Protein AF-A0A2E9RTZ8-F1 (afdb_monomer_lite)

Sequence (1191 aa):
MRDTIRIEGFPRLACKCGLPVILTFLPVAFQQTATAQVTFEAKTEPAGLFATTSQTLSTGAEVETRTPALNVNGYAFTHWMINGTRRNDANGQALNRVSLSMQANTVAIAHYLDETIDSDADGIPDWHEVRVLGTLDRNASHDGDGDGFGIAEELQYGSGSTVKDEIAEGGVSIRRTTKVFMNFSGANRITVSSDPPGLVSSSDAYQDLNSTFTSANLSGASNGYVFSHWEVNGVRRADAGGVGLNKITETMSEDKHLVAKYYPQDKDSDKDDIPDWYEWREFGNLDKNGSTDPDGDGFNLAEEAKFGLAPNVPDEIAEGGVSIRRAGMVFMNFSDAKRLTVSSDPPGLVSSSNAYQDLNSTFTSANLSGAKNGYVFSHWEVNGIRRADAGGVGLNRITETISENKDMVAKYFRHDEDSDKDGIPDWYEWHKFGDLDKAGADDPDGDGFTLAEEAKFGLSPTVPENILEGGVSIRRALQLTFTQASVDANGTLDSDGDGLTDAQELALGLDPNKSDTDGDGFADGIEVTEGSNANNSTSLANYTPTNLELNGTFVDENQTAGTVVGTFSVTDPDANSIHVIAFAEGNGSTHNQFFAIDGNGTLRTVLILDHETNATLSIRARARDEYNASIEKAFVITVANIVEDLDGDGIEDHFDPDGDGDGFSDIAEMTYGSDPRNSESVANQAPTLLDLIGSSVEENQASGTMVGKLNPTDPDANATITLAFSDGNGSEYNHLFSLDANGTLRTNATFDYETNATTMRIRAKATDEHNASLEKTFVVNITNIFEDLDSDGIEDHFDPDDDGDGFSDIVEIAYGSKPRNSNSVANQAPTLLDLNGSSVAENEASGTTVGKFNSTDPDANATIILTFSDGNGSQHNHLFTIDSKGTLRTTMTFDYETNVKVLSIRVRATDEHNAWLEKSFALQVTNVSEDLDADGIENHYDADDDGDGFSDMAEVNAGTNPMDFASTPNHPPSAITLNNLRVVEGRPANDWVASVQTIDPDDANGTGSYSYSLVDGNGSSGNGYFFLDELGTLRTSQVLDHESNALKTIRIRVSDEHNASLEKSFIIEVIDLQEWVQAPLTPTFPDLPDWLSDAQPVDPQARDWYFSFWFGSFHRTTSPWLYHADLGWIFTVDDGTGNNGWLWSEGQGWLWTGQGLFRYLYRQRDQTWIYFLSHKNGQPHFYNHVTKQVE

Radius of gyration: 67.38 Å; chains: 1; bounding box: 147×114×195 Å

Structure (mmCIF, N/CA/C/O backbone):
data_AF-A0A2E9RTZ8-F1
#
_entry.id   AF-A0A2E9RTZ8-F1
#
loop_
_atom_site.group_PDB
_atom_site.id
_atom_site.type_symbol
_atom_site.label_atom_id
_atom_site.label_alt_id
_atom_site.label_comp_id
_atom_site.label_asym_id
_atom_site.label_entity_id
_atom_site.label_seq_id
_atom_site.pdbx_PDB_ins_code
_atom_site.Cartn_x
_atom_site.Cartn_y
_atom_site.Cartn_z
_atom_site.occupancy
_atom_site.B_iso_or_equiv
_atom_site.auth_seq_id
_atom_site.auth_comp_id
_atom_site.auth_asym_id
_atom_site.auth_atom_id
_atom_site.pdbx_PDB_model_num
ATOM 1 N N . MET A 1 1 ? 28.010 -67.456 9.823 1.00 32.91 1 MET A N 1
ATOM 2 C CA . MET A 1 1 ? 27.407 -68.222 8.705 1.00 32.91 1 MET A CA 1
ATOM 3 C C . MET A 1 1 ? 27.315 -67.217 7.556 1.00 32.91 1 MET A C 1
ATOM 5 O O . MET A 1 1 ? 26.997 -66.078 7.857 1.00 32.91 1 MET A O 1
ATOM 9 N N . ARG A 1 2 ? 27.941 -67.450 6.393 1.00 29.48 2 ARG A N 1
ATOM 10 C CA . ARG A 1 2 ? 27.441 -68.268 5.261 1.00 29.48 2 ARG A CA 1
ATOM 11 C C . ARG A 1 2 ? 26.090 -67.752 4.733 1.00 29.48 2 ARG A C 1
ATOM 13 O O . ARG A 1 2 ? 25.185 -67.641 5.551 1.00 29.48 2 ARG A O 1
ATOM 20 N N . ASP A 1 3 ? 25.881 -67.483 3.439 1.00 32.59 3 ASP A N 1
ATOM 21 C CA . ASP A 1 3 ? 26.734 -67.616 2.226 1.00 32.59 3 ASP A CA 1
ATOM 22 C C . ASP A 1 3 ? 26.113 -66.787 1.050 1.00 32.59 3 ASP A C 1
ATOM 24 O O . ASP A 1 3 ? 24.905 -66.582 1.091 1.00 32.59 3 ASP A O 1
ATOM 28 N N . THR A 1 4 ? 26.763 -66.345 -0.053 1.00 35.03 4 THR A N 1
ATOM 29 C CA . THR A 1 4 ? 28.191 -66.093 -0.419 1.00 35.03 4 THR A CA 1
ATOM 30 C C . THR A 1 4 ? 28.306 -65.633 -1.912 1.00 35.03 4 THR A C 1
ATOM 32 O O . THR A 1 4 ? 27.586 -66.188 -2.736 1.00 35.03 4 THR A O 1
ATOM 35 N N . ILE A 1 5 ? 29.258 -64.731 -2.282 1.00 35.00 5 ILE A N 1
ATOM 36 C CA . ILE A 1 5 ? 29.696 -64.343 -3.680 1.00 35.00 5 ILE A CA 1
ATOM 37 C C . ILE A 1 5 ? 28.676 -63.480 -4.503 1.00 35.00 5 ILE A C 1
ATOM 39 O O . ILE A 1 5 ? 27.495 -63.533 -4.196 1.00 35.00 5 ILE A O 1
ATOM 43 N N . ARG A 1 6 ? 28.967 -62.611 -5.511 1.00 26.88 6 ARG A N 1
ATOM 44 C CA . ARG A 1 6 ? 30.120 -62.155 -6.376 1.00 26.88 6 ARG A CA 1
ATOM 45 C C . ARG A 1 6 ? 30.131 -60.587 -6.397 1.00 26.88 6 ARG A C 1
ATOM 47 O O . ARG A 1 6 ? 29.125 -60.030 -5.984 1.00 26.88 6 ARG A O 1
ATOM 54 N N . ILE A 1 7 ? 31.117 -59.743 -6.768 1.00 30.36 7 ILE A N 1
ATOM 55 C CA . ILE A 1 7 ? 32.437 -59.721 -7.470 1.00 30.36 7 ILE A CA 1
ATOM 56 C C . ILE A 1 7 ? 32.427 -59.598 -9.038 1.00 30.36 7 ILE A C 1
ATOM 58 O O . ILE A 1 7 ? 31.739 -60.355 -9.712 1.00 30.36 7 ILE A O 1
ATOM 62 N N . GLU A 1 8 ? 33.283 -58.689 -9.559 1.00 31.05 8 GLU A N 1
ATOM 63 C CA . GLU A 1 8 ? 33.779 -58.406 -10.947 1.00 31.05 8 GLU A CA 1
ATOM 64 C C . GLU A 1 8 ? 32.952 -57.499 -11.909 1.00 31.05 8 GLU A C 1
ATOM 66 O O . GLU A 1 8 ? 31.758 -57.703 -12.083 1.00 31.05 8 GLU A O 1
ATOM 71 N N . GLY A 1 9 ? 33.554 -56.492 -12.585 1.00 26.84 9 GLY A N 1
ATOM 72 C CA . GLY A 1 9 ? 34.964 -56.049 -12.495 1.00 26.84 9 GLY A CA 1
ATOM 73 C C . GLY A 1 9 ? 35.395 -54.818 -13.331 1.00 26.84 9 GLY A C 1
ATOM 74 O O . GLY A 1 9 ? 34.660 -54.324 -14.176 1.00 26.84 9 GLY A O 1
ATOM 75 N N . PHE A 1 10 ? 36.634 -54.362 -13.083 1.00 34.97 10 PHE A N 1
ATOM 76 C CA . PHE A 1 10 ? 37.408 -53.345 -13.832 1.00 34.97 10 PHE A CA 1
ATOM 77 C C . PHE A 1 10 ? 38.618 -54.008 -14.522 1.00 34.97 10 PHE A C 1
ATOM 79 O O . PHE A 1 10 ? 39.194 -54.943 -13.957 1.00 34.97 10 PHE A O 1
ATOM 86 N N . PRO A 1 11 ? 39.105 -53.467 -15.656 1.00 46.22 11 PRO A N 1
ATOM 87 C CA . PRO A 1 11 ? 40.536 -53.099 -15.742 1.00 46.22 11 PRO A CA 1
ATOM 88 C C . PRO A 1 11 ? 40.817 -51.795 -16.549 1.00 46.22 11 PRO A C 1
ATOM 90 O O . PRO A 1 11 ? 40.226 -51.603 -17.599 1.00 46.22 11 PRO A O 1
ATOM 93 N N . ARG A 1 12 ? 41.630 -50.842 -16.028 1.00 31.86 12 ARG A N 1
ATOM 94 C CA . ARG A 1 12 ? 43.061 -50.525 -16.387 1.00 31.86 12 ARG A CA 1
ATOM 95 C C . ARG A 1 12 ? 43.261 -49.856 -17.773 1.00 31.86 12 ARG A C 1
ATOM 97 O O . ARG A 1 12 ? 42.599 -50.268 -18.707 1.00 31.86 12 ARG A O 1
ATOM 104 N N . LEU A 1 13 ? 44.182 -48.910 -18.047 1.00 29.97 13 LEU A N 1
ATOM 105 C CA . LEU A 1 13 ? 45.280 -48.161 -17.356 1.00 29.97 13 LEU A CA 1
ATOM 106 C C . LEU A 1 13 ? 45.416 -46.777 -18.103 1.00 29.97 13 LEU A C 1
ATOM 108 O O . LEU A 1 13 ? 44.609 -46.558 -18.996 1.00 29.97 13 LEU A O 1
ATOM 112 N N . ALA A 1 14 ? 46.299 -45.774 -17.916 1.00 31.50 14 ALA A N 1
ATOM 113 C CA . ALA A 1 14 ? 47.555 -45.447 -17.189 1.00 31.50 14 ALA A CA 1
ATOM 114 C C . ALA A 1 14 ? 47.524 -43.924 -16.791 1.00 31.50 14 ALA A C 1
ATOM 116 O O . ALA A 1 14 ? 46.488 -43.306 -16.993 1.00 31.50 14 ALA A O 1
ATOM 117 N N . CYS A 1 15 ? 48.451 -43.210 -16.115 1.00 25.67 15 CYS A N 1
ATOM 118 C CA . CYS A 1 15 ? 49.926 -43.173 -15.938 1.00 25.67 15 CYS A CA 1
ATOM 119 C C . CYS A 1 15 ? 50.747 -42.637 -17.152 1.00 25.67 15 CYS A C 1
ATOM 121 O O . CYS A 1 15 ? 50.606 -43.186 -18.234 1.00 25.67 15 CYS A O 1
ATOM 123 N N . LYS A 1 16 ? 51.674 -41.650 -17.031 1.00 29.91 16 LYS A N 1
ATOM 124 C CA . LYS A 1 16 ? 52.135 -40.850 -15.855 1.00 29.91 16 LYS A CA 1
ATOM 125 C C . LYS A 1 16 ? 53.086 -39.663 -16.226 1.00 29.91 16 LYS A C 1
ATOM 127 O O . LYS A 1 16 ? 53.767 -39.763 -17.235 1.00 29.91 16 LYS A O 1
ATOM 132 N N . CYS A 1 17 ? 53.262 -38.702 -15.294 1.00 29.20 17 CYS A N 1
ATOM 133 C CA . CYS A 1 17 ? 54.368 -37.705 -15.142 1.00 29.20 17 CYS A CA 1
ATOM 134 C C . CYS A 1 17 ? 54.464 -36.504 -16.129 1.00 29.20 17 CYS A C 1
ATOM 136 O O . CYS A 1 17 ? 54.160 -36.666 -17.299 1.00 29.20 17 CYS A O 1
ATOM 138 N N . GLY A 1 18 ? 54.949 -35.305 -15.732 1.00 30.30 18 GLY A N 1
ATOM 139 C CA . GLY A 1 18 ? 55.199 -34.763 -14.371 1.00 30.30 18 GLY A CA 1
ATOM 140 C C . GLY A 1 18 ? 56.257 -33.626 -14.252 1.00 30.30 18 GLY A C 1
ATOM 141 O O . GLY A 1 18 ? 57.032 -33.432 -15.179 1.00 30.30 18 GLY A O 1
ATOM 142 N N . LEU A 1 19 ? 56.348 -33.012 -13.046 1.00 31.70 19 LEU A N 1
ATOM 143 C CA . LEU A 1 19 ? 57.370 -32.050 -12.523 1.00 31.70 19 LEU A CA 1
ATOM 144 C C . LEU A 1 19 ? 57.326 -30.571 -13.022 1.00 31.70 19 LEU A C 1
ATOM 146 O O . LEU A 1 19 ? 56.884 -30.348 -14.143 1.00 31.70 19 LEU A O 1
ATOM 150 N N . PRO A 1 20 ? 57.901 -29.572 -12.285 1.00 52.66 20 PRO A N 1
ATOM 151 C CA . PRO A 1 20 ? 58.070 -29.421 -10.813 1.00 52.66 20 PRO A CA 1
ATOM 152 C C . PRO A 1 20 ? 57.882 -27.969 -10.241 1.00 52.66 20 PRO A C 1
ATOM 154 O O . PRO A 1 20 ? 57.725 -27.024 -10.999 1.00 52.66 20 PRO A O 1
ATOM 157 N N . VAL A 1 21 ? 57.997 -27.796 -8.900 1.00 29.09 21 VAL A N 1
ATOM 158 C CA . VAL A 1 21 ? 58.850 -26.807 -8.144 1.00 29.09 21 VAL A CA 1
ATOM 159 C C . VAL A 1 21 ? 58.254 -26.326 -6.784 1.00 29.09 21 VAL A C 1
ATOM 161 O O . VAL A 1 21 ? 57.340 -25.519 -6.729 1.00 29.09 21 VAL A O 1
ATOM 164 N N . ILE A 1 22 ? 58.858 -26.823 -5.689 1.00 30.58 22 ILE A N 1
ATOM 165 C CA . ILE A 1 22 ? 59.269 -26.174 -4.407 1.00 30.58 22 ILE A CA 1
ATOM 166 C C . ILE A 1 22 ? 58.386 -25.091 -3.719 1.00 30.58 22 ILE A C 1
ATOM 168 O O . ILE A 1 22 ? 58.373 -23.945 -4.153 1.00 30.58 22 ILE A O 1
ATOM 172 N N . LEU A 1 23 ? 57.920 -25.384 -2.484 1.00 27.58 23 LEU A N 1
ATOM 173 C CA . LEU A 1 23 ? 58.276 -24.628 -1.250 1.00 27.58 23 LEU A CA 1
ATOM 174 C C . LEU A 1 23 ? 58.123 -25.510 0.022 1.00 27.58 23 LEU A C 1
ATOM 176 O O . LEU A 1 23 ? 57.919 -26.718 -0.111 1.00 27.58 23 LEU A O 1
ATOM 180 N N . THR A 1 24 ? 58.363 -24.984 1.236 1.00 32.47 24 THR A N 1
ATOM 181 C CA . THR A 1 24 ? 58.920 -25.769 2.366 1.00 32.47 24 THR A CA 1
ATOM 182 C C . THR A 1 24 ? 58.360 -25.489 3.782 1.00 32.47 24 THR A C 1
ATOM 184 O O . THR A 1 24 ? 57.839 -24.417 4.063 1.00 32.47 24 THR A O 1
ATOM 187 N N . PHE A 1 25 ? 58.643 -26.453 4.682 1.00 30.00 25 PHE A N 1
ATOM 188 C CA . PHE A 1 25 ? 58.835 -26.375 6.152 1.00 30.00 25 PHE A CA 1
ATOM 189 C C . PHE A 1 25 ? 57.734 -26.738 7.186 1.00 30.00 25 PHE A C 1
ATOM 191 O O . PHE A 1 25 ? 56.580 -26.346 7.104 1.00 30.00 25 PHE A O 1
ATOM 198 N N . LEU A 1 26 ? 58.254 -27.398 8.242 1.00 29.42 26 LEU A N 1
ATOM 199 C CA . LEU A 1 26 ? 57.797 -27.586 9.636 1.00 29.42 26 LEU A CA 1
ATOM 200 C C . LEU A 1 26 ? 56.633 -28.564 9.962 1.00 29.42 26 LEU A C 1
ATOM 202 O O . LEU A 1 26 ? 55.518 -28.394 9.483 1.00 29.42 26 LEU A O 1
ATOM 206 N N . PRO A 1 27 ? 56.864 -29.561 10.853 1.00 41.62 27 PRO A N 1
ATOM 207 C CA . PRO A 1 27 ? 55.827 -30.440 11.397 1.00 41.62 27 PRO A CA 1
ATOM 208 C C . PRO A 1 27 ? 55.330 -29.997 12.788 1.00 41.62 27 PRO A C 1
ATOM 210 O O . PRO A 1 27 ? 56.103 -29.506 13.610 1.00 41.62 27 PRO A O 1
ATOM 213 N N . VAL A 1 28 ? 54.064 -30.291 13.098 1.00 32.38 28 VAL A N 1
ATOM 214 C CA . VAL A 1 28 ? 53.492 -30.222 14.457 1.00 32.38 28 VAL A CA 1
ATOM 215 C C . VAL A 1 28 ? 52.955 -31.602 14.835 1.00 32.38 28 VAL A C 1
ATOM 217 O O . VAL A 1 28 ? 52.292 -32.255 14.031 1.00 32.38 28 VAL A O 1
ATOM 220 N N . ALA A 1 29 ? 53.257 -32.069 16.048 1.00 40.81 29 ALA A N 1
ATOM 221 C CA . ALA A 1 29 ? 52.813 -33.374 16.528 1.00 40.81 29 ALA A CA 1
ATOM 222 C C . ALA A 1 29 ? 51.418 -33.279 17.166 1.00 40.81 29 ALA A C 1
ATOM 224 O O . ALA A 1 29 ? 51.239 -32.566 18.151 1.00 40.81 29 ALA A O 1
ATOM 225 N N . PHE A 1 30 ? 50.447 -34.037 16.652 1.00 33.66 30 PHE A N 1
ATOM 226 C CA . PHE A 1 30 ? 49.143 -34.200 17.299 1.00 33.66 30 PHE A CA 1
ATOM 227 C C . PHE A 1 30 ? 49.175 -35.360 18.302 1.00 33.66 30 PHE A C 1
ATOM 229 O O . PHE A 1 30 ? 49.402 -36.511 17.926 1.00 33.66 30 PHE A O 1
ATOM 236 N N . GLN A 1 31 ? 48.891 -35.076 19.575 1.00 38.72 31 GLN A N 1
ATOM 237 C CA . GLN A 1 31 ? 48.493 -36.110 20.532 1.00 38.72 31 GLN A CA 1
ATOM 238 C C . GLN A 1 31 ? 47.014 -36.432 20.309 1.00 38.72 31 GLN A C 1
ATOM 240 O O . GLN A 1 31 ? 46.156 -35.575 20.503 1.00 38.72 31 GLN A O 1
ATOM 245 N N . GLN A 1 32 ? 46.705 -37.667 19.917 1.00 35.19 32 GLN A N 1
ATOM 246 C CA . GLN A 1 32 ? 45.327 -38.094 19.690 1.00 35.19 32 GLN A CA 1
ATOM 247 C C . GLN A 1 32 ? 44.710 -38.652 20.982 1.00 35.19 32 GLN A C 1
ATOM 249 O O . GLN A 1 32 ? 44.703 -39.860 21.218 1.00 35.19 32 GLN A O 1
ATOM 254 N N . THR A 1 33 ? 44.185 -37.773 21.837 1.00 42.44 33 THR A N 1
ATOM 255 C CA . THR A 1 33 ? 43.253 -38.182 22.899 1.00 42.44 33 THR A CA 1
ATOM 256 C C . THR A 1 33 ? 41.910 -38.527 22.266 1.00 42.44 33 THR A C 1
ATOM 258 O O . THR A 1 33 ? 41.246 -37.643 21.727 1.00 42.44 33 THR A O 1
ATOM 261 N N . ALA A 1 34 ? 41.500 -39.794 22.321 1.00 47.19 34 ALA A N 1
ATOM 262 C CA . ALA A 1 34 ? 40.173 -40.187 21.863 1.00 47.19 34 ALA A CA 1
ATOM 263 C C . ALA A 1 34 ? 39.108 -39.584 22.792 1.00 47.19 34 ALA A C 1
ATOM 265 O O . ALA A 1 34 ? 38.990 -39.989 23.949 1.00 47.19 34 ALA A O 1
ATOM 266 N N . THR A 1 35 ? 38.346 -38.612 22.290 1.00 55.12 35 THR A N 1
ATOM 267 C CA . THR A 1 35 ? 37.114 -38.163 22.938 1.00 55.12 35 THR A CA 1
ATOM 268 C C . THR A 1 35 ? 36.103 -39.305 22.931 1.00 55.12 35 THR A C 1
ATOM 270 O O . THR A 1 35 ? 36.000 -40.058 21.959 1.00 55.12 35 THR A O 1
ATOM 273 N N . ALA A 1 36 ? 35.344 -39.449 24.018 1.00 68.75 36 ALA A N 1
ATOM 274 C CA . ALA A 1 36 ? 34.167 -40.304 23.985 1.00 68.75 36 ALA A CA 1
ATOM 275 C C . ALA A 1 36 ? 33.161 -39.724 22.976 1.00 68.75 36 ALA A C 1
ATOM 277 O O . ALA A 1 36 ? 33.046 -38.504 22.829 1.00 68.75 36 ALA A O 1
ATOM 278 N N . GLN A 1 37 ? 32.472 -40.605 22.253 1.00 81.94 37 GLN A N 1
ATOM 279 C CA . GLN A 1 37 ? 31.422 -40.215 21.319 1.00 81.94 37 GLN A CA 1
ATOM 280 C C . GLN A 1 37 ? 30.049 -40.432 21.947 1.00 81.94 37 GLN A C 1
ATOM 282 O O . GLN A 1 37 ? 29.816 -41.439 22.617 1.00 81.94 37 GLN A O 1
ATOM 287 N N . VAL A 1 38 ? 29.157 -39.474 21.715 1.00 86.81 38 VAL A N 1
ATOM 288 C CA . VAL A 1 38 ? 27.789 -39.425 22.236 1.00 86.81 38 VAL A CA 1
ATOM 289 C C . VAL A 1 38 ? 26.821 -39.095 21.105 1.00 86.81 38 VAL A C 1
ATOM 291 O O . VAL A 1 38 ? 27.168 -38.362 20.179 1.00 86.81 38 VAL A O 1
ATOM 294 N N . THR A 1 39 ? 25.610 -39.643 21.151 1.00 88.50 39 THR A N 1
ATOM 295 C CA . THR A 1 39 ? 24.604 -39.448 20.096 1.00 88.50 39 THR A CA 1
ATOM 296 C C . THR A 1 39 ? 23.546 -38.430 20.497 1.00 88.50 39 THR A C 1
ATOM 298 O O . THR A 1 39 ? 22.952 -38.555 21.568 1.00 88.50 39 THR A O 1
ATOM 301 N N . PHE A 1 40 ? 23.258 -37.474 19.618 1.00 91.31 40 PHE A N 1
ATOM 302 C CA . PHE A 1 40 ? 22.076 -36.617 19.689 1.00 91.31 40 PHE A CA 1
ATOM 303 C C . PHE A 1 40 ? 21.016 -37.151 18.717 1.00 91.31 40 PHE A C 1
ATOM 305 O O . PHE A 1 40 ? 21.313 -37.334 17.538 1.00 91.31 40 PHE A O 1
ATOM 312 N N . GLU A 1 41 ? 19.803 -37.429 19.193 1.00 90.88 41 GLU A N 1
ATOM 313 C CA . GLU A 1 41 ? 18.645 -37.817 18.371 1.00 90.88 41 GLU A CA 1
ATOM 314 C C . GLU A 1 41 ? 17.550 -36.756 18.523 1.00 90.88 41 GLU A C 1
ATOM 316 O O . GLU A 1 41 ? 17.138 -36.482 19.646 1.00 90.88 41 GLU A O 1
ATOM 321 N N . ALA A 1 42 ? 17.054 -36.186 17.423 1.00 89.62 42 ALA A N 1
ATOM 322 C CA . ALA A 1 42 ? 15.924 -35.256 17.435 1.00 89.62 42 ALA A CA 1
ATOM 323 C C . ALA A 1 42 ? 14.758 -35.805 16.600 1.00 89.62 42 ALA A C 1
ATOM 325 O O . ALA A 1 42 ? 14.928 -36.093 15.410 1.00 89.62 42 ALA A O 1
ATOM 326 N N . LYS A 1 43 ? 13.582 -35.940 17.226 1.00 90.25 43 LYS A N 1
ATOM 327 C CA . LYS A 1 43 ? 12.368 -36.562 16.666 1.00 90.25 43 LYS A CA 1
ATOM 328 C C . LYS A 1 43 ? 11.080 -35.836 17.075 1.00 90.25 43 LYS A C 1
ATOM 330 O O . LYS A 1 43 ? 11.122 -34.853 17.809 1.00 90.25 43 LYS A O 1
ATOM 335 N N . THR A 1 44 ? 9.950 -36.347 16.593 1.00 92.94 44 THR A N 1
ATOM 336 C CA . THR A 1 44 ? 8.591 -35.840 16.840 1.00 92.94 44 THR A CA 1
ATOM 337 C C . THR A 1 44 ? 7.739 -36.822 17.636 1.00 92.94 44 THR A C 1
ATOM 339 O O . THR A 1 44 ? 7.935 -38.036 17.539 1.00 92.94 44 THR A O 1
ATOM 342 N N . GLU A 1 45 ? 6.787 -36.287 18.397 1.00 88.81 45 GLU A N 1
ATOM 343 C CA . GLU A 1 45 ? 5.691 -37.024 19.026 1.00 88.81 45 GLU A CA 1
ATOM 344 C C . GLU A 1 45 ? 4.387 -36.211 18.858 1.00 88.81 45 GLU A C 1
ATOM 346 O O . GLU A 1 45 ? 4.327 -35.106 19.399 1.00 88.81 45 GLU A O 1
ATOM 351 N N . PRO A 1 46 ? 3.381 -36.697 18.094 1.00 87.12 46 PRO A N 1
ATOM 352 C CA . PRO A 1 46 ? 3.356 -37.967 17.359 1.00 87.12 46 PRO A CA 1
ATOM 353 C C . PRO A 1 46 ? 4.432 -38.072 16.263 1.00 87.12 46 PRO A C 1
ATOM 355 O O . PRO A 1 46 ? 4.869 -37.090 15.662 1.00 87.12 46 PRO A O 1
ATOM 358 N N . ALA A 1 47 ? 4.901 -39.298 16.029 1.00 85.56 47 ALA A N 1
ATOM 359 C CA . ALA A 1 47 ? 6.056 -39.556 15.177 1.00 85.56 47 ALA A CA 1
ATOM 360 C C . ALA A 1 47 ? 5.724 -39.415 13.684 1.00 85.56 47 ALA A C 1
ATOM 362 O O . ALA A 1 47 ? 4.882 -40.139 13.156 1.00 85.56 47 ALA A O 1
ATOM 363 N N . GLY A 1 48 ? 6.456 -38.539 12.991 1.00 78.50 48 GLY A N 1
ATOM 364 C CA . GLY A 1 48 ? 6.377 -38.371 11.534 1.00 78.50 48 GLY A CA 1
ATOM 365 C C . GLY A 1 48 ? 6.199 -36.927 11.066 1.00 78.50 48 GLY A C 1
ATOM 366 O O . GLY A 1 48 ? 6.487 -36.643 9.906 1.00 78.50 48 GLY A O 1
ATOM 367 N N . LEU A 1 49 ? 5.817 -36.005 11.960 1.00 85.06 49 LEU A N 1
ATOM 368 C CA . LEU A 1 49 ? 5.619 -34.579 11.640 1.00 85.06 49 LEU A CA 1
ATOM 369 C C . LEU A 1 49 ? 6.911 -33.890 11.145 1.00 85.06 49 LEU A C 1
ATOM 371 O O . LEU A 1 49 ? 6.866 -32.937 10.371 1.00 85.06 49 LEU A O 1
ATOM 375 N N . PHE A 1 50 ? 8.080 -34.422 11.513 1.00 84.44 50 PHE A N 1
ATOM 376 C CA . PHE A 1 50 ? 9.307 -34.278 10.728 1.00 84.44 50 PHE A CA 1
ATOM 377 C C . PHE A 1 50 ? 10.215 -35.505 10.874 1.00 84.44 50 PHE A C 1
ATOM 379 O O . PHE A 1 50 ? 10.136 -36.245 11.857 1.00 84.44 50 PHE A O 1
ATOM 386 N N . ALA A 1 51 ? 11.101 -35.700 9.893 1.00 80.19 51 ALA A N 1
ATOM 387 C CA . ALA A 1 51 ? 12.033 -36.822 9.849 1.00 80.19 51 ALA A CA 1
ATOM 388 C C . ALA A 1 51 ? 13.004 -36.820 11.044 1.00 80.19 51 ALA A C 1
ATOM 390 O O . ALA A 1 51 ? 13.689 -35.825 11.292 1.00 80.19 51 ALA A O 1
ATOM 391 N N . THR A 1 52 ? 13.097 -37.952 11.748 1.00 86.75 52 THR A N 1
ATOM 392 C CA . THR A 1 52 ? 14.065 -38.145 12.836 1.00 86.75 52 THR A CA 1
ATOM 393 C C . THR A 1 52 ? 15.491 -37.952 12.330 1.00 86.75 52 THR A C 1
ATOM 395 O O . THR A 1 52 ? 15.897 -38.546 11.331 1.00 86.75 52 THR A O 1
ATOM 398 N N . THR A 1 53 ? 16.274 -37.161 13.058 1.00 85.12 53 THR A N 1
ATOM 399 C CA . THR A 1 53 ? 17.698 -36.940 12.779 1.00 85.12 53 THR A CA 1
ATOM 400 C C . THR A 1 53 ? 18.549 -37.507 13.905 1.00 85.12 53 THR A C 1
ATOM 402 O O . THR A 1 53 ? 18.156 -37.464 15.069 1.00 85.12 53 THR A O 1
ATOM 405 N N . SER A 1 54 ? 19.721 -38.046 13.567 1.00 88.88 54 SER A N 1
ATOM 406 C CA . SER A 1 54 ? 20.684 -38.535 14.552 1.00 88.88 54 SER A CA 1
ATOM 407 C C . SER A 1 54 ? 22.101 -38.123 14.169 1.00 88.88 54 SER A C 1
ATOM 409 O O . SER A 1 54 ? 22.479 -38.202 13.000 1.00 88.88 54 SER A O 1
ATOM 411 N N . GLN A 1 55 ? 22.869 -37.654 15.150 1.00 89.56 55 GLN A N 1
ATOM 412 C CA . GLN A 1 55 ? 24.231 -37.155 14.985 1.00 89.56 55 GLN A CA 1
ATOM 413 C C . GLN A 1 55 ? 25.147 -37.778 16.039 1.00 89.56 55 GLN A C 1
ATOM 415 O O . GLN A 1 55 ? 24.802 -37.812 17.220 1.00 89.56 55 GLN A O 1
ATOM 420 N N . THR A 1 56 ? 26.335 -38.222 15.629 1.00 89.25 56 THR A N 1
ATOM 421 C CA . THR A 1 56 ? 27.389 -38.677 16.547 1.00 89.25 56 THR A CA 1
ATOM 422 C C . THR A 1 56 ? 28.382 -37.545 16.769 1.00 89.25 56 THR A C 1
ATOM 424 O O . THR A 1 56 ? 29.051 -37.105 15.835 1.00 89.25 56 THR A O 1
ATOM 427 N N . LEU A 1 57 ? 28.484 -37.085 18.011 1.00 87.12 57 LEU A N 1
ATOM 428 C CA . LEU A 1 57 ? 29.264 -35.924 18.433 1.00 87.12 57 LEU A CA 1
ATOM 429 C C . LEU A 1 57 ? 30.345 -36.350 19.439 1.00 87.12 57 LEU A C 1
ATOM 431 O O . LEU A 1 57 ? 30.281 -37.436 20.014 1.00 87.12 57 LEU A O 1
ATOM 435 N N . SER A 1 58 ? 31.356 -35.507 19.661 1.00 84.62 58 SER A N 1
ATOM 436 C CA . SER A 1 58 ? 32.282 -35.700 20.791 1.00 84.62 58 SER A CA 1
ATOM 437 C C . SER A 1 58 ? 31.649 -35.198 22.087 1.00 84.62 58 SER A C 1
ATOM 439 O O . SER A 1 58 ? 30.922 -34.206 22.071 1.00 84.62 58 SER A O 1
ATOM 441 N N . THR A 1 59 ? 31.969 -35.834 23.215 1.00 82.50 59 THR A N 1
ATOM 442 C CA . THR A 1 59 ? 31.624 -35.308 24.542 1.00 82.50 59 THR A CA 1
ATOM 443 C C . THR A 1 59 ? 32.153 -33.878 24.704 1.00 82.50 59 THR A C 1
ATOM 445 O O . THR A 1 59 ? 33.340 -33.635 24.486 1.00 82.50 59 THR A O 1
ATOM 448 N N . GLY A 1 60 ? 31.275 -32.945 25.080 1.00 79.44 60 GLY A N 1
ATOM 449 C CA . GLY A 1 60 ? 31.568 -31.510 25.182 1.00 79.44 60 GLY A CA 1
ATOM 450 C C . GLY A 1 60 ? 31.341 -30.695 23.901 1.00 79.44 60 GLY A C 1
ATOM 451 O O . GLY A 1 60 ? 31.743 -29.538 23.859 1.00 79.44 60 GLY A O 1
ATOM 452 N N . ALA A 1 61 ? 30.728 -31.266 22.859 1.00 84.62 61 ALA A N 1
ATOM 453 C CA . ALA A 1 61 ? 30.244 -30.496 21.713 1.00 84.62 61 ALA A CA 1
ATOM 454 C C . ALA A 1 61 ? 28.899 -29.817 22.028 1.00 84.62 61 ALA A C 1
ATOM 456 O O . ALA A 1 61 ? 28.012 -30.450 22.598 1.00 84.62 61 ALA A O 1
ATOM 457 N N . GLU A 1 62 ? 28.722 -28.566 21.606 1.00 90.31 62 GLU A N 1
ATOM 458 C CA . GLU A 1 62 ? 27.419 -27.893 21.650 1.00 90.31 62 GLU A CA 1
ATOM 459 C C . GLU A 1 62 ? 26.560 -28.298 20.441 1.00 90.31 62 GLU A C 1
ATOM 461 O O . GLU A 1 62 ? 27.060 -28.400 19.318 1.00 90.31 62 GLU A O 1
ATOM 466 N N . VAL A 1 63 ? 25.263 -28.514 20.663 1.00 88.69 63 VAL A N 1
ATOM 467 C CA . VAL A 1 63 ? 24.261 -28.798 19.623 1.00 88.69 63 VAL A CA 1
ATOM 468 C C . VAL A 1 63 ? 22.970 -28.035 19.917 1.00 88.6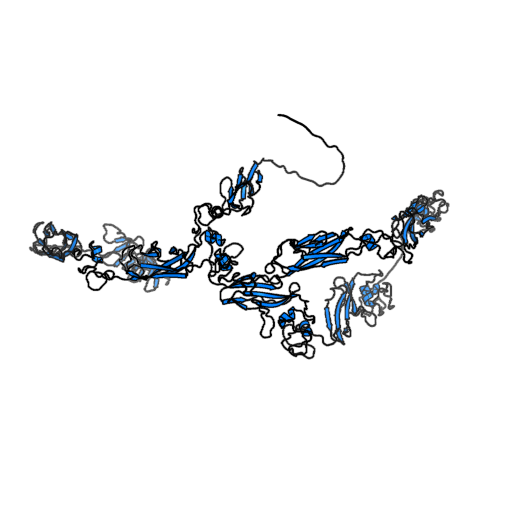9 63 VAL A C 1
ATOM 470 O O . VAL A 1 63 ? 22.659 -27.766 21.075 1.00 88.69 63 VAL A O 1
ATOM 473 N N . GLU A 1 64 ? 22.196 -27.697 18.887 1.00 90.12 64 GLU A N 1
ATOM 474 C CA . GLU A 1 64 ? 20.865 -27.103 19.049 1.00 90.12 64 GLU A CA 1
ATOM 475 C C . GLU A 1 64 ? 19.765 -28.012 18.510 1.00 90.12 64 GLU A C 1
ATOM 477 O O . GLU A 1 64 ? 19.958 -28.742 17.533 1.00 90.12 64 GLU A O 1
ATOM 482 N N . THR A 1 65 ? 18.571 -27.909 19.094 1.00 87.75 65 THR A N 1
ATOM 483 C CA . THR A 1 65 ? 17.364 -28.420 18.443 1.00 87.75 65 THR A CA 1
ATOM 484 C C . THR A 1 65 ? 17.035 -27.620 17.176 1.00 87.75 65 THR A C 1
ATOM 486 O O . THR A 1 65 ? 17.341 -26.433 17.038 1.00 87.75 65 THR A O 1
ATOM 489 N N . ARG A 1 66 ? 16.379 -28.287 16.221 1.00 83.75 66 ARG A N 1
ATOM 490 C CA . ARG A 1 66 ? 15.777 -27.645 15.045 1.00 83.75 66 ARG A CA 1
ATOM 491 C C . ARG A 1 66 ? 14.740 -26.597 15.496 1.00 83.75 66 ARG A C 1
ATOM 493 O O . ARG A 1 66 ? 14.060 -26.801 16.493 1.00 83.75 66 ARG A O 1
ATOM 500 N N . THR A 1 67 ? 14.530 -25.539 14.707 1.00 85.38 67 THR A N 1
ATOM 501 C CA . THR A 1 67 ? 13.304 -24.727 14.823 1.00 85.38 67 THR A CA 1
ATOM 502 C C . THR A 1 67 ? 12.096 -25.560 14.348 1.00 85.38 67 THR A C 1
ATOM 504 O O . THR A 1 67 ? 12.073 -25.950 13.170 1.00 85.38 67 THR A O 1
ATOM 507 N N . PRO A 1 68 ? 11.120 -25.889 15.212 1.00 83.81 68 PRO A N 1
ATOM 508 C CA . PRO A 1 68 ? 9.892 -26.554 14.791 1.00 83.81 68 PRO A CA 1
ATOM 509 C C . PRO A 1 68 ? 9.073 -25.605 13.906 1.00 83.81 68 PRO A C 1
ATOM 511 O O . PRO A 1 68 ? 9.146 -24.386 14.058 1.00 83.81 68 PRO A O 1
ATOM 514 N N . ALA A 1 69 ? 8.296 -26.162 12.978 1.00 83.94 69 ALA A N 1
ATOM 515 C CA . ALA A 1 69 ? 7.175 -25.419 12.408 1.00 83.94 69 ALA A CA 1
ATOM 516 C C . ALA A 1 69 ? 6.053 -25.424 13.454 1.00 83.94 69 ALA A C 1
ATOM 518 O O . ALA A 1 69 ? 5.841 -26.463 14.086 1.00 83.94 69 ALA A O 1
ATOM 519 N N . LEU A 1 70 ? 5.406 -24.276 13.676 1.00 84.12 70 LEU A N 1
ATOM 520 C CA . LEU A 1 70 ? 4.467 -24.131 14.790 1.00 84.12 70 LEU A CA 1
ATOM 521 C C . LEU A 1 70 ? 3.202 -24.963 14.584 1.00 84.12 70 LEU A C 1
ATOM 523 O O . LEU A 1 70 ? 2.834 -25.662 15.514 1.00 84.12 70 LEU A O 1
ATOM 527 N N . ASN A 1 71 ? 2.643 -24.999 13.373 1.00 87.25 71 ASN A N 1
ATOM 528 C CA . ASN A 1 71 ? 1.558 -25.913 13.016 1.00 87.25 71 ASN A CA 1
ATOM 529 C C . ASN A 1 71 ? 2.019 -26.806 11.852 1.00 87.25 71 ASN A C 1
ATOM 531 O O . ASN A 1 71 ? 2.696 -26.336 10.931 1.00 87.25 71 ASN A O 1
ATOM 535 N N . VAL A 1 72 ? 1.693 -28.100 11.904 1.00 85.69 72 VAL A N 1
ATOM 536 C CA . VAL A 1 72 ? 1.992 -29.106 10.870 1.00 85.69 72 VAL A CA 1
ATOM 537 C C . VAL A 1 72 ? 0.855 -30.127 10.821 1.00 85.69 72 VAL A C 1
ATOM 539 O O . VAL A 1 72 ? 0.667 -30.876 11.772 1.00 85.69 72 VAL A O 1
ATOM 542 N N . ASN A 1 73 ? 0.154 -30.223 9.688 1.00 85.44 73 ASN A N 1
ATOM 543 C CA . ASN A 1 73 ? -0.844 -31.269 9.409 1.00 85.44 73 ASN A CA 1
ATOM 544 C C . ASN A 1 73 ? -1.939 -31.429 10.493 1.00 85.44 73 ASN A C 1
ATOM 546 O O . ASN A 1 73 ? -2.250 -32.560 10.863 1.00 85.44 73 ASN A O 1
ATOM 550 N N . GLY A 1 74 ? -2.489 -30.331 11.021 1.00 83.88 74 GLY A N 1
ATOM 551 C CA . GLY A 1 74 ? -3.487 -30.373 12.101 1.00 83.88 74 GLY A CA 1
ATOM 552 C C . GLY A 1 74 ? -2.906 -30.466 13.517 1.00 83.88 74 GLY A C 1
ATOM 553 O O . GLY A 1 74 ? -3.658 -30.591 14.475 1.00 83.88 74 GLY A O 1
ATOM 554 N N . TYR A 1 75 ? -1.578 -30.421 13.675 1.00 88.69 75 TYR A N 1
ATOM 555 C CA . TYR A 1 75 ? -0.915 -30.475 14.978 1.00 88.69 75 TYR A CA 1
ATOM 556 C C . TYR A 1 75 ? -0.097 -29.214 15.267 1.00 88.69 75 TYR A C 1
ATOM 558 O O . TYR A 1 75 ? 0.777 -28.837 14.480 1.00 88.69 75 TYR A O 1
ATOM 566 N N . ALA A 1 76 ? -0.295 -28.631 16.447 1.00 89.69 76 ALA A N 1
ATOM 567 C CA . ALA A 1 76 ? 0.449 -27.487 16.958 1.00 89.69 76 ALA A CA 1
ATOM 568 C C . ALA A 1 76 ? 1.606 -27.915 17.886 1.00 89.69 76 ALA A C 1
ATOM 570 O O . ALA A 1 76 ? 1.471 -28.796 18.739 1.00 89.69 76 ALA A O 1
ATOM 571 N N . PHE A 1 77 ? 2.775 -27.294 17.718 1.00 91.62 77 PHE A N 1
ATOM 572 C CA . PHE A 1 77 ? 3.979 -27.527 18.516 1.00 91.62 77 PHE A CA 1
ATOM 573 C C . PHE A 1 77 ? 3.805 -26.959 19.922 1.00 91.62 77 PHE A C 1
ATOM 575 O O . PHE A 1 77 ? 3.642 -25.748 20.085 1.00 91.62 77 PHE A O 1
ATOM 582 N N . THR A 1 78 ? 3.943 -27.812 20.937 1.00 90.00 78 THR A N 1
ATOM 583 C CA . THR A 1 78 ? 3.818 -27.388 22.334 1.00 90.00 78 THR A CA 1
ATOM 584 C C . THR A 1 78 ? 5.172 -27.132 22.980 1.00 90.00 78 THR A C 1
ATOM 586 O O . THR A 1 78 ? 5.391 -26.047 23.508 1.00 90.00 78 THR A O 1
ATOM 589 N N . HIS A 1 79 ? 6.106 -28.091 22.948 1.00 92.19 79 HIS A N 1
ATOM 590 C CA . HIS A 1 79 ? 7.407 -27.937 23.609 1.00 92.19 79 HIS A CA 1
ATOM 591 C C . HIS A 1 79 ? 8.478 -28.943 23.161 1.00 92.19 79 HIS A C 1
ATOM 593 O O . HIS A 1 79 ? 8.192 -30.017 22.633 1.00 92.19 79 HIS A O 1
ATOM 599 N N . TRP A 1 80 ? 9.744 -28.622 23.452 1.00 92.25 80 TRP A N 1
ATOM 600 C CA . TRP A 1 80 ? 10.838 -29.596 23.431 1.00 92.25 80 TRP A CA 1
ATOM 601 C C . TRP A 1 80 ? 10.962 -30.297 24.791 1.00 92.25 80 TRP A C 1
ATOM 603 O O . TRP A 1 80 ? 11.193 -29.639 25.809 1.00 92.25 80 TRP A O 1
ATOM 613 N N . MET A 1 81 ? 10.905 -31.630 24.805 1.00 91.56 81 MET A N 1
ATOM 614 C CA . MET A 1 81 ? 11.445 -32.442 25.897 1.00 91.56 81 MET A CA 1
ATOM 615 C C . MET A 1 81 ? 12.859 -32.909 25.561 1.00 91.56 81 MET A C 1
ATOM 617 O O . MET A 1 81 ? 13.098 -33.509 24.514 1.00 91.56 81 MET A O 1
ATOM 621 N N . ILE A 1 82 ? 13.796 -32.680 26.480 1.00 90.06 82 ILE A N 1
ATOM 622 C CA . ILE A 1 82 ? 15.173 -33.180 26.394 1.00 90.06 82 ILE A CA 1
ATOM 623 C C . ILE A 1 82 ? 15.382 -34.162 27.540 1.00 90.06 82 ILE A C 1
ATOM 625 O O . ILE A 1 82 ? 15.237 -33.783 28.701 1.00 90.06 82 ILE A O 1
ATOM 629 N N . ASN A 1 83 ? 15.698 -35.421 27.224 1.00 82.00 83 ASN A N 1
ATOM 630 C CA . ASN A 1 83 ? 15.905 -36.498 28.206 1.00 82.00 83 ASN A CA 1
ATOM 631 C C . ASN A 1 83 ? 14.769 -36.633 29.253 1.00 82.00 83 ASN A C 1
ATOM 633 O O . ASN A 1 83 ? 15.019 -36.997 30.399 1.00 82.00 83 ASN A O 1
ATOM 637 N N . GLY A 1 84 ? 13.522 -36.348 28.854 1.00 77.62 84 GLY A N 1
ATOM 638 C CA . GLY A 1 84 ? 12.338 -36.416 29.723 1.00 77.62 84 GLY A CA 1
ATOM 639 C C . GLY A 1 84 ? 12.066 -35.161 30.562 1.00 77.62 84 GLY A C 1
ATOM 640 O O . GLY A 1 84 ? 11.383 -35.247 31.576 1.00 77.62 84 GLY A O 1
ATOM 641 N N . THR A 1 85 ? 12.612 -33.997 30.194 1.00 84.12 85 THR A N 1
ATOM 642 C CA . THR A 1 85 ? 12.305 -32.710 30.846 1.00 84.12 85 THR A CA 1
ATOM 643 C C . THR A 1 85 ? 11.892 -31.656 29.815 1.00 84.12 85 THR A C 1
ATOM 645 O O . THR A 1 85 ? 12.665 -31.366 28.896 1.00 84.12 85 THR A O 1
ATOM 648 N N . ARG A 1 86 ? 10.694 -31.072 29.986 1.00 89.81 86 ARG A N 1
ATOM 649 C CA . ARG A 1 86 ? 10.177 -29.905 29.238 1.00 89.81 86 ARG A CA 1
ATOM 650 C C . ARG A 1 86 ? 11.152 -28.723 29.360 1.00 89.81 86 ARG A C 1
ATOM 652 O O . ARG A 1 86 ? 11.705 -28.481 30.433 1.00 89.81 86 ARG A O 1
ATOM 659 N N . ARG A 1 87 ? 11.431 -28.027 28.253 1.00 90.25 87 ARG A N 1
ATOM 660 C CA . ARG A 1 87 ? 12.433 -26.949 28.183 1.00 90.25 87 ARG A CA 1
ATOM 661 C C . ARG A 1 87 ? 11.780 -25.593 27.953 1.00 90.25 87 ARG A C 1
ATOM 663 O O . ARG A 1 87 ? 11.261 -25.329 26.872 1.00 90.25 87 ARG A O 1
ATOM 670 N N . ASN A 1 88 ? 11.902 -24.742 28.965 1.00 86.38 88 ASN A N 1
ATOM 671 C CA . ASN A 1 88 ? 11.241 -23.446 29.046 1.00 86.38 88 ASN A CA 1
ATOM 672 C C . ASN A 1 88 ? 12.249 -22.307 29.184 1.00 86.38 88 ASN A C 1
ATOM 674 O O . ASN A 1 88 ? 13.422 -22.541 29.494 1.00 86.38 88 ASN A O 1
ATOM 678 N N . ASP A 1 89 ? 11.775 -21.087 28.959 1.00 80.19 89 ASP A N 1
ATOM 679 C CA . ASP A 1 89 ? 12.487 -19.870 29.328 1.00 80.19 89 ASP A CA 1
ATOM 680 C C . ASP A 1 89 ? 12.330 -19.545 30.831 1.00 80.19 89 ASP A C 1
ATOM 682 O O . ASP A 1 89 ? 11.957 -20.400 31.639 1.00 80.19 89 ASP A O 1
ATOM 686 N N . ALA A 1 90 ? 12.680 -18.317 31.223 1.00 75.31 90 ALA A N 1
ATOM 687 C CA . ALA A 1 90 ? 12.602 -17.861 32.610 1.00 75.31 90 ALA A CA 1
ATOM 688 C C . ALA A 1 90 ? 11.165 -17.620 33.114 1.00 75.31 90 ALA A C 1
ATOM 690 O O . ALA A 1 90 ? 10.971 -17.547 34.326 1.00 75.31 90 ALA A O 1
ATOM 691 N N . ASN A 1 91 ? 10.186 -17.517 32.209 1.00 69.50 91 ASN A N 1
ATOM 692 C CA . ASN A 1 91 ? 8.797 -17.166 32.509 1.00 69.50 91 ASN A CA 1
ATOM 693 C C . ASN A 1 91 ? 7.874 -18.400 32.486 1.00 69.50 91 ASN A C 1
ATOM 695 O O . ASN A 1 91 ? 6.744 -18.333 32.952 1.00 69.50 91 ASN A O 1
ATOM 699 N N . GLY A 1 92 ? 8.362 -19.542 31.984 1.00 74.62 92 GLY A N 1
ATOM 700 C CA . GLY A 1 92 ? 7.641 -20.823 31.955 1.00 74.62 92 GLY A CA 1
ATOM 701 C C . GLY A 1 92 ? 7.170 -21.253 30.563 1.00 74.62 92 GLY A C 1
ATOM 702 O O . GLY A 1 92 ? 6.847 -22.434 30.371 1.00 74.62 92 GLY A O 1
ATOM 703 N N . GLN A 1 93 ? 7.236 -20.344 29.584 1.00 81.62 93 GLN A N 1
ATOM 704 C CA . GLN A 1 93 ? 6.884 -20.609 28.192 1.00 81.62 93 GLN A CA 1
ATOM 705 C C . GLN A 1 93 ? 7.867 -21.588 27.546 1.00 81.62 93 GLN A C 1
ATOM 707 O O . GLN A 1 93 ? 9.074 -21.565 27.811 1.00 81.62 93 GLN A O 1
ATOM 712 N N . ALA A 1 94 ? 7.362 -22.450 26.663 1.00 85.75 94 ALA A N 1
ATOM 713 C CA . ALA A 1 94 ? 8.181 -23.424 25.957 1.00 85.75 94 ALA A CA 1
ATOM 714 C C . ALA A 1 94 ? 9.173 -22.764 24.985 1.00 85.75 94 ALA A C 1
ATOM 716 O O . ALA A 1 94 ? 8.810 -21.964 24.119 1.00 85.75 94 ALA A O 1
ATOM 717 N N . LEU A 1 95 ? 10.440 -23.171 25.057 1.00 86.06 95 LEU A N 1
ATOM 718 C CA . LEU A 1 95 ? 11.466 -22.696 24.133 1.00 86.06 95 LEU A CA 1
ATOM 719 C C . LEU A 1 95 ? 11.263 -23.284 22.732 1.00 86.06 95 LEU A C 1
ATOM 721 O O . LEU A 1 95 ? 11.324 -24.498 22.548 1.00 86.06 95 LEU A O 1
ATOM 725 N N . ASN A 1 96 ? 11.166 -22.425 21.713 1.00 85.44 96 ASN A N 1
ATOM 726 C CA . ASN A 1 96 ? 11.160 -22.855 20.306 1.00 85.44 96 ASN A CA 1
ATOM 727 C C . ASN A 1 96 ? 12.500 -23.517 19.879 1.00 85.44 96 ASN A C 1
ATOM 729 O O . ASN A 1 96 ? 12.527 -24.302 18.931 1.00 85.44 96 ASN A O 1
ATOM 733 N N . ARG A 1 97 ? 13.616 -23.230 20.571 1.00 87.38 97 ARG A N 1
ATOM 734 C CA . ARG A 1 97 ? 14.939 -23.860 20.383 1.00 87.38 97 ARG A CA 1
ATOM 735 C C . ARG A 1 97 ? 15.656 -24.092 21.706 1.00 87.38 97 ARG A C 1
ATOM 737 O O . ARG A 1 97 ? 15.574 -23.265 22.606 1.00 87.38 97 ARG A O 1
ATOM 744 N N . VAL A 1 98 ? 16.430 -25.173 21.788 1.00 86.69 98 VAL A N 1
ATOM 745 C CA . VAL A 1 98 ? 17.230 -25.521 22.968 1.00 86.69 98 VAL A CA 1
ATOM 746 C C . VAL A 1 98 ? 18.667 -25.829 22.552 1.00 86.69 98 VAL A C 1
ATOM 748 O O . VAL A 1 98 ? 18.904 -26.794 21.825 1.00 86.69 98 VAL A O 1
ATOM 751 N N . SER A 1 99 ? 19.618 -25.035 23.042 1.00 88.69 99 SER A N 1
ATOM 752 C CA . SER A 1 99 ? 21.062 -25.274 22.920 1.00 88.69 99 SER A CA 1
ATOM 753 C C . SER A 1 99 ? 21.550 -26.174 24.071 1.00 88.69 99 SER A C 1
ATOM 755 O O . SER A 1 99 ? 21.078 -26.049 25.207 1.00 88.69 99 SER A O 1
ATOM 757 N N . LEU A 1 100 ? 22.447 -27.125 23.787 1.00 86.81 100 LEU A N 1
ATOM 758 C CA . LEU A 1 100 ? 22.810 -28.233 24.680 1.00 86.81 100 LEU A CA 1
ATOM 759 C C . LEU A 1 100 ? 24.293 -28.625 24.568 1.00 86.81 100 LEU A C 1
ATOM 761 O O . LEU A 1 100 ? 24.760 -28.992 23.490 1.00 86.81 100 LEU A O 1
ATOM 765 N N . SER A 1 101 ? 24.980 -28.700 25.712 1.00 87.94 101 SER A N 1
ATOM 766 C CA . SER A 1 101 ? 26.334 -29.257 25.808 1.00 87.94 101 SER A CA 1
ATOM 767 C C . SER A 1 101 ? 26.288 -30.781 25.943 1.00 87.94 101 SER A C 1
ATOM 769 O O . SER A 1 101 ? 25.793 -31.324 26.936 1.00 87.94 101 SER A O 1
ATOM 771 N N . MET A 1 102 ? 26.797 -31.500 24.944 1.00 88.25 102 MET A N 1
ATOM 772 C CA . MET A 1 102 ? 26.634 -32.951 24.819 1.00 88.25 102 MET A CA 1
ATOM 773 C C . MET A 1 102 ? 27.559 -33.733 25.756 1.00 88.25 102 MET A C 1
ATOM 775 O O . MET A 1 102 ? 28.678 -34.093 25.397 1.00 88.25 102 MET A O 1
ATOM 779 N N . GLN A 1 103 ? 27.078 -34.044 26.961 1.00 83.62 103 GLN A N 1
ATOM 780 C CA . GLN A 1 103 ? 27.814 -34.855 27.945 1.00 83.62 103 GLN A CA 1
ATOM 781 C C . GLN A 1 103 ? 27.489 -36.361 27.877 1.00 83.62 103 GLN A C 1
ATOM 783 O O . GLN A 1 103 ? 28.300 -37.191 28.283 1.00 83.62 103 GLN A O 1
ATOM 788 N N . ALA A 1 104 ? 26.322 -36.730 27.342 1.00 87.75 104 ALA A N 1
ATOM 789 C CA . ALA A 1 104 ? 25.846 -38.108 27.206 1.00 87.75 104 ALA A CA 1
ATOM 790 C C . ALA A 1 104 ? 24.907 -38.244 25.994 1.00 87.75 104 ALA A C 1
ATOM 792 O O . ALA A 1 104 ? 24.464 -37.235 25.436 1.00 87.75 104 ALA A O 1
ATOM 793 N N . ASN A 1 105 ? 24.574 -39.482 25.607 1.00 89.31 105 ASN A N 1
ATOM 794 C CA . ASN A 1 105 ? 23.537 -39.737 24.602 1.00 89.31 105 ASN A CA 1
ATOM 795 C C . ASN A 1 105 ? 22.237 -39.038 25.017 1.00 89.31 105 ASN A C 1
ATOM 797 O O . ASN A 1 105 ? 21.769 -39.232 26.138 1.00 89.31 105 ASN A O 1
ATOM 801 N N . THR A 1 106 ? 21.688 -38.218 24.125 1.00 89.38 106 THR A N 1
ATOM 802 C CA . THR A 1 106 ? 20.589 -37.299 24.427 1.00 89.38 106 THR A CA 1
ATOM 803 C C . THR A 1 106 ? 19.513 -37.395 23.358 1.00 89.38 106 THR A C 1
ATOM 805 O O . THR A 1 106 ? 19.815 -37.361 22.164 1.00 89.38 106 THR A O 1
ATOM 808 N N . VAL A 1 107 ? 18.260 -37.502 23.797 1.00 90.25 107 VAL A N 1
ATOM 809 C CA . VAL A 1 107 ? 17.083 -37.537 22.923 1.00 90.25 107 VAL A CA 1
ATOM 810 C C . VAL A 1 107 ? 16.278 -36.259 23.128 1.00 90.25 107 VAL A C 1
ATOM 812 O O . VAL A 1 107 ? 15.899 -35.924 24.253 1.00 90.25 107 VAL A O 1
ATOM 815 N N . ALA A 1 108 ? 16.022 -35.568 22.023 1.00 90.69 108 ALA A N 1
ATOM 816 C CA . ALA A 1 108 ? 15.158 -34.410 21.911 1.00 90.69 108 ALA A CA 1
ATOM 817 C C . ALA A 1 108 ? 13.850 -34.810 21.216 1.00 90.69 108 ALA A C 1
ATOM 819 O O . ALA A 1 108 ? 13.861 -35.305 20.086 1.00 90.69 108 ALA A O 1
ATOM 820 N N . ILE A 1 109 ? 12.723 -34.587 21.884 1.00 92.69 109 ILE A N 1
ATOM 821 C CA . ILE A 1 109 ? 11.385 -34.834 21.346 1.00 92.69 109 ILE A CA 1
ATOM 822 C C . ILE A 1 109 ? 10.682 -33.487 21.220 1.00 92.69 109 ILE A C 1
ATOM 824 O O . ILE A 1 109 ? 10.539 -32.769 22.210 1.00 92.69 109 ILE A O 1
ATOM 828 N N . ALA A 1 110 ? 10.280 -33.130 20.003 1.00 92.06 110 ALA A N 1
ATOM 829 C CA . ALA A 1 110 ? 9.324 -32.057 19.777 1.00 92.06 110 ALA A CA 1
ATOM 830 C C . ALA A 1 110 ? 7.920 -32.636 19.973 1.00 92.06 110 ALA A C 1
ATOM 832 O O . ALA A 1 110 ? 7.496 -33.486 19.185 1.00 92.06 110 ALA A O 1
ATOM 833 N N . HIS A 1 111 ? 7.240 -32.198 21.029 1.00 92.31 111 HIS A N 1
ATOM 834 C CA . HIS A 1 111 ? 5.858 -32.566 21.300 1.00 92.31 111 HIS A CA 1
ATOM 835 C C . HIS A 1 111 ? 4.908 -31.666 20.522 1.00 92.31 111 HIS A C 1
ATOM 837 O O . HIS A 1 111 ? 5.087 -30.447 20.443 1.00 92.31 111 HIS A O 1
ATOM 843 N N . TYR A 1 112 ? 3.894 -32.306 19.966 1.00 92.56 112 TYR A N 1
ATOM 844 C CA . TYR A 1 112 ? 2.841 -31.724 19.163 1.00 92.56 112 TYR A CA 1
ATOM 845 C C . TYR A 1 112 ? 1.502 -32.269 19.676 1.00 92.56 112 TYR A C 1
ATOM 847 O O . TYR A 1 112 ? 1.377 -33.477 19.885 1.00 92.56 112 TYR A O 1
ATOM 855 N N . LEU A 1 113 ? 0.523 -31.393 19.889 1.00 90.94 113 LEU A N 1
ATOM 856 C CA . LEU A 1 113 ? -0.863 -31.765 20.198 1.00 90.94 113 LEU A CA 1
ATOM 857 C C . LEU A 1 113 ? -1.763 -31.357 19.030 1.00 90.94 113 LEU A C 1
ATOM 859 O O . LEU A 1 113 ? -1.346 -30.571 18.181 1.00 90.94 113 LEU A O 1
ATOM 863 N N . ASP A 1 114 ? -2.943 -31.962 18.932 1.00 90.00 114 ASP A N 1
ATOM 864 C CA . ASP A 1 114 ? -3.919 -31.623 17.893 1.00 90.00 114 ASP A CA 1
ATOM 865 C C . ASP A 1 114 ? -4.341 -30.154 18.056 1.00 90.00 114 ASP A C 1
ATOM 867 O O . ASP A 1 114 ? -4.525 -29.686 19.181 1.00 90.00 114 ASP A O 1
ATOM 871 N N . GLU A 1 115 ? -4.439 -29.405 16.959 1.00 87.00 115 GLU A N 1
ATOM 872 C CA . GLU A 1 115 ? -4.738 -27.970 17.027 1.00 87.00 115 GLU A CA 1
ATOM 873 C C . GLU A 1 115 ? -6.201 -27.667 17.394 1.00 87.00 115 GLU A C 1
ATOM 875 O O . GLU A 1 115 ? -6.516 -26.521 17.713 1.00 87.00 115 GLU A O 1
ATOM 880 N N . THR A 1 116 ? -7.062 -28.695 17.394 1.00 83.25 116 THR A N 1
ATOM 881 C CA . THR A 1 116 ? -8.510 -28.605 17.652 1.00 83.25 116 THR A CA 1
ATOM 882 C C . THR A 1 116 ? -8.974 -29.226 18.975 1.00 83.25 116 THR A C 1
ATOM 884 O O . THR A 1 116 ? -10.159 -29.137 19.291 1.00 83.25 116 THR A O 1
ATOM 887 N N . ILE A 1 117 ? -8.081 -29.865 19.744 1.00 85.38 117 ILE A N 1
ATOM 888 C CA . ILE A 1 117 ? -8.446 -30.477 21.031 1.00 85.38 117 ILE A CA 1
ATOM 889 C C . ILE A 1 117 ? -8.362 -29.446 22.159 1.00 85.38 117 ILE A C 1
ATOM 891 O O . ILE A 1 117 ? -7.314 -28.849 22.392 1.00 85.38 117 ILE A O 1
ATOM 895 N N . ASP A 1 118 ? -9.483 -29.331 22.860 1.00 84.19 118 ASP A N 1
ATOM 896 C CA . ASP A 1 118 ? -9.694 -28.742 24.180 1.00 84.19 118 ASP A CA 1
ATOM 897 C C . ASP A 1 118 ? -10.262 -29.893 25.044 1.00 84.19 118 ASP A C 1
ATOM 899 O O . ASP A 1 118 ? -11.289 -30.495 24.697 1.00 84.19 118 ASP A O 1
ATOM 903 N N . SER A 1 119 ? -9.515 -30.308 26.071 1.00 82.12 119 SER A N 1
ATOM 904 C CA . SER A 1 119 ? -9.762 -31.531 26.849 1.00 82.12 119 SER A CA 1
ATOM 905 C C . SER A 1 119 ? -10.612 -31.329 28.106 1.00 82.12 119 SER A C 1
ATOM 907 O O . SER A 1 119 ? -11.198 -32.312 28.578 1.00 82.12 119 SER A O 1
ATOM 909 N N . ASP A 1 120 ? -10.680 -30.118 28.670 1.00 77.75 120 ASP A N 1
ATOM 910 C CA . ASP A 1 120 ? -11.528 -29.796 29.832 1.00 77.75 120 ASP A CA 1
ATOM 911 C C . ASP A 1 120 ? -12.750 -28.914 29.489 1.00 77.75 120 ASP A C 1
ATOM 913 O O . ASP A 1 120 ? -13.671 -28.808 30.307 1.00 77.75 120 ASP A O 1
ATOM 917 N N . ALA A 1 121 ? -12.840 -28.471 28.229 1.00 79.38 121 ALA A N 1
ATOM 918 C CA . ALA A 1 121 ? -13.923 -27.722 27.592 1.00 79.38 121 ALA A CA 1
ATOM 919 C C . ALA A 1 121 ? -14.084 -26.283 28.109 1.00 79.38 121 ALA A C 1
ATOM 921 O O . ALA A 1 121 ? -15.211 -25.806 28.289 1.00 79.38 121 ALA A O 1
ATOM 922 N N . ASP A 1 122 ? -12.966 -25.598 28.356 1.00 76.06 122 ASP A N 1
ATOM 923 C CA . ASP A 1 122 ? -12.939 -24.224 28.861 1.00 76.06 122 ASP A CA 1
ATOM 924 C C . ASP A 1 122 ? -12.911 -23.138 27.761 1.00 76.06 122 ASP A C 1
ATOM 926 O O . ASP A 1 122 ? -13.243 -21.981 28.040 1.00 76.06 122 ASP A O 1
ATOM 930 N N . GLY A 1 123 ? -12.574 -23.507 26.517 1.00 76.38 123 GLY A N 1
ATOM 931 C CA . GLY A 1 123 ? -12.418 -22.608 25.369 1.00 76.38 123 GLY A CA 1
ATOM 932 C C . GLY A 1 123 ? -10.975 -22.388 24.890 1.00 76.38 123 GLY A C 1
ATOM 933 O O . GLY A 1 123 ? -10.782 -21.713 23.874 1.00 76.38 123 GLY A O 1
ATOM 934 N N . ILE A 1 124 ? -9.965 -22.941 25.567 1.00 79.12 124 ILE A N 1
ATOM 935 C CA . ILE A 1 124 ? -8.547 -22.884 25.191 1.00 79.12 124 ILE A CA 1
ATOM 936 C C . ILE A 1 124 ? -8.096 -24.265 24.685 1.00 79.12 124 ILE A C 1
ATOM 938 O O . ILE A 1 124 ? -8.209 -25.260 25.389 1.00 79.12 124 ILE A O 1
ATOM 942 N N . PRO A 1 125 ? -7.495 -24.366 23.486 1.00 84.81 125 PRO A N 1
ATOM 943 C CA . PRO A 1 125 ? -6.924 -25.631 23.031 1.00 84.81 125 PRO A CA 1
ATOM 944 C C . PRO A 1 125 ? -5.734 -26.102 23.891 1.00 84.81 125 PRO A C 1
ATOM 946 O O . PRO A 1 125 ? -4.802 -25.324 24.129 1.00 84.81 125 PRO A O 1
ATOM 949 N N . ASP A 1 126 ? -5.677 -27.402 24.220 1.00 83.81 126 ASP A N 1
ATOM 950 C CA . ASP A 1 126 ? -4.627 -28.070 25.020 1.00 83.81 126 ASP A CA 1
ATOM 951 C C . ASP A 1 126 ? -3.206 -27.657 24.603 1.00 83.81 126 ASP A C 1
ATOM 953 O O . ASP A 1 126 ? -2.274 -27.543 25.409 1.00 83.81 126 ASP A O 1
ATOM 957 N N . TRP A 1 127 ? -2.999 -27.488 23.292 1.00 87.44 127 TRP A N 1
ATOM 958 C CA . TRP A 1 127 ? -1.694 -27.156 22.735 1.00 87.44 127 TRP A CA 1
ATOM 959 C C . TRP A 1 127 ? -1.194 -25.790 23.205 1.00 87.44 127 TRP A C 1
ATOM 961 O O . TRP A 1 127 ? 0.019 -25.613 23.347 1.00 87.44 127 TRP A O 1
ATOM 971 N N . HIS A 1 128 ? -2.098 -24.839 23.446 1.00 85.06 128 HIS A N 1
ATOM 972 C CA . HIS A 1 128 ? -1.770 -23.494 23.890 1.00 85.06 128 HIS A CA 1
ATOM 973 C C . HIS A 1 128 ? -1.390 -23.502 25.371 1.00 85.06 128 HIS A C 1
ATOM 975 O O . HIS A 1 128 ? -0.282 -23.080 25.716 1.00 85.06 128 HIS A O 1
ATOM 981 N N . GLU A 1 129 ? -2.229 -24.084 26.230 1.00 83.56 129 GLU A N 1
ATOM 982 C CA . GLU A 1 129 ? -1.930 -24.246 27.655 1.00 83.56 129 GLU A CA 1
ATOM 983 C C . GLU A 1 129 ? -0.599 -24.982 27.884 1.00 83.56 129 GLU A C 1
ATOM 985 O O . GLU A 1 129 ? 0.297 -24.478 28.567 1.00 83.56 129 GLU A O 1
ATOM 990 N N . VAL A 1 130 ? -0.391 -26.143 27.246 1.00 85.12 130 VAL A N 1
ATOM 991 C CA . VAL A 1 130 ? 0.838 -26.952 27.394 1.00 85.12 130 VAL A CA 1
ATOM 992 C C . VAL A 1 130 ? 2.072 -26.243 26.810 1.00 85.12 130 VAL A C 1
ATOM 994 O O . VAL A 1 130 ? 3.216 -26.541 27.188 1.00 85.12 130 VAL A O 1
ATOM 997 N N . ARG A 1 131 ? 1.881 -25.258 25.925 1.00 84.50 131 ARG A N 1
ATOM 998 C CA . ARG A 1 131 ? 2.949 -24.404 25.384 1.00 84.50 131 ARG A CA 1
ATOM 999 C C . ARG A 1 131 ? 3.291 -23.219 26.283 1.00 84.50 131 ARG A C 1
ATOM 1001 O O . ARG A 1 131 ? 4.479 -22.944 26.464 1.00 84.50 131 ARG A O 1
ATOM 1008 N N . VAL A 1 132 ? 2.300 -22.537 26.846 1.00 77.94 132 VAL A N 1
ATOM 1009 C CA . VAL A 1 132 ? 2.509 -21.317 27.641 1.00 77.94 132 VAL A CA 1
ATOM 1010 C C . VAL A 1 132 ? 2.716 -21.662 29.116 1.00 77.94 132 VAL A C 1
ATOM 1012 O O . VAL A 1 132 ? 3.783 -21.387 29.661 1.00 77.94 132 VAL A O 1
ATOM 1015 N N . LEU A 1 133 ? 1.770 -22.377 29.725 1.00 74.62 133 LEU A N 1
ATOM 1016 C CA . LEU A 1 133 ? 1.734 -22.691 31.159 1.00 74.62 133 LEU A CA 1
ATOM 1017 C C . LEU A 1 133 ? 2.368 -24.058 31.476 1.00 74.62 133 LEU A C 1
ATOM 1019 O O . LEU A 1 133 ? 3.082 -24.218 32.467 1.00 74.62 133 LEU A O 1
ATOM 1023 N N . GLY A 1 134 ? 2.178 -25.046 30.599 1.00 78.06 134 GLY A N 1
ATOM 1024 C CA . GLY A 1 134 ? 2.707 -26.404 30.759 1.00 78.06 134 GLY A CA 1
ATOM 1025 C C . GLY A 1 134 ? 1.870 -27.339 31.635 1.00 78.06 134 GLY A C 1
ATOM 1026 O O . GLY A 1 134 ? 2.403 -28.360 32.070 1.00 78.06 134 GLY A O 1
ATOM 1027 N N . THR A 1 135 ? 0.606 -27.003 31.889 1.00 79.12 135 THR A N 1
ATOM 1028 C CA . THR A 1 135 ? -0.416 -27.871 32.499 1.00 79.12 135 THR A CA 1
ATOM 1029 C C . THR A 1 135 ? -1.780 -27.594 31.857 1.00 79.12 135 THR A C 1
ATOM 1031 O O . THR A 1 135 ? -1.862 -26.615 31.128 1.00 79.12 135 THR A O 1
ATOM 1034 N N . LEU A 1 136 ? -2.787 -28.429 32.138 1.00 81.62 136 LEU A N 1
ATOM 1035 C CA . LEU A 1 136 ? -4.192 -28.322 31.694 1.00 81.62 136 LEU A CA 1
ATOM 1036 C C . LEU A 1 136 ? -5.134 -28.055 32.896 1.00 81.62 136 LEU A C 1
ATOM 1038 O O . LEU A 1 136 ? -6.161 -28.704 33.063 1.00 81.62 136 LEU A O 1
ATOM 1042 N N . ASP A 1 137 ? -4.688 -27.240 33.858 1.00 78.31 137 ASP A N 1
ATOM 1043 C CA . ASP A 1 137 ? -5.405 -26.986 35.125 1.00 78.31 137 ASP A CA 1
ATOM 1044 C C . ASP A 1 137 ? -5.966 -25.544 35.190 1.00 78.31 137 ASP A C 1
ATOM 1046 O O . ASP A 1 137 ? -6.258 -25.048 36.288 1.00 78.31 137 ASP A O 1
ATOM 1050 N N . ARG A 1 138 ? -5.973 -24.793 34.075 1.00 77.69 138 ARG A N 1
ATOM 1051 C CA . ARG A 1 138 ? -5.927 -23.318 34.090 1.00 77.69 138 ARG A CA 1
ATOM 1052 C C . ARG A 1 138 ? -6.903 -22.657 33.114 1.00 77.69 138 ARG A C 1
ATOM 1054 O O . ARG A 1 138 ? -6.527 -22.257 32.021 1.00 77.69 138 ARG A O 1
ATOM 1061 N N . ASN A 1 139 ? -8.117 -22.431 33.609 1.00 77.50 139 ASN A N 1
ATOM 1062 C CA . ASN A 1 139 ? -9.223 -21.931 32.802 1.00 77.50 139 ASN A CA 1
ATOM 1063 C C . ASN A 1 139 ? -9.029 -20.528 32.172 1.00 77.50 139 ASN A C 1
ATOM 1065 O O . ASN A 1 139 ? -8.252 -19.703 32.654 1.00 77.50 139 ASN A O 1
ATOM 1069 N N . ALA A 1 140 ? -9.867 -20.220 31.183 1.00 76.12 140 ALA A N 1
ATOM 1070 C CA . ALA A 1 140 ? -9.938 -19.015 30.358 1.00 76.12 140 ALA A CA 1
ATOM 1071 C C . ALA A 1 140 ? -9.847 -17.687 31.118 1.00 76.12 140 ALA A C 1
ATOM 1073 O O . ALA A 1 140 ? -9.293 -16.714 30.608 1.00 76.12 140 ALA A O 1
ATOM 1074 N N . SER A 1 141 ? -10.375 -17.655 32.345 1.00 78.56 141 SER A N 1
ATOM 1075 C CA . SER A 1 141 ? -10.379 -16.494 33.243 1.00 78.56 141 SER A CA 1
ATOM 1076 C C . SER A 1 141 ? -9.114 -16.331 34.097 1.00 78.56 141 SER A C 1
ATOM 1078 O O . SER A 1 141 ? -9.051 -15.420 34.923 1.00 78.56 141 SER A O 1
ATOM 1080 N N . HIS A 1 142 ? -8.128 -17.223 33.988 1.00 79.38 142 HIS A N 1
ATOM 1081 C CA . HIS A 1 142 ? -6.896 -17.122 34.762 1.00 79.38 142 HIS A CA 1
ATOM 1082 C C . HIS A 1 142 ? -5.975 -16.054 34.168 1.00 79.38 142 HIS A C 1
ATOM 1084 O O . HIS A 1 142 ? -5.247 -16.309 33.219 1.00 79.38 142 HIS A O 1
ATOM 1090 N N . ASP A 1 143 ? -5.955 -14.882 34.796 1.00 76.75 143 ASP A N 1
ATOM 1091 C CA . ASP A 1 143 ? -4.869 -13.911 34.649 1.00 76.75 143 ASP A CA 1
ATOM 1092 C C . ASP A 1 143 ? -3.577 -14.505 35.253 1.00 76.75 143 ASP A C 1
ATOM 1094 O O . ASP A 1 143 ? -3.545 -14.891 36.434 1.00 76.75 143 ASP A O 1
ATOM 1098 N N . GLY A 1 144 ? -2.541 -14.655 34.422 1.00 70.12 144 GLY A N 1
ATOM 1099 C CA . GLY A 1 144 ? -1.285 -15.328 34.762 1.00 70.12 144 GLY A CA 1
ATOM 1100 C C . GLY A 1 144 ? -0.198 -14.427 35.361 1.00 70.12 144 GLY A C 1
ATOM 1101 O O . GLY A 1 144 ? 0.729 -14.939 35.999 1.00 70.12 144 GLY A O 1
ATOM 1102 N N . ASP A 1 145 ? -0.295 -13.105 35.198 1.00 69.19 145 ASP A N 1
ATOM 1103 C CA . ASP A 1 145 ? 0.760 -12.146 35.577 1.00 69.19 145 ASP A CA 1
ATOM 1104 C C . ASP A 1 145 ? 0.260 -10.829 36.215 1.00 69.19 145 ASP A C 1
ATOM 1106 O O . ASP A 1 145 ? 1.050 -10.058 36.780 1.00 69.19 145 ASP A O 1
ATOM 1110 N N . GLY A 1 146 ? -1.054 -10.630 36.245 1.00 73.19 146 GLY A N 1
ATOM 1111 C CA . GLY A 1 146 ? -1.771 -9.625 37.013 1.00 73.19 146 GLY A CA 1
ATOM 1112 C C . GLY A 1 146 ? -2.102 -8.341 36.256 1.00 73.19 146 GLY A C 1
ATOM 1113 O O . GLY A 1 146 ? -2.176 -7.300 36.921 1.00 73.19 146 GLY A O 1
ATOM 1114 N N . ASP A 1 147 ? -2.161 -8.318 34.917 1.00 64.69 147 ASP A N 1
ATOM 1115 C CA . ASP A 1 147 ? -2.561 -7.126 34.136 1.00 64.69 147 ASP A CA 1
ATOM 1116 C C . ASP A 1 147 ? -4.064 -6.910 33.950 1.00 64.69 147 ASP A C 1
ATOM 1118 O O . ASP A 1 147 ? -4.465 -5.758 33.751 1.00 64.69 147 ASP A O 1
ATOM 1122 N N . GLY A 1 148 ? -4.881 -7.939 34.171 1.00 67.31 148 GLY A N 1
ATOM 1123 C CA . GLY A 1 148 ? -6.335 -7.875 34.082 1.00 67.31 148 GLY A CA 1
ATOM 1124 C C . GLY A 1 148 ? -6.948 -8.553 32.857 1.00 67.31 148 GLY A C 1
ATOM 1125 O O . GLY A 1 148 ? -8.175 -8.555 32.779 1.00 67.31 148 GLY A O 1
ATOM 1126 N N . PHE A 1 149 ? -6.156 -9.135 31.949 1.00 68.19 149 PHE A N 1
ATOM 1127 C CA . PHE A 1 149 ? -6.656 -10.023 30.892 1.00 68.19 149 PHE A CA 1
ATOM 1128 C C . PHE A 1 149 ? -6.591 -11.502 31.319 1.00 68.19 149 PHE A C 1
ATOM 1130 O O . PHE A 1 149 ? -5.698 -11.916 32.058 1.00 68.19 149 PHE A O 1
ATOM 1137 N N . GLY A 1 150 ? -7.550 -12.317 30.872 1.00 74.31 150 GLY A N 1
ATOM 1138 C CA . GLY A 1 150 ? -7.491 -13.782 31.002 1.00 74.31 150 GLY A CA 1
ATOM 1139 C C . GLY A 1 150 ? -6.824 -14.454 29.795 1.00 74.31 150 GLY A C 1
ATOM 1140 O O . GLY A 1 150 ? -6.871 -13.914 28.691 1.00 74.31 150 GLY A O 1
ATOM 1141 N N . ILE A 1 151 ? -6.274 -15.669 29.956 1.00 75.94 151 ILE A N 1
ATOM 1142 C CA . ILE A 1 151 ? -5.584 -16.408 28.869 1.00 75.94 151 ILE A CA 1
ATOM 1143 C C . ILE A 1 151 ? -6.402 -16.462 27.565 1.00 75.94 151 ILE A C 1
ATOM 1145 O O . ILE A 1 151 ? -5.817 -16.386 26.488 1.00 75.94 151 ILE A O 1
ATOM 1149 N N . ALA A 1 152 ? -7.733 -16.583 27.629 1.00 73.19 152 ALA A N 1
ATOM 1150 C CA . ALA A 1 152 ? -8.569 -16.617 26.425 1.00 73.19 152 ALA A CA 1
ATOM 1151 C C . ALA A 1 152 ? -8.601 -15.269 25.676 1.00 73.19 152 ALA A C 1
ATOM 1153 O O . ALA A 1 152 ? -8.552 -15.246 24.446 1.00 73.19 152 ALA A O 1
ATOM 1154 N N . GLU A 1 153 ? -8.615 -14.149 26.403 1.00 70.56 153 GLU A N 1
ATOM 1155 C CA . GLU A 1 153 ? -8.481 -12.807 25.827 1.00 70.56 153 GLU A CA 1
ATOM 1156 C C . GLU A 1 153 ? -7.075 -12.611 25.248 1.00 70.56 153 GLU A C 1
ATOM 1158 O O . GLU A 1 153 ? -6.910 -12.129 24.131 1.00 70.56 153 GLU A O 1
ATOM 1163 N N . GLU A 1 154 ? -6.043 -13.061 25.957 1.00 73.12 154 GLU A N 1
ATOM 1164 C CA . GLU A 1 154 ? -4.661 -12.960 25.491 1.00 73.12 154 GLU A CA 1
ATOM 1165 C C . GLU A 1 154 ? -4.365 -13.826 24.259 1.00 73.12 154 GLU A C 1
ATOM 1167 O O . GLU A 1 154 ? -3.642 -13.401 23.355 1.00 73.12 154 GLU A O 1
ATOM 1172 N N . LEU A 1 155 ? -4.963 -15.017 24.178 1.00 73.12 155 LEU A N 1
ATOM 1173 C CA . LEU A 1 155 ? -4.957 -15.873 22.992 1.00 73.12 155 LEU A CA 1
ATOM 1174 C C . LEU A 1 155 ? -5.666 -15.188 21.813 1.00 73.12 155 LEU A C 1
ATOM 1176 O O . LEU A 1 155 ? -5.178 -15.262 20.684 1.00 73.12 155 LEU A O 1
ATOM 1180 N N . GLN A 1 156 ? -6.773 -14.485 22.068 1.00 65.88 156 GLN A N 1
ATOM 1181 C CA . GLN A 1 156 ? -7.494 -13.703 21.060 1.00 65.88 156 GLN A CA 1
ATOM 1182 C C . GLN A 1 156 ? -6.693 -12.477 20.577 1.00 65.88 156 GLN A C 1
ATOM 1184 O O . GLN A 1 156 ? -6.740 -12.148 19.390 1.00 65.88 156 GLN A O 1
ATOM 1189 N N . TYR A 1 157 ? -5.951 -11.804 21.463 1.00 60.22 157 TYR A N 1
ATOM 1190 C CA . TYR A 1 157 ? -5.213 -10.570 21.152 1.00 60.22 157 TYR A CA 1
ATOM 1191 C C . TYR A 1 157 ? -3.739 -10.789 20.762 1.00 60.22 157 TYR A C 1
ATOM 1193 O O . TYR A 1 157 ? -3.101 -9.882 20.221 1.00 60.22 157 TYR A O 1
ATOM 1201 N N . GLY A 1 158 ? -3.192 -11.986 20.988 1.00 59.56 158 GLY A N 1
ATOM 1202 C CA . GLY A 1 158 ? -1.803 -12.333 20.680 1.00 59.56 158 GLY A CA 1
ATOM 1203 C C . GLY A 1 158 ? -0.768 -11.789 21.675 1.00 59.56 158 GLY A C 1
ATOM 1204 O O . GLY A 1 158 ? 0.401 -11.645 21.300 1.00 59.56 158 GLY A O 1
ATOM 1205 N N . SER A 1 159 ? -1.181 -11.481 22.911 1.00 60.28 159 SER A N 1
ATOM 1206 C CA . SER A 1 159 ? -0.292 -11.206 24.052 1.00 60.28 159 SER A CA 1
ATOM 1207 C C . SER A 1 159 ? 0.246 -12.529 24.639 1.00 60.28 159 SER A C 1
ATOM 1209 O O . SER A 1 159 ? 0.550 -13.453 23.875 1.00 60.28 159 SER A O 1
ATOM 1211 N N . GLY A 1 160 ? 0.491 -12.653 25.949 1.00 65.25 160 GLY A N 1
ATOM 1212 C CA . GLY A 1 160 ? 1.147 -13.854 26.470 1.00 65.25 160 GLY A CA 1
ATOM 1213 C C . GLY A 1 160 ? 1.198 -13.967 27.988 1.00 65.25 160 GLY A C 1
ATOM 1214 O O . GLY A 1 160 ? 2.173 -13.510 28.588 1.00 65.25 160 GLY A O 1
ATOM 1215 N N . SER A 1 161 ? 0.249 -14.749 28.515 1.00 67.12 161 SER A N 1
ATOM 1216 C CA . SER A 1 161 ? -0.243 -14.949 29.898 1.00 67.12 161 SER A CA 1
ATOM 1217 C C . SER A 1 161 ? 0.751 -15.297 31.013 1.00 67.12 161 SER A C 1
ATOM 1219 O O . SER A 1 161 ? 0.552 -16.189 31.839 1.00 67.12 161 SER A O 1
ATOM 1221 N N . THR A 1 162 ? 1.882 -14.607 31.004 1.00 67.88 162 THR A N 1
ATOM 1222 C CA . THR A 1 162 ? 3.080 -14.792 31.838 1.00 67.88 162 THR A CA 1
ATOM 1223 C C . THR A 1 162 ? 3.992 -13.545 31.818 1.00 67.88 162 THR A C 1
ATOM 1225 O O . THR A 1 162 ? 5.085 -13.584 32.394 1.00 67.88 162 THR A O 1
ATOM 1228 N N . VAL A 1 163 ? 3.624 -12.473 31.095 1.00 65.50 163 VAL A N 1
ATOM 1229 C CA . VAL A 1 163 ? 4.461 -11.302 30.758 1.00 65.50 163 VAL A CA 1
ATOM 1230 C C . VAL A 1 163 ? 3.645 -9.999 30.649 1.00 65.50 163 VAL A C 1
ATOM 1232 O O . VAL A 1 163 ? 3.638 -9.353 29.605 1.00 65.50 163 VAL A O 1
ATOM 1235 N N . LYS A 1 164 ? 3.050 -9.597 31.771 1.00 64.94 164 LYS A N 1
ATOM 1236 C CA . LYS A 1 164 ? 2.358 -8.331 32.058 1.00 64.94 164 LYS A CA 1
ATOM 1237 C C . LYS A 1 164 ? 2.524 -7.213 31.021 1.00 64.94 164 LYS A C 1
ATOM 1239 O O . LYS A 1 164 ? 3.600 -6.602 30.953 1.00 64.94 164 LYS A O 1
ATOM 1244 N N . ASP A 1 165 ? 1.454 -6.880 30.302 1.00 62.91 165 ASP A N 1
ATOM 1245 C CA . ASP A 1 165 ? 1.468 -5.802 29.310 1.00 62.91 165 ASP A CA 1
ATOM 1246 C C . ASP A 1 165 ? 1.309 -4.394 29.930 1.00 62.91 165 ASP A C 1
ATOM 1248 O O . ASP A 1 165 ? 0.874 -4.195 31.070 1.00 62.91 165 ASP A O 1
ATOM 1252 N N . GLU A 1 166 ? 1.700 -3.373 29.156 1.00 55.62 166 GLU A N 1
ATOM 1253 C CA . GLU A 1 166 ? 1.516 -1.956 29.497 1.00 55.62 166 GLU A CA 1
ATOM 1254 C C . GLU A 1 166 ? 0.325 -1.370 28.711 1.00 55.62 166 GLU A C 1
ATOM 1256 O O . GLU A 1 166 ? 0.363 -1.237 27.482 1.00 55.62 166 GLU A O 1
ATOM 1261 N N . ILE A 1 167 ? -0.736 -0.996 29.435 1.00 51.78 167 ILE A N 1
ATOM 1262 C CA . ILE A 1 167 ? -1.931 -0.334 28.890 1.00 51.78 167 ILE A CA 1
ATOM 1263 C C . ILE A 1 167 ? -1.701 1.184 28.846 1.00 51.78 167 ILE A C 1
ATOM 1265 O O . ILE A 1 167 ? -1.369 1.795 29.863 1.00 51.78 167 ILE A O 1
ATOM 1269 N N . ALA A 1 168 ? -1.913 1.804 27.683 1.00 45.72 168 ALA A N 1
ATOM 1270 C CA . ALA A 1 168 ? -1.888 3.255 27.503 1.00 45.72 168 ALA A CA 1
ATOM 1271 C C . ALA A 1 168 ? -3.305 3.812 27.269 1.00 45.72 168 ALA A C 1
ATOM 1273 O O . ALA A 1 168 ? -4.207 3.090 26.839 1.00 45.72 168 ALA A O 1
ATOM 1274 N N . GLU A 1 169 ? -3.509 5.116 27.495 1.00 37.78 169 GLU A N 1
ATOM 1275 C CA . GLU A 1 169 ? -4.718 5.789 26.999 1.00 37.78 169 GLU A CA 1
ATOM 1276 C C . GLU A 1 169 ? -4.775 5.643 25.468 1.00 37.78 169 GLU A C 1
ATOM 1278 O O . GLU A 1 169 ? -3.859 6.061 24.761 1.00 37.78 169 GLU A O 1
ATOM 1283 N N . GLY A 1 170 ? -5.833 4.988 24.977 1.00 42.50 170 GLY A N 1
ATOM 1284 C CA . GLY A 1 170 ? -6.013 4.629 23.567 1.00 42.50 170 GLY A CA 1
ATOM 1285 C C . GLY A 1 170 ? -5.766 3.152 23.219 1.00 42.50 170 GLY A C 1
ATOM 1286 O O . GLY A 1 170 ? -6.175 2.741 22.138 1.00 42.50 170 GLY A O 1
ATOM 1287 N N . GLY A 1 171 ? -5.164 2.332 24.096 1.00 47.97 171 GLY A N 1
ATOM 1288 C CA . GLY A 1 171 ? -5.054 0.876 23.890 1.00 47.97 171 GLY A CA 1
ATOM 1289 C C . GLY A 1 171 ? -3.812 0.198 24.488 1.00 47.97 171 GLY A C 1
ATOM 1290 O O . GLY A 1 171 ? -2.916 0.840 25.036 1.00 47.97 171 GLY A O 1
ATOM 1291 N N . VAL A 1 172 ? -3.759 -1.134 24.368 1.00 40.75 172 VAL A N 1
ATOM 1292 C CA . VAL A 1 172 ? -2.634 -1.985 24.814 1.00 40.75 172 VAL A CA 1
ATOM 1293 C C . VAL A 1 172 ? -1.467 -1.908 23.819 1.00 40.75 172 VAL A C 1
ATOM 1295 O O . VAL A 1 172 ? -1.689 -1.820 22.612 1.00 40.75 172 VAL A O 1
ATOM 1298 N N . SER A 1 173 ? -0.217 -1.957 24.299 1.00 42.72 173 SER A N 1
ATOM 1299 C CA . SER A 1 173 ? 0.990 -1.842 23.461 1.00 42.72 173 SER A CA 1
ATOM 1300 C C . SER A 1 173 ? 1.920 -3.066 23.554 1.00 42.72 173 SER A C 1
ATOM 1302 O O . SER A 1 173 ? 3.038 -2.964 24.070 1.00 42.72 173 SER A O 1
ATOM 1304 N N . ILE A 1 174 ? 1.499 -4.196 22.971 1.00 50.44 174 ILE A N 1
ATOM 1305 C CA . ILE A 1 174 ? 2.242 -5.470 23.008 1.00 50.44 174 ILE A CA 1
ATOM 1306 C C . ILE A 1 174 ? 3.684 -5.382 22.477 1.00 50.44 174 ILE A C 1
ATOM 1308 O O . ILE A 1 174 ? 4.012 -4.664 21.523 1.00 50.44 174 ILE A O 1
ATOM 1312 N N . ARG A 1 175 ? 4.584 -6.169 23.077 1.00 47.09 175 ARG A N 1
ATOM 1313 C CA . ARG A 1 175 ? 6.037 -5.991 22.924 1.00 47.09 175 ARG A CA 1
ATOM 1314 C C . ARG A 1 175 ? 6.735 -6.959 21.953 1.00 47.09 175 ARG A C 1
ATOM 1316 O O . ARG A 1 175 ? 7.697 -7.617 22.348 1.00 47.09 175 ARG A O 1
ATOM 1323 N N . ARG A 1 176 ? 6.360 -6.991 20.659 1.00 38.16 176 ARG A N 1
ATOM 1324 C CA . ARG A 1 176 ? 7.213 -7.560 19.572 1.00 38.16 176 ARG A CA 1
ATOM 1325 C C . ARG A 1 176 ? 6.829 -7.109 18.149 1.00 38.16 176 ARG A C 1
ATOM 1327 O O . ARG A 1 176 ? 5.866 -7.600 17.582 1.00 38.16 176 ARG A O 1
ATOM 1334 N N . THR A 1 177 ? 7.672 -6.258 17.547 1.00 33.66 177 THR A N 1
ATOM 1335 C CA . THR A 1 177 ? 7.769 -5.870 16.107 1.00 33.66 177 THR A CA 1
ATOM 1336 C C . THR A 1 177 ? 6.546 -5.305 15.368 1.00 33.66 177 THR A C 1
ATOM 1338 O O . THR A 1 177 ? 6.737 -4.463 14.495 1.00 33.66 177 THR A O 1
ATOM 1341 N N . THR A 1 178 ? 5.325 -5.698 15.703 1.00 39.19 178 THR A N 1
ATOM 1342 C CA . THR A 1 178 ? 4.067 -5.239 15.103 1.00 39.19 178 THR A CA 1
ATOM 1343 C C . THR A 1 178 ? 3.183 -4.673 16.201 1.00 39.19 178 THR A C 1
ATOM 1345 O O . THR A 1 178 ? 2.904 -5.359 17.180 1.00 39.19 178 THR A O 1
ATOM 1348 N N . LYS A 1 179 ? 2.744 -3.420 16.046 1.00 43.81 179 LYS A N 1
ATOM 1349 C CA . LYS A 1 179 ? 1.716 -2.846 16.916 1.00 43.81 179 LYS A CA 1
ATOM 1350 C C . LYS A 1 179 ? 0.362 -3.421 16.511 1.00 43.81 179 LYS A C 1
ATOM 1352 O O . LYS A 1 179 ? -0.050 -3.218 15.372 1.00 43.81 179 LYS A O 1
ATOM 1357 N N . VAL A 1 180 ? -0.330 -4.063 17.443 1.00 41.59 180 VAL A N 1
ATOM 1358 C CA . VAL A 1 180 ? -1.786 -4.230 17.364 1.00 41.59 180 VAL A CA 1
ATOM 1359 C C . VAL A 1 180 ? -2.409 -2.992 18.010 1.00 41.59 180 VAL A C 1
ATOM 1361 O O . VAL A 1 180 ? -1.911 -2.513 19.026 1.00 41.59 180 VAL A O 1
ATOM 1364 N N . PHE A 1 181 ? -3.452 -2.437 17.395 1.00 44.69 181 PHE A N 1
ATOM 1365 C CA . PHE A 1 181 ? -4.251 -1.350 17.960 1.00 44.69 181 PHE A CA 1
ATOM 1366 C C . PHE A 1 181 ? -5.656 -1.885 18.229 1.00 44.69 181 PHE A C 1
ATOM 1368 O O . PHE A 1 181 ? -6.255 -2.489 17.342 1.00 44.69 181 PHE A O 1
ATOM 1375 N N . MET A 1 182 ? -6.171 -1.669 19.439 1.00 49.09 182 MET A N 1
ATOM 1376 C CA . MET A 1 182 ? -7.502 -2.116 19.851 1.00 49.09 182 MET A CA 1
ATOM 1377 C C . MET A 1 182 ? -8.342 -0.895 20.226 1.00 49.09 182 MET A C 1
ATOM 1379 O O . MET A 1 182 ? -7.996 -0.144 21.135 1.00 49.09 182 MET A O 1
ATOM 1383 N N . ASN A 1 183 ? -9.413 -0.662 19.466 1.00 44.94 183 ASN A N 1
ATOM 1384 C CA . ASN A 1 183 ? -10.158 0.595 19.478 1.00 44.94 183 ASN A CA 1
ATOM 1385 C C . ASN A 1 183 ? -11.235 0.614 20.575 1.00 44.94 183 ASN A C 1
ATOM 1387 O O . ASN A 1 183 ? -12.408 0.359 20.312 1.00 44.94 183 ASN A O 1
ATOM 1391 N N . PHE A 1 184 ? -10.839 0.925 21.808 1.00 43.72 184 PHE A N 1
ATOM 1392 C CA . PHE A 1 184 ? -11.751 0.948 22.960 1.00 43.72 184 PHE A CA 1
ATOM 1393 C C . PHE A 1 184 ? -12.611 2.226 23.081 1.00 43.72 184 PHE A C 1
ATOM 1395 O O . PHE A 1 184 ? -13.450 2.301 23.977 1.00 43.72 184 PHE A O 1
ATOM 1402 N N . SER A 1 185 ? -12.402 3.251 22.241 1.00 45.91 185 SER A N 1
ATOM 1403 C CA . SER A 1 185 ? -12.979 4.593 22.470 1.00 45.91 185 SER A CA 1
ATOM 1404 C C . SER A 1 185 ? -13.313 5.436 21.227 1.00 45.91 185 SER A C 1
ATOM 1406 O O . SER A 1 185 ? -13.726 6.586 21.380 1.00 45.91 185 SER A O 1
ATOM 1408 N N . GLY A 1 186 ? -13.204 4.893 20.009 1.00 55.75 186 GLY A N 1
ATOM 1409 C CA . GLY A 1 186 ? -13.667 5.562 18.783 1.00 55.75 186 GLY A CA 1
ATOM 1410 C C . GLY A 1 186 ? -12.609 6.391 18.051 1.00 55.75 186 GLY A C 1
ATOM 1411 O O . GLY A 1 186 ? -12.917 7.461 17.531 1.00 55.75 186 GLY A O 1
ATOM 1412 N N . ALA A 1 187 ? -11.364 5.915 17.992 1.00 56.59 187 ALA A N 1
ATOM 1413 C CA . ALA A 1 187 ? -10.371 6.456 17.064 1.00 56.59 187 ALA A CA 1
ATOM 1414 C C . ALA A 1 187 ? -10.772 6.157 15.606 1.00 56.59 187 ALA A C 1
ATOM 1416 O O . ALA A 1 187 ? -11.204 5.043 15.305 1.00 56.59 187 ALA A O 1
ATOM 1417 N N . ASN A 1 188 ? -10.585 7.127 14.710 1.00 75.12 188 ASN A N 1
ATOM 1418 C CA . ASN A 1 188 ? -10.806 6.973 13.271 1.00 75.12 188 ASN A CA 1
ATOM 1419 C C . ASN A 1 188 ? -9.516 6.513 12.579 1.00 75.12 188 ASN A C 1
ATOM 1421 O O . ASN A 1 188 ? -8.408 6.906 12.964 1.00 75.12 188 ASN A O 1
ATOM 1425 N N . ARG A 1 189 ? -9.648 5.702 11.533 1.00 84.25 189 ARG A N 1
ATOM 1426 C CA . ARG A 1 189 ? -8.533 5.228 10.710 1.00 84.25 189 ARG A CA 1
ATOM 1427 C C . ARG A 1 189 ? -8.091 6.308 9.728 1.00 84.25 189 ARG A C 1
ATOM 1429 O O . ARG A 1 189 ? -8.904 7.002 9.118 1.00 84.25 189 ARG A O 1
ATOM 1436 N N . ILE A 1 190 ? -6.787 6.414 9.515 1.00 85.31 190 ILE A N 1
ATOM 1437 C CA . ILE A 1 190 ? -6.209 7.165 8.411 1.00 85.31 190 ILE A CA 1
ATOM 1438 C C . ILE A 1 190 ? -5.223 6.303 7.630 1.00 85.31 190 ILE A C 1
ATOM 1440 O O . ILE A 1 190 ? -4.253 5.767 8.164 1.00 85.31 190 ILE A O 1
ATOM 1444 N N . THR A 1 191 ? -5.470 6.212 6.331 1.00 91.44 191 THR A N 1
ATOM 1445 C CA . THR A 1 191 ? -4.583 5.575 5.361 1.00 91.44 191 THR A CA 1
ATOM 1446 C C . THR A 1 191 ? -3.969 6.651 4.477 1.00 91.44 191 THR A C 1
ATOM 1448 O O . THR A 1 191 ? -4.645 7.589 4.063 1.00 91.44 191 THR A O 1
ATOM 1451 N N . VAL A 1 192 ? -2.672 6.539 4.201 1.00 91.88 192 VAL A N 1
ATOM 1452 C CA . VAL A 1 192 ? -1.937 7.428 3.294 1.00 91.88 192 VAL A CA 1
ATOM 1453 C C . VAL A 1 192 ? -1.255 6.567 2.243 1.00 91.88 192 VAL A C 1
ATOM 1455 O O . VAL A 1 192 ? -0.553 5.615 2.586 1.00 91.88 192 VAL A O 1
ATOM 1458 N N . SER A 1 193 ? -1.458 6.897 0.974 1.00 92.94 193 SER A N 1
ATOM 1459 C CA . SER A 1 193 ? -0.927 6.176 -0.184 1.00 92.94 193 SER A CA 1
ATOM 1460 C C . SER A 1 193 ? -0.490 7.143 -1.292 1.00 92.94 193 SER A C 1
ATOM 1462 O O . SER A 1 193 ? -0.674 8.361 -1.197 1.00 92.94 193 SER A O 1
ATOM 1464 N N . SER A 1 194 ? 0.113 6.603 -2.350 1.00 93.31 194 SER A N 1
ATOM 1465 C CA . SER A 1 194 ? 0.287 7.299 -3.626 1.00 93.31 194 SER A CA 1
ATOM 1466 C C . SER A 1 194 ? -0.446 6.553 -4.730 1.00 93.31 194 SER A C 1
ATOM 1468 O O . SER A 1 194 ? -0.612 5.336 -4.654 1.00 93.31 194 SER A O 1
ATOM 1470 N N . ASP A 1 195 ? -0.809 7.281 -5.775 1.00 88.50 195 ASP A N 1
ATOM 1471 C CA . ASP A 1 195 ? -1.309 6.730 -7.028 1.00 88.50 195 ASP A CA 1
ATOM 1472 C C . ASP A 1 195 ? -0.438 7.276 -8.179 1.00 88.50 195 ASP A C 1
ATOM 1474 O O . ASP A 1 195 ? -0.428 8.497 -8.367 1.00 88.50 195 ASP A O 1
ATOM 1478 N N . PRO A 1 196 ? 0.347 6.428 -8.881 1.00 87.69 196 PRO A N 1
ATOM 1479 C CA . PRO A 1 196 ? 0.481 4.984 -8.659 1.00 87.69 196 PRO A CA 1
ATOM 1480 C C . PRO A 1 196 ? 1.165 4.619 -7.320 1.00 87.69 196 PRO A C 1
ATOM 1482 O O . PRO A 1 196 ? 1.892 5.432 -6.731 1.00 87.69 196 PRO A O 1
ATOM 1485 N N . PRO A 1 197 ? 0.953 3.389 -6.813 1.00 85.31 197 PRO A N 1
ATOM 1486 C CA . PRO A 1 197 ? 1.467 2.951 -5.516 1.00 85.31 197 PRO A CA 1
ATOM 1487 C C . PRO A 1 197 ? 2.999 2.852 -5.472 1.00 85.31 197 PRO A C 1
ATOM 1489 O O . PRO A 1 197 ? 3.642 2.389 -6.411 1.00 85.31 197 PRO A O 1
ATOM 1492 N N . GLY A 1 198 ? 3.582 3.249 -4.336 1.00 79.88 198 GLY A N 1
ATOM 1493 C CA . GLY A 1 198 ? 5.018 3.127 -4.049 1.00 79.88 198 GLY A CA 1
ATOM 1494 C C . GLY A 1 198 ? 5.860 4.388 -4.287 1.00 79.88 198 GLY A C 1
ATOM 1495 O O . GLY A 1 198 ? 7.057 4.369 -4.006 1.00 79.88 198 GLY A O 1
ATOM 1496 N N . LEU A 1 199 ? 5.263 5.492 -4.751 1.00 84.75 199 LEU A N 1
ATOM 1497 C CA . LEU A 1 199 ? 5.925 6.805 -4.850 1.00 84.75 199 LEU A CA 1
ATOM 1498 C C . LEU A 1 199 ? 5.947 7.556 -3.506 1.00 84.75 199 LEU A C 1
ATOM 1500 O O . LEU A 1 199 ? 6.835 8.377 -3.271 1.00 84.75 199 LEU A O 1
ATOM 1504 N N . VAL A 1 200 ? 5.012 7.235 -2.607 1.00 84.81 200 VAL A N 1
ATOM 1505 C CA . VAL A 1 200 ? 5.011 7.627 -1.188 1.00 84.81 200 VAL A CA 1
ATOM 1506 C C . VAL A 1 200 ? 4.923 6.359 -0.340 1.00 84.81 200 VAL A C 1
ATOM 1508 O O . VAL A 1 200 ? 4.206 5.423 -0.694 1.00 84.81 200 VAL A O 1
ATOM 1511 N N . SER A 1 201 ? 5.637 6.323 0.789 1.00 82.75 201 SER A N 1
ATOM 1512 C CA . SER A 1 201 ? 5.534 5.232 1.763 1.00 82.75 201 SER A CA 1
ATOM 1513 C C . SER A 1 201 ? 4.097 5.100 2.265 1.00 82.75 201 SER A C 1
ATOM 1515 O O . SER A 1 201 ? 3.606 5.992 2.956 1.00 82.75 201 SER A O 1
ATOM 1517 N N . SER A 1 202 ? 3.441 3.984 1.948 1.00 81.56 202 SER A N 1
ATOM 1518 C CA . SER A 1 202 ? 2.092 3.694 2.430 1.00 81.56 202 SER A CA 1
ATOM 1519 C C . SER A 1 202 ? 2.071 3.570 3.954 1.00 81.56 202 SER A C 1
ATOM 1521 O O . SER A 1 202 ? 2.864 2.808 4.515 1.00 81.56 202 SER A O 1
ATOM 1523 N N . SER A 1 203 ? 1.154 4.268 4.623 1.00 81.62 203 SER A N 1
ATOM 1524 C CA . SER A 1 203 ? 0.965 4.171 6.074 1.00 81.62 203 SER A CA 1
ATOM 1525 C C . SER A 1 203 ? -0.504 3.996 6.429 1.00 81.62 203 SER A C 1
ATOM 1527 O O . SER A 1 203 ? -1.341 4.750 5.939 1.00 81.62 203 SER A O 1
ATOM 1529 N N . ASP A 1 204 ? -0.787 3.061 7.327 1.00 80.56 204 ASP A N 1
ATOM 1530 C CA . ASP A 1 204 ? -2.089 2.871 7.964 1.00 80.56 204 ASP A CA 1
ATOM 1531 C C . ASP A 1 204 ? -1.933 3.180 9.459 1.00 80.56 204 ASP A C 1
ATOM 1533 O O . ASP A 1 204 ? -0.953 2.760 10.085 1.00 80.56 204 ASP A O 1
ATOM 1537 N N . ALA A 1 205 ? -2.834 3.982 10.013 1.00 74.81 205 ALA A N 1
ATOM 1538 C CA . ALA A 1 205 ? -2.769 4.466 11.384 1.00 74.81 205 ALA A CA 1
ATOM 1539 C C . ALA A 1 205 ? -4.171 4.753 11.927 1.00 74.81 205 ALA A C 1
ATOM 1541 O O . ALA A 1 205 ? -5.105 4.998 11.174 1.00 74.81 205 ALA A O 1
ATOM 1542 N N . TYR A 1 206 ? -4.298 4.800 13.249 1.00 75.06 206 TYR A N 1
ATOM 1543 C CA . TYR A 1 206 ? -5.513 5.241 13.931 1.00 75.06 206 TYR A CA 1
ATOM 1544 C C . TYR A 1 206 ? -5.220 6.543 14.678 1.00 75.06 206 TYR A C 1
ATOM 1546 O O . TYR A 1 206 ? -4.085 6.778 15.107 1.00 75.06 206 TYR A O 1
ATOM 1554 N N . GLN A 1 207 ? -6.211 7.427 14.751 1.00 70.19 207 GLN A N 1
ATOM 1555 C CA . GLN A 1 207 ? -6.104 8.779 15.297 1.00 70.19 207 GLN A CA 1
ATOM 1556 C C . GLN A 1 207 ? -7.374 9.124 16.083 1.00 70.19 207 GLN A C 1
ATOM 1558 O O . GLN A 1 207 ? -8.480 8.813 15.641 1.00 70.19 207 GLN A O 1
ATOM 1563 N N . ASP A 1 208 ? -7.230 9.787 17.230 1.00 70.94 208 ASP A N 1
ATOM 1564 C CA . ASP A 1 208 ? -8.358 10.080 18.123 1.00 70.94 208 ASP A CA 1
ATOM 1565 C C . ASP A 1 208 ? -9.442 10.928 17.440 1.00 70.94 208 ASP A C 1
ATOM 1567 O O . ASP A 1 208 ? -9.149 11.781 16.593 1.00 70.94 208 ASP A O 1
ATOM 1571 N N . LEU A 1 209 ? -10.699 10.740 17.842 1.00 73.31 209 LEU A N 1
ATOM 1572 C CA . LEU A 1 209 ? -11.837 11.489 17.313 1.00 73.31 209 LEU A CA 1
ATOM 1573 C C . LEU A 1 209 ? -11.639 13.009 17.484 1.00 73.31 209 LEU A C 1
ATOM 1575 O O . LEU A 1 209 ? -11.486 13.515 18.595 1.00 73.31 209 LEU A O 1
ATOM 1579 N N . ASN A 1 210 ? -11.695 13.750 16.374 1.00 74.62 210 ASN A N 1
ATOM 1580 C CA . ASN A 1 210 ? -11.400 15.189 16.261 1.00 74.62 210 ASN A CA 1
ATOM 1581 C C . ASN A 1 210 ? -9.929 15.617 16.465 1.00 74.62 210 ASN A C 1
ATOM 1583 O O . ASN A 1 210 ? -9.657 16.819 16.530 1.00 74.62 210 ASN A O 1
ATOM 1587 N N . SER A 1 211 ? -8.969 14.689 16.510 1.00 78.88 211 SER A N 1
ATOM 1588 C CA . SER A 1 211 ? -7.539 15.022 16.371 1.00 78.88 211 SER A CA 1
ATOM 1589 C C . SER A 1 211 ? -7.221 15.600 14.979 1.00 78.88 211 SER A C 1
ATOM 1591 O O . SER A 1 211 ? -8.065 15.584 14.080 1.00 78.88 211 SER A O 1
ATOM 1593 N N . THR A 1 212 ? -6.011 16.131 14.775 1.00 84.50 212 THR A N 1
ATOM 1594 C CA . THR A 1 212 ? -5.578 16.678 13.478 1.00 84.50 212 THR A CA 1
ATOM 1595 C C . THR A 1 212 ? -4.382 15.928 12.902 1.00 84.50 212 THR A C 1
ATOM 1597 O O . THR A 1 212 ? -3.265 15.999 13.415 1.00 84.50 212 THR A O 1
ATOM 1600 N N . PHE A 1 213 ? -4.597 15.266 11.766 1.00 86.75 213 PHE A N 1
ATOM 1601 C CA . PHE A 1 213 ? -3.517 14.728 10.947 1.00 86.75 213 PHE A CA 1
ATOM 1602 C C . PHE A 1 213 ? -2.921 15.821 10.050 1.00 86.75 213 PHE A C 1
ATOM 1604 O O . PHE A 1 213 ? -3.559 16.829 9.738 1.00 86.75 213 PHE A O 1
ATOM 1611 N N . THR A 1 214 ? -1.675 15.649 9.615 1.00 89.88 214 THR A N 1
ATOM 1612 C CA . THR A 1 214 ? -1.005 16.563 8.683 1.00 89.88 214 THR A CA 1
ATOM 1613 C C . THR A 1 214 ? -0.054 15.792 7.776 1.00 89.88 214 THR A C 1
ATOM 1615 O O . THR A 1 214 ? 0.832 15.090 8.260 1.00 89.88 214 THR A O 1
ATOM 1618 N N . SER A 1 215 ? -0.223 15.939 6.462 1.00 90.50 215 SER A N 1
ATOM 1619 C CA . SER A 1 215 ? 0.505 15.159 5.460 1.00 90.50 215 SER A CA 1
ATOM 1620 C C . SER A 1 215 ? 1.972 15.584 5.303 1.00 90.50 215 SER A C 1
ATOM 1622 O O . SER A 1 215 ? 2.419 16.635 5.785 1.00 90.50 215 SER A O 1
ATOM 1624 N N . ALA A 1 216 ? 2.732 14.769 4.569 1.00 85.75 216 ALA A N 1
ATOM 1625 C CA . ALA A 1 216 ? 4.030 15.172 4.043 1.00 85.75 216 ALA A CA 1
ATOM 1626 C C . ALA A 1 216 ? 3.886 16.361 3.071 1.00 85.75 216 ALA A C 1
ATOM 1628 O O . ALA A 1 216 ? 2.860 16.519 2.408 1.00 85.75 216 ALA A O 1
ATOM 1629 N N . ASN A 1 217 ? 4.932 17.187 2.983 1.00 90.81 217 ASN A N 1
ATOM 1630 C CA . ASN A 1 217 ? 5.035 18.237 1.972 1.00 90.81 217 ASN A CA 1
ATOM 1631 C C . ASN A 1 217 ? 5.668 17.646 0.709 1.00 90.81 217 ASN A C 1
ATOM 1633 O O . ASN A 1 217 ? 6.871 17.379 0.714 1.00 90.81 217 ASN A O 1
ATOM 1637 N N . LEU A 1 218 ? 4.869 17.428 -0.333 1.00 88.69 218 LEU A N 1
ATOM 1638 C CA . LEU A 1 218 ? 5.290 16.797 -1.586 1.00 88.69 218 LEU A CA 1
ATOM 1639 C C . LEU A 1 218 ? 5.376 17.829 -2.715 1.00 88.69 218 LEU A C 1
ATOM 1641 O O . LEU A 1 218 ? 4.602 18.781 -2.757 1.00 88.69 218 LEU A O 1
ATOM 1645 N N . SER A 1 219 ? 6.350 17.661 -3.609 1.00 83.31 219 SER A N 1
ATOM 1646 C CA . SER A 1 219 ? 6.579 18.556 -4.750 1.00 83.31 219 SER A CA 1
ATOM 1647 C C . SER A 1 219 ? 7.596 17.957 -5.721 1.00 83.31 219 SER A C 1
ATOM 1649 O O . SER A 1 219 ? 8.628 17.456 -5.271 1.00 83.31 219 SER A O 1
ATOM 1651 N N . GLY A 1 220 ? 7.373 18.114 -7.028 1.00 78.12 220 GLY A N 1
ATOM 1652 C CA . GLY A 1 220 ? 8.344 17.758 -8.068 1.00 78.12 220 GLY A CA 1
ATOM 1653 C C . GLY A 1 220 ? 8.327 16.285 -8.490 1.00 78.12 220 GLY A C 1
ATOM 1654 O O . GLY A 1 220 ? 7.383 15.547 -8.197 1.00 78.12 220 GLY A O 1
ATOM 1655 N N . ALA A 1 221 ? 9.365 15.888 -9.229 1.00 82.50 221 ALA A N 1
ATOM 1656 C CA . ALA A 1 221 ? 9.471 14.581 -9.872 1.00 82.50 221 ALA A CA 1
ATOM 1657 C C . ALA A 1 221 ? 10.080 13.494 -8.965 1.00 82.50 221 ALA A C 1
ATOM 1659 O O . ALA A 1 221 ? 11.028 13.742 -8.219 1.00 82.50 221 ALA A O 1
ATOM 1660 N N . SER A 1 222 ? 9.571 12.268 -9.088 1.00 75.69 222 SER A N 1
ATOM 1661 C CA . SER A 1 222 ? 10.077 11.040 -8.471 1.00 75.69 222 SER A CA 1
ATOM 1662 C C . SER A 1 222 ? 9.847 9.862 -9.424 1.00 75.69 222 SER A C 1
ATOM 1664 O O . SER A 1 222 ? 8.733 9.659 -9.897 1.00 75.69 222 SER A O 1
ATOM 1666 N N . ASN A 1 223 ? 10.895 9.089 -9.731 1.00 80.44 223 ASN A N 1
ATOM 1667 C CA . ASN A 1 223 ? 10.835 7.876 -10.566 1.00 80.44 223 ASN A CA 1
ATOM 1668 C C . ASN A 1 223 ? 10.094 8.023 -11.922 1.00 80.44 223 ASN A C 1
ATOM 1670 O O . ASN A 1 223 ? 9.455 7.080 -12.380 1.00 80.44 223 ASN A O 1
ATOM 1674 N N . GLY A 1 224 ? 10.177 9.193 -12.569 1.00 83.88 224 GLY A N 1
ATOM 1675 C CA . GLY A 1 224 ? 9.511 9.473 -13.854 1.00 83.88 224 GLY A CA 1
ATOM 1676 C C . GLY A 1 224 ? 8.064 9.974 -13.747 1.00 83.88 224 GLY A C 1
ATOM 1677 O O . GLY A 1 224 ? 7.425 10.204 -14.769 1.00 83.88 224 GLY A O 1
ATOM 1678 N N . TYR A 1 225 ? 7.557 10.184 -12.531 1.00 89.56 225 TYR A N 1
ATOM 1679 C CA . TYR A 1 225 ? 6.243 10.764 -12.251 1.00 89.56 225 TYR A CA 1
ATOM 1680 C C . TYR A 1 225 ? 6.384 12.089 -11.498 1.00 89.56 225 TYR A C 1
ATOM 1682 O O . TYR A 1 225 ? 7.334 12.266 -10.738 1.00 89.56 225 TYR A O 1
ATOM 1690 N N . VAL A 1 226 ? 5.432 13.010 -11.645 1.00 89.38 226 VAL A N 1
ATOM 1691 C CA . VAL A 1 226 ? 5.424 14.306 -10.941 1.00 89.38 226 VAL A CA 1
ATOM 1692 C C . VAL A 1 226 ? 4.234 14.383 -9.992 1.00 89.38 226 VAL A C 1
ATOM 1694 O O . VAL A 1 226 ? 3.115 14.028 -10.364 1.00 89.38 226 VAL A O 1
ATOM 1697 N N . PHE A 1 227 ? 4.476 14.837 -8.757 1.00 92.75 227 PHE A N 1
ATOM 1698 C CA . PHE A 1 227 ? 3.408 15.076 -7.784 1.00 92.75 227 PHE A CA 1
ATOM 1699 C C . PHE A 1 227 ? 2.503 16.218 -8.258 1.00 92.75 227 PHE A C 1
ATOM 1701 O O . PHE A 1 227 ? 2.984 17.325 -8.513 1.00 92.75 227 PHE A O 1
ATOM 1708 N N . SER A 1 228 ? 1.199 15.956 -8.313 1.00 90.44 228 SER A N 1
ATOM 1709 C CA . SER A 1 228 ? 0.191 16.926 -8.734 1.00 90.44 228 SER A CA 1
ATOM 1710 C C . SER A 1 228 ? -0.554 17.534 -7.542 1.00 90.44 228 SER A C 1
ATOM 1712 O O . SER A 1 228 ? -0.542 18.752 -7.364 1.00 90.44 228 SER A O 1
ATOM 1714 N N . HIS A 1 229 ? -1.193 16.706 -6.709 1.00 92.44 229 HIS A N 1
ATOM 1715 C CA . HIS A 1 229 ? -2.027 17.159 -5.592 1.00 92.44 229 HIS A CA 1
ATOM 1716 C C . HIS A 1 229 ? -2.315 16.036 -4.577 1.00 92.44 229 HIS A C 1
ATOM 1718 O O . HIS A 1 229 ? -2.074 14.857 -4.842 1.00 92.44 229 HIS A O 1
ATOM 1724 N N . TRP A 1 230 ? -2.859 16.399 -3.411 1.00 94.94 230 TRP A N 1
ATOM 1725 C CA . TRP A 1 230 ? -3.470 15.449 -2.473 1.00 94.94 230 TRP A CA 1
ATOM 1726 C C . TRP A 1 230 ? -4.976 15.302 -2.738 1.00 94.94 230 TRP A C 1
ATOM 1728 O O . TRP A 1 230 ? -5.671 16.298 -2.939 1.00 94.94 230 TRP A O 1
ATOM 1738 N N . GLU A 1 231 ? -5.499 14.085 -2.640 1.00 94.75 231 GLU A N 1
ATOM 1739 C CA . GLU A 1 231 ? -6.923 13.789 -2.439 1.00 94.75 231 GLU A CA 1
ATOM 1740 C C . GLU A 1 231 ? -7.166 13.285 -1.012 1.00 94.75 231 GLU A C 1
ATOM 1742 O O . GLU A 1 231 ? -6.281 12.697 -0.387 1.00 94.75 231 GLU A O 1
ATOM 1747 N N . VAL A 1 232 ? -8.386 13.478 -0.509 1.00 94.31 232 VAL A N 1
ATOM 1748 C CA . VAL A 1 232 ? -8.889 12.881 0.740 1.00 94.31 232 VAL A CA 1
ATOM 1749 C C . VAL A 1 232 ? -10.280 12.334 0.456 1.00 94.31 232 VAL A C 1
ATOM 1751 O O . VAL A 1 232 ? -11.141 13.103 0.024 1.00 94.31 232 VAL A O 1
ATOM 1754 N N . ASN A 1 233 ? -10.502 11.039 0.686 1.00 91.56 233 ASN A N 1
ATOM 1755 C CA . ASN A 1 233 ? -11.767 10.350 0.387 1.00 91.56 233 ASN A CA 1
ATOM 1756 C C . ASN A 1 233 ? -12.229 10.603 -1.069 1.00 91.56 233 ASN A C 1
ATOM 1758 O O . ASN A 1 233 ? -13.389 10.906 -1.329 1.00 91.56 233 ASN A O 1
ATOM 1762 N N . GLY A 1 234 ? -11.280 10.552 -2.017 1.00 85.81 234 GLY A N 1
ATOM 1763 C CA . GLY A 1 234 ? -11.496 10.812 -3.450 1.00 85.81 234 GLY A CA 1
ATOM 1764 C C . GLY A 1 234 ? -11.663 12.289 -3.841 1.00 85.81 234 GLY A C 1
ATOM 1765 O O . GLY A 1 234 ? -11.890 12.589 -5.008 1.00 85.81 234 GLY A O 1
ATOM 1766 N N . VAL A 1 235 ? -11.559 13.233 -2.896 1.00 89.62 235 VAL A N 1
ATOM 1767 C CA . VAL A 1 235 ? -11.776 14.667 -3.155 1.00 89.62 235 VAL A CA 1
ATOM 1768 C C . VAL A 1 235 ? -10.456 15.442 -3.127 1.00 89.62 235 VAL A C 1
ATOM 1770 O O . VAL A 1 235 ? -9.858 15.638 -2.060 1.00 89.62 235 VAL A O 1
ATOM 1773 N N . ARG A 1 236 ? -10.035 15.931 -4.304 1.00 92.38 236 ARG A N 1
ATOM 1774 C CA . ARG A 1 236 ? -8.865 16.805 -4.529 1.00 92.38 236 ARG A CA 1
ATOM 1775 C C . ARG A 1 236 ? -8.826 17.990 -3.558 1.00 92.38 236 ARG A C 1
ATOM 1777 O O . ARG A 1 236 ? -9.832 18.656 -3.313 1.00 92.38 236 ARG A O 1
ATOM 1784 N N . ARG A 1 237 ? -7.640 18.272 -3.016 1.00 92.25 237 ARG A N 1
ATOM 1785 C CA . ARG A 1 237 ? -7.361 19.380 -2.096 1.00 92.25 237 ARG A CA 1
ATOM 1786 C C . ARG A 1 237 ? -6.533 20.459 -2.784 1.00 92.25 237 ARG A C 1
ATOM 1788 O O . ARG A 1 237 ? -5.407 20.218 -3.218 1.00 92.25 237 ARG A O 1
ATOM 1795 N N . ALA A 1 238 ? -7.103 21.656 -2.842 1.00 88.88 238 ALA A N 1
ATOM 1796 C CA . ALA A 1 238 ? -6.549 22.817 -3.520 1.00 88.88 238 ALA A CA 1
ATOM 1797 C C . ALA A 1 238 ? -6.661 24.082 -2.657 1.00 88.88 238 ALA A C 1
ATOM 1799 O O . ALA A 1 238 ? -7.383 24.101 -1.656 1.00 88.88 238 ALA A O 1
ATOM 1800 N N . ASP A 1 239 ? -5.927 25.125 -3.035 1.00 83.69 239 ASP A N 1
ATOM 1801 C CA . ASP A 1 239 ? -6.025 26.450 -2.434 1.00 83.69 239 ASP A CA 1
ATOM 1802 C C . ASP A 1 239 ? -7.179 27.287 -3.027 1.00 83.69 239 ASP A C 1
ATOM 1804 O O . ASP A 1 239 ? -8.003 26.805 -3.806 1.00 83.69 239 ASP A O 1
ATOM 1808 N N . ALA A 1 240 ? -7.260 28.562 -2.637 1.00 76.94 240 ALA A N 1
ATOM 1809 C CA . ALA A 1 240 ? -8.312 29.474 -3.089 1.00 76.94 240 ALA A CA 1
ATOM 1810 C C . ALA A 1 240 ? -8.201 29.903 -4.571 1.00 76.94 240 ALA A C 1
ATOM 1812 O O . ALA A 1 240 ? -9.129 30.540 -5.066 1.00 76.94 240 ALA A O 1
ATOM 1813 N N . GLY A 1 241 ? -7.095 29.589 -5.256 1.00 72.31 241 GLY A N 1
ATOM 1814 C CA . GLY A 1 241 ? -6.927 29.753 -6.703 1.00 72.31 241 GLY A CA 1
ATOM 1815 C C . GLY A 1 241 ? -7.261 28.491 -7.506 1.00 72.31 241 GLY A C 1
ATOM 1816 O O . GLY A 1 241 ? -7.403 28.577 -8.717 1.00 72.31 241 GLY A O 1
ATOM 1817 N N . GLY A 1 242 ? -7.428 27.336 -6.849 1.00 78.69 242 GLY A N 1
ATOM 1818 C CA . GLY A 1 242 ? -7.631 26.035 -7.503 1.00 78.69 242 GLY A CA 1
ATOM 1819 C C . GLY A 1 242 ? -6.361 25.182 -7.612 1.00 78.69 242 GLY A C 1
ATOM 1820 O O . GLY A 1 242 ? -6.446 24.010 -8.003 1.00 78.69 242 GLY A O 1
ATOM 1821 N N . VAL A 1 243 ? -5.215 25.712 -7.173 1.00 84.81 243 VAL A N 1
ATOM 1822 C CA . VAL A 1 243 ? -3.910 25.046 -7.251 1.00 84.81 243 VAL A CA 1
ATOM 1823 C C . VAL A 1 243 ? -3.807 23.948 -6.193 1.00 84.81 243 VAL A C 1
ATOM 1825 O O . VAL A 1 243 ? -4.120 24.155 -5.020 1.00 84.81 243 VAL A O 1
ATOM 1828 N N . GLY A 1 244 ? -3.359 22.764 -6.603 1.00 87.25 244 GLY A N 1
ATOM 1829 C CA . GLY A 1 244 ? -3.186 21.584 -5.763 1.00 87.25 244 GLY A CA 1
ATOM 1830 C C . GLY A 1 244 ? -2.266 21.854 -4.575 1.00 87.25 244 GLY A C 1
ATOM 1831 O O . GLY A 1 244 ? -1.153 22.360 -4.726 1.00 87.25 244 GLY A O 1
ATOM 1832 N N . LEU A 1 245 ? -2.726 21.509 -3.372 1.00 90.56 245 LEU A N 1
ATOM 1833 C CA . LEU A 1 245 ? -1.946 21.721 -2.157 1.00 90.56 245 LEU A CA 1
ATOM 1834 C C . LEU A 1 245 ? -0.814 20.693 -2.063 1.00 90.56 245 LEU A C 1
ATOM 1836 O O . LEU A 1 245 ? -1.062 19.494 -2.013 1.00 90.56 245 LEU A O 1
ATOM 1840 N N . ASN A 1 246 ? 0.427 21.167 -1.924 1.00 89.38 246 ASN A N 1
ATOM 1841 C CA . ASN A 1 246 ? 1.608 20.329 -1.653 1.00 89.38 246 ASN A CA 1
ATOM 1842 C C . ASN A 1 246 ? 1.554 19.632 -0.278 1.00 89.38 246 ASN A C 1
ATOM 1844 O O . ASN A 1 246 ? 2.224 18.622 -0.045 1.00 89.38 246 ASN A O 1
ATOM 1848 N N . LYS A 1 247 ? 0.768 20.181 0.654 1.00 93.62 247 LYS A N 1
ATOM 1849 C CA . LYS A 1 247 ? 0.608 19.701 2.028 1.00 93.62 247 LYS A CA 1
ATOM 1850 C C . LYS A 1 247 ? -0.792 20.024 2.542 1.00 93.62 247 LYS A C 1
ATOM 1852 O O . LYS A 1 247 ? -1.260 21.145 2.358 1.00 93.62 247 LYS A O 1
ATOM 1857 N N . ILE A 1 248 ? -1.412 19.076 3.239 1.00 90.81 248 ILE A N 1
ATOM 1858 C CA . ILE A 1 248 ? -2.755 19.213 3.815 1.00 90.81 248 ILE A CA 1
ATOM 1859 C C . ILE A 1 248 ? -2.763 18.920 5.321 1.00 90.81 248 ILE A C 1
ATOM 1861 O O . ILE A 1 248 ? -1.910 18.195 5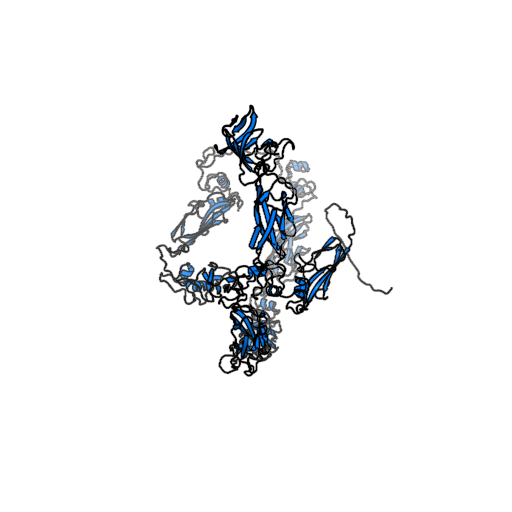.838 1.00 90.81 248 ILE A O 1
ATOM 1865 N N . THR A 1 249 ? -3.747 19.484 6.018 1.00 92.06 249 THR A N 1
ATOM 1866 C CA . THR A 1 249 ? -4.042 19.234 7.436 1.00 92.06 249 THR A CA 1
ATOM 1867 C C . THR A 1 249 ? -5.531 18.933 7.546 1.00 92.06 249 THR A C 1
ATOM 1869 O O . THR A 1 249 ? -6.350 19.714 7.070 1.00 92.06 249 THR A O 1
ATOM 1872 N N . GLU A 1 250 ? -5.875 17.799 8.149 1.00 88.25 250 GLU A N 1
ATOM 1873 C CA . GLU A 1 250 ? -7.227 17.236 8.161 1.00 88.25 250 GLU A CA 1
ATOM 1874 C C . GLU A 1 250 ? -7.635 16.877 9.592 1.00 88.25 250 GLU A C 1
ATOM 1876 O O . GLU A 1 250 ? -6.868 16.250 10.324 1.00 88.25 250 GLU A O 1
ATOM 1881 N N . THR A 1 251 ? -8.852 17.249 9.990 1.00 88.62 251 THR A N 1
ATOM 1882 C CA . THR A 1 251 ? -9.441 16.816 11.266 1.00 88.62 251 THR A CA 1
ATOM 1883 C C . THR A 1 251 ? -10.028 15.412 11.123 1.00 88.62 251 THR A C 1
ATOM 1885 O O . THR A 1 251 ? -10.727 15.129 10.147 1.00 88.62 251 THR A O 1
ATOM 1888 N N . MET A 1 252 ? -9.776 14.548 12.102 1.00 84.88 252 MET A N 1
ATOM 1889 C CA . MET A 1 252 ? -10.188 13.142 12.134 1.00 84.88 252 MET A CA 1
ATOM 1890 C C . MET A 1 252 ? -11.607 12.983 12.693 1.00 84.88 252 MET A C 1
ATOM 1892 O O . MET A 1 252 ? -11.814 12.458 13.785 1.00 84.88 252 MET A O 1
ATOM 1896 N N . SER A 1 253 ? -12.590 13.492 11.949 1.00 81.50 253 SER A N 1
ATOM 1897 C CA . SER A 1 253 ? -14.028 13.352 12.236 1.00 81.50 253 SER A CA 1
ATOM 1898 C C . SER A 1 253 ? -14.640 12.038 11.733 1.00 81.50 253 SER A C 1
ATOM 1900 O O . SER A 1 253 ? -15.713 11.659 12.182 1.00 81.50 253 SER A O 1
ATOM 1902 N N . GLU A 1 254 ? -13.963 11.386 10.791 1.00 84.38 254 GLU A N 1
ATOM 1903 C CA . GLU A 1 254 ? -14.347 10.169 10.069 1.00 84.38 254 GLU A CA 1
ATOM 1904 C C . GLU A 1 254 ? -13.066 9.438 9.628 1.00 84.38 254 GLU A C 1
ATOM 1906 O O . GLU A 1 254 ? -11.973 10.019 9.707 1.00 84.38 254 GLU A O 1
ATOM 1911 N N . ASP A 1 255 ? -13.196 8.210 9.125 1.00 87.81 255 ASP A N 1
ATOM 1912 C CA . ASP A 1 255 ? -12.111 7.496 8.445 1.00 87.81 255 ASP A CA 1
ATOM 1913 C C . ASP A 1 255 ? -11.657 8.244 7.179 1.00 87.81 255 ASP A C 1
ATOM 1915 O O . ASP A 1 255 ? -12.475 8.750 6.402 1.00 87.81 255 ASP A O 1
ATOM 1919 N N . LYS A 1 256 ? -10.337 8.327 6.956 1.00 87.62 256 LYS A N 1
ATOM 1920 C CA . LYS A 1 256 ? -9.756 9.105 5.847 1.00 87.62 256 LYS A CA 1
ATOM 1921 C C . LYS A 1 256 ? -8.712 8.345 5.034 1.00 87.62 256 LYS A C 1
ATOM 1923 O O . LYS A 1 256 ? -7.696 7.894 5.554 1.00 87.62 256 LYS A O 1
ATOM 1928 N N . HIS A 1 257 ? -8.937 8.278 3.726 1.00 93.12 257 HIS A N 1
ATOM 1929 C CA . HIS A 1 257 ? -8.012 7.751 2.728 1.00 93.12 257 HIS A CA 1
ATOM 1930 C C . HIS A 1 257 ? -7.364 8.911 1.961 1.00 93.12 257 HIS A C 1
ATOM 1932 O O . HIS A 1 257 ? -8.014 9.584 1.155 1.00 93.12 257 HIS A O 1
ATOM 1938 N N . LEU A 1 258 ? -6.089 9.174 2.250 1.00 94.12 258 LEU A N 1
ATOM 1939 C CA . LEU A 1 258 ? -5.270 10.220 1.636 1.00 94.12 258 LEU A CA 1
ATOM 1940 C C . LEU A 1 258 ? -4.465 9.640 0.474 1.00 94.12 258 LEU A C 1
ATOM 1942 O O . LEU A 1 258 ? -3.646 8.744 0.680 1.00 94.12 258 LEU A O 1
ATOM 1946 N N . VAL A 1 259 ? -4.631 10.203 -0.721 1.00 94.81 259 VAL A N 1
ATOM 1947 C CA . VAL A 1 259 ? -3.877 9.798 -1.918 1.00 94.81 259 VAL A CA 1
ATOM 1948 C C . VAL A 1 259 ? -3.025 10.961 -2.395 1.00 94.81 259 VAL A C 1
ATOM 1950 O O . VAL A 1 259 ? -3.542 12.039 -2.681 1.00 94.81 259 VAL A O 1
ATOM 1953 N N . ALA A 1 260 ? -1.718 10.754 -2.510 1.00 93.69 260 ALA A N 1
ATOM 1954 C CA . ALA A 1 260 ? -0.864 11.634 -3.295 1.00 93.69 260 ALA A CA 1
ATOM 1955 C C . ALA A 1 260 ? -0.993 11.246 -4.777 1.00 93.69 260 ALA A C 1
ATOM 1957 O O . ALA A 1 260 ? -0.572 10.151 -5.158 1.00 93.69 260 ALA A O 1
ATOM 1958 N N . LYS A 1 261 ? -1.580 12.120 -5.602 1.00 93.12 261 LYS A N 1
ATOM 1959 C CA . LYS A 1 261 ? -1.756 11.895 -7.043 1.00 93.12 261 LYS A CA 1
ATOM 1960 C C . LYS A 1 261 ? -0.494 12.273 -7.812 1.00 93.12 261 LYS A C 1
ATOM 1962 O O . LYS A 1 261 ? 0.018 13.390 -7.683 1.00 93.12 261 LYS A O 1
ATOM 1967 N N . TYR A 1 262 ? -0.024 11.341 -8.632 1.00 93.06 262 TYR A N 1
ATOM 1968 C CA . TYR A 1 262 ? 1.141 11.467 -9.495 1.00 93.06 262 TYR A CA 1
ATOM 1969 C C . TYR A 1 262 ? 0.784 11.034 -10.921 1.00 93.06 262 TYR A C 1
ATOM 1971 O O . TYR A 1 262 ? 0.162 9.995 -11.120 1.00 93.06 262 TYR A O 1
ATOM 1979 N N . TYR A 1 263 ? 1.254 11.775 -11.923 1.00 91.00 263 TYR A N 1
ATOM 1980 C CA . TYR A 1 263 ? 1.130 11.393 -13.339 1.00 91.00 263 TYR A CA 1
ATOM 1981 C C . TYR A 1 263 ? 2.537 11.310 -13.954 1.00 91.00 263 TYR A C 1
ATOM 1983 O O . TYR A 1 263 ? 3.450 11.964 -13.434 1.00 91.00 263 TYR A O 1
ATOM 1991 N N . PRO A 1 264 ? 2.769 10.496 -15.004 1.00 90.19 264 PRO A N 1
ATOM 1992 C CA . PRO A 1 264 ? 4.072 10.438 -15.660 1.00 90.19 264 PRO A CA 1
ATOM 1993 C C . PRO A 1 264 ? 4.473 11.826 -16.168 1.00 90.19 264 PRO A C 1
ATOM 1995 O O . PRO A 1 264 ? 3.629 12.576 -16.653 1.00 90.19 264 PRO A O 1
ATOM 1998 N N . GLN A 1 265 ? 5.755 12.166 -16.047 1.00 86.75 265 GLN A N 1
ATOM 1999 C CA . GLN A 1 265 ? 6.264 13.521 -16.291 1.00 86.75 265 GLN A CA 1
ATOM 2000 C C . GLN A 1 265 ? 5.927 14.055 -17.690 1.00 86.75 265 GLN A C 1
ATOM 2002 O O . GLN A 1 265 ? 5.629 15.239 -17.834 1.00 86.75 265 GLN A O 1
ATOM 2007 N N . ASP A 1 266 ? 5.953 13.163 -18.680 1.00 85.25 266 ASP A N 1
ATOM 2008 C CA . ASP A 1 266 ? 5.794 13.467 -20.102 1.00 85.25 266 ASP A CA 1
ATOM 2009 C C . ASP A 1 266 ? 4.484 12.863 -20.668 1.00 85.25 266 ASP A C 1
ATOM 2011 O O . ASP A 1 266 ? 4.381 12.598 -21.866 1.00 85.25 266 ASP A O 1
ATOM 2015 N N . LYS A 1 267 ? 3.490 12.572 -19.806 1.00 87.81 267 LYS A N 1
ATOM 2016 C CA . LYS A 1 267 ? 2.150 12.133 -20.236 1.00 87.81 267 LYS A CA 1
ATOM 2017 C C . LYS A 1 267 ? 1.276 13.349 -20.519 1.00 87.81 267 LYS A C 1
ATOM 2019 O O . LYS A 1 267 ? 1.032 14.140 -19.620 1.00 87.81 267 LYS A O 1
ATOM 2024 N N . ASP A 1 268 ? 0.781 13.400 -21.744 1.00 85.44 268 ASP A N 1
ATOM 2025 C CA . ASP A 1 268 ? -0.236 14.303 -22.279 1.00 85.44 268 ASP A CA 1
ATOM 2026 C C . ASP A 1 268 ? -1.358 13.393 -22.835 1.00 85.44 268 ASP A C 1
ATOM 2028 O O . ASP A 1 268 ? -1.076 12.376 -23.490 1.00 85.44 268 ASP A O 1
ATOM 2032 N N . SER A 1 269 ? -2.617 13.676 -22.484 1.00 87.31 269 SER A N 1
ATOM 2033 C CA . SER A 1 269 ? -3.763 12.790 -22.744 1.00 87.31 269 SER A CA 1
ATOM 2034 C C . SER A 1 269 ? -4.659 13.233 -23.895 1.00 87.31 269 SER A C 1
ATOM 2036 O O . SER A 1 269 ? -5.108 12.377 -24.667 1.00 87.31 269 SER A O 1
ATOM 2038 N N . ASP A 1 270 ? -4.953 14.528 -24.002 1.00 82.62 270 ASP A N 1
ATOM 2039 C CA . ASP A 1 270 ? -5.811 15.118 -25.036 1.00 82.62 270 ASP A CA 1
ATOM 2040 C C . ASP A 1 270 ? -5.014 15.718 -26.211 1.00 82.62 270 ASP A C 1
ATOM 2042 O O . ASP A 1 270 ? -5.578 15.853 -27.303 1.00 82.62 270 ASP A O 1
ATOM 2046 N N . LYS A 1 271 ? -3.689 15.865 -26.053 1.00 83.38 271 LYS A N 1
ATOM 2047 C CA . LYS A 1 271 ? -2.666 16.190 -27.067 1.00 83.38 271 LYS A CA 1
ATOM 2048 C C . LYS A 1 271 ? -2.585 17.666 -27.409 1.00 83.38 271 LYS A C 1
ATOM 2050 O O . LYS A 1 271 ? -2.723 18.050 -28.575 1.00 83.38 271 LYS A O 1
ATOM 2055 N N . ASP A 1 272 ? -2.353 18.469 -26.380 1.00 77.38 272 ASP A N 1
ATOM 2056 C CA . ASP A 1 272 ? -2.292 19.928 -26.431 1.00 77.38 272 ASP A CA 1
ATOM 2057 C C . ASP A 1 272 ? -0.882 20.519 -26.178 1.00 77.38 272 ASP A C 1
ATOM 2059 O O . ASP A 1 272 ? -0.727 21.741 -26.237 1.00 77.38 272 ASP A O 1
ATOM 2063 N N . ASP A 1 273 ? 0.123 19.660 -25.947 1.00 78.44 273 ASP A N 1
ATOM 2064 C CA . ASP A 1 273 ? 1.498 19.964 -25.511 1.00 78.44 273 ASP A CA 1
ATOM 2065 C C . ASP A 1 273 ? 1.658 20.408 -24.023 1.00 78.44 273 ASP A C 1
ATOM 2067 O O . ASP A 1 273 ? 2.752 20.835 -23.628 1.00 78.44 273 ASP A O 1
ATOM 2071 N N . ILE A 1 274 ? 0.642 20.250 -23.156 1.00 79.19 274 ILE A N 1
ATOM 2072 C CA . ILE A 1 274 ? 0.762 20.321 -21.683 1.00 79.19 274 ILE A CA 1
ATOM 2073 C C . ILE A 1 274 ? 0.782 18.898 -21.074 1.00 79.19 274 ILE A C 1
ATOM 2075 O O . ILE A 1 274 ? -0.005 18.031 -21.443 1.00 79.19 274 ILE A O 1
ATOM 2079 N N . PRO A 1 275 ? 1.639 18.617 -20.072 1.00 85.81 275 PRO A N 1
ATOM 2080 C CA . PRO A 1 275 ? 1.553 17.366 -19.318 1.00 85.81 275 PRO A CA 1
ATOM 2081 C C . PRO A 1 275 ? 0.387 17.309 -18.309 1.00 85.81 275 PRO A C 1
ATOM 2083 O O . PRO A 1 275 ? 0.246 18.208 -17.475 1.00 85.81 275 PRO A O 1
ATOM 2086 N N . ASP A 1 276 ? -0.313 16.166 -18.255 1.00 86.19 276 ASP A N 1
ATOM 2087 C CA . ASP A 1 276 ? -1.372 15.781 -17.297 1.00 86.19 276 ASP A CA 1
ATOM 2088 C C . ASP A 1 276 ? -1.149 16.345 -15.879 1.00 86.19 276 ASP A C 1
ATOM 2090 O O . ASP A 1 276 ? -2.051 16.893 -15.243 1.00 86.19 276 ASP A O 1
ATOM 2094 N N . TRP A 1 277 ? 0.060 16.148 -15.332 1.00 87.62 277 TRP A N 1
ATOM 2095 C CA . TRP A 1 277 ? 0.360 16.476 -13.936 1.00 87.62 277 TRP A CA 1
ATOM 2096 C C . TRP A 1 277 ? 0.240 17.972 -13.650 1.00 87.62 277 TRP A C 1
ATOM 2098 O O . TRP A 1 277 ? -0.074 18.334 -12.510 1.00 87.62 277 TRP A O 1
ATOM 2108 N N . TYR A 1 278 ? 0.505 18.814 -14.654 1.00 85.69 278 TYR A N 1
ATOM 2109 C CA . TYR A 1 278 ? 0.485 20.267 -14.561 1.00 85.69 278 TYR A CA 1
ATOM 2110 C C . TYR A 1 278 ? -0.956 20.773 -14.570 1.00 85.69 278 TYR A C 1
ATOM 2112 O O . TYR A 1 278 ? -1.343 21.478 -13.639 1.00 85.69 278 TYR A O 1
ATOM 2120 N N . GLU A 1 279 ? -1.795 20.323 -15.507 1.00 86.94 279 GLU A N 1
ATOM 2121 C CA . GLU A 1 279 ? -3.223 20.672 -15.522 1.00 86.94 279 GLU A CA 1
ATOM 2122 C C . GLU A 1 279 ? -3.961 20.170 -14.273 1.00 86.94 279 GLU A C 1
ATOM 2124 O O . GLU A 1 279 ? -4.663 20.933 -13.603 1.00 86.94 279 GLU A O 1
ATOM 2129 N N . TRP A 1 280 ? -3.744 18.913 -13.864 1.00 87.12 280 TRP A N 1
ATOM 2130 C CA . TRP A 1 280 ? -4.315 18.387 -12.618 1.00 87.12 280 TRP A CA 1
ATOM 2131 C C . TRP A 1 280 ? -3.804 19.121 -11.371 1.00 87.12 280 TRP A C 1
ATOM 2133 O O . TRP A 1 280 ? -4.471 19.114 -10.327 1.00 87.12 280 TRP A O 1
ATOM 2143 N N . ARG A 1 281 ? -2.648 19.793 -11.458 1.00 87.25 281 ARG A N 1
ATOM 2144 C CA . ARG A 1 281 ? -2.092 20.598 -10.368 1.00 87.25 281 ARG A CA 1
ATOM 2145 C C . ARG A 1 281 ? -2.619 22.030 -10.380 1.00 87.25 281 ARG A C 1
ATOM 2147 O O . ARG A 1 281 ? -2.980 22.504 -9.313 1.00 87.25 281 ARG A O 1
ATOM 2154 N N . GLU A 1 282 ? -2.715 22.705 -11.516 1.00 85.25 282 GLU A N 1
ATOM 2155 C CA . GLU A 1 282 ? -3.158 24.107 -11.577 1.00 85.25 282 GLU A CA 1
ATOM 2156 C C . GLU A 1 282 ? -4.692 24.243 -11.661 1.00 85.25 282 GLU A C 1
ATOM 2158 O O . GLU A 1 282 ? -5.254 25.125 -11.017 1.00 85.25 282 GLU A O 1
ATOM 2163 N N . PHE A 1 283 ? -5.390 23.329 -12.350 1.00 83.69 283 PHE A N 1
ATOM 2164 C CA . PHE A 1 283 ? -6.841 23.411 -12.615 1.00 83.69 283 PHE A CA 1
ATOM 2165 C C . PHE A 1 283 ? -7.662 22.237 -12.064 1.00 83.69 283 PHE A C 1
ATOM 2167 O O . PHE A 1 283 ? -8.801 22.432 -11.636 1.00 83.69 283 PHE A O 1
ATOM 2174 N N . GLY A 1 284 ? -7.103 21.023 -12.035 1.00 84.06 284 GLY A N 1
ATOM 2175 C CA . GLY A 1 284 ? -7.811 19.823 -11.561 1.00 84.06 284 GLY A CA 1
ATOM 2176 C C . GLY A 1 284 ? -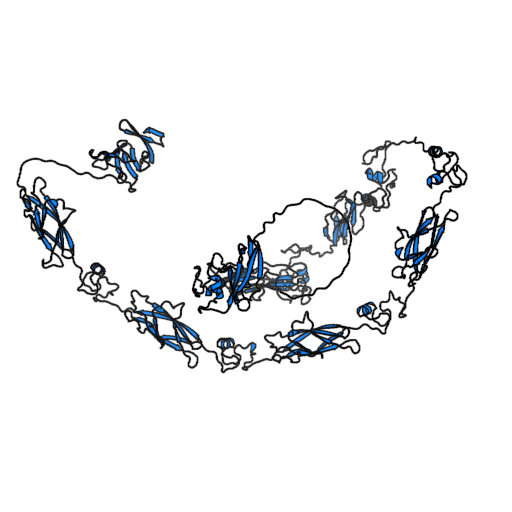8.801 19.221 -12.567 1.00 84.06 284 GLY A C 1
ATOM 2177 O O . GLY A 1 284 ? -9.813 18.659 -12.155 1.00 84.06 284 GLY A O 1
ATOM 2178 N N . ASN A 1 285 ? -8.535 19.391 -13.860 1.00 85.00 285 ASN A N 1
ATOM 2179 C CA . ASN A 1 285 ? -9.208 18.783 -15.014 1.00 85.00 285 ASN A CA 1
ATOM 2180 C C . ASN A 1 285 ? -8.237 18.835 -16.211 1.00 85.00 285 ASN A C 1
ATOM 2182 O O . ASN A 1 285 ? -7.158 19.401 -16.064 1.00 85.00 285 ASN A O 1
ATOM 2186 N N . LEU A 1 286 ? -8.634 18.258 -17.350 1.00 85.50 286 LEU A N 1
ATOM 2187 C CA . LEU A 1 286 ? -7.908 18.288 -18.631 1.00 85.50 286 LEU A CA 1
ATOM 2188 C C . LEU A 1 286 ? -8.684 19.128 -19.676 1.00 85.50 286 LEU A C 1
ATOM 2190 O O . LEU A 1 286 ? -8.845 18.727 -20.826 1.00 85.50 286 LEU A O 1
ATOM 2194 N N . ASP A 1 287 ? -9.322 20.230 -19.253 1.00 82.31 287 ASP A N 1
ATOM 2195 C CA . ASP A 1 287 ? -10.151 21.078 -20.134 1.00 82.31 287 ASP A CA 1
ATOM 2196 C C . ASP A 1 287 ? -9.356 22.284 -20.702 1.00 82.31 287 ASP A C 1
ATOM 2198 O O . ASP A 1 287 ? -9.954 23.249 -21.204 1.00 82.31 287 ASP A O 1
ATOM 2202 N N . LYS A 1 288 ? -8.020 22.313 -20.550 1.00 77.81 288 LYS A N 1
ATOM 2203 C CA . LYS A 1 288 ? -7.223 23.554 -20.512 1.00 77.81 288 LYS A CA 1
ATOM 2204 C C . LYS A 1 288 ? -6.053 23.596 -21.490 1.00 77.81 288 LYS A C 1
ATOM 2206 O O . LYS A 1 288 ? -4.926 23.873 -21.106 1.00 77.81 288 LYS A O 1
ATOM 2211 N N . ASN A 1 289 ? -6.383 23.489 -22.779 1.00 75.12 289 ASN A N 1
ATOM 2212 C CA . ASN A 1 289 ? -5.387 23.482 -23.850 1.00 75.12 289 ASN A CA 1
ATOM 2213 C C . ASN A 1 289 ? -4.327 24.612 -23.786 1.00 75.12 289 ASN A C 1
ATOM 2215 O O . ASN A 1 289 ? -4.646 25.778 -23.505 1.00 75.12 289 ASN A O 1
ATOM 2219 N N . GLY A 1 290 ? -3.104 24.282 -24.203 1.00 70.75 290 GLY A N 1
ATOM 2220 C CA . GLY A 1 290 ? -1.896 25.109 -24.200 1.00 70.75 290 GLY A CA 1
ATOM 2221 C C . GLY A 1 290 ? -1.957 26.432 -24.955 1.00 70.75 290 GLY A C 1
ATOM 2222 O O . GLY A 1 290 ? -1.061 27.251 -24.784 1.00 70.75 290 GLY A O 1
ATOM 2223 N N . SER A 1 291 ? -3.010 26.697 -25.740 1.00 78.75 291 SER A N 1
ATOM 2224 C CA . SER A 1 291 ? -3.242 28.008 -26.367 1.00 78.75 291 SER A CA 1
ATOM 2225 C C . SER A 1 291 ? -4.097 28.967 -25.528 1.00 78.75 291 SER A C 1
ATOM 2227 O O . SER A 1 291 ? -4.328 30.104 -25.947 1.00 78.75 291 SER A O 1
ATOM 2229 N N . THR A 1 292 ? -4.583 28.537 -24.357 1.00 78.31 292 THR A N 1
ATOM 2230 C CA . THR A 1 292 ? -5.353 29.398 -23.452 1.00 78.31 292 THR A CA 1
ATOM 2231 C C . THR A 1 292 ? -4.453 30.202 -22.513 1.00 78.31 292 THR A C 1
ATOM 2233 O O . THR A 1 292 ? -3.498 29.685 -21.947 1.00 78.31 292 THR A O 1
ATOM 2236 N N . ASP A 1 293 ? -4.788 31.484 -22.383 1.00 79.75 293 ASP A N 1
ATOM 2237 C CA . ASP A 1 293 ? -4.237 32.482 -21.458 1.00 79.75 293 ASP A CA 1
ATOM 2238 C C . ASP A 1 293 ? -5.310 32.675 -20.361 1.00 79.75 293 ASP A C 1
ATOM 2240 O O . ASP A 1 293 ? -6.377 33.235 -20.662 1.00 79.75 293 ASP A O 1
ATOM 2244 N N . PRO A 1 294 ? -5.155 32.089 -19.154 1.00 78.12 294 PRO A N 1
ATOM 2245 C CA . PRO A 1 294 ? -6.249 32.036 -18.180 1.00 78.12 294 PRO A CA 1
ATOM 2246 C C . PRO A 1 294 ? -6.421 33.316 -17.357 1.00 78.12 294 PRO A C 1
ATOM 2248 O O . PRO A 1 294 ? -7.519 33.542 -16.836 1.00 78.12 294 PRO A O 1
ATOM 2251 N N . ASP A 1 295 ? -5.370 34.130 -17.220 1.00 74.25 295 ASP A N 1
ATOM 2252 C CA . ASP A 1 295 ? -5.355 35.305 -16.343 1.00 74.25 295 ASP A CA 1
ATOM 2253 C C . ASP A 1 295 ? -5.184 36.655 -17.072 1.00 74.25 295 ASP A C 1
ATOM 2255 O O . ASP A 1 295 ? -5.622 37.690 -16.550 1.00 74.25 295 ASP A O 1
ATOM 2259 N N . GLY A 1 296 ? -4.724 36.635 -18.326 1.00 78.12 296 GLY A N 1
ATOM 2260 C CA . GLY A 1 296 ? -4.749 37.751 -19.267 1.00 78.12 296 GLY A CA 1
ATOM 2261 C C . GLY A 1 296 ? -3.456 38.557 -19.374 1.00 78.12 296 GLY A C 1
ATOM 2262 O O . GLY A 1 296 ? -3.529 39.709 -19.821 1.00 78.12 296 GLY A O 1
ATOM 2263 N N . ASP A 1 297 ? -2.305 38.028 -18.943 1.00 69.25 297 ASP A N 1
ATOM 2264 C CA . ASP A 1 297 ? -1.014 38.728 -19.050 1.00 69.25 297 ASP A CA 1
ATOM 2265 C C . ASP A 1 297 ? -0.374 38.678 -20.455 1.00 69.25 297 ASP A C 1
ATOM 2267 O O . ASP A 1 297 ? 0.396 39.577 -20.819 1.00 69.25 297 ASP A O 1
ATOM 2271 N N . GLY A 1 298 ? -0.783 37.710 -21.284 1.00 72.00 298 GLY A N 1
ATOM 2272 C CA . GLY A 1 298 ? -0.327 37.519 -22.659 1.00 72.00 298 GLY A CA 1
ATOM 2273 C C . GLY A 1 298 ? 0.611 36.329 -22.893 1.00 72.00 298 GLY A C 1
ATOM 2274 O O . GLY A 1 298 ? 0.964 36.100 -24.054 1.00 72.00 298 GLY A O 1
ATOM 2275 N N . PHE A 1 299 ? 0.994 35.571 -21.862 1.00 68.19 299 PHE A N 1
ATOM 2276 C CA . PHE A 1 299 ? 1.504 34.208 -22.025 1.00 68.19 299 PHE A CA 1
ATOM 2277 C C . PHE A 1 299 ? 0.345 33.219 -22.202 1.00 68.19 299 PHE A C 1
ATOM 2279 O O . PHE A 1 299 ? -0.752 33.407 -21.686 1.00 68.19 299 PHE A O 1
ATOM 2286 N N . ASN A 1 300 ? 0.581 32.147 -22.957 1.00 79.44 300 ASN A N 1
ATOM 2287 C CA . ASN A 1 300 ? -0.332 31.000 -22.991 1.00 79.44 300 ASN A CA 1
ATOM 2288 C C . ASN A 1 300 ? 0.186 29.859 -22.111 1.00 79.44 300 ASN A C 1
ATOM 2290 O O . ASN A 1 300 ? 1.379 29.768 -21.827 1.00 79.44 300 ASN A O 1
ATOM 2294 N N . LEU A 1 301 ? -0.705 28.950 -21.727 1.00 77.38 301 LEU A N 1
ATOM 2295 C CA . LEU A 1 301 ? -0.409 27.852 -20.810 1.00 77.38 301 LEU A CA 1
ATOM 2296 C C . LEU A 1 301 ? 0.801 26.984 -21.199 1.00 77.38 301 LEU A C 1
ATOM 2298 O O . LEU A 1 301 ? 1.553 26.563 -20.318 1.00 77.38 301 LEU A O 1
ATOM 2302 N N . ALA A 1 302 ? 1.043 26.755 -22.495 1.00 72.12 302 ALA A N 1
ATOM 2303 C CA . ALA A 1 302 ? 2.224 26.019 -22.956 1.00 72.12 302 ALA A CA 1
ATOM 2304 C C . ALA A 1 302 ? 3.533 26.823 -22.795 1.00 72.12 302 ALA A C 1
ATOM 2306 O O . ALA A 1 302 ? 4.605 26.247 -22.598 1.00 72.12 302 ALA A O 1
ATOM 2307 N N . GLU A 1 303 ? 3.476 28.155 -22.849 1.00 72.50 303 GLU A N 1
ATOM 2308 C CA . GLU A 1 303 ? 4.591 29.036 -22.484 1.00 72.50 303 GLU A CA 1
ATOM 2309 C C . GLU A 1 303 ? 4.784 29.081 -20.965 1.00 72.50 303 GLU A C 1
ATOM 2311 O O . GLU A 1 303 ? 5.909 28.928 -20.489 1.00 72.50 303 GLU A O 1
ATOM 2316 N N . GLU A 1 304 ? 3.710 29.201 -20.188 1.00 75.06 304 GLU A N 1
ATOM 2317 C CA . GLU A 1 304 ? 3.778 29.251 -18.726 1.00 75.06 304 GLU A CA 1
ATOM 2318 C C . GLU A 1 304 ? 4.325 27.965 -18.102 1.00 75.06 304 GLU A C 1
ATOM 2320 O O . GLU A 1 304 ? 5.257 28.025 -17.295 1.00 75.06 304 GLU A O 1
ATOM 2325 N N . ALA A 1 305 ? 3.829 26.797 -18.524 1.00 69.81 305 ALA A N 1
ATOM 2326 C CA . ALA A 1 305 ? 4.325 25.494 -18.078 1.00 69.81 305 ALA A CA 1
ATOM 2327 C C . ALA A 1 305 ? 5.820 25.311 -18.397 1.00 69.81 305 ALA A C 1
ATOM 2329 O O . ALA A 1 305 ? 6.596 24.815 -17.577 1.00 69.81 305 ALA A O 1
ATOM 2330 N N . LYS A 1 306 ? 6.242 25.780 -19.575 1.00 68.50 306 LYS A N 1
ATOM 2331 C CA . LYS A 1 306 ? 7.624 25.742 -20.077 1.00 68.50 306 LYS A CA 1
ATOM 2332 C C . LYS A 1 306 ? 8.563 26.719 -19.367 1.00 68.50 306 LYS A C 1
ATOM 2334 O O . LYS A 1 306 ? 9.759 26.440 -19.262 1.00 68.50 306 LYS A O 1
ATOM 2339 N N . PHE A 1 307 ? 8.055 27.859 -18.908 1.00 63.72 307 PHE A N 1
ATOM 2340 C CA . PHE A 1 307 ? 8.835 28.880 -18.203 1.00 63.72 307 PHE A CA 1
ATOM 2341 C C . PHE A 1 307 ? 8.719 28.788 -16.673 1.00 63.72 307 PHE A C 1
ATOM 2343 O O . PHE A 1 307 ? 9.506 29.423 -15.973 1.00 63.72 307 PHE A O 1
ATOM 2350 N N . GLY A 1 308 ? 7.814 27.962 -16.140 1.00 65.31 308 GLY A N 1
ATOM 2351 C CA . GLY A 1 308 ? 7.573 27.826 -14.700 1.00 65.31 308 GLY A CA 1
ATOM 2352 C C . GLY A 1 308 ? 6.810 29.011 -14.100 1.00 65.31 308 GLY A C 1
ATOM 2353 O O . GLY A 1 308 ? 7.047 29.356 -12.939 1.00 65.31 308 GLY A O 1
ATOM 2354 N N . LEU A 1 309 ? 5.949 29.644 -14.902 1.00 70.38 309 LEU A N 1
ATOM 2355 C CA . LEU A 1 309 ? 5.039 30.711 -14.476 1.00 70.38 309 LEU A CA 1
ATOM 2356 C C . LEU A 1 309 ? 3.761 30.106 -13.855 1.00 70.38 309 LEU A C 1
ATOM 2358 O O . LEU A 1 309 ? 3.665 28.885 -13.682 1.00 70.38 309 LEU A O 1
ATOM 2362 N N . ALA A 1 310 ? 2.837 30.959 -13.414 1.00 71.06 310 ALA A N 1
ATOM 2363 C CA . ALA A 1 310 ? 1.707 30.578 -12.571 1.00 71.06 310 ALA A CA 1
ATOM 2364 C C . ALA A 1 310 ? 0.375 30.989 -13.235 1.00 71.06 310 ALA A C 1
ATOM 2366 O O . ALA A 1 310 ? -0.030 32.134 -13.032 1.00 71.06 310 ALA A O 1
ATOM 2367 N N . PRO A 1 311 ? -0.339 30.059 -13.909 1.00 73.50 311 PRO A N 1
ATOM 2368 C CA . PRO A 1 311 ? -1.358 30.331 -14.941 1.00 73.50 311 PRO A CA 1
ATOM 2369 C C . PRO A 1 311 ? -2.732 30.709 -14.375 1.00 73.50 311 PRO A C 1
ATOM 2371 O O . PRO A 1 311 ? -3.782 30.198 -14.765 1.00 73.50 311 PRO A O 1
ATOM 2374 N N . ASN A 1 312 ? -2.693 31.536 -13.340 1.00 74.56 312 ASN A N 1
ATOM 2375 C CA . ASN A 1 312 ? -3.755 31.881 -12.407 1.00 74.56 312 ASN A CA 1
ATOM 2376 C C . ASN A 1 312 ? -3.485 33.259 -11.739 1.00 74.56 312 ASN A C 1
ATOM 2378 O O . ASN A 1 312 ? -4.262 33.689 -10.879 1.00 74.56 312 ASN A O 1
ATOM 2382 N N . VAL A 1 313 ? -2.351 33.916 -12.031 1.00 70.12 313 VAL A N 1
ATOM 2383 C CA . VAL A 1 313 ? -1.809 35.098 -11.336 1.00 70.12 313 VAL A CA 1
ATOM 2384 C C . VAL A 1 313 ? -0.977 35.964 -12.316 1.00 70.12 313 VAL A C 1
ATOM 2386 O O . VAL A 1 313 ? 0.228 35.733 -12.416 1.00 70.12 313 VAL A O 1
ATOM 2389 N N . PRO A 1 314 ? -1.553 37.033 -12.911 1.00 68.69 314 PRO A N 1
ATOM 2390 C CA . PRO A 1 314 ? -0.919 37.787 -13.999 1.00 68.69 314 PRO A CA 1
ATOM 2391 C C . PRO A 1 314 ? 0.470 38.329 -13.658 1.00 68.69 314 PRO A C 1
ATOM 2393 O O . PRO A 1 314 ? 0.642 38.990 -12.620 1.00 68.69 314 PRO A O 1
ATOM 2396 N N . ASP A 1 315 ? 1.442 38.108 -14.541 1.00 66.06 315 ASP A N 1
ATOM 2397 C CA . ASP A 1 315 ? 2.832 38.498 -14.331 1.00 66.06 315 ASP A CA 1
ATOM 2398 C C . ASP A 1 315 ? 3.151 39.900 -14.898 1.00 66.06 315 ASP A C 1
ATOM 2400 O O . ASP A 1 315 ? 2.655 40.344 -15.934 1.00 66.06 315 ASP A O 1
ATOM 2404 N N . GLU A 1 316 ? 4.022 40.645 -14.207 1.00 61.28 316 GLU A N 1
ATOM 2405 C CA . GLU A 1 316 ? 4.493 41.960 -14.669 1.00 61.28 316 GLU A CA 1
ATOM 2406 C C . GLU A 1 316 ? 5.866 41.824 -15.353 1.00 61.28 316 GLU A C 1
ATOM 2408 O O . GLU A 1 316 ? 6.894 41.686 -14.685 1.00 61.28 316 GLU A O 1
ATOM 2413 N N . ILE A 1 317 ? 5.900 41.891 -16.690 1.00 53.47 317 ILE A N 1
ATOM 2414 C CA . ILE A 1 317 ? 7.141 41.834 -17.485 1.00 53.47 317 ILE A CA 1
ATOM 2415 C C . ILE A 1 317 ? 7.818 43.216 -17.547 1.00 53.47 317 ILE A C 1
ATOM 2417 O O . ILE A 1 317 ? 7.234 44.191 -18.023 1.00 53.47 317 ILE A O 1
ATOM 2421 N N . ALA A 1 318 ? 9.092 43.304 -17.152 1.00 47.62 318 ALA A N 1
ATOM 2422 C CA . ALA A 1 318 ? 9.919 44.496 -17.374 1.00 47.62 318 ALA A CA 1
ATOM 2423 C C . ALA A 1 318 ? 10.602 44.511 -18.760 1.00 47.62 318 ALA A C 1
ATOM 2425 O O . ALA A 1 318 ? 10.981 43.461 -19.289 1.00 47.62 318 ALA A O 1
ATOM 2426 N N . GLU A 1 319 ? 10.855 45.710 -19.316 1.00 40.00 319 GLU A N 1
ATOM 2427 C CA . GLU A 1 319 ? 11.722 45.888 -20.498 1.00 40.00 319 GLU A CA 1
ATOM 2428 C C . GLU A 1 319 ? 13.077 45.195 -20.266 1.00 40.00 319 GLU A C 1
ATOM 2430 O O . GLU A 1 319 ? 13.848 45.591 -19.389 1.00 40.00 319 GLU A O 1
ATOM 2435 N N . GLY A 1 320 ? 13.356 44.150 -21.052 1.00 43.19 320 GLY A N 1
ATOM 2436 C CA . GLY A 1 320 ? 14.519 43.273 -20.875 1.00 43.19 320 GLY A CA 1
ATOM 2437 C C . GLY A 1 320 ? 14.196 41.814 -20.526 1.00 43.19 320 GLY A C 1
ATOM 2438 O O . GLY A 1 320 ? 15.125 41.018 -20.444 1.00 43.19 320 GLY A O 1
ATOM 2439 N N . GLY A 1 321 ? 12.921 41.435 -20.362 1.00 47.44 321 GLY A N 1
ATOM 2440 C CA . GLY A 1 321 ? 12.512 40.023 -20.267 1.00 47.44 321 GLY A CA 1
ATOM 2441 C C . GLY A 1 321 ? 12.628 39.407 -18.869 1.00 47.44 321 GLY A C 1
ATOM 2442 O O . GLY A 1 321 ? 12.957 38.230 -18.738 1.00 47.44 321 GLY A O 1
ATOM 2443 N N . VAL A 1 322 ? 12.373 40.203 -17.826 1.00 44.34 322 VAL A N 1
ATOM 2444 C CA . VAL A 1 322 ? 12.382 39.760 -16.422 1.00 44.34 322 VAL A CA 1
ATOM 2445 C C . VAL A 1 322 ? 10.968 39.869 -15.847 1.00 44.34 322 VAL A C 1
ATOM 2447 O O . VAL A 1 322 ? 10.442 40.978 -15.748 1.00 44.34 322 VAL A O 1
ATOM 2450 N N . SER A 1 323 ? 10.383 38.732 -15.455 1.00 45.66 323 SER A N 1
ATOM 2451 C CA . SER A 1 323 ? 9.202 38.672 -14.576 1.00 45.66 323 SER A CA 1
ATOM 2452 C C . SER A 1 323 ? 9.603 38.985 -13.125 1.00 45.66 323 SER A C 1
ATOM 2454 O O . SER A 1 323 ? 10.735 38.714 -12.707 1.00 45.66 323 SER A O 1
ATOM 2456 N N . ILE A 1 324 ? 8.690 39.586 -12.351 1.00 49.91 324 ILE A N 1
ATOM 2457 C CA . ILE A 1 324 ? 8.965 40.118 -11.005 1.00 49.91 324 ILE A CA 1
ATOM 2458 C C . ILE A 1 324 ? 8.131 39.430 -9.900 1.00 49.91 324 ILE A C 1
ATOM 2460 O O . ILE A 1 324 ? 7.799 40.046 -8.878 1.00 49.91 324 ILE A O 1
ATOM 2464 N N . ARG A 1 325 ? 7.844 38.124 -10.026 1.00 42.69 325 ARG A N 1
ATOM 2465 C CA . ARG A 1 325 ? 7.299 37.311 -8.915 1.00 42.69 325 ARG A CA 1
ATOM 2466 C C . ARG A 1 325 ? 8.135 36.075 -8.550 1.00 42.69 325 ARG A C 1
ATOM 2468 O O . ARG A 1 325 ? 9.246 35.878 -9.028 1.00 42.69 325 ARG A O 1
ATOM 2475 N N . ARG A 1 326 ? 7.730 35.387 -7.471 1.00 45.59 326 ARG A N 1
ATOM 2476 C CA . ARG A 1 326 ? 8.653 34.655 -6.574 1.00 45.59 326 ARG A CA 1
ATOM 2477 C C . ARG A 1 326 ? 8.562 33.124 -6.658 1.00 45.59 326 ARG A C 1
ATOM 2479 O O . ARG A 1 326 ? 7.850 32.528 -5.854 1.00 45.59 326 ARG A O 1
ATOM 2486 N N . ALA A 1 327 ? 9.420 32.501 -7.463 1.00 32.19 327 ALA A N 1
ATOM 2487 C CA . ALA A 1 327 ? 9.878 31.117 -7.223 1.00 32.19 327 ALA A CA 1
ATOM 2488 C C . ALA A 1 327 ? 11.303 30.809 -7.739 1.00 32.19 327 ALA A C 1
ATOM 2490 O O . ALA A 1 327 ? 11.873 29.773 -7.410 1.00 32.19 327 ALA A O 1
ATOM 2491 N N . GLY A 1 328 ? 11.916 31.725 -8.488 1.00 40.91 328 GLY A N 1
ATOM 2492 C CA . GLY A 1 328 ? 13.255 31.607 -9.062 1.00 40.91 328 GLY A CA 1
ATOM 2493 C C . GLY A 1 328 ? 13.467 32.742 -10.064 1.00 40.91 328 GLY A C 1
ATOM 2494 O O . GLY A 1 328 ? 12.504 33.393 -10.454 1.00 40.91 328 GLY A O 1
ATOM 2495 N N . MET A 1 329 ? 14.710 33.016 -10.464 1.00 42.44 329 MET A N 1
ATOM 2496 C CA . MET A 1 329 ? 14.973 33.953 -11.563 1.00 42.44 329 MET A CA 1
ATOM 2497 C C . MET A 1 329 ? 15.002 33.182 -12.881 1.00 42.44 329 MET A C 1
ATOM 2499 O O . MET A 1 329 ? 16.016 32.566 -13.212 1.00 42.44 329 MET A O 1
ATOM 2503 N N . VAL A 1 330 ? 13.893 33.214 -13.618 1.00 41.06 330 VAL A N 1
ATOM 2504 C CA . VAL A 1 330 ? 13.805 32.652 -14.971 1.00 41.06 330 VAL A CA 1
ATOM 2505 C C . VAL A 1 330 ? 14.268 33.716 -15.966 1.00 41.06 330 VAL A C 1
ATOM 2507 O O . VAL A 1 330 ? 13.732 34.821 -16.002 1.00 41.06 330 VAL A O 1
ATOM 2510 N N . PHE A 1 331 ? 15.291 33.397 -16.760 1.00 42.12 331 PHE A N 1
ATOM 2511 C CA . PHE A 1 331 ? 15.805 34.276 -17.813 1.00 42.12 331 PHE A CA 1
ATOM 2512 C C . PHE A 1 331 ? 15.189 33.874 -19.157 1.00 42.12 331 PHE A C 1
ATOM 2514 O O . PHE A 1 331 ? 15.600 32.876 -19.750 1.00 42.12 331 PHE A O 1
ATOM 2521 N N . MET A 1 332 ? 14.220 34.648 -19.647 1.00 43.75 332 MET A N 1
ATOM 2522 C CA . MET A 1 332 ? 13.557 34.386 -20.927 1.00 43.75 332 MET A CA 1
ATOM 2523 C C . MET A 1 332 ? 14.226 35.167 -22.069 1.00 43.75 332 MET A C 1
ATOM 2525 O O . MET A 1 332 ? 14.242 36.397 -22.090 1.00 43.75 332 MET A O 1
ATOM 2529 N N . ASN A 1 333 ? 14.801 34.447 -23.038 1.00 42.84 333 ASN A N 1
ATOM 2530 C CA . ASN A 1 333 ? 15.480 35.040 -24.195 1.00 42.84 333 ASN A CA 1
ATOM 2531 C C . ASN A 1 333 ? 14.480 35.426 -25.298 1.00 42.84 333 ASN A C 1
ATOM 2533 O O . ASN A 1 333 ? 14.236 34.654 -26.224 1.00 42.84 333 ASN A O 1
ATOM 2537 N N . PHE A 1 334 ? 13.958 36.649 -25.230 1.00 43.03 334 PHE A N 1
ATOM 2538 C CA . PHE A 1 334 ? 13.100 37.229 -26.272 1.00 43.03 334 PHE A CA 1
ATOM 2539 C C . PHE A 1 334 ? 13.877 37.902 -27.427 1.00 43.03 334 PHE A C 1
ATOM 2541 O O . PHE A 1 334 ? 13.263 38.534 -28.284 1.00 43.03 334 PHE A O 1
ATOM 2548 N N . SER A 1 335 ? 15.217 37.834 -27.457 1.00 47.28 335 SER A N 1
ATOM 2549 C CA . SER A 1 335 ? 16.037 38.669 -28.352 1.00 47.28 335 SER A CA 1
ATOM 2550 C C . SER A 1 335 ? 17.341 38.003 -28.810 1.00 47.28 335 SER A C 1
ATOM 2552 O O . SER A 1 335 ? 18.442 38.458 -28.492 1.00 47.28 335 SER A O 1
ATOM 2554 N N . ASP A 1 336 ? 17.212 36.983 -29.661 1.00 59.62 336 ASP A N 1
ATOM 2555 C CA . ASP A 1 336 ? 18.241 36.566 -30.632 1.00 59.62 336 ASP A CA 1
ATOM 2556 C C . ASP A 1 336 ? 19.606 36.100 -30.057 1.00 59.62 336 ASP A C 1
ATOM 2558 O O . ASP A 1 336 ? 20.523 35.803 -30.828 1.00 59.62 336 ASP A O 1
ATOM 2562 N N . ALA A 1 337 ? 19.763 36.002 -28.730 1.00 59.81 337 ALA A N 1
ATOM 2563 C CA . ALA A 1 337 ? 21.038 35.719 -28.064 1.00 59.81 337 ALA A CA 1
ATOM 2564 C C . ALA A 1 337 ? 21.651 34.379 -28.509 1.00 59.81 337 ALA A C 1
ATOM 2566 O O . ALA A 1 337 ? 20.943 33.385 -28.697 1.00 59.81 337 ALA A O 1
ATOM 2567 N N . LYS A 1 338 ? 22.977 34.346 -28.683 1.00 77.00 338 LYS A N 1
ATOM 2568 C CA . LYS A 1 338 ? 23.710 33.192 -29.232 1.00 77.00 338 LYS A CA 1
ATOM 2569 C C . LYS A 1 338 ? 24.495 32.461 -28.147 1.00 77.00 338 LYS A C 1
ATOM 2571 O O . LYS A 1 338 ? 24.860 33.045 -27.125 1.00 77.00 338 LYS A O 1
ATOM 2576 N N . ARG A 1 339 ? 24.738 31.166 -28.368 1.00 85.12 339 ARG A N 1
ATOM 2577 C CA . ARG A 1 339 ? 25.489 30.304 -27.447 1.00 85.12 339 ARG A CA 1
ATOM 2578 C C . ARG A 1 339 ? 26.972 30.663 -27.483 1.00 85.12 339 ARG A C 1
ATOM 2580 O O . ARG A 1 339 ? 27.567 30.727 -28.556 1.00 85.12 339 ARG A O 1
ATOM 2587 N N . LEU A 1 340 ? 27.561 30.826 -26.309 1.00 86.19 340 LEU A N 1
ATOM 2588 C CA . LEU A 1 340 ? 28.985 30.997 -26.087 1.00 86.19 340 LEU A CA 1
ATOM 2589 C C . LEU A 1 340 ? 29.495 29.874 -25.178 1.00 86.19 340 LEU A C 1
ATOM 2591 O O . LEU A 1 340 ? 29.164 29.835 -23.991 1.00 86.19 340 LEU A O 1
ATOM 2595 N N . THR A 1 341 ? 30.349 29.009 -25.717 1.00 90.12 341 THR A N 1
ATOM 2596 C CA . THR A 1 341 ? 31.091 28.005 -24.942 1.00 90.12 341 THR A CA 1
ATOM 2597 C C . THR A 1 341 ? 32.536 28.467 -24.776 1.00 90.12 341 THR A C 1
ATOM 2599 O O . THR A 1 341 ? 33.137 28.957 -25.729 1.00 90.12 341 THR A O 1
ATOM 2602 N N . VAL A 1 342 ? 33.123 28.292 -23.592 1.00 91.69 342 VAL A N 1
ATOM 2603 C CA . VAL A 1 342 ? 34.557 28.509 -23.343 1.00 91.69 342 VAL A CA 1
ATOM 2604 C C . VAL A 1 342 ? 35.137 27.253 -22.701 1.00 91.69 342 VAL A C 1
ATOM 2606 O O . VAL A 1 342 ? 34.574 26.741 -21.735 1.00 91.69 342 VAL A O 1
ATOM 2609 N N . SER A 1 343 ? 36.250 26.743 -23.223 1.00 91.81 343 SER A N 1
ATOM 2610 C CA . SER A 1 343 ? 36.876 25.494 -22.768 1.00 91.81 343 SER A CA 1
ATOM 2611 C C . SER A 1 343 ? 38.401 25.495 -22.962 1.00 91.81 343 SER A C 1
ATOM 2613 O O . SER A 1 343 ? 38.993 26.476 -23.420 1.00 91.81 343 SER A O 1
ATOM 2615 N N . SER A 1 344 ? 39.054 24.392 -22.591 1.00 92.12 344 SER A N 1
ATOM 2616 C CA . SER A 1 344 ? 40.437 24.090 -22.970 1.00 92.12 344 SER A CA 1
ATOM 2617 C C . SER A 1 344 ? 40.524 22.734 -23.651 1.00 92.12 344 SER A C 1
ATOM 2619 O O . SER A 1 344 ? 39.691 21.862 -23.403 1.00 92.12 344 SER A O 1
ATOM 2621 N N . ASP A 1 345 ? 41.580 22.554 -24.429 1.00 86.75 345 ASP A N 1
ATOM 2622 C CA . ASP A 1 345 ? 41.970 21.287 -25.028 1.00 86.75 345 ASP A CA 1
ATOM 2623 C C . ASP A 1 345 ? 43.467 21.040 -24.730 1.00 86.75 345 ASP A C 1
ATOM 2625 O O . ASP A 1 345 ? 44.287 21.861 -25.156 1.00 86.75 345 ASP A O 1
ATOM 2629 N N . PRO A 1 346 ? 43.829 20.001 -23.944 1.00 87.62 346 PRO A N 1
ATOM 2630 C CA . PRO A 1 346 ? 42.928 19.040 -23.299 1.00 87.62 346 PRO A CA 1
ATOM 2631 C C . PRO A 1 346 ? 42.000 19.660 -22.224 1.00 87.62 346 PRO A C 1
ATOM 2633 O O . PRO A 1 346 ? 42.288 20.725 -21.654 1.00 87.62 346 PRO A O 1
ATOM 2636 N N . PRO A 1 347 ? 40.858 19.008 -21.926 1.00 84.88 347 PRO A N 1
ATOM 2637 C CA . PRO A 1 347 ? 39.839 19.536 -21.020 1.00 84.88 347 PRO A CA 1
ATOM 2638 C C . PRO A 1 347 ? 40.312 19.650 -19.563 1.00 84.88 347 PRO A C 1
ATOM 2640 O O . PRO A 1 347 ? 41.054 18.815 -19.050 1.00 84.88 347 PRO A O 1
ATOM 2643 N N . GLY A 1 348 ? 39.839 20.693 -18.872 1.00 80.75 348 GLY A N 1
ATOM 2644 C CA . GLY A 1 348 ? 40.099 20.936 -17.445 1.00 80.75 348 GLY A CA 1
ATOM 2645 C C . GLY A 1 348 ? 41.316 21.819 -17.130 1.00 80.75 348 GLY A C 1
ATOM 2646 O O . GLY A 1 348 ? 41.531 22.174 -15.969 1.00 80.75 348 GLY A O 1
ATOM 2647 N N . LEU A 1 349 ? 42.093 22.242 -18.134 1.00 83.75 349 LEU A N 1
ATOM 2648 C CA . LEU A 1 349 ? 43.154 23.244 -17.961 1.00 83.75 349 LEU A CA 1
ATOM 2649 C C . LEU A 1 349 ? 42.587 24.669 -17.823 1.00 83.75 349 LEU A C 1
ATOM 2651 O O . LEU A 1 349 ? 43.179 25.489 -17.116 1.00 83.75 349 LEU A O 1
ATOM 2655 N N . VAL A 1 350 ? 41.410 24.946 -18.388 1.00 84.12 350 VAL A N 1
ATOM 2656 C CA . VAL A 1 350 ? 40.591 26.145 -18.125 1.00 84.12 350 VAL A CA 1
ATOM 2657 C C . VAL A 1 350 ? 39.215 25.703 -17.618 1.00 84.12 350 VAL A C 1
ATOM 2659 O O . VAL A 1 350 ? 38.705 24.665 -18.036 1.00 84.12 350 VAL A O 1
ATOM 2662 N N . SER A 1 351 ? 38.610 26.474 -16.708 1.00 84.94 351 SER A N 1
ATOM 2663 C CA . SER A 1 351 ? 37.240 26.225 -16.245 1.00 84.94 351 SER A CA 1
ATOM 2664 C C . SER A 1 351 ? 36.265 26.352 -17.414 1.00 84.94 351 SER A C 1
ATOM 2666 O O . SER A 1 351 ? 36.112 27.442 -17.963 1.00 84.94 351 SER A O 1
ATOM 2668 N N . SER A 1 352 ? 35.607 25.254 -17.781 1.00 82.56 352 SER A N 1
ATOM 2669 C CA . SER A 1 352 ? 34.622 25.244 -18.859 1.00 82.56 352 SER A CA 1
ATOM 2670 C C . SER A 1 352 ? 33.362 26.020 -18.478 1.00 82.56 352 SER A C 1
ATOM 2672 O O . SER A 1 352 ? 32.809 25.796 -17.398 1.00 82.56 352 SER A O 1
ATOM 2674 N N . SER A 1 353 ? 32.866 26.868 -19.375 1.00 80.44 353 SER A N 1
ATOM 2675 C CA . SER A 1 353 ? 31.569 27.535 -19.243 1.00 80.44 353 SER A CA 1
ATOM 2676 C C . SER A 1 353 ? 30.754 27.427 -20.529 1.00 80.44 353 SER A C 1
ATOM 2678 O O . SER A 1 353 ? 31.296 27.339 -21.628 1.00 80.44 353 SER A O 1
ATOM 2680 N N . ASN A 1 354 ? 29.432 27.443 -20.381 1.00 80.06 354 ASN A N 1
ATOM 2681 C CA . ASN A 1 354 ? 28.469 27.562 -21.468 1.00 80.06 354 ASN A CA 1
ATOM 2682 C C . ASN A 1 354 ? 27.440 28.612 -21.038 1.00 80.06 354 ASN A C 1
ATOM 2684 O O . ASN A 1 354 ? 26.930 28.546 -19.918 1.00 80.06 354 ASN A O 1
ATOM 2688 N N . ALA A 1 355 ? 27.188 29.602 -21.885 1.00 76.75 355 ALA A N 1
ATOM 2689 C CA . ALA A 1 355 ? 26.306 30.726 -21.606 1.00 76.75 355 ALA A CA 1
ATOM 2690 C C . ALA A 1 355 ? 25.594 31.175 -22.885 1.00 76.75 355 ALA A C 1
ATOM 2692 O O . ALA A 1 355 ? 26.048 30.896 -23.990 1.00 76.75 355 ALA A O 1
ATOM 2693 N N . TYR A 1 356 ? 24.512 31.933 -22.736 1.00 75.81 356 TYR A N 1
ATOM 2694 C CA . TYR A 1 356 ? 23.946 32.715 -23.833 1.00 75.81 356 TYR A CA 1
ATOM 2695 C C . TYR A 1 356 ? 24.357 34.179 -23.661 1.00 75.81 356 TYR A C 1
ATOM 2697 O O . TYR A 1 356 ? 24.521 34.657 -22.535 1.00 75.81 356 TYR A O 1
ATOM 2705 N N . GLN A 1 357 ? 24.607 34.864 -24.772 1.00 71.38 357 GLN A N 1
ATOM 2706 C CA . GLN A 1 357 ? 25.060 36.255 -24.814 1.00 71.38 357 GLN A CA 1
ATOM 2707 C C . GLN A 1 357 ? 24.314 36.997 -25.930 1.00 71.38 357 GLN A C 1
ATOM 2709 O O . GLN A 1 357 ? 24.118 36.443 -27.016 1.00 71.38 357 GLN A O 1
ATOM 2714 N N . ASP A 1 358 ? 23.895 38.235 -25.665 1.00 71.44 358 ASP A N 1
ATOM 2715 C CA . ASP A 1 358 ? 23.026 39.010 -26.560 1.00 71.44 358 ASP A CA 1
ATOM 2716 C C . ASP A 1 358 ? 23.643 39.188 -27.953 1.00 71.44 358 ASP A C 1
ATOM 2718 O O . ASP A 1 358 ? 24.866 39.308 -28.097 1.00 71.44 358 ASP A O 1
ATOM 2722 N N . LEU A 1 359 ? 22.807 39.256 -28.992 1.00 73.62 359 LEU A N 1
ATOM 2723 C CA . LEU A 1 359 ? 23.284 39.464 -30.357 1.00 73.62 359 LEU A CA 1
ATOM 2724 C C . LEU A 1 359 ? 24.029 40.810 -30.478 1.00 73.62 359 LEU A C 1
ATOM 2726 O O . LEU A 1 359 ? 23.483 41.876 -30.203 1.00 73.62 359 LEU A O 1
ATOM 2730 N N . ASN A 1 360 ? 25.270 40.752 -30.961 1.00 75.88 360 ASN A N 1
ATOM 2731 C CA . ASN A 1 360 ? 26.251 41.844 -31.030 1.00 75.88 360 ASN A CA 1
ATOM 2732 C C . ASN A 1 360 ? 26.834 42.323 -29.683 1.00 75.88 360 ASN A C 1
ATOM 2734 O O . ASN A 1 360 ? 27.549 43.328 -29.661 1.00 75.88 360 ASN A O 1
ATOM 2738 N N . SER A 1 361 ? 26.614 41.603 -28.578 1.00 81.38 361 SER A N 1
ATOM 2739 C CA . SER A 1 361 ? 27.414 41.780 -27.354 1.00 81.38 361 SER A CA 1
ATOM 2740 C C . SER A 1 361 ? 28.889 41.416 -27.596 1.00 81.38 361 SER A C 1
ATOM 2742 O O . SER A 1 361 ? 29.233 40.794 -28.604 1.00 81.38 361 SER A O 1
ATOM 2744 N N . THR A 1 362 ? 29.790 41.804 -26.689 1.00 84.69 362 THR A N 1
ATOM 2745 C CA . THR A 1 362 ? 31.228 41.496 -26.801 1.00 84.69 362 THR A CA 1
ATOM 2746 C C . THR A 1 362 ? 31.736 40.725 -25.592 1.00 84.69 362 THR A C 1
ATOM 2748 O O . THR A 1 362 ? 31.720 41.248 -24.476 1.00 84.69 362 THR A O 1
ATOM 2751 N N . PHE A 1 363 ? 32.277 39.532 -25.822 1.00 87.56 363 PHE A N 1
ATOM 2752 C CA . PHE A 1 363 ? 32.950 38.735 -24.801 1.00 87.56 363 PHE A CA 1
ATOM 2753 C C . PHE A 1 363 ? 34.472 38.911 -24.887 1.00 87.56 363 PHE A C 1
ATOM 2755 O O . PHE A 1 363 ? 35.021 39.152 -25.960 1.00 87.56 363 PHE A O 1
ATOM 2762 N N . THR A 1 364 ? 35.182 38.803 -23.762 1.00 90.06 364 THR A N 1
ATOM 2763 C CA . THR A 1 364 ? 36.655 38.844 -23.714 1.00 90.06 364 THR A CA 1
ATOM 2764 C C . THR A 1 364 ? 37.171 37.689 -22.871 1.00 90.06 364 THR A C 1
ATOM 2766 O O . THR A 1 364 ? 36.754 37.529 -21.726 1.00 90.06 364 THR A O 1
ATOM 2769 N N . SER A 1 365 ? 38.088 36.899 -23.430 1.00 89.06 365 SER A N 1
ATOM 2770 C CA . SER A 1 365 ? 38.638 35.719 -22.767 1.00 89.06 365 SER A CA 1
ATOM 2771 C C . SER A 1 365 ? 39.590 36.069 -21.613 1.00 89.06 365 SER A C 1
ATOM 2773 O O . SER A 1 365 ? 39.986 37.223 -21.407 1.00 89.06 365 SER A O 1
ATOM 2775 N N . ALA A 1 366 ? 39.982 35.055 -20.840 1.00 85.75 366 ALA A N 1
ATOM 2776 C CA . ALA A 1 366 ? 41.084 35.184 -19.894 1.00 85.75 366 ALA A CA 1
ATOM 2777 C C . ALA A 1 366 ? 42.416 35.410 -20.636 1.00 85.75 366 ALA A C 1
ATOM 2779 O O . ALA A 1 366 ? 42.623 34.891 -21.732 1.00 85.75 366 ALA A O 1
ATOM 2780 N N . ASN A 1 367 ? 43.335 36.160 -20.023 1.00 89.38 367 ASN A N 1
ATOM 2781 C CA . ASN A 1 367 ? 44.705 36.278 -20.522 1.00 89.38 367 ASN A CA 1
ATOM 2782 C C . ASN A 1 367 ? 45.519 35.067 -20.050 1.00 89.38 367 ASN A C 1
ATOM 2784 O O . ASN A 1 367 ? 45.815 34.970 -18.857 1.00 89.38 367 ASN A O 1
ATOM 2788 N N . LEU A 1 368 ? 45.850 34.158 -20.965 1.00 88.62 368 LEU A N 1
ATOM 2789 C CA . LEU A 1 368 ? 46.553 32.905 -20.686 1.00 88.62 368 LEU A CA 1
ATOM 2790 C C . LEU A 1 368 ? 47.995 32.965 -21.198 1.00 88.62 368 LEU A C 1
ATOM 2792 O O . LEU A 1 368 ? 48.266 33.558 -22.237 1.00 88.62 368 LEU A O 1
ATOM 2796 N N . SER A 1 369 ? 48.926 32.370 -20.454 1.00 82.38 369 SER A N 1
ATOM 2797 C CA . SER A 1 369 ? 50.328 32.228 -20.856 1.00 82.38 369 SER A CA 1
ATOM 2798 C C . SER A 1 369 ? 51.063 31.219 -19.969 1.00 82.38 369 SER A C 1
ATOM 2800 O O . SER A 1 369 ? 50.768 31.093 -18.779 1.00 82.38 369 SER A O 1
ATOM 2802 N N . GLY A 1 370 ? 52.063 30.540 -20.535 1.00 76.94 370 GLY A N 1
ATOM 2803 C CA . GLY A 1 370 ? 52.977 29.667 -19.793 1.00 76.94 370 GLY A CA 1
ATOM 2804 C C . GLY A 1 370 ? 52.424 28.280 -19.448 1.00 76.94 370 GLY A C 1
ATOM 2805 O O . GLY A 1 370 ? 51.400 27.838 -19.973 1.00 76.94 370 GLY A O 1
ATOM 2806 N N . ALA A 1 371 ? 53.159 27.574 -18.585 1.00 81.50 371 ALA A N 1
ATOM 2807 C CA . ALA A 1 371 ? 52.937 26.163 -18.284 1.00 81.50 371 ALA A CA 1
ATOM 2808 C C . ALA A 1 371 ? 51.935 25.921 -17.138 1.00 81.50 371 ALA A C 1
ATOM 2810 O O . ALA A 1 371 ? 51.965 26.595 -16.105 1.00 81.50 371 ALA A O 1
ATOM 2811 N N . LYS A 1 372 ? 51.091 24.896 -17.291 1.00 77.69 372 LYS A N 1
ATOM 2812 C CA . LYS A 1 372 ? 50.142 24.390 -16.293 1.00 77.69 372 LYS A CA 1
ATOM 2813 C C . LYS A 1 372 ? 50.042 22.864 -16.399 1.00 77.69 372 LYS A C 1
ATOM 2815 O O . LYS A 1 372 ? 49.730 22.329 -17.454 1.00 77.69 372 LYS A O 1
ATOM 2820 N N . ASN A 1 373 ? 50.282 22.160 -15.291 1.00 80.06 373 ASN A N 1
ATOM 2821 C CA . ASN A 1 373 ? 50.149 20.697 -15.175 1.00 80.06 373 ASN A CA 1
ATOM 2822 C C . ASN A 1 373 ? 50.926 19.874 -16.236 1.00 80.06 373 ASN A C 1
ATOM 2824 O O . ASN A 1 373 ? 50.469 18.807 -16.633 1.00 80.06 373 ASN A O 1
ATOM 2828 N N . GLY A 1 374 ? 52.087 20.359 -16.692 1.00 82.38 374 GLY A N 1
ATOM 2829 C CA . GLY A 1 374 ? 52.915 19.707 -17.724 1.00 82.38 374 GLY A CA 1
ATOM 2830 C C . GLY A 1 374 ? 52.616 20.140 -19.166 1.00 82.38 374 GLY A C 1
ATOM 2831 O O . GLY A 1 374 ? 53.418 19.870 -20.054 1.00 82.38 374 GLY A O 1
ATOM 2832 N N . TYR A 1 375 ? 51.523 20.872 -19.386 1.00 87.69 375 TYR A N 1
ATOM 2833 C CA . TYR A 1 375 ? 51.156 21.451 -20.678 1.00 87.69 375 TYR A CA 1
ATOM 2834 C C . TYR A 1 375 ? 51.501 22.942 -20.733 1.00 87.69 375 TYR A C 1
ATOM 2836 O O . TYR A 1 375 ? 51.556 23.601 -19.693 1.00 87.69 375 TYR A O 1
ATOM 2844 N N . VAL A 1 376 ? 51.702 23.500 -21.925 1.00 86.81 376 VAL A N 1
ATOM 2845 C CA . VAL A 1 376 ? 51.977 24.928 -22.156 1.00 86.81 376 VAL A CA 1
ATOM 2846 C C . VAL A 1 376 ? 50.867 25.525 -23.016 1.00 86.81 376 VAL A C 1
ATOM 2848 O O . VAL A 1 376 ? 50.465 24.931 -24.014 1.00 86.81 376 VAL A O 1
ATOM 2851 N N . PHE A 1 377 ? 50.341 26.687 -22.617 1.00 91.56 377 PHE A N 1
ATOM 2852 C CA . PHE A 1 377 ? 49.349 27.401 -23.427 1.00 91.56 377 PHE A CA 1
ATOM 2853 C C . PHE A 1 377 ? 49.986 27.878 -24.735 1.00 91.56 377 PHE A C 1
ATOM 2855 O O . PHE A 1 377 ? 50.989 28.594 -24.693 1.00 91.56 377 PHE A O 1
ATOM 2862 N N . SER A 1 378 ? 49.369 27.535 -25.867 1.00 89.56 378 SER A N 1
ATOM 2863 C CA . SER A 1 378 ? 49.821 27.960 -27.192 1.00 89.56 378 SER A CA 1
ATOM 2864 C C . SER A 1 378 ? 48.973 29.111 -27.743 1.00 89.56 378 SER A C 1
ATOM 2866 O O . SER A 1 378 ? 49.498 30.189 -28.024 1.00 89.56 378 SER A O 1
ATOM 2868 N N . HIS A 1 379 ? 47.658 28.925 -27.889 1.00 91.88 379 HIS A N 1
ATOM 2869 C CA . HIS A 1 379 ? 46.780 29.926 -28.505 1.00 91.88 379 HIS A CA 1
ATOM 2870 C C . HIS A 1 379 ? 45.294 29.706 -28.171 1.00 91.88 379 HIS A C 1
ATOM 2872 O O . HIS A 1 379 ? 44.898 28.667 -27.642 1.00 91.88 379 HIS A O 1
ATOM 2878 N N . TRP A 1 380 ? 44.458 30.696 -28.496 1.00 94.00 380 TRP A N 1
ATOM 2879 C CA . TRP A 1 380 ? 43.001 30.539 -28.532 1.00 94.00 380 TRP A CA 1
ATOM 2880 C C . TRP A 1 380 ? 42.522 30.180 -29.946 1.00 94.00 380 TRP A C 1
ATOM 2882 O O . TRP A 1 380 ? 42.976 30.767 -30.928 1.00 94.00 380 TRP A O 1
ATOM 2892 N N . GLU A 1 381 ? 41.540 29.293 -30.039 1.00 94.31 381 GLU A N 1
ATOM 2893 C CA . GLU A 1 381 ? 40.691 29.080 -31.214 1.00 94.31 381 GLU A CA 1
ATOM 2894 C C . GLU A 1 381 ? 39.276 29.608 -30.954 1.00 94.31 381 GLU A C 1
ATOM 2896 O O . GLU A 1 381 ? 38.819 29.678 -29.810 1.00 94.31 381 GLU A O 1
ATOM 2901 N N . VAL A 1 382 ? 38.556 29.937 -32.028 1.00 92.75 382 VAL A N 1
ATOM 2902 C CA . VAL A 1 382 ? 37.108 30.196 -31.996 1.00 92.75 382 VAL A CA 1
ATOM 2903 C C . VAL A 1 382 ? 36.477 29.489 -33.187 1.00 92.75 382 VAL A C 1
ATOM 2905 O O . VAL A 1 382 ? 36.884 29.748 -34.322 1.00 92.75 382 VAL A O 1
ATOM 2908 N N . ASN A 1 383 ? 35.512 28.602 -32.935 1.00 90.38 383 ASN A N 1
ATOM 2909 C CA . ASN A 1 383 ? 34.902 27.716 -33.938 1.00 90.38 383 ASN A CA 1
ATOM 2910 C C . ASN A 1 383 ? 35.962 26.936 -34.751 1.00 90.38 383 ASN A C 1
ATOM 2912 O O . ASN A 1 383 ? 35.874 26.842 -35.971 1.00 90.38 383 ASN A O 1
ATOM 2916 N N . GLY A 1 384 ? 37.003 26.435 -34.071 1.00 86.06 384 GLY A N 1
ATOM 2917 C CA . GLY A 1 384 ? 38.126 25.702 -34.677 1.00 86.06 384 GLY A CA 1
ATOM 2918 C C . GLY A 1 384 ? 39.138 26.558 -35.454 1.00 86.06 384 GLY A C 1
ATOM 2919 O O . GLY A 1 384 ? 40.020 26.014 -36.107 1.00 86.06 384 GLY A O 1
ATOM 2920 N N . ILE A 1 385 ? 39.030 27.894 -35.417 1.00 89.12 385 ILE A N 1
ATOM 2921 C CA . ILE A 1 385 ? 39.938 28.800 -36.138 1.00 89.12 385 ILE A CA 1
ATOM 2922 C C . ILE A 1 385 ? 40.871 29.512 -35.147 1.00 89.12 385 ILE A C 1
ATOM 2924 O O . ILE A 1 385 ? 40.425 30.384 -34.387 1.00 89.12 385 ILE A O 1
ATOM 2928 N N . ARG A 1 386 ? 42.169 29.175 -35.200 1.00 92.06 386 ARG A N 1
ATOM 2929 C CA . ARG A 1 386 ? 43.274 29.803 -34.446 1.00 92.06 386 ARG A CA 1
ATOM 2930 C C . ARG A 1 386 ? 43.238 31.332 -34.533 1.00 92.06 386 ARG A C 1
ATOM 2932 O O . ARG A 1 386 ? 42.992 31.913 -35.590 1.00 92.06 386 ARG A O 1
ATOM 2939 N N . ARG A 1 387 ? 43.494 32.000 -33.406 1.00 91.56 387 ARG A N 1
ATOM 2940 C CA . ARG A 1 387 ? 43.558 33.463 -33.287 1.00 91.56 387 ARG A CA 1
ATOM 2941 C C . ARG A 1 387 ? 44.989 33.924 -33.035 1.00 91.56 387 ARG A C 1
ATOM 2943 O O . ARG A 1 387 ? 45.588 33.597 -32.012 1.00 91.56 387 ARG A O 1
ATOM 2950 N N . ALA A 1 388 ? 45.500 34.724 -33.964 1.00 87.69 388 ALA A N 1
ATOM 2951 C CA . ALA A 1 388 ? 46.862 35.238 -33.979 1.00 87.69 388 ALA A CA 1
ATOM 2952 C C . ALA A 1 388 ? 46.894 36.758 -34.211 1.00 87.69 388 ALA A C 1
ATOM 2954 O O . ALA A 1 388 ? 45.889 37.361 -34.598 1.00 87.69 388 ALA A O 1
ATOM 2955 N N . ASP A 1 389 ? 48.043 37.376 -33.946 1.00 83.50 389 ASP A N 1
ATOM 2956 C CA . ASP A 1 389 ? 48.317 38.768 -34.283 1.00 83.50 389 ASP A CA 1
ATOM 2957 C C . ASP A 1 389 ? 48.751 38.944 -35.754 1.00 83.50 389 ASP A C 1
ATOM 2959 O O . ASP A 1 389 ? 48.761 38.006 -36.553 1.00 83.50 389 ASP A O 1
ATOM 2963 N N . ALA A 1 390 ? 49.100 40.177 -36.132 1.00 77.12 390 ALA A N 1
ATOM 2964 C CA . ALA A 1 390 ? 49.507 40.512 -37.498 1.00 77.12 390 ALA A CA 1
ATOM 2965 C C . ALA A 1 390 ? 50.872 39.925 -37.926 1.00 77.12 390 ALA A C 1
ATOM 2967 O O . ALA A 1 390 ? 51.245 40.083 -39.087 1.00 77.12 390 ALA A O 1
ATOM 2968 N N . GLY A 1 391 ? 51.613 39.286 -37.013 1.00 72.31 391 GLY A N 1
ATOM 2969 C CA . GLY A 1 391 ? 52.844 38.539 -37.281 1.00 72.31 391 GLY A CA 1
ATOM 2970 C C . GLY A 1 391 ? 52.668 37.016 -37.247 1.00 72.31 391 GLY A C 1
ATOM 2971 O O . GLY A 1 391 ? 53.658 36.311 -37.392 1.00 72.31 391 GLY A O 1
ATOM 2972 N N . GLY A 1 392 ? 51.445 36.503 -37.053 1.00 77.31 392 GLY A N 1
ATOM 2973 C CA . GLY A 1 392 ? 51.157 35.063 -36.967 1.00 77.31 392 GLY A CA 1
ATOM 2974 C C . GLY A 1 392 ? 51.256 34.466 -35.556 1.00 77.31 392 GLY A C 1
ATOM 2975 O O . GLY A 1 392 ? 50.892 33.301 -35.358 1.00 77.31 392 GLY A O 1
ATOM 2976 N N . VAL A 1 393 ? 51.649 35.264 -34.556 1.00 84.81 393 VAL A N 1
ATOM 2977 C CA . VAL A 1 393 ? 51.854 34.799 -33.177 1.00 84.81 393 VAL A CA 1
ATOM 2978 C C . VAL A 1 393 ? 50.515 34.665 -32.447 1.00 84.81 393 VAL A C 1
ATOM 2980 O O . VAL A 1 393 ? 49.661 35.550 -32.513 1.00 84.81 393 VAL A O 1
ATOM 2983 N N . GLY A 1 394 ? 50.318 33.553 -31.741 1.00 86.50 394 GLY A N 1
ATOM 2984 C CA . GLY A 1 394 ? 49.086 33.206 -31.035 1.00 86.50 394 GLY A CA 1
ATOM 2985 C C . GLY A 1 394 ? 48.691 34.243 -29.982 1.00 86.50 394 GLY A C 1
ATOM 2986 O O . GLY A 1 394 ? 49.492 34.643 -29.135 1.00 86.50 394 GLY A O 1
ATOM 2987 N N . LEU A 1 395 ? 47.430 34.680 -30.008 1.00 90.69 395 LEU A N 1
ATOM 2988 C CA . LEU A 1 395 ? 46.932 35.678 -29.063 1.00 90.69 395 LEU A CA 1
ATOM 2989 C C . LEU A 1 395 ? 46.686 35.054 -27.685 1.00 90.69 395 LEU A C 1
ATOM 2991 O O . LEU A 1 395 ? 45.863 34.157 -27.538 1.00 90.69 395 LEU A O 1
ATOM 2995 N N . ASN A 1 396 ? 47.323 35.611 -26.653 1.00 88.69 396 ASN A N 1
ATOM 2996 C CA . ASN A 1 396 ? 47.141 35.214 -25.247 1.00 88.69 396 ASN A CA 1
ATOM 2997 C C . ASN A 1 396 ? 45.761 35.588 -24.669 1.00 88.69 396 ASN A C 1
ATOM 2999 O O . ASN A 1 396 ? 45.293 34.988 -23.698 1.00 88.69 396 ASN A O 1
ATOM 3003 N N . ARG A 1 397 ? 45.087 36.575 -25.270 1.00 91.94 397 ARG A N 1
ATOM 3004 C CA . ARG A 1 397 ? 43.714 36.984 -24.951 1.00 91.94 397 ARG A CA 1
ATOM 3005 C C . ARG A 1 397 ? 43.015 37.474 -26.210 1.00 91.94 397 ARG A C 1
ATOM 3007 O O . ARG A 1 397 ? 43.614 38.218 -26.982 1.00 91.94 397 ARG A O 1
ATOM 3014 N N . ILE A 1 398 ? 41.739 37.137 -26.357 1.00 90.50 398 ILE A N 1
ATOM 3015 C CA . ILE A 1 398 ? 40.905 37.550 -27.488 1.00 90.50 398 ILE A CA 1
ATOM 3016 C C . ILE A 1 398 ? 39.603 38.205 -27.019 1.00 90.50 398 ILE A C 1
ATOM 3018 O O . ILE A 1 398 ? 39.107 37.926 -25.926 1.00 90.50 398 ILE A O 1
ATOM 3022 N N . THR A 1 399 ? 39.064 39.088 -27.856 1.00 91.25 399 THR A N 1
ATOM 3023 C CA . THR A 1 399 ? 37.767 39.749 -27.671 1.00 91.25 399 THR A CA 1
ATOM 3024 C C . THR A 1 399 ? 36.937 39.488 -28.920 1.00 91.25 399 THR A C 1
ATOM 3026 O O . THR A 1 399 ? 37.389 39.770 -30.026 1.00 91.25 399 THR A O 1
ATOM 3029 N N . GLU A 1 400 ? 35.741 38.935 -28.746 1.00 89.69 400 GLU A N 1
ATOM 3030 C CA . GLU A 1 400 ? 34.880 38.445 -29.823 1.00 89.69 400 GLU A CA 1
ATOM 3031 C C . GLU A 1 400 ? 33.482 39.060 -29.702 1.00 89.69 400 GLU A C 1
ATOM 3033 O O . GLU A 1 400 ? 32.887 39.072 -28.623 1.00 89.69 400 GLU A O 1
ATOM 3038 N N . THR A 1 401 ? 32.941 39.547 -30.820 1.00 89.25 401 THR A N 1
ATOM 3039 C CA . THR A 1 401 ? 31.537 39.970 -30.910 1.00 89.25 401 THR A CA 1
ATOM 3040 C C . THR A 1 401 ? 30.647 38.750 -31.137 1.00 89.25 401 THR A C 1
ATOM 3042 O O . THR A 1 401 ? 30.944 37.913 -31.995 1.00 89.25 401 THR A O 1
ATOM 3045 N N . ILE A 1 402 ? 29.548 38.648 -30.394 1.00 87.88 402 ILE A N 1
ATOM 3046 C CA . ILE A 1 402 ? 28.607 37.526 -30.441 1.00 87.88 402 ILE A CA 1
ATOM 3047 C C . ILE A 1 402 ? 27.566 37.763 -31.545 1.00 87.88 402 ILE A C 1
ATOM 3049 O O . ILE A 1 402 ? 26.446 38.206 -31.309 1.00 87.88 402 ILE A O 1
ATOM 3053 N N . SER A 1 403 ? 27.968 37.516 -32.790 1.00 82.75 403 SER A N 1
ATOM 3054 C CA . SER A 1 403 ? 27.101 37.561 -33.981 1.00 82.75 403 SER A CA 1
ATOM 3055 C C . SER A 1 403 ? 26.441 36.214 -34.309 1.00 82.75 403 SER A C 1
ATOM 3057 O O . SER A 1 403 ? 25.467 36.155 -35.051 1.00 82.75 403 SER A O 1
ATOM 3059 N N . GLU A 1 404 ? 26.994 35.129 -33.775 1.00 84.62 404 GLU A N 1
ATOM 3060 C CA . GLU A 1 404 ? 26.661 33.730 -34.052 1.00 84.62 404 GLU A CA 1
ATOM 3061 C C . GLU A 1 404 ? 27.039 32.871 -32.833 1.00 84.62 404 GLU A C 1
ATOM 3063 O O . GLU A 1 404 ? 27.622 33.387 -31.875 1.00 84.62 404 GLU A O 1
ATOM 3068 N N . ASN A 1 405 ? 26.731 31.571 -32.860 1.00 87.50 405 ASN A N 1
ATOM 3069 C CA . ASN A 1 405 ? 27.199 30.652 -31.819 1.00 87.50 405 ASN A CA 1
ATOM 3070 C C . ASN A 1 405 ? 28.731 30.522 -31.887 1.00 87.50 405 ASN A C 1
ATOM 3072 O O . ASN A 1 405 ? 29.288 30.307 -32.968 1.00 87.50 405 ASN A O 1
ATOM 3076 N N . LYS A 1 406 ? 29.409 30.645 -30.741 1.00 89.00 406 LYS A N 1
ATOM 3077 C CA . LYS A 1 406 ? 30.873 30.615 -30.651 1.00 89.00 406 LYS A CA 1
ATOM 3078 C C . LYS A 1 406 ? 31.361 29.651 -29.581 1.00 89.00 406 LYS A C 1
ATOM 3080 O O . LYS A 1 406 ? 31.047 29.803 -28.406 1.00 89.00 406 LYS A O 1
ATOM 3085 N N . ASP A 1 407 ? 32.189 28.705 -29.994 1.00 91.12 407 ASP A N 1
ATOM 3086 C CA . ASP A 1 407 ? 32.899 27.780 -29.122 1.00 91.12 407 ASP A CA 1
ATOM 3087 C C . ASP A 1 407 ? 34.383 28.196 -29.097 1.00 91.12 407 ASP A C 1
ATOM 3089 O O . ASP A 1 407 ? 35.092 28.112 -30.102 1.00 91.12 407 ASP A O 1
ATOM 3093 N N . MET A 1 408 ? 34.829 28.741 -27.961 1.00 92.62 408 MET A N 1
ATOM 3094 C CA . MET A 1 408 ? 36.174 29.286 -27.741 1.00 92.62 408 MET A CA 1
ATOM 3095 C C . MET A 1 408 ? 37.039 28.277 -26.982 1.00 92.62 408 MET A C 1
ATOM 3097 O O . MET A 1 408 ? 36.729 27.933 -25.840 1.00 92.62 408 MET A O 1
ATOM 3101 N N . VAL A 1 409 ? 38.149 27.841 -27.576 1.00 94.06 409 VAL A N 1
ATOM 3102 C CA . VAL A 1 409 ? 38.999 26.771 -27.025 1.00 94.06 409 VAL A CA 1
ATOM 3103 C C . VAL A 1 409 ? 40.407 27.299 -26.768 1.00 94.06 409 VAL A C 1
ATOM 3105 O O . VAL A 1 409 ? 41.035 27.866 -27.658 1.00 94.06 409 VAL A O 1
ATOM 3108 N N . ALA A 1 410 ? 40.923 27.121 -25.553 1.00 93.00 410 ALA A N 1
ATOM 3109 C CA . ALA A 1 410 ? 42.335 27.348 -25.248 1.00 93.00 410 ALA A CA 1
ATOM 3110 C C . ALA A 1 410 ? 43.147 26.080 -25.565 1.00 93.00 410 ALA A C 1
ATOM 3112 O O . ALA A 1 410 ? 42.947 25.059 -24.905 1.00 93.00 410 ALA A O 1
ATOM 3113 N N . LYS A 1 411 ? 44.056 26.147 -26.545 1.00 92.31 411 LYS A N 1
ATOM 3114 C CA . LYS A 1 411 ? 44.910 25.028 -26.975 1.00 92.31 411 LYS A CA 1
ATOM 3115 C C . LYS A 1 411 ? 46.180 24.922 -26.129 1.00 92.31 411 LYS A C 1
ATOM 3117 O O . LYS A 1 411 ? 46.883 25.916 -25.905 1.00 92.31 411 LYS A O 1
ATOM 3122 N N . TYR A 1 412 ? 46.472 23.703 -25.689 1.00 91.94 412 TYR A N 1
ATOM 3123 C CA . TYR A 1 412 ? 47.593 23.341 -24.830 1.00 91.94 412 TYR A CA 1
ATOM 3124 C C . TYR A 1 412 ? 48.249 22.040 -25.327 1.00 91.94 412 TYR A C 1
ATOM 3126 O O . TYR A 1 412 ? 47.595 21.002 -25.357 1.00 91.94 412 TYR A O 1
ATOM 3134 N N . PHE A 1 413 ? 49.548 22.077 -25.619 1.00 90.12 413 PHE A N 1
ATOM 3135 C CA . PHE A 1 413 ? 50.370 20.889 -25.919 1.00 90.12 413 PHE A CA 1
ATOM 3136 C C . PHE A 1 413 ? 51.292 20.608 -24.724 1.00 90.12 413 PHE A C 1
ATOM 3138 O O . PHE A 1 413 ? 51.421 21.466 -23.838 1.00 90.12 413 PHE A O 1
ATOM 3145 N N . ARG A 1 414 ? 51.914 19.431 -24.624 1.00 87.25 414 ARG A N 1
ATOM 3146 C CA . ARG A 1 414 ? 52.889 19.173 -23.547 1.00 87.25 414 ARG A CA 1
ATOM 3147 C C . ARG A 1 414 ? 54.145 20.019 -23.738 1.00 87.25 414 ARG A C 1
ATOM 3149 O O . ARG A 1 414 ? 54.461 20.473 -24.829 1.00 87.25 414 ARG A O 1
ATOM 3156 N N . HIS A 1 415 ? 54.871 20.249 -22.648 1.00 83.19 415 HIS A N 1
ATOM 3157 C CA . HIS A 1 415 ? 56.119 21.017 -22.682 1.00 83.19 415 HIS A CA 1
ATOM 3158 C C . HIS A 1 415 ? 57.237 20.308 -23.478 1.00 83.19 415 HIS A C 1
ATOM 3160 O O . HIS A 1 415 ? 58.138 20.970 -23.994 1.00 83.19 415 HIS A O 1
ATOM 3166 N N . ASP A 1 416 ? 57.198 18.978 -23.519 1.00 83.62 416 ASP A N 1
ATOM 3167 C CA . ASP A 1 416 ? 58.197 18.050 -24.062 1.00 83.62 416 ASP A CA 1
ATOM 3168 C C . ASP A 1 416 ? 57.673 17.226 -25.257 1.00 83.62 416 ASP A C 1
ATOM 3170 O O . ASP A 1 416 ? 58.220 16.175 -25.580 1.00 83.62 416 ASP A O 1
ATOM 3174 N N . GLU A 1 417 ? 56.593 17.693 -25.882 1.00 87.31 417 GLU A N 1
ATOM 3175 C CA . GLU A 1 417 ? 56.000 17.134 -27.099 1.00 87.31 417 GLU A CA 1
ATOM 3176 C C . GLU A 1 417 ? 56.602 17.849 -28.312 1.00 87.31 417 GLU A C 1
ATOM 3178 O O . GLU A 1 417 ? 56.623 19.078 -28.354 1.00 87.31 417 GLU A O 1
ATOM 3183 N N . ASP A 1 418 ? 57.180 17.033 -29.190 1.00 84.44 418 ASP A N 1
ATOM 3184 C CA . ASP A 1 418 ? 57.977 17.340 -30.381 1.00 84.44 418 ASP A CA 1
ATOM 3185 C C . ASP A 1 418 ? 57.601 16.228 -31.383 1.00 84.44 418 ASP A C 1
ATOM 3187 O O . ASP A 1 418 ? 57.983 15.054 -31.231 1.00 84.44 418 ASP A O 1
ATOM 3191 N N . SER A 1 419 ? 56.673 16.558 -32.282 1.00 88.06 419 SER A N 1
ATOM 3192 C CA . SER A 1 419 ? 55.931 15.592 -33.099 1.00 88.06 419 SER A CA 1
ATOM 3193 C C . SER A 1 419 ? 56.691 15.130 -34.345 1.00 88.06 419 SER A C 1
ATOM 3195 O O . SER A 1 419 ? 56.593 13.949 -34.708 1.00 88.06 419 SER A O 1
ATOM 3197 N N . ASP A 1 420 ? 57.448 16.018 -34.996 1.00 82.12 420 ASP A N 1
ATOM 3198 C CA . ASP A 1 420 ? 58.207 15.719 -36.220 1.00 82.12 420 ASP A CA 1
ATOM 3199 C C . ASP A 1 420 ? 59.687 15.356 -35.949 1.00 82.12 420 ASP A C 1
ATOM 3201 O O . ASP A 1 420 ? 60.271 14.600 -36.736 1.00 82.12 420 ASP A O 1
ATOM 3205 N N . LYS A 1 421 ? 60.219 15.724 -34.768 1.00 84.06 421 LYS A N 1
ATOM 3206 C CA . LYS A 1 421 ? 61.563 15.420 -34.227 1.00 84.06 421 LYS A CA 1
ATOM 3207 C C . LYS A 1 421 ? 62.676 16.295 -34.783 1.00 84.06 421 LYS A C 1
ATOM 3209 O O . LYS A 1 421 ? 63.812 15.828 -34.939 1.00 84.06 421 LYS A O 1
ATOM 3214 N N . ASP A 1 422 ? 62.366 17.557 -35.045 1.00 77.38 422 ASP A N 1
ATOM 3215 C CA . ASP A 1 422 ? 63.326 18.586 -35.438 1.00 77.38 422 ASP A CA 1
ATOM 3216 C C . ASP A 1 422 ? 64.133 19.169 -34.249 1.00 77.38 422 ASP A C 1
ATOM 3218 O O . ASP A 1 422 ? 65.266 19.633 -34.434 1.00 77.38 422 ASP A O 1
ATOM 3222 N N . GLY A 1 423 ? 63.588 19.096 -33.027 1.00 77.44 423 GLY A N 1
ATOM 3223 C CA . GLY A 1 423 ? 64.148 19.644 -31.788 1.00 77.44 423 GLY A CA 1
ATOM 3224 C C . GLY A 1 423 ? 63.465 20.907 -31.232 1.00 77.44 423 GLY A C 1
ATOM 3225 O O . GLY A 1 423 ? 63.965 21.456 -30.239 1.00 77.44 423 GLY A O 1
ATOM 3226 N N . ILE A 1 424 ? 62.359 21.374 -31.816 1.00 81.00 424 ILE A N 1
ATOM 3227 C CA . ILE A 1 424 ? 61.455 22.389 -31.259 1.00 81.00 424 ILE A CA 1
ATOM 3228 C C . ILE A 1 424 ? 60.220 21.680 -30.657 1.00 81.00 424 ILE A C 1
ATOM 3230 O O . ILE A 1 424 ? 59.744 20.693 -31.198 1.00 81.00 424 ILE A O 1
ATOM 3234 N N . PRO A 1 425 ? 59.667 22.141 -29.517 1.00 85.38 425 PRO A N 1
ATOM 3235 C CA . PRO A 1 425 ? 58.401 21.598 -29.019 1.00 85.38 425 PRO A CA 1
ATOM 3236 C C . PRO A 1 425 ? 57.166 22.196 -29.717 1.00 85.38 425 PRO A C 1
ATOM 3238 O O . PRO A 1 425 ? 57.051 23.427 -29.786 1.00 85.38 425 PRO A O 1
ATOM 3241 N N . ASP A 1 426 ? 56.172 21.362 -30.048 1.00 86.31 426 ASP A N 1
ATOM 3242 C CA . ASP A 1 426 ? 54.915 21.710 -30.741 1.00 86.31 426 ASP A CA 1
ATOM 3243 C C . ASP A 1 426 ? 54.256 22.994 -30.201 1.00 86.31 426 ASP A C 1
ATOM 3245 O O . ASP A 1 426 ? 53.764 23.842 -30.951 1.00 86.31 426 ASP A O 1
ATOM 3249 N N . TRP A 1 427 ? 54.227 23.175 -28.870 1.00 87.50 427 TRP A N 1
ATOM 3250 C CA . TRP A 1 427 ? 53.582 24.341 -28.250 1.00 87.50 427 TRP A CA 1
ATOM 3251 C C . TRP A 1 427 ? 54.194 25.671 -28.703 1.00 87.50 427 TRP A C 1
ATOM 3253 O O . TRP A 1 427 ? 53.474 26.676 -28.754 1.00 87.50 427 TRP A O 1
ATOM 3263 N N . TYR A 1 428 ? 55.498 25.681 -28.999 1.00 85.62 428 TYR A N 1
ATOM 3264 C CA . TYR A 1 428 ? 56.259 26.853 -29.418 1.00 85.62 428 TYR A CA 1
ATOM 3265 C C . TYR A 1 428 ? 55.943 27.194 -30.872 1.00 85.62 428 TYR A C 1
ATOM 3267 O O . TYR A 1 428 ? 55.597 28.340 -31.154 1.00 85.62 428 TYR A O 1
ATOM 3275 N N . GLU A 1 429 ? 55.965 26.221 -31.780 1.00 87.00 429 GLU A N 1
ATOM 3276 C CA . GLU A 1 429 ? 55.653 26.431 -33.199 1.00 87.00 429 GLU A CA 1
ATOM 3277 C C . GLU A 1 429 ? 54.186 26.812 -33.407 1.00 87.00 429 GLU A C 1
ATOM 3279 O O . GLU A 1 429 ? 53.893 27.844 -34.015 1.00 87.00 429 GLU A O 1
ATOM 3284 N N . TRP A 1 430 ? 53.248 26.094 -32.778 1.00 87.06 430 TRP A N 1
ATOM 3285 C CA . TRP A 1 430 ? 51.828 26.462 -32.790 1.00 87.06 430 TRP A CA 1
ATOM 3286 C C . TRP A 1 430 ? 51.561 27.830 -32.144 1.00 87.06 430 TRP A C 1
ATOM 3288 O O . TRP A 1 430 ? 50.541 28.469 -32.436 1.00 87.06 430 TRP A O 1
ATOM 3298 N N . HIS A 1 431 ? 52.464 28.325 -31.289 1.00 87.62 431 HIS A N 1
ATOM 3299 C CA . HIS A 1 431 ? 52.397 29.685 -30.754 1.00 87.62 431 HIS A CA 1
ATOM 3300 C C . HIS A 1 431 ? 53.032 30.714 -31.701 1.00 87.62 431 HIS A C 1
ATOM 3302 O O . HIS A 1 431 ? 52.458 31.785 -31.875 1.00 87.62 431 HIS A O 1
ATOM 3308 N N . LYS A 1 432 ? 54.171 30.427 -32.336 1.00 85.12 432 LYS A N 1
ATOM 3309 C CA . LYS A 1 432 ? 54.913 31.377 -33.184 1.00 85.12 432 LYS A CA 1
ATOM 3310 C C . LYS A 1 432 ? 54.400 31.454 -34.619 1.00 85.12 432 LYS A C 1
ATOM 3312 O O . LYS A 1 432 ? 54.195 32.557 -35.116 1.00 85.12 432 LYS A O 1
ATOM 3317 N N . PHE A 1 433 ? 54.178 30.305 -35.245 1.00 84.50 433 PHE A N 1
ATOM 3318 C CA . PHE A 1 433 ? 53.893 30.155 -36.671 1.00 84.50 433 PHE A CA 1
ATOM 3319 C C . PHE A 1 433 ? 52.446 29.680 -36.878 1.00 84.50 433 PHE A C 1
ATOM 3321 O O . PHE A 1 433 ? 51.656 30.367 -37.528 1.00 84.50 433 PHE A O 1
ATOM 3328 N N . GLY A 1 434 ? 52.040 28.613 -36.180 1.00 82.50 434 GLY A N 1
ATOM 3329 C CA . GLY A 1 434 ? 50.705 28.007 -36.311 1.00 82.50 434 GLY A CA 1
ATOM 3330 C C . GLY A 1 434 ? 50.639 26.795 -37.243 1.00 82.50 434 GLY A C 1
ATOM 3331 O O . GLY A 1 434 ? 49.545 26.435 -37.667 1.00 82.50 434 GLY A O 1
ATOM 3332 N N . ASP A 1 435 ? 51.795 26.209 -37.534 1.00 85.38 435 ASP A N 1
ATOM 3333 C CA . ASP A 1 435 ? 52.041 24.950 -38.235 1.00 85.38 435 ASP A CA 1
ATOM 3334 C C . ASP A 1 435 ? 53.234 24.243 -37.552 1.00 85.38 435 ASP A C 1
ATOM 3336 O O . ASP A 1 435 ? 53.758 24.776 -36.571 1.00 85.38 435 ASP A O 1
ATOM 3340 N N . LEU A 1 436 ? 53.613 23.060 -38.049 1.00 87.25 436 LEU A N 1
ATOM 3341 C CA . LEU A 1 436 ? 54.808 22.296 -37.649 1.00 87.25 436 LEU A CA 1
ATOM 3342 C C . LEU A 1 436 ? 55.805 22.194 -38.828 1.00 87.25 436 LEU A C 1
ATOM 3344 O O . LEU A 1 436 ? 56.453 21.172 -39.031 1.00 87.25 436 LEU A O 1
ATOM 3348 N N . ASP A 1 437 ? 55.852 23.207 -39.705 1.00 84.94 437 ASP A N 1
ATOM 3349 C CA . ASP A 1 437 ? 56.641 23.155 -40.947 1.00 84.94 437 ASP A CA 1
ATOM 3350 C C . ASP A 1 437 ? 58.043 23.800 -40.767 1.00 84.94 437 ASP A C 1
ATOM 3352 O O . ASP A 1 437 ? 58.625 24.282 -41.750 1.00 84.94 437 ASP A O 1
ATOM 3356 N N . LYS A 1 438 ? 58.552 23.962 -39.533 1.00 81.75 438 LYS A N 1
ATOM 3357 C CA . LYS A 1 438 ? 59.667 24.878 -39.196 1.00 81.75 438 LYS A CA 1
ATOM 3358 C C . LYS A 1 438 ? 60.780 24.193 -38.407 1.00 81.75 438 LYS A C 1
ATOM 3360 O O . LYS A 1 438 ? 60.726 24.147 -37.191 1.00 81.75 438 LYS A O 1
ATOM 3365 N N . ALA A 1 439 ? 61.833 23.762 -39.097 1.00 80.06 439 ALA A N 1
ATOM 3366 C CA . ALA A 1 439 ? 62.902 22.987 -38.476 1.00 80.06 439 ALA A CA 1
ATOM 3367 C C . ALA A 1 439 ? 63.775 23.819 -37.513 1.00 80.06 439 ALA A C 1
ATOM 3369 O O . ALA A 1 439 ? 64.113 24.968 -37.788 1.00 80.06 439 ALA A O 1
ATOM 3370 N N . GLY A 1 440 ? 64.298 23.192 -36.459 1.00 76.56 440 GLY A N 1
ATOM 3371 C CA . GLY A 1 440 ? 65.153 23.792 -35.430 1.00 76.56 440 GLY A CA 1
ATOM 3372 C C . GLY A 1 440 ? 66.465 24.391 -35.940 1.00 76.56 440 GLY A C 1
ATOM 3373 O O . GLY A 1 440 ? 67.127 25.117 -35.199 1.00 76.56 440 GLY A O 1
ATOM 3374 N N . ALA A 1 441 ? 66.826 24.108 -37.194 1.00 78.56 441 ALA A N 1
ATOM 3375 C CA . ALA A 1 441 ? 67.969 24.667 -37.913 1.00 78.56 441 ALA A CA 1
ATOM 3376 C C . ALA A 1 441 ? 67.614 25.833 -38.866 1.00 78.56 441 ALA A C 1
ATOM 3378 O O . ALA A 1 441 ? 68.525 26.397 -39.473 1.00 78.56 441 ALA A O 1
ATOM 3379 N N . ASP A 1 442 ? 66.333 26.188 -39.014 1.00 79.62 442 ASP A N 1
ATOM 3380 C CA . ASP A 1 442 ? 65.894 27.358 -39.779 1.00 79.62 442 ASP A CA 1
ATOM 3381 C C . ASP A 1 442 ? 66.288 28.664 -39.063 1.00 79.62 442 ASP A C 1
ATOM 3383 O O . ASP A 1 442 ? 66.373 28.724 -37.836 1.00 79.62 442 ASP A O 1
ATOM 3387 N N . ASP A 1 443 ? 66.487 29.722 -39.850 1.00 80.56 443 ASP A N 1
ATOM 3388 C CA . ASP A 1 443 ? 66.684 31.117 -39.422 1.00 80.56 443 ASP A CA 1
ATOM 3389 C C . ASP A 1 443 ? 65.669 31.974 -40.215 1.00 80.56 443 ASP A C 1
ATOM 3391 O O . ASP A 1 443 ? 65.948 32.359 -41.359 1.00 80.56 443 ASP A O 1
ATOM 3395 N N . PRO A 1 444 ? 64.433 32.176 -39.705 1.00 78.56 444 PRO A N 1
ATOM 3396 C CA . PRO A 1 444 ? 63.356 32.771 -40.504 1.00 78.56 444 PRO A CA 1
ATOM 3397 C C . PRO A 1 444 ? 63.452 34.285 -40.699 1.00 78.56 444 PRO A C 1
ATOM 3399 O O . PRO A 1 444 ? 62.746 34.819 -41.562 1.00 78.56 444 PRO A O 1
ATOM 3402 N N . ASP A 1 445 ? 64.271 34.987 -39.909 1.00 74.94 445 ASP A N 1
ATOM 3403 C CA . ASP A 1 445 ? 64.406 36.447 -39.987 1.00 74.94 445 ASP A CA 1
ATOM 3404 C C . ASP A 1 445 ? 65.795 36.939 -40.447 1.00 74.94 445 ASP A C 1
ATOM 3406 O O . ASP A 1 445 ? 65.903 38.051 -40.985 1.00 74.94 445 ASP A O 1
ATOM 3410 N N . GLY A 1 446 ? 66.806 36.066 -40.411 1.00 77.94 446 GLY A N 1
ATOM 3411 C CA . GLY A 1 446 ? 68.112 36.238 -41.039 1.00 77.94 446 GLY A CA 1
ATOM 3412 C C . GLY A 1 446 ? 69.170 36.890 -40.151 1.00 77.94 446 GLY A C 1
ATOM 3413 O O . GLY A 1 446 ? 70.080 37.534 -40.691 1.00 77.94 446 GLY A O 1
ATOM 3414 N N . ASP A 1 447 ? 69.048 36.800 -38.823 1.00 71.38 447 ASP A N 1
ATOM 3415 C CA . ASP A 1 447 ? 70.013 37.384 -37.880 1.00 71.38 447 ASP A CA 1
ATOM 3416 C C . ASP A 1 447 ? 71.225 36.486 -37.559 1.00 71.38 447 ASP A C 1
ATOM 3418 O O . ASP A 1 447 ? 72.263 36.993 -37.108 1.00 71.38 447 ASP A O 1
ATOM 3422 N N . GLY A 1 448 ? 71.139 35.189 -37.879 1.00 72.88 448 GLY A N 1
ATOM 3423 C CA . GLY A 1 448 ? 72.179 34.188 -37.652 1.00 72.88 448 GLY A CA 1
ATOM 3424 C C . GLY A 1 448 ? 72.004 33.304 -36.411 1.00 72.88 448 GLY A C 1
ATOM 3425 O O . GLY A 1 448 ? 72.905 32.502 -36.148 1.00 72.88 448 GLY A O 1
ATOM 3426 N N . PHE A 1 449 ? 70.906 33.416 -35.659 1.00 73.62 449 PHE A N 1
ATOM 3427 C CA . PHE A 1 449 ? 70.468 32.396 -34.700 1.00 73.62 449 PHE A CA 1
ATOM 3428 C C . PHE A 1 449 ? 69.503 31.403 -35.359 1.00 73.62 449 PHE A C 1
ATOM 3430 O O . PHE A 1 449 ? 68.628 31.776 -36.131 1.00 73.62 449 PHE A O 1
ATOM 3437 N N . THR A 1 450 ? 69.645 30.120 -35.026 1.00 82.12 450 THR A N 1
ATOM 3438 C CA . THR A 1 450 ? 68.678 29.091 -35.447 1.00 82.12 450 THR A CA 1
ATOM 3439 C C . THR A 1 450 ? 67.470 29.033 -34.507 1.00 82.12 450 THR A C 1
ATOM 3441 O O . THR A 1 450 ? 67.595 29.356 -33.323 1.00 82.12 450 THR A O 1
ATOM 3444 N N . LEU A 1 451 ? 66.311 28.555 -34.974 1.00 78.69 451 LEU A N 1
ATOM 3445 C CA . LEU A 1 451 ? 65.092 28.440 -34.155 1.00 78.69 451 LEU A CA 1
ATOM 3446 C C . LEU A 1 451 ? 65.305 27.699 -32.824 1.00 78.69 451 LEU A C 1
ATOM 3448 O O . LEU A 1 451 ? 64.806 28.136 -31.781 1.00 78.69 451 LEU A O 1
ATOM 3452 N N . ALA A 1 452 ? 66.095 26.621 -32.822 1.00 75.81 452 ALA A N 1
ATOM 3453 C CA . ALA A 1 452 ? 66.432 25.880 -31.606 1.00 75.81 452 ALA A CA 1
ATOM 3454 C C . ALA A 1 452 ? 67.332 26.679 -30.640 1.00 75.81 452 ALA A C 1
ATOM 3456 O O . ALA A 1 452 ? 67.307 26.454 -29.427 1.00 75.81 452 ALA A O 1
ATOM 3457 N N . GLU A 1 453 ? 68.127 27.629 -31.137 1.00 74.56 453 GLU A N 1
ATOM 3458 C CA . GLU A 1 453 ? 68.889 28.573 -30.314 1.00 74.56 453 GLU A CA 1
ATOM 3459 C C . GLU A 1 453 ? 68.006 29.716 -29.808 1.00 74.56 453 GLU A C 1
ATOM 3461 O O . GLU A 1 453 ? 68.069 30.063 -28.628 1.00 74.56 453 GLU A O 1
ATOM 3466 N N . GLU A 1 454 ? 67.128 30.258 -30.645 1.00 74.38 454 GLU A N 1
ATOM 3467 C CA . GLU A 1 454 ? 66.203 31.319 -30.260 1.00 74.38 454 GLU A CA 1
ATOM 3468 C C . GLU A 1 454 ? 65.205 30.883 -29.187 1.00 74.38 454 GLU A C 1
ATOM 3470 O O . GLU A 1 454 ? 65.037 31.577 -28.178 1.00 74.38 454 GLU A O 1
ATOM 3475 N N . ALA A 1 455 ? 64.582 29.711 -29.349 1.00 71.75 455 ALA A N 1
ATOM 3476 C CA . ALA A 1 455 ? 63.691 29.120 -28.351 1.00 71.75 455 ALA A CA 1
ATOM 3477 C C . ALA A 1 455 ? 64.413 28.886 -27.009 1.00 71.75 455 ALA A C 1
ATOM 3479 O O . ALA A 1 455 ? 63.853 29.122 -25.936 1.00 71.75 455 ALA A O 1
ATOM 3480 N N . LYS A 1 456 ? 65.690 28.494 -27.069 1.00 69.62 456 LYS A N 1
ATOM 3481 C CA . LYS A 1 456 ? 66.571 28.215 -25.924 1.00 69.62 456 LYS A CA 1
ATOM 3482 C C . LYS A 1 456 ? 67.100 29.468 -25.221 1.00 69.62 456 LYS A C 1
ATOM 3484 O O . LYS A 1 456 ? 67.324 29.430 -24.010 1.00 69.62 456 LYS A O 1
ATOM 3489 N N . PHE A 1 457 ? 67.312 30.566 -25.946 1.00 66.00 457 PHE A N 1
ATOM 3490 C CA . PHE A 1 457 ? 67.814 31.835 -25.400 1.00 66.00 457 PHE A CA 1
ATOM 3491 C C . PHE A 1 457 ? 66.710 32.873 -25.131 1.00 66.00 457 PHE A C 1
ATOM 3493 O O . PHE A 1 457 ? 66.966 33.870 -24.450 1.00 66.00 457 PHE A O 1
ATOM 3500 N N . GLY A 1 458 ? 65.480 32.623 -25.589 1.00 66.00 458 GLY A N 1
ATOM 3501 C CA . GLY A 1 458 ? 64.336 33.524 -25.429 1.00 66.00 458 GLY A CA 1
ATOM 3502 C C . GLY A 1 458 ? 64.344 34.697 -26.412 1.00 66.00 458 GLY A C 1
ATOM 3503 O O . GLY A 1 458 ? 63.916 35.793 -26.044 1.00 66.00 458 GLY A O 1
ATOM 3504 N N . LEU A 1 459 ? 64.865 34.473 -27.622 1.00 71.25 459 LEU A N 1
ATOM 3505 C CA . LEU A 1 459 ? 64.884 35.441 -28.722 1.00 71.25 459 LEU A CA 1
ATOM 3506 C C . LEU A 1 459 ? 63.546 35.416 -29.496 1.00 71.25 459 LEU A C 1
ATOM 3508 O O . LEU A 1 459 ? 62.521 34.949 -28.975 1.00 71.25 459 LEU A O 1
ATOM 3512 N N . SER A 1 460 ? 63.498 36.029 -30.676 1.00 72.56 460 SER A N 1
ATOM 3513 C CA . SER A 1 460 ? 62.257 36.404 -31.352 1.00 72.56 460 SER A CA 1
ATOM 3514 C C . SER A 1 460 ? 62.310 36.048 -32.844 1.00 72.56 460 SER A C 1
ATOM 3516 O O . SER A 1 460 ? 62.672 36.938 -33.610 1.00 72.56 460 SER A O 1
ATOM 3518 N N . PRO A 1 461 ? 61.809 34.859 -33.257 1.00 75.00 461 PRO A N 1
ATOM 3519 C CA . PRO A 1 461 ? 62.048 34.229 -34.574 1.00 75.00 461 PRO A CA 1
ATOM 3520 C C . PRO A 1 461 ? 61.309 34.856 -35.770 1.00 75.00 461 PRO A C 1
ATOM 3522 O O . PRO A 1 461 ? 60.793 34.176 -36.657 1.00 75.00 461 PRO A O 1
ATOM 3525 N N . THR A 1 462 ? 61.156 36.174 -35.729 1.00 73.75 462 THR A N 1
ATOM 3526 C CA . THR A 1 462 ? 60.385 37.036 -36.632 1.00 73.75 462 THR A CA 1
ATOM 3527 C C . THR A 1 462 ? 60.831 38.513 -36.553 1.00 73.75 462 THR A C 1
ATOM 3529 O O . THR A 1 462 ? 60.215 39.370 -37.196 1.00 73.75 462 THR A O 1
ATOM 3532 N N . VAL A 1 463 ? 61.838 38.869 -35.736 1.00 75.25 463 VAL A N 1
ATOM 3533 C CA . VAL A 1 463 ? 62.272 40.253 -35.451 1.00 75.25 463 VAL A CA 1
ATOM 3534 C C . VAL A 1 463 ? 63.806 40.333 -35.219 1.00 75.25 463 VAL A C 1
ATOM 3536 O O . VAL A 1 463 ? 64.238 40.409 -34.063 1.00 75.25 463 VAL A O 1
ATOM 3539 N N . PRO A 1 464 ? 64.622 40.519 -36.281 1.00 74.75 464 PRO A N 1
ATOM 3540 C CA . PRO A 1 464 ? 66.068 40.262 -36.258 1.00 74.75 464 PRO A CA 1
ATOM 3541 C C . PRO A 1 464 ? 66.845 40.915 -35.115 1.00 74.75 464 PRO A C 1
ATOM 3543 O O . PRO A 1 464 ? 66.770 42.140 -34.908 1.00 74.75 464 PRO A O 1
ATOM 3546 N N . GLU A 1 465 ? 67.645 40.151 -34.380 1.00 69.44 465 GLU A N 1
ATOM 3547 C CA . GLU A 1 465 ? 68.516 40.683 -33.342 1.00 69.44 465 GLU A CA 1
ATOM 3548 C C . GLU A 1 465 ? 69.650 41.540 -33.905 1.00 69.44 465 GLU A C 1
ATOM 3550 O O . GLU A 1 465 ? 70.078 41.459 -35.052 1.00 69.44 465 GLU A O 1
ATOM 3555 N N . ASN A 1 466 ? 70.117 42.475 -33.080 1.00 65.44 466 ASN A N 1
ATOM 3556 C CA . ASN A 1 466 ? 71.229 43.356 -33.429 1.00 65.44 466 ASN A CA 1
ATOM 3557 C C . ASN A 1 466 ? 72.393 43.055 -32.487 1.00 65.44 466 ASN A C 1
ATOM 3559 O O . ASN A 1 466 ? 72.524 43.666 -31.423 1.00 65.44 466 ASN A O 1
ATOM 3563 N N . ILE A 1 467 ? 73.213 42.078 -32.876 1.00 60.53 467 ILE A N 1
ATOM 3564 C CA . ILE A 1 467 ? 74.388 41.646 -32.119 1.00 60.53 467 ILE A CA 1
ATOM 3565 C C . ILE A 1 467 ? 75.516 42.671 -32.303 1.00 60.53 467 ILE A C 1
ATOM 3567 O O . ILE A 1 467 ? 75.977 42.925 -33.416 1.00 60.53 467 ILE A O 1
ATOM 3571 N N . LEU A 1 468 ? 75.989 43.262 -31.206 1.00 54.34 468 LEU A N 1
ATOM 3572 C CA . LEU A 1 468 ? 77.171 44.126 -31.214 1.00 54.34 468 LEU A CA 1
ATOM 3573 C C . LEU A 1 468 ? 78.473 43.311 -31.211 1.00 54.34 468 LEU A C 1
ATOM 3575 O O . LEU A 1 468 ? 78.532 42.205 -30.668 1.00 54.34 468 LEU A O 1
ATOM 3579 N N . GLU A 1 469 ? 79.539 43.899 -31.764 1.00 45.81 469 GLU A N 1
ATOM 3580 C CA . GLU A 1 469 ? 80.903 43.353 -31.745 1.00 45.81 469 GLU A CA 1
ATOM 3581 C C . GLU A 1 469 ? 81.324 43.016 -30.300 1.00 45.81 469 GLU A C 1
ATOM 3583 O O . GLU A 1 469 ? 81.525 43.904 -29.470 1.00 45.81 469 GLU A O 1
ATOM 3588 N N . GLY A 1 470 ? 81.397 41.716 -29.989 1.00 46.50 470 GLY A N 1
ATOM 3589 C CA . GLY A 1 470 ? 81.565 41.199 -28.624 1.00 46.50 470 GLY A CA 1
ATOM 3590 C C . GLY A 1 470 ? 80.432 40.297 -28.109 1.00 46.50 470 GLY A C 1
ATOM 3591 O O . GLY A 1 470 ? 80.569 39.762 -27.013 1.00 46.50 470 GLY A O 1
ATOM 3592 N N . GLY A 1 471 ? 79.353 40.085 -28.875 1.00 53.09 471 GLY A N 1
ATOM 3593 C CA . GLY A 1 471 ? 78.322 39.081 -28.566 1.00 53.09 471 GLY A CA 1
ATOM 3594 C C . GLY A 1 471 ? 77.241 39.560 -27.592 1.00 53.09 471 GLY A C 1
ATOM 3595 O O . GLY A 1 471 ? 76.912 38.865 -26.635 1.00 53.09 471 GLY A O 1
ATOM 3596 N N . VAL A 1 472 ? 76.704 40.765 -27.802 1.00 48.34 472 VAL A N 1
ATOM 3597 C CA . VAL A 1 472 ? 75.628 41.330 -26.966 1.00 48.34 472 VAL A CA 1
ATOM 3598 C C . VAL A 1 472 ? 74.494 41.840 -27.854 1.00 48.34 472 VAL A C 1
ATOM 3600 O O . VAL A 1 472 ? 74.710 42.768 -28.633 1.00 48.34 472 VAL A O 1
ATOM 3603 N N . SER A 1 473 ? 73.293 41.263 -27.720 1.00 55.31 473 SER A N 1
ATOM 3604 C CA . SER A 1 473 ? 72.065 41.841 -28.288 1.00 55.31 473 SER A CA 1
ATOM 3605 C C . SER A 1 473 ? 71.650 43.106 -27.519 1.00 55.31 473 SER A C 1
ATOM 3607 O O . SER A 1 473 ? 71.873 43.238 -26.312 1.00 55.31 473 SER A O 1
ATOM 3609 N N . ILE A 1 474 ? 71.033 44.044 -28.241 1.00 55.75 474 ILE A N 1
ATOM 3610 C CA . ILE A 1 474 ? 70.427 45.270 -27.704 1.00 55.75 474 ILE A CA 1
ATOM 3611 C C . ILE A 1 474 ? 68.896 45.193 -27.534 1.00 55.75 474 ILE A C 1
ATOM 3613 O O . ILE A 1 474 ? 68.289 46.172 -27.086 1.00 55.75 474 ILE A O 1
ATOM 3617 N N . ARG A 1 475 ? 68.263 44.051 -27.834 1.00 51.12 475 ARG A N 1
ATOM 3618 C CA . ARG A 1 475 ? 66.910 43.706 -27.358 1.00 51.12 475 ARG A CA 1
ATOM 3619 C C . ARG A 1 475 ? 67.042 42.876 -26.061 1.00 51.12 475 ARG A C 1
ATOM 3621 O O . ARG A 1 475 ? 68.139 42.525 -25.634 1.00 51.12 475 ARG A O 1
ATOM 3628 N N . ARG A 1 476 ? 65.949 42.677 -25.312 1.00 48.00 476 ARG A N 1
ATOM 3629 C CA . ARG A 1 476 ? 66.018 42.207 -23.907 1.00 48.00 476 ARG A CA 1
ATOM 3630 C C . ARG A 1 476 ? 66.087 40.676 -23.758 1.00 48.00 476 ARG A C 1
ATOM 3632 O O . ARG A 1 476 ? 65.118 40.075 -23.303 1.00 48.00 476 ARG A O 1
ATOM 3639 N N . ALA A 1 477 ? 67.259 40.097 -24.005 1.00 38.59 477 ALA A N 1
ATOM 3640 C CA . ALA A 1 477 ? 67.617 38.732 -23.597 1.00 38.59 477 ALA A CA 1
ATOM 3641 C C . ALA A 1 477 ? 68.904 38.705 -22.735 1.00 38.59 477 ALA A C 1
ATOM 3643 O O . ALA A 1 477 ? 69.523 39.744 -22.488 1.00 38.59 477 ALA A O 1
ATOM 3644 N N . LEU A 1 478 ? 69.276 37.537 -22.199 1.00 39.34 478 LEU A N 1
ATOM 3645 C CA . LEU A 1 478 ? 70.419 37.364 -21.284 1.00 39.34 478 LEU A CA 1
ATOM 3646 C C . LEU A 1 478 ? 71.747 37.137 -22.040 1.00 39.34 478 LEU A C 1
ATOM 3648 O O . LEU A 1 478 ? 71.780 36.461 -23.060 1.00 39.34 478 LEU A O 1
ATOM 3652 N N . GLN A 1 479 ? 72.857 37.686 -21.526 1.00 37.56 479 GLN A N 1
ATOM 3653 C CA . GLN A 1 479 ? 74.184 37.604 -22.164 1.00 37.56 479 GLN A CA 1
ATOM 3654 C C . GLN A 1 479 ? 74.795 36.188 -22.142 1.00 37.56 479 GLN A C 1
ATOM 3656 O O . GLN A 1 479 ? 74.907 35.593 -21.069 1.00 37.56 479 GLN A O 1
ATOM 3661 N N . LEU A 1 480 ? 75.324 35.727 -23.285 1.00 34.25 480 LEU A N 1
ATOM 3662 C CA . LEU A 1 480 ? 76.183 34.537 -23.437 1.00 34.25 480 LEU A CA 1
ATOM 3663 C C . LEU A 1 480 ? 77.268 34.761 -24.519 1.00 34.25 480 LEU A C 1
ATOM 3665 O O . LEU A 1 480 ? 77.224 35.747 -25.251 1.00 34.25 480 LEU A O 1
ATOM 3669 N N . THR A 1 481 ? 78.299 33.904 -24.584 1.00 33.00 481 THR A N 1
ATOM 3670 C CA . THR A 1 481 ? 79.476 34.068 -25.478 1.00 33.00 481 THR A CA 1
ATOM 3671 C C . THR A 1 481 ? 80.200 32.724 -25.711 1.00 33.00 481 THR A C 1
ATOM 3673 O O . THR A 1 481 ? 80.262 31.919 -24.784 1.00 33.00 481 THR A O 1
ATOM 3676 N N . PHE A 1 482 ? 80.787 32.483 -26.899 1.00 32.62 482 PHE A N 1
ATOM 3677 C CA . PHE A 1 482 ? 81.382 31.186 -27.308 1.00 32.62 482 PHE A CA 1
ATOM 3678 C C . PHE A 1 482 ? 82.730 31.290 -28.071 1.00 32.62 482 PHE A C 1
ATOM 3680 O O . PHE A 1 482 ? 83.040 32.334 -28.642 1.00 32.62 482 PHE A O 1
ATOM 3687 N N . THR A 1 483 ? 83.521 30.199 -28.093 1.00 31.89 483 THR A N 1
ATOM 3688 C CA . THR A 1 483 ? 84.777 29.992 -28.872 1.00 31.89 483 THR A CA 1
ATOM 3689 C C . THR A 1 483 ? 85.028 28.489 -29.172 1.00 31.89 483 THR A C 1
ATOM 3691 O O . THR A 1 483 ? 84.439 27.639 -28.507 1.00 31.89 483 THR A O 1
ATOM 3694 N N . GLN A 1 484 ? 85.880 28.132 -30.159 1.00 42.41 484 GLN A N 1
ATOM 3695 C CA . GLN A 1 484 ? 86.059 26.739 -30.653 1.00 42.41 484 GLN A CA 1
ATOM 3696 C C . GLN A 1 484 ? 87.467 26.447 -31.256 1.00 42.41 484 GLN A C 1
ATOM 3698 O O . GLN A 1 484 ? 88.139 27.382 -31.694 1.00 42.41 484 GLN A O 1
ATOM 3703 N N . ALA A 1 485 ? 87.929 25.176 -31.277 1.00 38.22 485 ALA A N 1
ATOM 3704 C CA . ALA A 1 485 ? 89.232 24.710 -31.828 1.00 38.22 485 ALA A CA 1
ATOM 3705 C C . ALA A 1 485 ? 89.259 23.180 -32.158 1.00 38.22 485 ALA A C 1
ATOM 3707 O O . ALA A 1 485 ? 88.255 22.507 -31.935 1.00 38.22 485 ALA A O 1
ATOM 3708 N N . SER A 1 486 ? 90.367 22.630 -32.707 1.00 42.62 486 SER A N 1
ATOM 3709 C CA . SER A 1 486 ? 90.404 21.334 -33.445 1.00 42.62 486 SER A CA 1
ATOM 3710 C C . SER A 1 486 ? 91.748 20.532 -33.436 1.00 42.62 486 SER A C 1
ATOM 3712 O O . SER A 1 486 ? 92.744 21.002 -32.886 1.00 42.62 486 SER A O 1
ATOM 3714 N N . VAL A 1 487 ? 91.764 19.380 -34.153 1.00 41.47 487 VAL A N 1
ATOM 3715 C CA . VAL A 1 487 ? 92.893 18.512 -34.639 1.00 41.47 487 VAL A CA 1
ATOM 3716 C C . VAL A 1 487 ? 93.258 17.243 -33.810 1.00 41.47 487 VAL A C 1
ATOM 3718 O O . VAL A 1 487 ? 93.085 17.202 -32.597 1.00 41.47 487 VAL A O 1
ATOM 3721 N N . ASP A 1 488 ? 93.702 16.190 -34.524 1.00 52.84 488 ASP A N 1
ATOM 3722 C CA . ASP A 1 488 ? 93.818 14.754 -34.165 1.00 52.84 488 ASP A CA 1
ATOM 3723 C C . ASP A 1 488 ? 95.262 14.252 -33.853 1.00 52.84 488 ASP A C 1
ATOM 3725 O O . ASP A 1 488 ? 96.247 14.941 -34.130 1.00 52.84 488 ASP A O 1
ATOM 3729 N N . ALA A 1 489 ? 95.376 13.043 -33.273 1.00 47.94 489 ALA A N 1
ATOM 3730 C CA . ALA A 1 489 ? 96.618 12.298 -33.028 1.00 47.94 489 ALA A CA 1
ATOM 3731 C C . ALA A 1 489 ? 96.483 10.742 -33.006 1.00 47.94 489 ALA A C 1
ATOM 3733 O O . ALA A 1 489 ? 97.396 10.076 -32.511 1.00 47.94 489 ALA A O 1
ATOM 3734 N N . ASN A 1 490 ? 95.377 10.138 -33.472 1.00 54.16 490 ASN A N 1
ATOM 3735 C CA . ASN A 1 490 ? 94.979 8.771 -33.063 1.00 54.16 490 ASN A CA 1
ATOM 3736 C C . ASN A 1 490 ? 95.407 7.584 -33.956 1.00 54.16 490 ASN A C 1
ATOM 3738 O O . ASN A 1 490 ? 95.112 6.445 -33.602 1.00 54.16 490 ASN A O 1
ATOM 3742 N N . GLY A 1 491 ? 96.134 7.798 -35.058 1.00 57.81 491 GLY A N 1
ATOM 3743 C CA . GLY A 1 491 ? 96.749 6.696 -35.823 1.00 57.81 491 GLY A CA 1
ATOM 3744 C C . GLY A 1 491 ? 95.815 5.945 -36.781 1.00 57.81 491 GLY A C 1
ATOM 3745 O O . GLY A 1 491 ? 96.016 4.762 -37.029 1.00 57.81 491 GLY A O 1
ATOM 3746 N N . THR A 1 492 ? 94.812 6.628 -37.331 1.00 65.38 492 THR A N 1
ATOM 3747 C CA . THR A 1 492 ? 93.863 6.102 -38.327 1.00 65.38 492 THR A CA 1
ATOM 3748 C C . THR A 1 492 ? 94.415 6.224 -39.756 1.00 65.38 492 THR A C 1
ATOM 3750 O O . THR A 1 492 ? 93.825 6.919 -40.584 1.00 65.38 492 THR A O 1
ATOM 3753 N N . LEU A 1 493 ? 95.591 5.644 -40.020 1.00 77.75 493 LEU A N 1
ATOM 3754 C CA . LEU A 1 493 ? 96.197 5.631 -41.357 1.00 77.75 493 LEU A CA 1
ATOM 3755 C C . LEU A 1 493 ? 95.958 4.279 -42.038 1.00 77.75 493 LEU A C 1
ATOM 3757 O O . LEU A 1 493 ? 96.154 3.233 -41.426 1.00 77.75 493 LEU A O 1
ATOM 3761 N N . ASP A 1 494 ? 95.519 4.364 -43.284 1.00 81.31 494 ASP A N 1
ATOM 3762 C CA . ASP A 1 494 ? 95.244 3.299 -44.243 1.00 81.31 494 ASP A CA 1
ATOM 3763 C C . ASP A 1 494 ? 95.906 3.794 -45.543 1.00 81.31 494 ASP A C 1
ATOM 3765 O O . ASP A 1 494 ? 95.685 4.946 -45.950 1.00 81.31 494 ASP A O 1
ATOM 3769 N N . SER A 1 495 ? 96.838 3.006 -46.087 1.00 79.25 495 SER A N 1
ATOM 3770 C CA . SER A 1 495 ? 97.822 3.476 -47.074 1.00 79.25 495 SER A CA 1
ATOM 3771 C C . SER A 1 495 ? 97.505 3.116 -48.527 1.00 79.25 495 SER A C 1
ATOM 3773 O O . SER A 1 495 ? 98.011 3.795 -49.428 1.00 79.25 495 SER A O 1
ATOM 3775 N N . ASP A 1 496 ? 96.661 2.113 -48.776 1.00 74.38 496 ASP A N 1
ATOM 3776 C CA . ASP A 1 496 ? 96.182 1.757 -50.120 1.00 74.38 496 ASP A CA 1
ATOM 3777 C C . ASP A 1 496 ? 94.651 1.813 -50.287 1.00 74.38 496 ASP A C 1
ATOM 3779 O O . ASP A 1 496 ? 94.183 1.937 -51.425 1.00 74.38 496 ASP A O 1
ATOM 3783 N N . GLY A 1 497 ? 93.890 1.904 -49.192 1.00 80.75 497 GLY A N 1
ATOM 3784 C CA . GLY A 1 497 ? 92.460 2.207 -49.181 1.00 80.75 497 GLY A CA 1
ATOM 3785 C C . GLY A 1 497 ? 91.540 0.989 -49.212 1.00 80.75 497 GLY A C 1
ATOM 3786 O O . GLY A 1 497 ? 90.395 1.135 -49.652 1.00 80.75 497 GLY A O 1
ATOM 3787 N N . ASP A 1 498 ? 92.012 -0.194 -48.813 1.00 77.06 498 ASP A N 1
ATOM 3788 C CA . ASP A 1 498 ? 91.230 -1.436 -48.866 1.00 77.06 498 ASP A CA 1
ATOM 3789 C C . ASP A 1 498 ? 90.210 -1.610 -47.720 1.00 77.06 498 ASP A C 1
ATOM 3791 O O . ASP A 1 498 ? 89.230 -2.347 -47.870 1.00 77.06 498 ASP A O 1
ATOM 3795 N N . GLY A 1 499 ? 90.395 -0.887 -46.607 1.00 78.75 499 GLY A N 1
ATOM 3796 C CA . GLY A 1 499 ? 89.563 -0.961 -45.401 1.00 78.75 499 GLY A CA 1
ATOM 3797 C C . GLY A 1 499 ? 90.288 -1.435 -44.134 1.00 78.75 499 GLY A C 1
ATOM 3798 O O . GLY A 1 499 ? 89.716 -1.342 -43.041 1.00 78.75 499 GLY A O 1
ATOM 3799 N N . LEU A 1 500 ? 91.532 -1.907 -44.235 1.00 81.38 500 LEU A N 1
ATOM 3800 C CA . LEU A 1 500 ? 92.424 -2.171 -43.106 1.00 81.38 500 LEU A CA 1
ATOM 3801 C C . LEU A 1 500 ? 93.405 -1.004 -42.903 1.00 81.38 500 LEU A C 1
ATOM 3803 O O . LEU A 1 500 ? 93.883 -0.384 -43.841 1.00 81.38 500 LEU A O 1
ATOM 3807 N N . THR A 1 501 ? 93.734 -0.689 -41.646 1.00 86.38 501 THR A N 1
ATOM 3808 C CA . THR A 1 501 ? 94.837 0.251 -41.359 1.00 86.38 501 THR A CA 1
ATOM 3809 C C . THR A 1 501 ? 96.198 -0.432 -41.492 1.00 86.38 501 THR A C 1
ATOM 3811 O O . THR A 1 501 ? 96.307 -1.620 -41.166 1.00 86.38 501 THR A O 1
ATOM 3814 N N . ASP A 1 502 ? 97.257 0.345 -41.775 1.00 80.88 502 ASP A N 1
ATOM 3815 C CA . ASP A 1 502 ? 98.664 -0.108 -41.856 1.00 80.88 502 ASP A CA 1
ATOM 3816 C C . ASP A 1 502 ? 99.071 -1.049 -40.692 1.00 80.88 502 ASP A C 1
ATOM 3818 O O . ASP A 1 502 ? 99.956 -1.905 -40.795 1.00 80.88 502 ASP A O 1
ATOM 3822 N N . ALA A 1 503 ? 98.465 -0.833 -39.518 1.00 80.50 503 ALA A N 1
ATOM 3823 C CA . ALA A 1 503 ? 98.734 -1.549 -38.277 1.00 80.50 503 ALA A CA 1
ATOM 3824 C C . ALA A 1 503 ? 97.984 -2.891 -38.142 1.00 80.50 503 ALA A C 1
ATOM 3826 O O . ALA A 1 503 ? 98.424 -3.749 -37.371 1.00 80.50 503 ALA A O 1
ATOM 3827 N N . GLN A 1 504 ? 96.866 -3.078 -38.850 1.00 84.81 504 GLN A N 1
ATOM 3828 C CA . GLN A 1 504 ? 96.094 -4.326 -38.892 1.00 84.81 504 GLN A CA 1
ATOM 3829 C C . GLN A 1 504 ? 96.714 -5.314 -39.881 1.00 84.81 504 GLN A C 1
ATOM 3831 O O . GLN A 1 504 ? 96.983 -6.459 -39.521 1.00 84.81 504 GLN A O 1
ATOM 3836 N N . GLU A 1 505 ? 97.016 -4.859 -41.092 1.00 85.81 505 GLU A N 1
ATOM 3837 C CA . GLU A 1 505 ? 97.614 -5.659 -42.166 1.00 85.81 505 GLU A CA 1
ATOM 3838 C C . GLU A 1 505 ? 98.959 -6.268 -41.747 1.00 85.81 505 GLU A C 1
ATOM 3840 O O . GLU A 1 505 ? 99.186 -7.479 -41.839 1.00 85.81 505 GLU A O 1
ATOM 3845 N N . LEU A 1 506 ? 99.825 -5.435 -41.157 1.00 81.25 506 LEU A N 1
ATOM 3846 C CA . LEU A 1 506 ? 101.124 -5.836 -40.616 1.00 81.25 506 LEU A CA 1
ATOM 3847 C C . LEU A 1 506 ? 101.005 -6.855 -39.464 1.00 81.25 506 LEU A C 1
ATOM 3849 O O . LEU A 1 506 ? 101.949 -7.603 -39.201 1.00 81.25 506 LEU A O 1
ATOM 3853 N N . ALA A 1 507 ? 99.862 -6.899 -38.770 1.00 82.06 507 ALA A N 1
ATOM 3854 C CA . ALA A 1 507 ? 99.575 -7.886 -37.727 1.00 82.06 507 ALA A CA 1
ATOM 3855 C C . ALA A 1 507 ? 99.011 -9.207 -38.285 1.00 82.06 507 ALA A C 1
ATOM 3857 O O . ALA A 1 507 ? 99.165 -10.247 -37.639 1.00 82.06 507 ALA A O 1
ATOM 3858 N N . LEU A 1 508 ? 98.394 -9.175 -39.470 1.00 79.44 508 LEU A N 1
ATOM 3859 C CA . LEU A 1 508 ? 97.844 -10.337 -40.178 1.00 79.44 508 LEU A CA 1
ATOM 3860 C C . LEU A 1 508 ? 98.866 -11.012 -41.111 1.00 79.44 508 LEU A C 1
ATOM 3862 O O . LEU A 1 508 ? 98.737 -12.200 -41.396 1.00 79.44 508 LEU A O 1
ATOM 3866 N N . GLY A 1 509 ? 99.922 -10.298 -41.514 1.00 79.75 509 GLY A N 1
ATOM 3867 C CA . GLY A 1 509 ? 100.950 -10.801 -42.435 1.00 79.75 509 GLY A CA 1
ATOM 3868 C C . GLY A 1 509 ? 100.672 -10.463 -43.901 1.00 79.75 509 GLY A C 1
ATOM 3869 O O . GLY A 1 509 ? 101.080 -11.212 -44.787 1.00 79.75 509 GLY A O 1
ATOM 3870 N N . LEU A 1 510 ? 99.965 -9.357 -44.123 1.00 85.75 510 LEU A N 1
ATOM 3871 C CA . LEU A 1 510 ? 99.589 -8.794 -45.418 1.00 85.75 510 LEU A CA 1
ATOM 3872 C C . LEU A 1 510 ? 100.606 -7.706 -45.836 1.00 85.75 510 LEU A C 1
ATOM 3874 O O . LEU A 1 510 ? 101.588 -7.469 -45.119 1.00 85.75 510 LEU A O 1
ATOM 3878 N N . ASP A 1 511 ? 100.430 -7.083 -47.001 1.00 82.69 511 ASP A N 1
ATOM 3879 C CA . ASP A 1 511 ? 101.360 -6.099 -47.581 1.00 82.69 511 ASP A CA 1
ATOM 3880 C C . ASP A 1 511 ? 100.720 -4.691 -47.642 1.00 82.69 511 ASP A C 1
ATOM 3882 O O . ASP A 1 511 ? 99.991 -4.468 -48.602 1.00 82.69 511 ASP A O 1
ATOM 3886 N N . PRO A 1 512 ? 101.026 -3.746 -46.708 1.00 85.88 512 PRO A N 1
ATOM 3887 C CA . PRO A 1 512 ? 100.352 -2.430 -46.515 1.00 85.88 512 PRO A CA 1
ATOM 3888 C C . PRO A 1 512 ? 100.445 -1.377 -47.637 1.00 85.88 512 PRO A C 1
ATOM 3890 O O . PRO A 1 512 ? 100.628 -0.180 -47.397 1.00 85.88 512 PRO A O 1
ATOM 3893 N N . ASN A 1 513 ? 100.543 -1.846 -48.875 1.00 85.31 513 ASN A N 1
ATOM 3894 C CA . ASN A 1 513 ? 100.694 -1.107 -50.124 1.00 85.31 513 ASN A CA 1
ATOM 3895 C C . ASN A 1 513 ? 100.035 -1.888 -51.295 1.00 85.31 513 ASN A C 1
ATOM 3897 O O . ASN A 1 513 ? 100.349 -1.620 -52.464 1.00 85.31 513 ASN A O 1
ATOM 3901 N N . LYS A 1 514 ? 99.212 -2.902 -50.992 1.00 82.94 514 LYS A N 1
ATOM 3902 C CA . LYS A 1 514 ? 98.442 -3.753 -51.902 1.00 82.94 514 LYS A CA 1
ATOM 3903 C C . LYS A 1 514 ? 97.116 -4.161 -51.245 1.00 82.94 514 LYS A C 1
ATOM 3905 O O . LYS A 1 514 ? 97.090 -5.108 -50.471 1.00 82.94 514 LYS A O 1
ATOM 3910 N N . SER A 1 515 ? 96.019 -3.621 -51.765 1.00 85.50 515 SER A N 1
ATOM 3911 C CA . SER A 1 515 ? 94.634 -4.030 -51.479 1.00 85.50 515 SER A CA 1
ATOM 3912 C C . SER A 1 515 ? 94.249 -5.450 -51.960 1.00 85.50 515 SER A C 1
ATOM 3914 O O . SER A 1 515 ? 93.085 -5.682 -52.265 1.00 85.50 515 SER A O 1
ATOM 3916 N N . ASP A 1 516 ? 95.228 -6.325 -52.199 1.00 85.69 516 ASP A N 1
ATOM 3917 C CA . ASP A 1 516 ? 95.148 -7.720 -52.672 1.00 85.69 516 ASP A CA 1
ATOM 3918 C C . ASP A 1 516 ? 96.573 -8.299 -52.531 1.00 85.69 516 ASP A C 1
ATOM 3920 O O . ASP A 1 516 ? 97.485 -8.012 -53.328 1.00 85.69 516 ASP A O 1
ATOM 3924 N N . THR A 1 517 ? 96.818 -9.039 -51.451 1.00 87.75 517 THR A N 1
ATOM 3925 C CA . THR A 1 517 ? 98.148 -9.548 -51.105 1.00 87.75 517 THR A CA 1
ATOM 3926 C C . THR A 1 517 ? 98.560 -10.732 -51.972 1.00 87.75 517 THR A C 1
ATOM 3928 O O . THR A 1 517 ? 99.743 -10.800 -52.346 1.00 87.75 517 THR A O 1
ATOM 3931 N N . ASP A 1 518 ? 97.636 -11.645 -52.291 1.00 79.69 518 ASP A N 1
ATOM 3932 C CA . ASP A 1 518 ? 97.955 -12.958 -52.869 1.00 79.69 518 ASP A CA 1
ATOM 3933 C C . ASP A 1 518 ? 97.551 -13.153 -54.348 1.00 79.69 518 ASP A C 1
ATOM 3935 O O . ASP A 1 518 ? 98.208 -13.927 -55.058 1.00 79.69 518 ASP A O 1
ATOM 3939 N N . GLY A 1 519 ? 96.628 -12.334 -54.861 1.00 80.75 519 GLY A N 1
ATOM 3940 C CA . GLY A 1 519 ? 96.411 -12.106 -56.289 1.00 80.75 519 GLY A CA 1
ATOM 3941 C C . GLY A 1 519 ? 95.294 -12.915 -56.947 1.00 80.75 519 GLY A C 1
ATOM 3942 O O . GLY A 1 519 ? 95.387 -13.150 -58.159 1.00 80.75 519 GLY A O 1
ATOM 3943 N N . ASP A 1 520 ? 94.275 -13.373 -56.209 1.00 74.31 520 ASP A N 1
ATOM 3944 C CA . ASP A 1 520 ? 93.097 -14.028 -56.809 1.00 74.31 520 ASP A CA 1
ATOM 3945 C C . ASP A 1 520 ? 91.998 -13.059 -57.282 1.00 74.31 520 ASP A C 1
ATOM 3947 O O . ASP A 1 520 ? 91.195 -13.431 -58.147 1.00 74.31 520 ASP A O 1
ATOM 3951 N N . GLY A 1 521 ? 92.036 -11.803 -56.824 1.00 73.81 521 GLY A N 1
ATOM 3952 C CA . GLY A 1 521 ? 91.131 -10.726 -57.223 1.00 73.81 521 GLY A CA 1
ATOM 3953 C C . GLY A 1 521 ? 90.118 -10.291 -56.161 1.00 73.81 521 GLY A C 1
ATOM 3954 O O . GLY A 1 521 ? 89.333 -9.381 -56.446 1.00 73.81 521 GLY A O 1
ATOM 3955 N N . PHE A 1 522 ? 90.123 -10.897 -54.971 1.00 76.31 522 PHE A N 1
ATOM 3956 C CA . PHE A 1 522 ? 89.483 -10.330 -53.780 1.00 76.31 522 PHE A CA 1
ATOM 3957 C C . PHE A 1 522 ? 90.419 -9.316 -53.093 1.00 76.31 522 PHE A C 1
ATOM 3959 O O . PHE A 1 522 ? 91.585 -9.190 -53.456 1.00 76.31 522 PHE A O 1
ATOM 3966 N N . ALA A 1 523 ? 89.886 -8.532 -52.149 1.00 83.94 523 ALA A N 1
ATOM 3967 C CA . ALA A 1 523 ? 90.662 -7.543 -51.398 1.00 83.94 523 ALA A CA 1
ATOM 3968 C C . ALA A 1 523 ? 90.854 -7.984 -49.946 1.00 83.94 523 ALA A C 1
ATOM 3970 O O . ALA A 1 523 ? 89.912 -8.508 -49.344 1.00 83.94 523 ALA A O 1
ATOM 3971 N N . ASP A 1 524 ? 92.033 -7.738 -49.375 1.00 82.38 524 ASP A N 1
ATOM 3972 C CA . ASP A 1 524 ? 92.431 -8.292 -48.076 1.00 82.38 524 ASP A CA 1
ATOM 3973 C C . ASP A 1 524 ? 91.431 -7.946 -46.954 1.00 82.38 524 ASP A C 1
ATOM 3975 O O . ASP A 1 524 ? 91.020 -8.813 -46.180 1.00 82.38 524 ASP A O 1
ATOM 3979 N N . GLY A 1 525 ? 90.964 -6.699 -46.898 1.00 82.50 525 GLY A N 1
ATOM 3980 C CA . GLY A 1 525 ? 89.961 -6.204 -45.957 1.00 82.50 525 GLY A CA 1
ATOM 3981 C C . GLY A 1 525 ? 88.559 -6.778 -46.168 1.00 82.50 525 GLY A C 1
ATOM 3982 O O . GLY A 1 525 ? 87.825 -6.954 -45.192 1.00 82.50 525 GLY A O 1
ATOM 3983 N N . ILE A 1 526 ? 88.190 -7.142 -47.402 1.00 79.94 526 ILE A N 1
ATOM 3984 C CA . ILE A 1 526 ? 86.945 -7.877 -47.695 1.00 79.94 526 ILE A CA 1
ATOM 3985 C C . ILE A 1 526 ? 87.069 -9.311 -47.179 1.00 79.94 526 ILE A C 1
ATOM 3987 O O . ILE A 1 526 ? 86.209 -9.779 -46.435 1.00 79.94 526 ILE A O 1
ATOM 3991 N N . GLU A 1 527 ? 88.164 -9.991 -47.510 1.00 80.38 527 GLU A N 1
ATOM 3992 C CA . GLU A 1 527 ? 88.422 -11.369 -47.093 1.00 80.38 527 GLU A CA 1
ATOM 3993 C C . GLU A 1 527 ? 88.484 -11.538 -45.572 1.00 80.38 527 GLU A C 1
ATOM 3995 O O . GLU A 1 527 ? 87.865 -12.437 -45.002 1.00 80.38 527 GLU A O 1
ATOM 4000 N N . VAL A 1 528 ? 89.188 -10.633 -44.890 1.00 80.38 528 VAL A N 1
ATOM 4001 C CA . VAL A 1 528 ? 89.283 -10.601 -43.424 1.00 80.38 528 VAL A CA 1
ATOM 4002 C C . VAL A 1 528 ? 87.923 -10.308 -42.774 1.00 80.38 528 VAL A C 1
ATOM 4004 O O . VAL A 1 528 ? 87.681 -10.759 -41.652 1.00 80.38 528 VAL A O 1
ATOM 4007 N N . THR A 1 529 ? 87.025 -9.600 -43.468 1.00 80.94 529 THR A N 1
ATOM 4008 C CA . THR A 1 529 ? 85.659 -9.313 -42.998 1.00 80.94 529 THR A CA 1
ATOM 4009 C C . THR A 1 529 ? 84.726 -10.515 -43.170 1.00 80.94 529 THR A C 1
ATOM 4011 O O . THR A 1 529 ? 84.044 -10.888 -42.216 1.00 80.94 529 THR A O 1
ATOM 4014 N N . GLU A 1 530 ? 84.736 -11.164 -44.338 1.00 70.88 530 GLU A N 1
ATOM 4015 C CA . GLU A 1 530 ? 83.900 -12.342 -44.632 1.00 70.88 530 GLU A CA 1
ATOM 4016 C C . GLU A 1 530 ? 84.483 -13.661 -44.077 1.00 70.88 530 GLU A C 1
ATOM 4018 O O . GLU A 1 530 ? 83.850 -14.717 -44.136 1.00 70.88 530 GLU A O 1
ATOM 4023 N N . GLY A 1 531 ? 85.675 -13.614 -43.474 1.00 68.88 531 GLY A N 1
ATOM 4024 C CA . GLY A 1 531 ? 86.296 -14.744 -42.778 1.00 68.88 531 GLY A CA 1
ATOM 4025 C C . GLY A 1 531 ? 87.006 -15.744 -43.692 1.00 68.88 531 GLY A C 1
ATOM 4026 O O . GLY A 1 531 ? 87.227 -16.889 -43.281 1.00 68.88 531 GLY A O 1
ATOM 4027 N N . SER A 1 532 ? 87.364 -15.322 -44.905 1.00 73.62 532 SER A N 1
ATOM 4028 C CA . SER A 1 532 ? 88.245 -16.060 -45.807 1.00 73.62 532 SER A CA 1
ATOM 4029 C C . SER A 1 532 ? 89.725 -15.792 -45.464 1.00 73.62 532 SER A C 1
ATOM 4031 O O . SER A 1 532 ? 90.050 -15.609 -44.286 1.00 73.62 532 SER A O 1
ATOM 4033 N N . ASN A 1 533 ? 90.671 -15.897 -46.405 1.00 78.88 533 ASN A N 1
ATOM 4034 C CA . ASN A 1 533 ? 92.098 -15.900 -46.065 1.00 78.88 533 ASN A CA 1
ATOM 4035 C C . ASN A 1 533 ? 92.968 -15.320 -47.187 1.00 78.88 533 ASN A C 1
ATOM 4037 O O . ASN A 1 533 ? 93.515 -16.090 -47.978 1.00 78.88 533 ASN A O 1
ATOM 4041 N N . ALA A 1 534 ? 93.198 -14.003 -47.103 1.00 82.44 534 ALA A N 1
ATOM 4042 C CA . ALA A 1 534 ? 94.028 -13.125 -47.951 1.00 82.44 534 ALA A CA 1
ATOM 4043 C C . ALA A 1 534 ? 95.544 -13.441 -48.014 1.00 82.44 534 ALA A C 1
ATOM 4045 O O . ALA A 1 534 ? 96.413 -12.579 -48.132 1.00 82.44 534 ALA A O 1
ATOM 4046 N N . ASN A 1 535 ? 95.892 -14.709 -47.844 1.00 83.31 535 ASN A N 1
ATOM 4047 C CA . ASN A 1 535 ? 97.221 -15.282 -48.029 1.00 83.31 535 ASN A CA 1
ATOM 4048 C C . ASN A 1 535 ? 97.111 -16.690 -48.673 1.00 83.31 535 ASN A C 1
ATOM 4050 O O . ASN A 1 535 ? 98.024 -17.518 -48.557 1.00 83.31 535 ASN A O 1
ATOM 4054 N N . ASN A 1 536 ? 95.966 -17.003 -49.290 1.00 81.31 536 ASN A N 1
ATOM 4055 C CA . ASN A 1 536 ? 95.653 -18.243 -49.987 1.00 81.31 536 ASN A CA 1
ATOM 4056 C C . ASN A 1 536 ? 94.507 -18.084 -51.024 1.00 81.31 536 ASN A C 1
ATOM 4058 O O . ASN A 1 536 ? 93.375 -18.470 -50.726 1.00 81.31 536 ASN A O 1
ATOM 4062 N N . SER A 1 537 ? 94.868 -17.752 -52.271 1.00 81.50 537 SER A N 1
ATOM 4063 C CA . SER A 1 537 ? 94.172 -17.837 -53.593 1.00 81.50 537 SER A CA 1
ATOM 4064 C C . SER A 1 537 ? 93.360 -19.106 -53.942 1.00 81.50 537 SER A C 1
ATOM 4066 O O . SER A 1 537 ? 93.082 -19.421 -55.103 1.00 81.50 537 SER A O 1
ATOM 4068 N N . THR A 1 538 ? 93.004 -19.915 -52.952 1.00 75.94 538 THR A N 1
ATOM 4069 C CA . THR A 1 538 ? 92.032 -21.013 -53.042 1.00 75.94 538 THR A CA 1
ATOM 4070 C C . THR A 1 538 ? 90.934 -20.906 -51.977 1.00 75.94 538 THR A C 1
ATOM 4072 O O . THR A 1 538 ? 90.166 -21.850 -51.792 1.00 75.94 538 THR A O 1
ATOM 4075 N N . SER A 1 539 ? 90.869 -19.776 -51.269 1.00 78.75 539 SER A N 1
ATOM 4076 C CA . SER A 1 539 ? 89.962 -19.482 -50.162 1.00 78.75 539 SER A CA 1
ATOM 4077 C C . SER A 1 539 ? 89.150 -18.228 -50.480 1.00 78.75 539 SER A C 1
ATOM 4079 O O . SER A 1 539 ? 89.267 -17.241 -49.775 1.00 78.75 539 SER A O 1
ATOM 4081 N N . LEU A 1 540 ? 88.342 -18.278 -51.539 1.00 71.94 540 LEU A N 1
ATOM 4082 C CA . LEU A 1 540 ? 87.526 -17.143 -51.988 1.00 71.94 540 LEU A CA 1
ATOM 4083 C C . LEU A 1 540 ? 86.547 -16.682 -50.889 1.00 71.94 540 LEU A C 1
ATOM 4085 O O . LEU A 1 540 ? 86.021 -17.521 -50.148 1.00 71.94 540 LEU A O 1
ATOM 4089 N N . ALA A 1 541 ? 86.250 -15.382 -50.823 1.00 72.06 541 ALA A N 1
ATOM 4090 C CA . ALA A 1 541 ? 85.131 -14.876 -50.025 1.00 72.06 541 ALA A CA 1
ATOM 4091 C C . ALA A 1 541 ? 83.782 -15.201 -50.700 1.00 72.06 541 ALA A C 1
ATOM 4093 O O . ALA A 1 541 ? 83.708 -15.305 -51.923 1.00 72.06 541 ALA A O 1
ATOM 4094 N N . ASN A 1 542 ? 82.717 -15.348 -49.904 1.00 80.56 542 ASN A N 1
ATOM 4095 C CA . ASN A 1 542 ? 81.354 -15.598 -50.388 1.00 80.56 542 ASN A CA 1
ATOM 4096 C C . ASN A 1 542 ? 80.555 -14.291 -50.435 1.00 80.56 542 ASN A C 1
ATOM 4098 O O . ASN A 1 542 ? 80.422 -13.611 -49.416 1.00 80.56 542 ASN A O 1
ATOM 4102 N N . TYR A 1 543 ? 79.946 -13.974 -51.572 1.00 80.94 543 TYR A N 1
ATOM 4103 C CA . TYR A 1 543 ? 79.083 -12.810 -51.716 1.00 80.94 543 TYR A CA 1
ATOM 4104 C C . TYR A 1 543 ? 77.620 -13.116 -51.390 1.00 80.94 543 TYR A C 1
ATOM 4106 O O . TYR A 1 543 ? 77.067 -14.148 -51.746 1.00 80.94 543 TYR A O 1
ATOM 4114 N N . THR A 1 544 ? 76.940 -12.158 -50.756 1.00 83.19 544 THR A N 1
ATOM 4115 C CA . THR A 1 544 ? 75.499 -12.289 -50.491 1.00 83.19 544 THR A CA 1
ATOM 4116 C C . THR A 1 544 ? 74.670 -12.322 -51.792 1.00 83.19 544 THR A C 1
ATOM 4118 O O . THR A 1 544 ? 74.957 -11.535 -52.704 1.00 83.19 544 THR A O 1
ATOM 4121 N N . PRO A 1 545 ? 73.595 -13.136 -51.877 1.00 90.75 545 PRO A N 1
ATOM 4122 C CA . PRO A 1 545 ? 72.695 -13.144 -53.028 1.00 90.75 545 PRO A CA 1
ATOM 4123 C C . PRO A 1 545 ? 72.111 -11.749 -53.298 1.00 90.75 545 PRO A C 1
ATOM 4125 O O . PRO A 1 545 ? 71.571 -11.101 -52.403 1.00 90.75 545 PRO A O 1
ATOM 4128 N N . THR A 1 546 ? 72.192 -11.274 -54.542 1.00 90.25 546 THR A N 1
ATOM 4129 C CA . THR A 1 546 ? 71.933 -9.863 -54.894 1.00 90.25 546 THR A CA 1
ATOM 4130 C C . THR A 1 546 ? 70.492 -9.562 -55.298 1.00 90.25 546 THR A C 1
ATOM 4132 O O . THR A 1 546 ? 70.069 -8.407 -55.239 1.00 90.25 546 THR A O 1
ATOM 4135 N N . ASN A 1 547 ? 69.711 -10.567 -55.702 1.00 92.50 547 ASN A N 1
ATOM 4136 C CA . ASN A 1 547 ? 68.294 -10.391 -56.027 1.00 92.50 547 ASN A CA 1
ATOM 4137 C C . ASN A 1 547 ? 67.494 -11.675 -55.776 1.00 92.50 547 ASN A C 1
ATOM 4139 O O . ASN A 1 547 ? 67.988 -12.783 -55.975 1.00 92.50 547 ASN A O 1
ATOM 4143 N N . LEU A 1 548 ? 66.227 -11.507 -55.406 1.00 94.56 548 LEU A N 1
ATOM 4144 C CA . LEU A 1 548 ? 65.212 -12.555 -55.326 1.00 94.56 548 LEU A CA 1
ATOM 4145 C C . LEU A 1 548 ? 63.998 -12.077 -56.127 1.00 94.56 548 LEU A C 1
ATOM 4147 O O . LEU A 1 548 ? 63.502 -10.975 -55.906 1.00 94.56 548 LEU A O 1
ATOM 4151 N N . GLU A 1 549 ? 63.508 -12.878 -57.058 1.00 94.31 549 GLU A N 1
ATOM 4152 C CA . GLU A 1 549 ? 62.355 -12.550 -57.901 1.00 94.31 549 GLU A CA 1
ATOM 4153 C C . GLU A 1 549 ? 61.337 -13.682 -57.879 1.00 94.31 549 GLU A C 1
ATOM 4155 O O . GLU A 1 549 ? 61.678 -14.816 -57.556 1.00 94.31 549 GLU A O 1
ATOM 4160 N N . LEU A 1 550 ? 60.088 -13.364 -58.212 1.00 95.19 550 LEU A N 1
ATOM 4161 C CA . LEU A 1 550 ? 58.977 -14.302 -58.313 1.00 95.19 550 LEU A CA 1
ATOM 4162 C C . LEU A 1 550 ? 58.318 -14.081 -59.676 1.00 95.19 550 LEU A C 1
ATOM 4164 O O . LEU A 1 550 ? 57.889 -12.970 -59.976 1.00 95.19 550 LEU A O 1
ATOM 4168 N N . ASN A 1 551 ? 58.277 -15.118 -60.514 1.00 89.19 551 ASN A N 1
ATOM 4169 C CA . ASN A 1 551 ? 57.870 -14.973 -61.916 1.00 89.19 551 ASN A CA 1
ATOM 4170 C C . ASN A 1 551 ? 56.356 -14.749 -62.106 1.00 89.19 551 ASN A C 1
ATOM 4172 O O . ASN A 1 551 ? 55.953 -14.127 -63.084 1.00 89.19 551 ASN A O 1
ATOM 4176 N N . GLY A 1 552 ? 55.536 -15.247 -61.177 1.00 83.69 552 GLY A N 1
ATOM 4177 C CA . GLY A 1 552 ? 54.079 -15.133 -61.210 1.00 83.69 552 GLY A CA 1
ATOM 4178 C C . GLY A 1 552 ? 53.538 -14.555 -59.905 1.00 83.69 552 GLY A C 1
ATOM 4179 O O . GLY A 1 552 ? 53.860 -15.037 -58.820 1.00 83.69 552 GLY A O 1
ATOM 4180 N N . THR A 1 553 ? 52.745 -13.492 -60.030 1.00 88.25 553 THR A N 1
ATOM 4181 C CA . THR A 1 553 ? 52.156 -12.713 -58.927 1.00 88.25 553 THR A CA 1
ATOM 4182 C C . THR A 1 553 ? 50.634 -12.615 -59.051 1.00 88.25 553 THR A C 1
ATOM 4184 O O . THR A 1 553 ? 50.028 -11.700 -58.506 1.00 88.25 553 THR A O 1
ATOM 4187 N N . PHE A 1 554 ? 50.026 -13.521 -59.815 1.00 90.31 554 PHE A N 1
ATOM 4188 C CA . PHE A 1 554 ? 48.592 -13.577 -60.079 1.00 90.31 554 PHE A CA 1
ATOM 4189 C C . PHE A 1 554 ? 48.119 -15.015 -59.903 1.00 90.31 554 PHE A C 1
ATOM 4191 O O . PHE A 1 554 ? 48.837 -15.951 -60.263 1.00 90.31 554 PHE A O 1
ATOM 4198 N N . VAL A 1 555 ? 46.925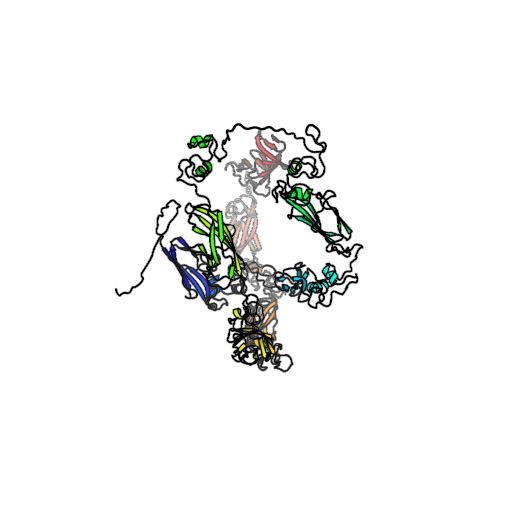 -15.180 -59.353 1.00 92.75 555 VAL A N 1
ATOM 4199 C CA . VAL A 1 555 ? 46.232 -16.462 -59.247 1.00 92.75 555 VAL A CA 1
ATOM 4200 C C . VAL A 1 555 ? 44.737 -16.189 -59.327 1.00 92.75 555 VAL A C 1
ATOM 4202 O O . VAL A 1 555 ? 44.250 -15.274 -58.666 1.00 92.75 555 VAL A O 1
ATOM 4205 N N . ASP A 1 556 ? 44.029 -16.936 -60.165 1.00 90.56 556 ASP A N 1
ATOM 4206 C CA . ASP A 1 556 ? 42.573 -16.833 -60.254 1.00 90.56 556 ASP A CA 1
ATOM 4207 C C . ASP A 1 556 ? 41.951 -17.379 -58.959 1.00 90.56 556 ASP A C 1
ATOM 4209 O O . ASP A 1 556 ? 42.536 -18.249 -58.298 1.00 90.56 556 ASP A O 1
ATOM 4213 N N . GLU A 1 557 ? 40.788 -16.872 -58.567 1.00 87.81 557 GLU A N 1
ATOM 4214 C CA . GLU A 1 557 ? 40.086 -17.383 -57.391 1.00 87.81 557 GLU A CA 1
ATOM 4215 C C . GLU A 1 557 ? 39.363 -18.713 -57.643 1.00 87.81 557 GLU A C 1
ATOM 4217 O O . GLU A 1 557 ? 39.431 -19.295 -58.736 1.00 87.81 557 GLU A O 1
ATOM 4222 N N . ASN A 1 558 ? 38.764 -19.262 -56.582 1.00 86.88 558 ASN A N 1
ATOM 4223 C CA . ASN A 1 558 ? 38.041 -20.536 -56.554 1.00 86.88 558 ASN A CA 1
ATOM 4224 C C . ASN A 1 558 ? 38.837 -21.759 -57.080 1.00 86.88 558 ASN A C 1
ATOM 4226 O O . ASN A 1 558 ? 38.341 -22.887 -57.155 1.00 86.88 558 ASN A O 1
ATOM 4230 N N . GLN A 1 559 ? 40.140 -21.583 -57.341 1.00 88.12 559 GLN A N 1
ATOM 4231 C CA . GLN A 1 559 ? 41.072 -22.636 -57.723 1.00 88.12 559 GLN A CA 1
ATOM 4232 C C . GLN A 1 559 ? 41.409 -23.543 -56.538 1.00 88.12 559 GLN A C 1
ATOM 4234 O O . GLN A 1 559 ? 41.684 -23.099 -55.421 1.00 88.12 559 GLN A O 1
ATOM 4239 N N . THR A 1 560 ? 41.488 -24.848 -56.802 1.00 89.81 560 THR A N 1
ATOM 4240 C CA . THR A 1 560 ? 41.806 -25.853 -55.779 1.00 89.81 560 THR A CA 1
ATOM 4241 C C . THR A 1 560 ? 43.158 -25.596 -55.102 1.00 89.81 560 THR A C 1
ATOM 4243 O O . THR A 1 560 ? 44.136 -25.237 -55.763 1.00 89.81 560 THR A O 1
ATOM 4246 N N . ALA A 1 561 ? 43.242 -25.868 -53.798 1.00 88.56 561 ALA A N 1
ATOM 4247 C CA . ALA A 1 561 ? 44.488 -25.812 -53.032 1.00 88.56 561 ALA A CA 1
ATOM 4248 C C . ALA A 1 561 ? 45.642 -26.594 -53.704 1.00 88.56 561 ALA A C 1
ATOM 4250 O O . ALA A 1 561 ? 45.463 -27.716 -54.183 1.00 88.56 561 ALA A O 1
ATOM 4251 N N . GLY A 1 562 ? 46.844 -26.010 -53.714 1.00 86.75 562 GLY A N 1
ATOM 4252 C CA . GLY A 1 562 ? 48.040 -26.534 -54.391 1.00 86.75 562 GLY A CA 1
ATOM 4253 C C . GLY A 1 562 ? 48.320 -25.913 -55.768 1.00 86.75 562 GLY A C 1
ATOM 4254 O O . GLY A 1 562 ? 49.342 -26.247 -56.390 1.00 86.75 562 GLY A O 1
ATOM 4255 N N . THR A 1 563 ? 47.448 -25.007 -56.225 1.00 93.25 563 THR A N 1
ATOM 4256 C CA . THR A 1 563 ? 47.570 -24.246 -57.480 1.00 93.25 563 THR A CA 1
ATOM 4257 C C . THR A 1 563 ? 48.849 -23.414 -57.493 1.00 93.25 563 THR A C 1
ATOM 4259 O O . THR A 1 563 ? 49.235 -22.841 -56.477 1.00 93.25 563 THR A O 1
ATOM 4262 N N . VAL A 1 564 ? 49.546 -23.390 -58.634 1.00 93.88 564 VAL A N 1
ATOM 4263 C CA . VAL A 1 564 ? 50.820 -22.671 -58.799 1.00 93.88 564 VAL A CA 1
ATOM 4264 C C . VAL A 1 564 ? 50.553 -21.187 -59.001 1.00 93.88 564 VAL A C 1
ATOM 4266 O O . VAL A 1 564 ? 49.849 -20.819 -59.931 1.00 93.88 564 VAL A O 1
ATOM 4269 N N . VAL A 1 565 ? 51.189 -20.359 -58.176 1.00 93.81 565 VAL A N 1
ATOM 4270 C CA . VAL A 1 565 ? 51.161 -18.894 -58.292 1.00 93.81 565 VAL A CA 1
ATOM 4271 C C . VAL A 1 565 ? 52.364 -18.400 -59.101 1.00 93.81 565 VAL A C 1
ATOM 4273 O O . VAL A 1 565 ? 52.241 -17.538 -59.963 1.00 93.81 565 VAL A O 1
ATOM 4276 N N . GLY A 1 566 ? 53.543 -18.983 -58.864 1.00 92.31 566 GLY A N 1
ATOM 4277 C CA . GLY A 1 566 ? 54.775 -18.627 -59.565 1.00 92.31 566 GLY A CA 1
ATOM 4278 C C . GLY A 1 566 ? 55.988 -19.410 -59.066 1.00 92.31 566 GLY A C 1
ATOM 4279 O O . GLY A 1 566 ? 55.899 -20.183 -58.115 1.00 92.31 566 GLY A O 1
ATOM 4280 N N . THR A 1 567 ? 57.143 -19.208 -59.695 1.00 93.50 567 THR A N 1
ATOM 4281 C CA . THR A 1 567 ? 58.436 -19.763 -59.255 1.00 93.50 567 THR A CA 1
ATOM 4282 C C . THR A 1 567 ? 59.378 -18.648 -58.833 1.00 93.50 567 THR A C 1
ATOM 4284 O O . THR A 1 567 ? 59.489 -17.644 -59.544 1.00 93.50 567 THR A O 1
ATOM 4287 N N . PHE A 1 568 ? 60.075 -18.836 -57.715 1.00 95.19 568 PHE A N 1
ATOM 4288 C CA . PHE A 1 568 ? 61.149 -17.943 -57.302 1.00 95.19 568 PHE A CA 1
ATOM 4289 C C . PHE A 1 568 ? 62.430 -18.179 -58.115 1.00 95.19 568 PHE A C 1
ATOM 4291 O O . PHE A 1 568 ? 62.733 -19.304 -58.513 1.00 95.19 568 PHE A O 1
ATOM 4298 N N . SER A 1 569 ? 63.211 -17.121 -58.312 1.00 91.88 569 SER A N 1
ATOM 4299 C CA . SER A 1 569 ? 64.555 -17.164 -58.894 1.00 91.88 569 SER A CA 1
ATOM 4300 C C . SER A 1 569 ? 65.497 -16.233 -58.136 1.00 91.88 569 SER A C 1
ATOM 4302 O O . SER A 1 569 ? 65.115 -15.119 -57.778 1.00 91.88 569 SER A O 1
ATOM 4304 N N . VAL A 1 570 ? 66.729 -16.684 -57.908 1.00 92.75 570 VAL A N 1
ATOM 4305 C CA . VAL A 1 570 ? 67.765 -15.947 -57.171 1.00 92.75 570 VAL A CA 1
ATOM 4306 C C . VAL A 1 570 ? 68.862 -15.521 -58.143 1.00 92.75 570 VAL A C 1
ATOM 4308 O O . VAL A 1 570 ? 69.206 -16.271 -59.054 1.00 92.75 570 VAL A O 1
ATOM 4311 N N . THR A 1 571 ? 69.393 -14.311 -57.972 1.00 91.31 571 THR A N 1
ATOM 4312 C CA . THR A 1 571 ? 70.622 -13.862 -58.644 1.00 91.31 571 THR A CA 1
ATOM 4313 C C . THR A 1 571 ? 71.733 -13.781 -57.615 1.00 91.31 571 THR A C 1
ATOM 4315 O O . THR A 1 571 ? 71.569 -13.147 -56.574 1.00 91.31 571 THR A O 1
ATOM 4318 N N . ASP A 1 572 ? 72.858 -14.405 -57.926 1.00 88.12 572 ASP A N 1
ATOM 4319 C CA . ASP A 1 572 ? 73.995 -14.571 -57.033 1.00 88.12 572 ASP A CA 1
ATOM 4320 C C . ASP A 1 572 ? 75.282 -14.189 -57.784 1.00 88.12 572 ASP A C 1
ATOM 4322 O O . ASP A 1 572 ? 75.375 -14.507 -58.977 1.00 88.12 572 ASP A O 1
ATOM 4326 N N . PRO A 1 573 ? 76.231 -13.460 -57.168 1.00 83.56 573 PRO A N 1
ATOM 4327 C CA . PRO A 1 573 ? 77.528 -13.194 -57.787 1.00 83.56 573 PRO A CA 1
ATOM 4328 C C . PRO A 1 573 ? 78.381 -14.457 -57.949 1.00 83.56 573 PRO A C 1
ATOM 4330 O O . PRO A 1 573 ? 79.170 -14.530 -58.895 1.00 83.56 573 PRO A O 1
ATOM 4333 N N . ASP A 1 574 ? 78.217 -15.441 -57.062 1.00 81.81 574 ASP A N 1
ATOM 4334 C CA . ASP A 1 574 ? 79.078 -16.612 -56.998 1.00 81.81 574 ASP A CA 1
ATOM 4335 C C . ASP A 1 574 ? 78.650 -17.722 -57.967 1.00 81.81 574 ASP A C 1
ATOM 4337 O O . ASP A 1 574 ? 77.482 -17.972 -58.290 1.00 81.81 574 ASP A O 1
ATOM 4341 N N . ALA A 1 575 ? 79.661 -18.375 -58.536 1.00 74.00 575 ALA A N 1
ATOM 4342 C CA . ALA A 1 575 ? 79.467 -19.259 -59.670 1.00 74.00 575 ALA A CA 1
ATOM 4343 C C . ALA A 1 575 ? 79.032 -20.662 -59.218 1.00 74.00 575 ALA A C 1
ATOM 4345 O O . ALA A 1 575 ? 79.858 -21.466 -58.782 1.00 74.00 575 ALA A O 1
ATOM 4346 N N . ASN A 1 576 ? 77.772 -21.001 -59.514 1.00 76.12 576 ASN A N 1
ATOM 4347 C CA . ASN A 1 576 ? 77.090 -22.277 -59.224 1.00 76.12 576 ASN A CA 1
ATOM 4348 C C . ASN A 1 576 ? 76.549 -22.441 -57.784 1.00 76.12 576 ASN A C 1
ATOM 4350 O O . ASN A 1 576 ? 76.288 -23.580 -57.392 1.00 76.12 576 ASN A O 1
ATOM 4354 N N . SER A 1 577 ? 76.335 -21.345 -57.045 1.00 80.69 577 SER A N 1
ATOM 4355 C CA . SER A 1 577 ? 75.718 -21.340 -55.705 1.00 80.69 577 SER A CA 1
ATOM 4356 C C . SER A 1 577 ? 74.343 -22.033 -55.672 1.00 80.69 577 SER A C 1
ATOM 4358 O O . SER A 1 577 ? 73.610 -22.058 -56.669 1.00 80.69 577 SER A O 1
ATOM 4360 N N . ILE A 1 578 ? 73.976 -22.600 -54.520 1.00 84.88 578 ILE A N 1
ATOM 4361 C CA . ILE A 1 578 ? 72.783 -23.431 -54.310 1.00 84.88 578 ILE A CA 1
ATOM 4362 C C . ILE A 1 578 ? 71.850 -22.778 -53.287 1.00 84.88 578 ILE A C 1
ATOM 4364 O O . ILE A 1 578 ? 72.061 -22.855 -52.077 1.00 84.88 578 ILE A O 1
ATOM 4368 N N . HIS A 1 579 ? 70.746 -22.204 -53.770 1.00 89.38 579 HIS A N 1
ATOM 4369 C CA . HIS A 1 579 ? 69.826 -21.453 -52.915 1.00 89.38 579 HIS A CA 1
ATOM 4370 C C . HIS A 1 579 ? 68.730 -22.293 -52.263 1.00 89.38 579 HIS A C 1
ATOM 4372 O O . HIS A 1 579 ? 67.967 -22.992 -52.930 1.00 89.38 579 HIS A O 1
ATOM 4378 N N . VAL A 1 580 ? 68.570 -22.127 -50.950 1.00 90.88 580 VAL A N 1
ATOM 4379 C CA . VAL A 1 580 ? 67.404 -22.587 -50.188 1.00 90.88 580 VAL A CA 1
ATOM 4380 C C . VAL A 1 580 ? 66.446 -21.415 -49.992 1.00 90.88 580 VAL A C 1
ATOM 4382 O O . VAL A 1 580 ? 66.807 -20.400 -49.395 1.00 90.88 580 VAL A O 1
ATOM 4385 N N . ILE A 1 581 ? 65.212 -21.564 -50.476 1.00 94.12 581 ILE A N 1
ATOM 4386 C CA . ILE A 1 581 ? 64.170 -20.533 -50.401 1.00 94.12 581 ILE A CA 1
ATOM 4387 C C . ILE A 1 581 ? 63.126 -20.934 -49.357 1.00 94.12 581 ILE A C 1
ATOM 4389 O O . ILE A 1 581 ? 62.642 -22.065 -49.352 1.00 94.12 581 ILE A O 1
ATOM 4393 N N . ALA A 1 582 ? 62.777 -20.007 -48.467 1.00 93.38 582 ALA A N 1
ATOM 4394 C CA . ALA A 1 582 ? 61.771 -20.201 -47.425 1.00 93.38 582 ALA A CA 1
ATOM 4395 C C . ALA A 1 582 ? 61.041 -18.887 -47.115 1.00 93.38 582 ALA A C 1
ATOM 4397 O O . ALA A 1 582 ? 61.536 -17.803 -47.427 1.00 93.38 582 ALA A O 1
ATOM 4398 N N . PHE A 1 583 ? 59.892 -18.967 -46.445 1.00 97.00 583 PHE A N 1
ATOM 4399 C CA . PHE A 1 583 ? 59.247 -17.782 -45.881 1.00 97.00 583 PHE A CA 1
ATOM 4400 C C . PHE A 1 583 ? 60.111 -17.120 -44.791 1.00 97.00 583 PHE A C 1
ATOM 4402 O O . PHE A 1 583 ? 60.966 -17.749 -44.151 1.00 97.00 583 PHE A O 1
ATOM 4409 N N . ALA A 1 584 ? 59.889 -15.824 -44.599 1.00 93.94 584 ALA A N 1
ATOM 4410 C CA . ALA A 1 584 ? 60.512 -15.006 -43.569 1.00 93.94 584 ALA A CA 1
ATOM 4411 C C . ALA A 1 584 ? 59.484 -14.059 -42.939 1.00 93.94 584 ALA A C 1
ATOM 4413 O O . ALA A 1 584 ? 58.487 -13.705 -43.566 1.00 93.94 584 ALA A O 1
ATOM 4414 N N . GLU A 1 585 ? 59.754 -13.631 -41.707 1.00 90.62 585 GLU A N 1
ATOM 4415 C CA . GLU A 1 585 ? 58.881 -12.733 -40.951 1.00 90.62 585 GLU A CA 1
ATOM 4416 C C . GLU A 1 585 ? 59.332 -11.276 -41.037 1.00 90.62 585 GLU A C 1
ATOM 4418 O O . GLU A 1 585 ? 60.520 -10.985 -41.183 1.00 90.62 585 GLU A O 1
ATOM 4423 N N . GLY A 1 586 ? 58.377 -10.354 -40.930 1.00 89.94 586 GLY A N 1
ATOM 4424 C CA . GLY A 1 586 ? 58.616 -8.913 -40.947 1.00 89.94 586 GLY A CA 1
ATOM 4425 C C . GLY A 1 586 ? 57.618 -8.188 -41.841 1.00 89.94 586 GLY A C 1
ATOM 4426 O O . GLY A 1 586 ? 56.585 -8.738 -42.214 1.00 89.94 586 GLY A O 1
ATOM 4427 N N . ASN A 1 587 ? 57.924 -6.945 -42.223 1.00 88.62 587 ASN A N 1
ATOM 4428 C CA . ASN A 1 587 ? 57.037 -6.199 -43.116 1.00 88.62 587 ASN A CA 1
ATOM 4429 C C . ASN A 1 587 ? 56.819 -6.978 -44.433 1.00 88.62 587 ASN A C 1
ATOM 4431 O O . ASN A 1 587 ? 57.794 -7.400 -45.068 1.00 88.62 587 ASN A O 1
ATOM 4435 N N . GLY A 1 588 ? 55.549 -7.191 -44.788 1.00 88.56 588 GLY A N 1
ATOM 4436 C CA . GLY A 1 588 ? 55.103 -8.022 -45.909 1.00 88.56 588 GLY A CA 1
ATOM 4437 C C . GLY A 1 588 ? 54.858 -9.513 -45.621 1.00 88.56 588 GLY A C 1
ATOM 4438 O O . GLY A 1 588 ? 54.522 -10.221 -46.557 1.00 88.56 588 GLY A O 1
ATOM 4439 N N . SER A 1 589 ? 55.007 -10.039 -44.393 1.00 93.94 589 SER A N 1
ATOM 4440 C CA . SER A 1 589 ? 54.804 -11.485 -44.118 1.00 93.94 589 SER A CA 1
ATOM 4441 C C . SER A 1 589 ? 53.347 -11.924 -43.871 1.00 93.94 589 SER A C 1
ATOM 4443 O O . SER A 1 589 ? 53.099 -13.097 -43.597 1.00 93.94 589 SER A O 1
ATOM 4445 N N . THR A 1 590 ? 52.374 -11.012 -43.982 1.00 94.50 590 THR A N 1
ATOM 4446 C CA . THR A 1 590 ? 51.012 -11.152 -43.423 1.00 94.50 590 THR A CA 1
ATOM 4447 C C . THR A 1 590 ? 50.169 -12.312 -43.959 1.00 94.50 590 THR A C 1
ATOM 4449 O O . THR A 1 590 ? 49.242 -12.736 -43.270 1.00 94.50 590 THR A O 1
ATOM 4452 N N . HIS A 1 591 ? 50.479 -12.841 -45.145 1.00 96.38 591 HIS A N 1
ATOM 4453 C CA . HIS A 1 591 ? 49.734 -13.935 -45.779 1.00 96.38 591 HIS A CA 1
ATOM 4454 C C . HIS A 1 591 ? 50.601 -15.161 -46.093 1.00 96.38 591 HIS A C 1
ATOM 4456 O O . HIS A 1 591 ? 50.165 -16.037 -46.839 1.00 96.38 591 HIS A O 1
ATOM 4462 N N . ASN A 1 592 ? 51.806 -15.269 -45.510 1.00 95.69 592 ASN A N 1
ATOM 4463 C CA . ASN A 1 592 ? 52.697 -16.429 -45.680 1.00 95.69 592 ASN A CA 1
ATOM 4464 C C . ASN A 1 592 ? 51.955 -17.770 -45.470 1.00 95.69 592 ASN A C 1
ATOM 4466 O O . ASN A 1 592 ? 52.196 -18.733 -46.191 1.00 95.69 592 ASN A O 1
ATOM 4470 N N . GLN A 1 593 ? 51.015 -17.821 -44.521 1.00 94.88 593 GLN A N 1
ATOM 4471 C CA . GLN A 1 593 ? 50.212 -18.996 -44.164 1.00 94.88 593 GLN A CA 1
ATOM 4472 C C . GLN A 1 593 ? 49.219 -19.477 -45.240 1.00 94.88 593 GLN A C 1
ATOM 4474 O O . GLN A 1 593 ? 48.764 -20.617 -45.160 1.00 94.88 593 GLN A O 1
ATOM 4479 N N . PHE A 1 594 ? 48.869 -18.653 -46.234 1.00 95.56 594 PHE A N 1
ATOM 4480 C CA . PHE A 1 594 ? 47.980 -19.060 -47.336 1.00 95.56 594 PHE A CA 1
ATOM 4481 C C . PHE A 1 594 ? 48.729 -19.787 -48.461 1.00 95.56 594 PHE A C 1
ATOM 4483 O O . PHE A 1 594 ? 48.099 -20.319 -49.380 1.00 95.56 594 PHE A O 1
ATOM 4490 N N . PHE A 1 595 ? 50.062 -19.845 -48.388 1.00 95.56 595 PHE A N 1
ATOM 4491 C CA . PHE A 1 595 ? 50.910 -20.379 -49.443 1.00 95.56 595 PHE A CA 1
ATOM 4492 C C . PHE A 1 595 ? 51.955 -21.377 -48.922 1.00 95.56 595 PHE A C 1
ATOM 4494 O O . PHE A 1 595 ? 52.312 -21.414 -47.747 1.00 95.56 595 PHE A O 1
ATOM 4501 N N . ALA A 1 596 ? 52.474 -22.197 -49.831 1.00 94.25 596 ALA A N 1
ATOM 4502 C CA . ALA A 1 596 ? 53.589 -23.104 -49.604 1.00 94.25 596 ALA A CA 1
ATOM 4503 C C . ALA A 1 596 ? 54.665 -22.873 -50.668 1.00 94.25 596 ALA A C 1
ATOM 4505 O O . ALA A 1 596 ? 54.348 -22.607 -51.827 1.00 94.25 596 ALA A O 1
ATOM 4506 N N . ILE A 1 597 ? 55.934 -23.018 -50.284 1.00 94.75 597 ILE A N 1
ATOM 4507 C CA . ILE A 1 597 ? 57.067 -23.046 -51.215 1.00 94.75 597 ILE A CA 1
ATOM 4508 C C . ILE A 1 597 ? 57.516 -24.504 -51.328 1.00 94.75 597 ILE A C 1
ATOM 4510 O O . ILE A 1 597 ? 57.896 -25.110 -50.324 1.00 94.75 597 ILE A O 1
ATOM 4514 N N . ASP A 1 598 ? 57.427 -25.093 -52.524 1.00 87.94 598 ASP A N 1
ATOM 4515 C CA . ASP A 1 598 ? 57.920 -26.454 -52.758 1.00 87.94 598 ASP A CA 1
ATOM 4516 C C . ASP A 1 598 ? 59.447 -26.499 -52.930 1.00 87.94 598 ASP A C 1
ATOM 4518 O O . ASP A 1 598 ? 60.107 -25.479 -53.123 1.00 87.94 598 ASP A O 1
ATOM 4522 N N . GLY A 1 599 ? 60.029 -27.700 -52.845 1.00 80.31 599 GLY A N 1
ATOM 4523 C CA . GLY A 1 599 ? 61.485 -27.901 -52.858 1.00 80.31 599 GLY A CA 1
ATOM 4524 C C . GLY A 1 599 ? 62.209 -27.495 -54.150 1.00 80.31 599 GLY A C 1
ATOM 4525 O O . GLY A 1 599 ? 63.424 -27.648 -54.211 1.00 80.31 599 GLY A O 1
ATOM 4526 N N . ASN A 1 600 ? 61.493 -26.992 -55.164 1.00 83.19 600 ASN A N 1
ATOM 4527 C CA . ASN A 1 600 ? 62.064 -26.398 -56.377 1.00 83.19 600 ASN A CA 1
ATOM 4528 C C . ASN A 1 600 ? 61.906 -24.862 -56.414 1.00 83.19 600 ASN A C 1
ATOM 4530 O O . ASN A 1 600 ? 62.172 -24.252 -57.446 1.00 83.19 600 ASN A O 1
ATOM 4534 N N . GLY A 1 601 ? 61.429 -24.236 -55.332 1.00 87.06 601 GLY A N 1
ATOM 4535 C CA . GLY A 1 601 ? 61.142 -22.801 -55.275 1.00 87.06 601 GLY A CA 1
ATOM 4536 C C . GLY A 1 601 ? 59.788 -22.398 -55.874 1.00 87.06 601 GLY A C 1
ATOM 4537 O O . GLY A 1 601 ? 59.594 -21.222 -56.179 1.00 87.06 601 GLY A O 1
ATOM 4538 N N . THR A 1 602 ? 58.840 -23.326 -56.062 1.00 93.50 602 THR A N 1
ATOM 4539 C CA . THR A 1 602 ? 57.495 -22.990 -56.572 1.00 93.50 602 THR A CA 1
ATOM 4540 C C . THR A 1 602 ? 56.584 -22.520 -55.443 1.00 93.50 602 THR A C 1
ATOM 4542 O O . THR A 1 602 ? 56.368 -23.263 -54.487 1.00 93.50 602 THR A O 1
ATOM 4545 N N . LEU A 1 603 ? 55.994 -21.334 -55.581 1.00 96.00 603 LEU A N 1
ATOM 4546 C CA . LEU A 1 603 ? 54.929 -20.826 -54.721 1.00 96.00 603 LEU A CA 1
ATOM 4547 C C . LEU A 1 603 ? 53.577 -21.433 -55.132 1.00 96.00 603 LEU A C 1
ATOM 4549 O O . LEU A 1 603 ? 53.198 -21.397 -56.308 1.00 96.00 603 LEU A O 1
ATOM 4553 N N . ARG A 1 604 ? 52.842 -21.975 -54.159 1.00 94.50 604 ARG A N 1
ATOM 4554 C CA . ARG A 1 604 ? 51.532 -22.620 -54.339 1.00 94.50 604 ARG A CA 1
ATOM 4555 C C . ARG A 1 604 ? 50.527 -22.164 -53.294 1.00 94.50 604 ARG A C 1
ATOM 4557 O O . ARG A 1 604 ? 50.936 -21.876 -52.175 1.00 94.50 604 ARG A O 1
ATOM 4564 N N . THR A 1 605 ? 49.236 -22.178 -53.610 1.00 95.00 605 THR A N 1
ATOM 4565 C CA . THR A 1 605 ? 48.168 -21.980 -52.613 1.00 95.00 605 THR A CA 1
ATOM 4566 C C . THR A 1 605 ? 48.073 -23.172 -51.648 1.00 95.00 605 THR A C 1
ATOM 4568 O O . THR A 1 605 ? 48.372 -24.308 -52.021 1.00 95.00 605 THR A O 1
ATOM 4571 N N . VAL A 1 606 ? 47.663 -22.933 -50.400 1.00 93.31 606 VAL A N 1
ATOM 4572 C CA . VAL A 1 606 ? 47.398 -23.971 -49.371 1.00 93.31 606 VAL A CA 1
ATOM 4573 C C . VAL A 1 606 ? 45.897 -24.181 -49.143 1.00 93.31 606 VAL A C 1
ATOM 4575 O O . VAL A 1 606 ? 45.479 -25.247 -48.694 1.00 93.31 606 VAL A O 1
ATOM 4578 N N . LEU A 1 607 ? 45.092 -23.185 -49.502 1.00 92.31 607 LEU A N 1
ATOM 4579 C CA . LEU A 1 607 ? 43.634 -23.166 -49.440 1.00 92.31 607 LEU A CA 1
ATOM 4580 C C . LEU A 1 607 ? 43.068 -22.642 -50.772 1.00 92.31 607 LEU A C 1
ATOM 4582 O O . LEU A 1 607 ? 43.836 -22.259 -51.660 1.00 92.31 607 LEU A O 1
ATOM 4586 N N . ILE A 1 608 ? 41.746 -22.692 -50.926 1.00 91.44 608 ILE A N 1
ATOM 4587 C CA . ILE A 1 608 ? 41.043 -22.020 -52.027 1.00 91.44 608 ILE A CA 1
ATOM 4588 C C . ILE A 1 608 ? 41.054 -20.519 -51.718 1.00 91.44 608 ILE A C 1
ATOM 4590 O O . ILE A 1 608 ? 40.843 -20.144 -50.566 1.00 91.44 608 ILE A O 1
ATOM 4594 N N . LEU A 1 609 ? 41.383 -19.694 -52.712 1.00 90.12 609 LEU A N 1
ATOM 4595 C CA . LEU A 1 609 ? 41.398 -18.235 -52.587 1.00 90.12 609 LEU A CA 1
ATOM 4596 C C . LEU A 1 609 ? 40.093 -17.640 -53.118 1.00 90.12 609 LEU A C 1
ATOM 4598 O O . LEU A 1 609 ? 39.447 -18.255 -53.960 1.00 90.12 609 LEU A O 1
ATOM 4602 N N . ASP A 1 610 ? 39.778 -16.461 -52.596 1.00 87.75 610 ASP A N 1
ATOM 4603 C CA . ASP A 1 610 ? 38.504 -15.739 -52.652 1.00 87.75 610 ASP A CA 1
ATOM 4604 C C . ASP A 1 610 ? 38.879 -14.241 -52.730 1.00 87.75 610 ASP A C 1
ATOM 4606 O O . ASP A 1 610 ? 39.716 -13.766 -51.939 1.00 87.75 610 ASP A O 1
ATOM 4610 N N . HIS A 1 611 ? 38.401 -13.538 -53.759 1.00 89.56 611 HIS A N 1
ATOM 4611 C CA . HIS A 1 611 ? 38.814 -12.178 -54.111 1.00 89.56 611 HIS A CA 1
ATOM 4612 C C . HIS A 1 611 ? 38.129 -11.136 -53.229 1.00 89.56 611 HIS A C 1
ATOM 4614 O O . HIS A 1 611 ? 38.781 -10.206 -52.745 1.00 89.56 611 HIS A O 1
ATOM 4620 N N . GLU A 1 612 ? 36.843 -11.311 -52.967 1.00 86.00 612 GLU A N 1
ATOM 4621 C CA . GLU A 1 612 ? 35.996 -10.385 -52.216 1.00 86.00 612 GLU A CA 1
ATOM 4622 C C . GLU A 1 612 ? 36.456 -10.327 -50.752 1.00 86.00 612 GLU A C 1
ATOM 4624 O O . GLU A 1 612 ? 36.476 -9.259 -50.134 1.00 86.00 612 GLU A O 1
ATOM 4629 N N . THR A 1 613 ? 36.967 -11.446 -50.230 1.00 86.56 613 THR A N 1
ATOM 4630 C CA . THR A 1 613 ? 37.657 -11.522 -48.941 1.00 86.56 613 THR A CA 1
ATOM 4631 C C . THR A 1 613 ? 39.077 -10.941 -49.006 1.00 86.56 613 THR A C 1
ATOM 4633 O O . THR A 1 613 ? 39.459 -10.211 -48.089 1.00 86.56 613 THR A O 1
ATOM 4636 N N . ASN A 1 614 ? 39.907 -11.258 -50.021 1.00 84.06 614 ASN A N 1
ATOM 4637 C CA . ASN A 1 614 ? 41.280 -10.715 -50.143 1.00 84.06 614 ASN A CA 1
ATOM 4638 C C . ASN A 1 614 ? 41.830 -10.603 -51.589 1.00 84.06 614 ASN A C 1
ATOM 4640 O O . ASN A 1 614 ? 42.732 -11.344 -51.990 1.00 84.06 614 ASN A O 1
ATOM 4644 N N . ALA A 1 615 ? 41.435 -9.557 -52.316 1.00 88.50 615 ALA A N 1
ATOM 4645 C CA . ALA A 1 615 ? 41.927 -9.231 -53.661 1.00 88.50 615 ALA A CA 1
ATOM 4646 C C . ALA A 1 615 ? 43.466 -9.127 -53.801 1.00 88.50 615 ALA A C 1
ATOM 4648 O O . ALA A 1 615 ? 44.017 -9.329 -54.888 1.00 88.50 615 ALA A O 1
ATOM 4649 N N . THR A 1 616 ? 44.197 -8.807 -52.722 1.00 92.44 616 THR A N 1
ATOM 4650 C CA . THR A 1 616 ? 45.673 -8.798 -52.717 1.00 92.44 616 THR A CA 1
ATOM 4651 C C . THR A 1 616 ? 46.257 -9.372 -51.428 1.00 92.44 616 THR A C 1
ATOM 4653 O O . THR A 1 616 ? 45.798 -9.076 -50.329 1.00 92.44 616 THR A O 1
ATOM 4656 N N . LEU A 1 617 ? 47.314 -10.174 -51.568 1.00 94.31 617 LEU A N 1
ATOM 4657 C CA . LEU A 1 617 ? 47.920 -10.971 -50.505 1.00 94.31 617 LEU A CA 1
ATOM 4658 C C . LEU A 1 617 ? 49.434 -10.738 -50.472 1.00 94.31 617 LEU A C 1
ATOM 4660 O O . LEU A 1 617 ? 50.142 -11.037 -51.433 1.00 94.31 617 LEU A O 1
ATOM 4664 N N . SER A 1 618 ? 49.955 -10.208 -49.364 1.00 95.94 618 SER A N 1
ATOM 4665 C CA . SER A 1 618 ? 51.398 -9.967 -49.208 1.00 95.94 618 SER A CA 1
ATOM 4666 C C . SER A 1 618 ? 52.117 -11.128 -48.517 1.00 95.94 618 SER A C 1
ATOM 4668 O O . SER A 1 618 ? 51.693 -11.578 -47.451 1.00 95.94 618 SER A O 1
ATOM 4670 N N . ILE A 1 619 ? 53.216 -11.584 -49.126 1.00 95.50 619 ILE A N 1
ATOM 4671 C CA . ILE A 1 619 ? 54.119 -12.616 -48.596 1.00 95.50 619 ILE A CA 1
ATOM 4672 C C . ILE A 1 619 ? 55.559 -12.102 -48.527 1.00 95.50 619 ILE A C 1
ATOM 4674 O O . ILE A 1 619 ? 55.972 -11.250 -49.319 1.00 95.50 619 ILE A O 1
ATOM 4678 N N . ARG A 1 620 ? 56.369 -12.677 -47.637 1.00 96.75 620 ARG A N 1
ATOM 4679 C CA . ARG A 1 620 ? 57.793 -12.350 -47.492 1.00 96.75 620 ARG A CA 1
ATOM 4680 C C . ARG A 1 620 ? 58.633 -13.618 -47.579 1.00 96.75 620 ARG A C 1
ATOM 4682 O O . ARG A 1 620 ? 58.491 -14.532 -46.769 1.00 96.75 620 ARG A O 1
ATOM 4689 N N . ALA A 1 621 ? 59.529 -13.658 -48.560 1.00 95.31 621 ALA A N 1
ATOM 4690 C CA . ALA A 1 621 ? 60.405 -14.793 -48.826 1.00 95.31 621 ALA A CA 1
ATOM 4691 C C . ALA A 1 621 ? 61.880 -14.414 -48.651 1.00 95.31 621 ALA A C 1
ATOM 4693 O O . ALA A 1 621 ? 62.275 -13.256 -48.805 1.00 95.31 621 ALA A O 1
ATOM 4694 N N . ARG A 1 622 ? 62.696 -15.418 -48.340 1.00 95.12 622 ARG A N 1
ATOM 4695 C CA . ARG A 1 622 ? 64.144 -15.334 -48.161 1.00 95.12 622 ARG A CA 1
ATOM 4696 C C . ARG A 1 622 ? 64.830 -16.425 -48.966 1.00 95.12 622 ARG A C 1
ATOM 4698 O O . ARG A 1 622 ? 64.439 -17.585 -48.855 1.00 95.12 622 ARG A O 1
ATOM 4705 N N . ALA A 1 623 ? 65.894 -16.063 -49.673 1.00 94.12 623 ALA A N 1
ATOM 4706 C CA . ALA A 1 623 ? 66.875 -17.010 -50.193 1.00 94.12 623 ALA A CA 1
ATOM 4707 C C . ALA A 1 623 ? 68.115 -17.032 -49.287 1.00 94.12 623 ALA A C 1
ATOM 4709 O O . ALA A 1 623 ? 68.528 -15.987 -48.781 1.00 94.12 623 ALA A O 1
ATOM 4710 N N . ARG A 1 624 ? 68.690 -18.220 -49.086 1.00 92.25 624 ARG A N 1
ATOM 4711 C CA . ARG A 1 624 ? 69.990 -18.458 -48.440 1.00 92.25 624 ARG A CA 1
ATOM 4712 C C . ARG A 1 624 ? 70.888 -19.241 -49.389 1.00 92.25 624 ARG A C 1
ATOM 4714 O O . ARG A 1 624 ? 70.391 -20.199 -49.974 1.00 92.25 624 ARG A O 1
ATOM 4721 N N . ASP A 1 625 ? 72.150 -18.857 -49.528 1.00 88.75 625 ASP A N 1
ATOM 4722 C CA . ASP A 1 625 ? 73.184 -19.664 -50.198 1.00 88.75 625 ASP A CA 1
ATOM 4723 C C . ASP A 1 625 ? 73.663 -20.837 -49.307 1.00 88.75 625 ASP A C 1
ATOM 4725 O O . ASP A 1 625 ? 73.208 -21.006 -48.166 1.00 88.75 625 ASP A O 1
ATOM 4729 N N . GLU A 1 626 ? 74.577 -21.669 -49.814 1.00 83.50 626 GLU A N 1
ATOM 4730 C CA . GLU A 1 626 ? 75.164 -22.791 -49.065 1.00 83.50 626 GLU A CA 1
ATOM 4731 C C . GLU A 1 626 ? 76.096 -22.377 -47.909 1.00 83.50 626 GLU A C 1
ATOM 4733 O O . GLU A 1 626 ? 76.349 -23.193 -47.017 1.00 83.50 626 GLU A O 1
ATOM 4738 N N . TYR A 1 627 ? 76.556 -21.122 -47.879 1.00 82.12 627 TYR A N 1
ATOM 4739 C CA . TYR A 1 627 ? 77.356 -20.528 -46.801 1.00 82.12 627 TYR A CA 1
ATOM 4740 C C . TYR A 1 627 ? 76.500 -19.714 -45.808 1.00 82.12 627 TYR A C 1
ATOM 4742 O O . TYR A 1 627 ? 77.013 -19.168 -44.829 1.00 82.12 627 TYR A O 1
ATOM 4750 N N . ASN A 1 628 ? 75.172 -19.757 -45.979 1.00 81.56 628 ASN A N 1
ATOM 4751 C CA . ASN A 1 628 ? 74.126 -19.166 -45.147 1.00 81.56 628 ASN A CA 1
ATOM 4752 C C . ASN A 1 628 ? 74.014 -17.622 -45.197 1.00 81.56 628 ASN A C 1
ATOM 4754 O O . ASN A 1 628 ? 73.260 -17.046 -44.396 1.00 81.56 628 ASN A O 1
ATOM 4758 N N . ALA A 1 629 ? 74.660 -16.953 -46.157 1.00 85.19 629 ALA A N 1
ATOM 4759 C CA . ALA A 1 629 ? 74.362 -15.556 -46.476 1.00 85.19 629 ALA A CA 1
ATOM 4760 C C . ALA A 1 629 ? 73.011 -15.461 -47.222 1.00 85.19 629 ALA A C 1
ATOM 4762 O O . ALA A 1 629 ? 72.475 -16.463 -47.704 1.00 85.19 629 ALA A O 1
ATOM 4763 N N . SER A 1 630 ? 72.334 -14.303 -47.168 1.00 92.38 630 SER A N 1
ATOM 4764 C CA . SER A 1 630 ? 70.890 -14.274 -47.459 1.00 92.38 630 SER A CA 1
ATOM 4765 C C . SER A 1 630 ? 70.299 -12.924 -47.843 1.00 92.38 630 SER A C 1
ATOM 4767 O O . SER A 1 630 ? 70.615 -11.916 -47.214 1.00 92.38 630 SER A O 1
ATOM 4769 N N . ILE A 1 631 ? 69.310 -12.952 -48.740 1.00 94.06 631 ILE A N 1
ATOM 4770 C CA . ILE A 1 631 ? 68.448 -11.814 -49.092 1.00 94.06 631 ILE A CA 1
ATOM 4771 C C . ILE A 1 631 ? 66.983 -12.117 -48.747 1.00 94.06 631 ILE A C 1
ATOM 4773 O O . ILE A 1 631 ? 66.509 -13.237 -48.948 1.00 94.06 631 ILE A O 1
ATOM 4777 N N . GLU A 1 632 ? 66.251 -11.116 -48.252 1.00 95.44 632 GLU A N 1
ATOM 4778 C CA . GLU A 1 632 ? 64.800 -11.183 -48.024 1.00 95.44 632 GLU A CA 1
ATOM 4779 C C . GLU A 1 632 ? 64.063 -10.139 -48.867 1.00 95.44 632 GLU A C 1
ATOM 4781 O O . GLU A 1 632 ? 64.546 -9.019 -49.035 1.00 95.44 632 GLU A O 1
ATOM 4786 N N . LYS A 1 633 ? 62.871 -10.479 -49.366 1.00 94.94 633 LYS A N 1
ATOM 4787 C CA . LYS A 1 633 ? 62.040 -9.577 -50.175 1.00 94.94 633 LYS A CA 1
ATOM 4788 C C . LYS A 1 633 ? 60.555 -9.857 -49.941 1.00 94.94 633 LYS A C 1
ATOM 4790 O O . LYS A 1 633 ? 60.151 -11.007 -49.755 1.00 94.94 633 LYS A O 1
ATOM 4795 N N . ALA A 1 634 ? 59.753 -8.797 -49.935 1.00 95.62 634 ALA A N 1
ATOM 4796 C CA . ALA A 1 634 ? 58.299 -8.890 -49.907 1.00 95.62 634 ALA A CA 1
ATOM 4797 C C . ALA A 1 634 ? 57.738 -8.912 -51.336 1.00 95.62 634 ALA A C 1
ATOM 4799 O O . ALA A 1 634 ? 58.284 -8.274 -52.237 1.00 95.62 634 ALA A O 1
ATOM 4800 N N . PHE A 1 635 ? 56.639 -9.633 -51.515 1.00 95.38 635 PHE A N 1
ATOM 4801 C CA . PHE A 1 635 ? 55.896 -9.767 -52.761 1.00 95.38 635 PHE A CA 1
ATOM 4802 C C . PHE A 1 635 ? 54.411 -9.528 -52.479 1.00 95.38 635 PHE A C 1
ATOM 4804 O O . PHE A 1 635 ? 53.934 -9.746 -51.362 1.00 95.38 635 PHE A O 1
ATOM 4811 N N . VAL A 1 636 ? 53.684 -9.085 -53.500 1.00 94.56 636 VAL A N 1
ATOM 4812 C CA . VAL A 1 636 ? 52.221 -9.005 -53.489 1.00 94.56 636 VAL A CA 1
ATOM 4813 C C . VAL A 1 636 ? 51.717 -9.963 -54.555 1.00 94.56 636 VAL A C 1
ATOM 4815 O O . VAL A 1 636 ? 52.191 -9.925 -55.690 1.00 94.56 636 VAL A O 1
ATOM 4818 N N . ILE A 1 637 ? 50.798 -10.836 -54.164 1.00 95.50 637 ILE A N 1
ATOM 4819 C CA . ILE A 1 637 ? 50.039 -11.711 -55.046 1.00 95.50 637 ILE A CA 1
ATOM 4820 C C . ILE A 1 637 ? 48.662 -11.078 -55.218 1.00 95.50 637 ILE A C 1
ATOM 4822 O O . ILE A 1 637 ? 48.003 -10.772 -54.226 1.00 95.50 637 ILE A O 1
ATOM 4826 N N . THR A 1 638 ? 48.231 -10.876 -56.453 1.00 93.31 638 THR A N 1
ATOM 4827 C CA . THR A 1 638 ? 46.865 -10.456 -56.770 1.00 93.31 638 THR A CA 1
ATOM 4828 C C . THR A 1 638 ? 46.006 -11.701 -56.952 1.00 93.31 638 THR A C 1
ATOM 4830 O O . THR A 1 638 ? 46.364 -12.578 -57.743 1.00 93.31 638 THR A O 1
ATOM 4833 N N . VAL A 1 639 ? 44.884 -11.775 -56.242 1.00 93.06 639 VAL A N 1
ATOM 4834 C CA . VAL A 1 639 ? 43.810 -12.721 -56.566 1.00 93.06 639 VAL A CA 1
ATOM 4835 C C . VAL A 1 639 ? 43.014 -12.096 -57.709 1.00 93.06 639 VAL A C 1
ATOM 4837 O O . VAL A 1 639 ? 42.670 -10.918 -57.630 1.00 93.06 639 VAL A O 1
ATOM 4840 N N . ALA A 1 640 ? 42.766 -12.817 -58.798 1.00 86.94 640 ALA A N 1
ATOM 4841 C CA . ALA A 1 640 ? 41.928 -12.322 -59.890 1.00 86.94 640 ALA A CA 1
ATOM 4842 C C . ALA A 1 640 ? 40.473 -12.754 -59.671 1.00 86.94 640 ALA A C 1
ATOM 4844 O O . ALA A 1 640 ? 40.225 -13.948 -59.511 1.00 86.94 640 ALA A O 1
ATOM 4845 N N . ASN A 1 641 ? 39.569 -11.768 -59.674 1.00 87.12 641 ASN A N 1
ATOM 4846 C CA . ASN A 1 641 ? 38.129 -11.968 -59.531 1.00 87.12 641 ASN A CA 1
ATOM 4847 C C . ASN A 1 641 ? 37.571 -12.845 -60.670 1.00 87.12 641 ASN A C 1
ATOM 4849 O O . ASN A 1 641 ? 37.968 -12.684 -61.836 1.00 87.12 641 ASN A O 1
ATOM 4853 N N . ILE A 1 642 ? 36.648 -13.740 -60.329 1.00 83.75 642 ILE A N 1
ATOM 4854 C CA . ILE A 1 642 ? 35.798 -14.491 -61.250 1.00 83.75 642 ILE A CA 1
ATOM 4855 C C . ILE A 1 642 ? 34.345 -14.166 -60.901 1.00 83.75 642 ILE A C 1
ATOM 4857 O O . ILE A 1 642 ? 33.787 -14.769 -59.997 1.00 83.75 642 ILE A O 1
ATOM 4861 N N . VAL A 1 643 ? 33.723 -13.272 -61.677 1.00 78.88 643 VAL A N 1
ATOM 4862 C CA . VAL A 1 643 ? 32.291 -12.971 -61.528 1.00 78.88 643 VAL A CA 1
ATOM 4863 C C . VAL A 1 643 ? 31.453 -14.245 -61.626 1.00 78.88 643 VAL A C 1
ATOM 4865 O O . VAL A 1 643 ? 31.344 -14.863 -62.693 1.00 78.88 643 VAL A O 1
ATOM 4868 N N . GLU A 1 644 ? 30.865 -14.605 -60.494 1.00 77.88 644 GLU A N 1
ATOM 4869 C CA . GLU A 1 644 ? 29.883 -15.665 -60.315 1.00 77.88 644 GLU A CA 1
ATOM 4870 C C . GLU A 1 644 ? 28.494 -15.013 -60.273 1.00 77.88 644 GLU A C 1
ATOM 4872 O O . GLU A 1 644 ? 28.293 -14.055 -59.542 1.00 77.88 644 GLU A O 1
ATOM 4877 N N . ASP A 1 645 ? 27.596 -15.465 -61.150 1.00 77.75 645 ASP A N 1
ATOM 4878 C CA . ASP A 1 645 ? 26.291 -14.863 -61.480 1.00 77.75 645 ASP A CA 1
ATOM 4879 C C . ASP A 1 645 ? 25.332 -16.043 -61.729 1.00 77.75 645 ASP A C 1
ATOM 4881 O O . ASP A 1 645 ? 25.397 -16.697 -62.783 1.00 77.75 645 ASP A O 1
ATOM 4885 N N . LEU A 1 646 ? 24.588 -16.443 -60.689 1.00 79.06 646 LEU A N 1
ATOM 4886 C CA . LEU A 1 646 ? 23.801 -17.684 -60.667 1.00 79.06 646 LEU A CA 1
ATOM 4887 C C . LEU A 1 646 ? 22.422 -17.558 -61.342 1.00 79.06 646 LEU A C 1
ATOM 4889 O O . LEU A 1 646 ? 22.037 -18.486 -62.066 1.00 79.06 646 LEU A O 1
ATOM 4893 N N . ASP A 1 647 ? 21.689 -16.461 -61.134 1.00 72.88 647 ASP A N 1
ATOM 4894 C CA . ASP A 1 647 ? 20.344 -16.255 -61.701 1.00 72.88 647 ASP A CA 1
ATOM 4895 C C . ASP A 1 647 ? 20.379 -15.632 -63.123 1.00 72.88 647 ASP A C 1
ATOM 4897 O O . ASP A 1 647 ? 19.554 -15.977 -63.983 1.00 72.88 647 ASP A O 1
ATOM 4901 N N . GLY A 1 648 ? 21.386 -14.798 -63.419 1.00 77.88 648 GLY A N 1
ATOM 4902 C CA . GLY A 1 648 ? 21.569 -14.085 -64.683 1.00 77.88 648 GLY A CA 1
ATOM 4903 C C . GLY A 1 648 ? 21.109 -12.616 -64.712 1.00 77.88 648 GLY A C 1
ATOM 4904 O O . GLY A 1 648 ? 20.963 -12.075 -65.819 1.00 77.88 648 GLY A O 1
ATOM 4905 N N . ASP A 1 649 ? 20.845 -11.971 -63.571 1.00 77.44 649 ASP A N 1
ATOM 4906 C CA . ASP A 1 649 ? 20.532 -10.534 -63.448 1.00 77.44 649 ASP A CA 1
ATOM 4907 C C . ASP A 1 649 ? 21.748 -9.638 -63.785 1.00 77.44 649 ASP A C 1
ATOM 4909 O O . ASP A 1 649 ? 21.591 -8.582 -64.422 1.00 77.44 649 ASP A O 1
ATOM 4913 N N . GLY A 1 650 ? 22.964 -10.104 -63.473 1.00 77.19 650 GLY A N 1
ATOM 4914 C CA . GLY A 1 650 ? 24.230 -9.400 -63.707 1.00 77.19 650 GLY A CA 1
ATOM 4915 C C . GLY A 1 650 ? 24.811 -8.662 -62.492 1.00 77.19 650 GLY A C 1
ATOM 4916 O O . GLY A 1 650 ? 25.782 -7.910 -62.653 1.00 77.19 650 GLY A O 1
ATOM 4917 N N . ILE A 1 651 ? 24.235 -8.850 -61.306 1.00 75.44 651 ILE A N 1
ATOM 4918 C CA . ILE A 1 651 ? 24.919 -8.778 -60.010 1.00 75.44 651 ILE A CA 1
ATOM 4919 C C . ILE A 1 651 ? 25.764 -10.062 -59.838 1.00 75.44 651 ILE A C 1
ATOM 4921 O O . ILE A 1 651 ? 25.711 -10.990 -60.641 1.00 75.44 651 ILE A O 1
ATOM 4925 N N . GLU A 1 652 ? 26.653 -10.055 -58.853 1.00 80.50 652 GLU A N 1
ATOM 4926 C CA . GLU A 1 652 ? 27.586 -11.136 -58.539 1.00 80.50 652 GLU A CA 1
ATOM 4927 C C . GLU A 1 652 ? 27.149 -11.808 -57.229 1.00 80.50 652 GLU A C 1
ATOM 4929 O O . GLU A 1 652 ? 26.820 -11.086 -56.290 1.00 80.50 652 GLU A O 1
ATOM 4934 N N . ASP A 1 653 ? 27.172 -13.143 -57.142 1.00 76.00 653 ASP A N 1
ATOM 4935 C CA . ASP A 1 653 ? 26.648 -13.974 -56.036 1.00 76.00 653 ASP A CA 1
ATOM 4936 C C . ASP A 1 653 ? 26.995 -13.455 -54.621 1.00 76.00 653 ASP A C 1
ATOM 4938 O O . ASP A 1 653 ? 26.216 -13.600 -53.686 1.00 76.00 653 ASP A O 1
ATOM 4942 N N . HIS A 1 654 ? 28.181 -12.865 -54.431 1.00 78.25 654 HIS A N 1
ATOM 4943 C CA . HIS A 1 654 ? 28.624 -12.317 -53.139 1.00 78.25 654 HIS A CA 1
ATOM 4944 C C . HIS A 1 654 ? 27.885 -11.023 -52.733 1.00 78.25 654 HIS A C 1
ATOM 4946 O O . HIS A 1 654 ? 27.820 -10.663 -51.555 1.00 78.25 654 HIS A O 1
ATOM 4952 N N . PHE A 1 655 ? 27.376 -10.287 -53.719 1.00 76.12 655 PHE A N 1
ATOM 4953 C CA . PHE A 1 655 ? 26.715 -8.991 -53.585 1.00 76.12 655 PHE A CA 1
ATOM 4954 C C . PHE A 1 655 ? 25.209 -9.047 -53.879 1.00 76.12 655 PHE A C 1
ATOM 4956 O O . PHE A 1 655 ? 24.518 -8.057 -53.612 1.00 76.12 655 PHE A O 1
ATOM 4963 N N . ASP A 1 656 ? 24.710 -10.169 -54.396 1.00 77.88 656 ASP A N 1
ATOM 4964 C CA . ASP A 1 656 ? 23.285 -10.444 -54.557 1.00 77.88 656 ASP A CA 1
ATOM 4965 C C . ASP A 1 656 ? 22.648 -10.860 -53.213 1.00 77.88 656 ASP A C 1
ATOM 4967 O O . ASP A 1 656 ? 23.196 -11.707 -52.505 1.00 77.88 656 ASP A O 1
ATOM 4971 N N . PRO A 1 657 ? 21.521 -10.255 -52.795 1.00 81.38 657 PRO A N 1
ATOM 4972 C CA . PRO A 1 657 ? 20.751 -10.731 -51.652 1.00 81.38 657 PRO A CA 1
ATOM 4973 C C . PRO A 1 657 ? 19.813 -11.923 -51.922 1.00 81.38 657 PRO A C 1
ATOM 4975 O O . PRO A 1 657 ? 19.270 -12.406 -50.929 1.00 81.38 657 PRO A O 1
ATOM 4978 N N . ASP A 1 658 ? 19.543 -12.304 -53.178 1.00 81.50 658 ASP A N 1
ATOM 4979 C CA . ASP A 1 658 ? 18.499 -13.257 -53.641 1.00 81.50 658 ASP A CA 1
ATOM 4980 C C . ASP A 1 658 ? 19.086 -14.160 -54.751 1.00 81.50 658 ASP A C 1
ATOM 4982 O O . ASP A 1 658 ? 18.677 -14.111 -55.910 1.00 81.50 658 ASP A O 1
ATOM 4986 N N . GLY A 1 659 ? 20.120 -14.941 -54.412 1.00 79.25 659 GLY A N 1
ATOM 4987 C CA . GLY A 1 659 ? 21.074 -15.500 -55.382 1.00 79.25 659 GLY A CA 1
ATOM 4988 C C . GLY A 1 659 ? 20.543 -16.536 -56.385 1.00 79.25 659 GLY A C 1
ATOM 4989 O O . GLY A 1 659 ? 21.304 -16.985 -57.241 1.00 79.25 659 GLY A O 1
ATOM 4990 N N . ASP A 1 660 ? 19.275 -16.950 -56.316 1.00 79.00 660 ASP A N 1
ATOM 4991 C CA . ASP A 1 660 ? 18.630 -17.778 -57.349 1.00 79.00 660 ASP A CA 1
ATOM 4992 C C . ASP A 1 660 ? 17.349 -17.177 -57.966 1.00 79.00 660 ASP A C 1
ATOM 4994 O O . ASP A 1 660 ? 16.754 -17.789 -58.870 1.00 79.00 660 ASP A O 1
ATOM 4998 N N . GLY A 1 661 ? 16.982 -15.960 -57.547 1.00 78.75 661 GLY A N 1
ATOM 4999 C CA . GLY A 1 661 ? 15.932 -15.137 -58.137 1.00 78.75 661 GLY A CA 1
ATOM 5000 C C . GLY A 1 661 ? 14.495 -15.595 -57.863 1.00 78.75 661 GLY A C 1
ATOM 5001 O O . GLY A 1 661 ? 13.594 -15.246 -58.641 1.00 78.75 661 GLY A O 1
ATOM 5002 N N . ASP A 1 662 ? 14.241 -16.390 -56.817 1.00 75.94 662 ASP A N 1
ATOM 5003 C CA . ASP A 1 662 ? 12.884 -16.837 -56.463 1.00 75.94 662 ASP A CA 1
ATOM 5004 C C . ASP A 1 662 ? 12.043 -15.763 -55.738 1.00 75.94 662 ASP A C 1
ATOM 5006 O O . ASP A 1 662 ? 10.803 -15.807 -55.793 1.00 75.94 662 ASP A O 1
ATOM 5010 N N . GLY A 1 663 ? 12.694 -14.747 -55.157 1.00 76.38 663 GLY A N 1
ATOM 5011 C CA . GLY A 1 663 ? 12.065 -13.659 -54.406 1.00 76.38 663 GLY A CA 1
ATOM 5012 C C . GLY A 1 663 ? 12.238 -13.737 -52.883 1.00 76.38 663 GLY A C 1
ATOM 5013 O O . GLY A 1 663 ? 11.706 -12.868 -52.174 1.00 76.38 663 GLY A O 1
ATOM 5014 N N . PHE A 1 664 ? 12.931 -14.752 -52.362 1.00 71.88 664 PHE A N 1
ATOM 5015 C CA . PHE A 1 664 ? 13.419 -14.820 -50.988 1.00 71.88 664 PHE A CA 1
ATOM 5016 C C . PHE A 1 664 ? 14.918 -14.526 -50.934 1.00 71.88 664 PHE A C 1
ATOM 5018 O O . PHE A 1 664 ? 15.709 -14.994 -51.733 1.00 71.88 664 PHE A O 1
ATOM 5025 N N . SER A 1 665 ? 15.337 -13.769 -49.921 1.00 80.12 665 SER A N 1
ATOM 5026 C CA . SER A 1 665 ? 16.758 -13.482 -49.735 1.00 80.12 665 SER A CA 1
ATOM 5027 C C . SER A 1 665 ? 17.511 -14.636 -49.063 1.00 80.12 665 SER A C 1
ATOM 5029 O O . SER A 1 665 ? 17.011 -15.143 -48.050 1.00 80.12 665 SER A O 1
ATOM 5031 N N . ASP A 1 666 ? 18.758 -14.899 -49.464 1.00 77.12 666 ASP A N 1
ATOM 5032 C CA . ASP A 1 666 ? 19.698 -15.888 -48.901 1.00 77.12 666 ASP A CA 1
ATOM 5033 C C . ASP A 1 666 ? 19.663 -15.993 -47.366 1.00 77.12 666 ASP A C 1
ATOM 5035 O O . ASP A 1 666 ? 19.670 -17.070 -46.766 1.00 77.12 666 ASP A O 1
ATOM 5039 N N . ILE A 1 667 ? 19.627 -14.839 -46.693 1.00 78.56 667 ILE A N 1
ATOM 5040 C CA . ILE A 1 667 ? 19.641 -14.742 -45.228 1.00 78.56 667 ILE A CA 1
ATOM 5041 C C . ILE A 1 667 ? 18.326 -15.193 -44.574 1.00 78.56 667 ILE A C 1
ATOM 5043 O O . ILE A 1 667 ? 18.341 -15.698 -43.448 1.00 78.56 667 ILE A O 1
ATOM 5047 N N . ALA A 1 668 ? 17.191 -15.039 -45.258 1.00 74.06 668 ALA A N 1
ATOM 5048 C CA . ALA A 1 668 ? 15.915 -15.601 -44.825 1.00 74.06 668 ALA A CA 1
ATOM 5049 C C . ALA A 1 668 ? 15.934 -17.123 -45.002 1.00 74.06 668 ALA A C 1
ATOM 5051 O O . ALA A 1 668 ? 15.630 -17.858 -44.065 1.00 74.06 668 ALA A O 1
ATOM 5052 N N . GLU A 1 669 ? 16.380 -17.596 -46.158 1.00 74.88 669 GLU A N 1
ATOM 5053 C CA . GLU A 1 669 ? 16.449 -19.017 -46.490 1.00 74.88 669 GLU A CA 1
ATOM 5054 C C . GLU A 1 669 ? 17.361 -19.821 -45.564 1.00 74.88 669 GLU A C 1
ATOM 5056 O O . GLU A 1 669 ? 16.914 -20.776 -44.924 1.00 74.88 669 GLU A O 1
ATOM 5061 N N . MET A 1 670 ? 18.598 -19.360 -45.350 1.00 73.94 670 MET A N 1
ATOM 5062 C CA . MET A 1 670 ? 19.506 -19.935 -44.351 1.00 73.94 670 MET A CA 1
ATOM 5063 C C . MET A 1 670 ? 18.935 -19.904 -42.923 1.00 73.94 670 MET A C 1
ATOM 5065 O O . MET A 1 670 ? 19.325 -20.725 -42.090 1.00 73.94 670 MET A O 1
ATOM 5069 N N . THR A 1 671 ? 18.016 -18.979 -42.619 1.00 73.31 671 THR A N 1
ATOM 5070 C CA . THR A 1 671 ? 17.328 -18.915 -41.317 1.00 73.31 671 THR A CA 1
ATOM 5071 C C . THR A 1 671 ? 16.204 -19.952 -41.206 1.00 73.31 671 THR A C 1
ATOM 5073 O O . THR A 1 671 ? 15.999 -20.502 -40.121 1.00 73.31 671 THR A O 1
ATOM 5076 N N . TYR A 1 672 ? 15.502 -20.256 -42.302 1.00 67.75 672 TYR A N 1
ATOM 5077 C CA . TYR A 1 672 ? 14.409 -21.240 -42.341 1.00 67.75 672 TYR A CA 1
ATOM 5078 C C . TYR A 1 672 ? 14.846 -22.654 -42.764 1.00 67.75 672 TYR A C 1
ATOM 5080 O O . TYR A 1 672 ? 14.086 -23.608 -42.589 1.00 67.75 672 TYR A O 1
ATOM 5088 N N . GLY A 1 673 ? 16.089 -22.820 -43.221 1.00 61.75 673 GLY A N 1
ATOM 5089 C CA . GLY A 1 673 ? 16.679 -24.107 -43.588 1.00 61.75 673 GLY A CA 1
ATOM 5090 C C . GLY A 1 673 ? 16.370 -24.562 -45.016 1.00 61.75 673 GLY A C 1
ATOM 5091 O O . GLY A 1 673 ? 16.444 -25.765 -45.278 1.00 61.75 673 GLY A O 1
ATOM 5092 N N . SER A 1 674 ? 16.021 -23.629 -45.906 1.00 69.69 674 SER A N 1
ATOM 5093 C CA . SER A 1 674 ? 15.999 -23.849 -47.353 1.00 69.69 674 SER A CA 1
ATOM 5094 C C . SER A 1 674 ? 17.391 -23.670 -47.986 1.00 69.69 674 SER A C 1
ATOM 5096 O O . SER A 1 674 ? 18.374 -23.427 -47.280 1.00 69.69 674 SER A O 1
ATOM 5098 N N . ASP A 1 675 ? 17.496 -23.911 -49.295 1.00 75.88 675 ASP A N 1
ATOM 5099 C CA . ASP A 1 675 ? 18.748 -24.004 -50.055 1.00 75.88 675 ASP A CA 1
ATOM 5100 C C . ASP A 1 675 ? 18.851 -22.829 -51.052 1.00 75.88 675 ASP A C 1
ATOM 5102 O O . ASP A 1 675 ? 18.295 -22.958 -52.143 1.00 75.88 675 ASP A O 1
ATOM 5106 N N . PRO A 1 676 ? 19.546 -21.718 -50.707 1.00 78.50 676 PRO A N 1
ATOM 5107 C CA . PRO A 1 676 ? 19.508 -20.429 -51.425 1.00 78.50 676 PRO A CA 1
ATOM 5108 C C . PRO A 1 676 ? 20.325 -20.395 -52.723 1.00 78.50 676 PRO A C 1
ATOM 5110 O O . PRO A 1 676 ? 21.080 -19.469 -53.006 1.00 78.50 676 PRO A O 1
ATOM 5113 N N . ARG A 1 677 ? 20.281 -21.501 -53.463 1.00 79.19 677 ARG A N 1
ATOM 5114 C CA . ARG A 1 677 ? 20.910 -21.715 -54.775 1.00 79.19 677 ARG A CA 1
ATOM 5115 C C . ARG A 1 677 ? 20.047 -22.655 -55.636 1.00 79.19 677 ARG A C 1
ATOM 5117 O O . ARG A 1 677 ? 20.566 -23.372 -56.500 1.00 79.19 677 ARG A O 1
ATOM 5124 N N . ASN A 1 678 ? 18.753 -22.733 -55.335 1.00 78.25 678 ASN A N 1
ATOM 5125 C CA . ASN A 1 678 ? 17.758 -23.645 -55.876 1.00 78.25 678 ASN A CA 1
ATOM 5126 C C . ASN A 1 678 ? 16.319 -23.084 -55.725 1.00 78.25 678 ASN A C 1
ATOM 5128 O O . ASN A 1 678 ? 15.576 -23.515 -54.843 1.00 78.25 678 ASN A O 1
ATOM 5132 N N . SER A 1 679 ? 15.868 -22.272 -56.689 1.00 77.50 679 SER A N 1
ATOM 5133 C CA . SER A 1 679 ? 14.534 -21.629 -56.775 1.00 77.50 679 SER A CA 1
ATOM 5134 C C . SER A 1 679 ? 13.297 -22.562 -56.851 1.00 77.50 679 SER A C 1
ATOM 5136 O O . SER A 1 679 ? 12.182 -22.132 -57.157 1.00 77.50 679 SER A O 1
ATOM 5138 N N . GLU A 1 680 ? 13.442 -23.862 -56.563 1.00 73.44 680 GLU A N 1
ATOM 5139 C CA . GLU A 1 680 ? 12.332 -24.755 -56.177 1.00 73.44 680 GLU A CA 1
ATOM 5140 C C . GLU A 1 680 ? 12.236 -24.955 -54.640 1.00 73.44 680 GLU A C 1
ATOM 5142 O O . GLU A 1 680 ? 11.450 -25.790 -54.181 1.00 73.44 680 GLU A O 1
ATOM 5147 N N . SER A 1 681 ? 13.023 -24.221 -53.836 1.00 70.31 681 SER A N 1
ATOM 5148 C CA . SER A 1 681 ? 13.243 -24.453 -52.397 1.00 70.31 681 SER A CA 1
ATOM 5149 C C . SER A 1 681 ? 12.699 -23.366 -51.449 1.00 70.31 681 SER A C 1
ATOM 5151 O O . SER A 1 681 ? 13.238 -23.225 -50.362 1.00 70.31 681 SER A O 1
ATOM 5153 N N . VAL A 1 682 ? 11.613 -22.666 -51.783 1.00 64.94 682 VAL A N 1
ATOM 5154 C CA . VAL A 1 682 ? 11.025 -21.563 -50.980 1.00 64.94 682 VAL A CA 1
ATOM 5155 C C . VAL A 1 682 ? 11.077 -21.709 -49.439 1.00 64.94 682 VAL A C 1
ATOM 5157 O O . VAL A 1 682 ? 10.787 -22.769 -48.869 1.00 64.94 682 VAL A O 1
ATOM 5160 N N . ALA A 1 683 ? 11.345 -20.601 -48.742 1.00 66.94 683 ALA A N 1
ATOM 5161 C CA . ALA A 1 683 ? 11.324 -20.534 -47.278 1.00 66.94 683 ALA A CA 1
ATOM 5162 C C . ALA A 1 683 ? 9.897 -20.577 -46.681 1.00 66.94 683 ALA A C 1
ATOM 5164 O O . ALA A 1 683 ? 9.021 -19.808 -47.079 1.00 66.94 683 ALA A O 1
ATOM 5165 N N . ASN A 1 684 ? 9.688 -21.422 -45.659 1.00 74.38 684 ASN A N 1
ATOM 5166 C CA . ASN A 1 684 ? 8.408 -21.575 -44.944 1.00 74.38 684 ASN A CA 1
ATOM 5167 C C . ASN A 1 684 ? 7.950 -20.267 -44.274 1.00 74.38 684 ASN A C 1
ATOM 5169 O O . ASN A 1 684 ? 8.665 -19.708 -43.435 1.00 74.38 684 ASN A O 1
ATOM 5173 N N . GLN A 1 685 ? 6.716 -19.842 -44.534 1.00 78.38 685 GLN A N 1
ATOM 5174 C CA . GLN A 1 685 ? 6.137 -18.635 -43.948 1.00 78.38 685 GLN A CA 1
ATOM 5175 C C . GLN A 1 685 ? 5.267 -18.949 -42.730 1.00 78.38 685 GLN A C 1
ATOM 5177 O O . GLN A 1 685 ? 4.360 -19.765 -42.781 1.00 78.38 685 GLN A O 1
ATOM 5182 N N . ALA A 1 686 ? 5.499 -18.235 -41.626 1.00 83.94 686 ALA A N 1
ATOM 5183 C CA . ALA A 1 686 ? 4.672 -18.378 -40.431 1.00 83.94 686 ALA A CA 1
ATOM 5184 C C . ALA A 1 686 ? 3.205 -17.938 -40.674 1.00 83.94 686 ALA A C 1
ATOM 5186 O O . ALA A 1 686 ? 2.972 -17.005 -41.455 1.00 83.94 686 ALA A O 1
ATOM 5187 N N . PRO A 1 687 ? 2.229 -18.484 -39.916 1.00 90.31 687 PRO A N 1
ATOM 5188 C CA . PRO A 1 687 ? 0.825 -18.091 -40.010 1.00 90.31 687 PRO A CA 1
ATOM 5189 C C . PRO A 1 687 ? 0.634 -16.572 -39.930 1.00 90.31 687 PRO A C 1
ATOM 5191 O O . PRO A 1 687 ? 1.074 -15.925 -38.981 1.00 90.31 687 PRO A O 1
ATOM 5194 N N . THR A 1 688 ? -0.050 -15.978 -40.909 1.00 89.31 688 THR A N 1
ATOM 5195 C CA . THR A 1 688 ? -0.189 -14.511 -41.014 1.00 89.31 688 THR A CA 1
ATOM 5196 C C . THR A 1 688 ? -1.449 -13.967 -40.350 1.00 89.31 688 THR A C 1
ATOM 5198 O O . THR A 1 688 ? -1.523 -12.773 -40.051 1.00 89.31 688 THR A O 1
ATOM 5201 N N . LEU A 1 689 ? -2.436 -14.823 -40.073 1.00 90.81 689 LEU A N 1
ATOM 5202 C CA . LEU A 1 689 ? -3.646 -14.448 -39.346 1.00 90.81 689 LEU A CA 1
ATOM 5203 C C . LEU A 1 689 ? -4.019 -15.504 -38.307 1.00 90.81 689 LEU A C 1
ATOM 5205 O O . LEU A 1 689 ? -3.918 -16.704 -38.543 1.00 90.81 689 LEU A O 1
ATOM 5209 N N . LEU A 1 690 ? -4.534 -15.035 -37.175 1.00 94.00 690 LEU A N 1
ATOM 5210 C CA . LEU A 1 690 ? -5.272 -15.827 -36.200 1.00 94.00 690 LEU A CA 1
ATOM 5211 C C . LEU A 1 690 ? -6.387 -14.931 -35.661 1.00 94.00 690 LEU A C 1
ATOM 5213 O O . LEU A 1 690 ? -6.098 -13.897 -35.065 1.00 94.00 690 LEU A O 1
ATOM 5217 N N . ASP A 1 691 ? -7.649 -15.281 -35.893 1.00 93.12 691 ASP A N 1
ATOM 5218 C CA . ASP A 1 691 ? -8.805 -14.522 -35.393 1.00 93.12 691 ASP A CA 1
ATOM 5219 C C . ASP A 1 691 ? -9.779 -15.418 -34.630 1.00 93.12 691 ASP A C 1
ATOM 5221 O O . ASP A 1 691 ? -9.909 -16.602 -34.932 1.00 93.12 691 ASP A O 1
ATOM 5225 N N . LEU A 1 692 ? -10.475 -14.843 -33.646 1.00 94.25 692 LEU A N 1
ATOM 5226 C CA . LEU A 1 692 ? -11.511 -15.512 -32.862 1.00 94.25 692 LEU A CA 1
ATOM 5227 C C . LEU A 1 692 ? -12.898 -15.087 -33.368 1.00 94.25 692 LEU A C 1
ATOM 5229 O O . LEU A 1 692 ? -13.297 -13.932 -33.227 1.00 94.25 692 LEU A O 1
ATOM 5233 N N . ILE A 1 693 ? -13.638 -16.029 -33.949 1.00 91.81 693 ILE A N 1
ATOM 5234 C CA . ILE A 1 693 ? -15.006 -15.829 -34.437 1.00 91.81 693 ILE A CA 1
ATOM 5235 C C . ILE A 1 693 ? -15.978 -16.255 -33.331 1.00 91.81 693 ILE A C 1
ATOM 5237 O O . ILE A 1 693 ? -16.131 -17.447 -33.067 1.00 91.81 693 ILE A O 1
ATOM 5241 N N . GLY A 1 694 ? -16.634 -15.278 -32.702 1.00 85.44 694 GLY A N 1
ATOM 5242 C CA . GLY A 1 694 ? -17.394 -15.464 -31.460 1.00 85.44 694 GLY A CA 1
ATOM 5243 C C . GLY A 1 694 ? -16.497 -15.208 -30.249 1.00 85.44 694 GLY A C 1
ATOM 5244 O O . GLY A 1 694 ? -15.570 -15.965 -29.984 1.00 85.44 694 GLY A O 1
ATOM 5245 N N . SER A 1 695 ? -16.738 -14.097 -29.555 1.00 91.94 695 SER A N 1
ATOM 5246 C CA . SER A 1 695 ? -15.876 -13.581 -28.482 1.00 91.94 695 SER A CA 1
ATOM 5247 C C . SER A 1 695 ? -16.684 -13.165 -27.251 1.00 91.94 695 SER A C 1
ATOM 5249 O O . SER A 1 695 ? -16.302 -12.249 -26.524 1.00 91.94 695 SER A O 1
ATOM 5251 N N . SER A 1 696 ? -17.838 -13.795 -27.048 1.00 93.50 696 SER A N 1
ATOM 5252 C CA . SER A 1 696 ? -18.721 -13.538 -25.917 1.00 93.50 696 SER A CA 1
ATOM 5253 C C . SER A 1 696 ? -19.454 -14.805 -25.506 1.00 93.50 696 SER A C 1
ATOM 5255 O O . SER A 1 696 ? -19.747 -15.651 -26.352 1.00 93.50 696 SER A O 1
ATOM 5257 N N . VAL A 1 697 ? -19.772 -14.919 -24.223 1.00 94.81 697 VAL A N 1
ATOM 5258 C CA . VAL A 1 697 ? -20.622 -15.978 -23.679 1.00 94.81 697 VAL A CA 1
ATOM 5259 C C . VAL A 1 697 ? -21.534 -15.373 -22.617 1.00 94.81 697 VAL A C 1
ATOM 5261 O O . VAL A 1 697 ? -21.107 -14.511 -21.853 1.00 94.81 697 VAL A O 1
ATOM 5264 N N . GLU A 1 698 ? -22.791 -15.803 -22.604 1.00 94.31 698 GLU A N 1
ATOM 5265 C CA . GLU A 1 698 ? -23.723 -15.475 -21.526 1.00 94.31 698 GLU A CA 1
ATOM 5266 C C . GLU A 1 698 ? -23.232 -16.106 -20.215 1.00 94.31 698 GLU A C 1
ATOM 5268 O O . GLU A 1 698 ? -22.511 -17.113 -20.223 1.00 94.31 698 GLU A O 1
ATOM 5273 N N . GLU A 1 699 ? -23.592 -15.509 -19.087 1.00 91.81 699 GLU A N 1
ATOM 5274 C CA . GLU A 1 699 ? -23.299 -16.085 -17.779 1.00 91.81 699 GLU A CA 1
ATOM 5275 C C . GLU A 1 699 ? -24.220 -17.264 -17.426 1.00 91.81 699 GLU A C 1
ATOM 5277 O O . GLU A 1 699 ? -25.077 -17.676 -18.217 1.00 91.81 699 GLU A O 1
ATOM 5282 N N . ASN A 1 700 ? -23.975 -17.871 -16.261 1.00 89.75 700 ASN A N 1
ATOM 5283 C CA . ASN A 1 700 ? -24.684 -19.026 -15.701 1.00 89.75 700 ASN A CA 1
ATOM 5284 C C . ASN A 1 700 ? -24.762 -20.260 -16.634 1.00 89.75 700 ASN A C 1
ATOM 5286 O O . ASN A 1 700 ? -25.350 -21.296 -16.307 1.00 89.75 700 ASN A O 1
ATOM 5290 N N . GLN A 1 701 ? -24.064 -20.213 -17.776 1.00 92.56 701 GLN A N 1
ATOM 5291 C CA . GLN A 1 701 ? -23.916 -21.314 -18.716 1.00 92.56 701 GLN A CA 1
ATOM 5292 C C . GLN A 1 701 ? -22.962 -22.379 -18.173 1.00 92.56 701 GLN A C 1
ATOM 5294 O O . GLN A 1 701 ? -21.881 -22.094 -17.655 1.00 92.56 701 GLN A O 1
ATOM 5299 N N . ALA A 1 702 ? -23.335 -23.644 -18.366 1.00 91.06 702 ALA A N 1
ATOM 5300 C CA . ALA A 1 702 ? -22.546 -24.784 -17.915 1.00 91.06 702 ALA A CA 1
ATOM 5301 C C . ALA A 1 702 ? -21.131 -24.820 -18.531 1.00 91.06 702 ALA A C 1
ATOM 5303 O O . ALA A 1 702 ? -20.924 -24.458 -19.694 1.00 91.06 702 ALA A O 1
ATOM 5304 N N . SER A 1 703 ? -20.170 -25.359 -17.774 1.00 91.75 703 SER A N 1
ATOM 5305 C CA . SER A 1 703 ? -18.828 -25.674 -18.281 1.00 91.75 703 SER A CA 1
ATOM 5306 C C . SER A 1 703 ? -18.893 -26.541 -19.552 1.00 91.75 703 SER A C 1
ATOM 5308 O O . SER A 1 703 ? -19.689 -27.480 -19.651 1.00 91.75 703 SER A O 1
ATOM 5310 N N . GLY A 1 704 ? -18.068 -26.206 -20.546 1.00 91.62 704 GLY A N 1
ATOM 5311 C CA . GLY A 1 704 ? -18.070 -26.795 -21.888 1.00 91.62 704 GLY A CA 1
ATOM 5312 C C . GLY A 1 704 ? -18.891 -26.020 -22.929 1.00 91.62 704 GLY A C 1
ATOM 5313 O O . GLY A 1 704 ? -18.897 -26.411 -24.106 1.00 91.62 704 GLY A O 1
ATOM 5314 N N . THR A 1 705 ? -19.555 -24.926 -22.541 1.00 94.88 705 THR A N 1
ATOM 5315 C CA . THR A 1 705 ? -20.308 -24.039 -23.447 1.00 94.88 705 THR A CA 1
ATOM 5316 C C . THR A 1 705 ? -19.389 -23.414 -24.495 1.00 94.88 705 THR A C 1
ATOM 5318 O O . THR A 1 705 ? -18.239 -23.089 -24.218 1.00 94.88 705 THR A O 1
ATOM 5321 N N . MET A 1 706 ? -19.864 -23.300 -25.737 1.00 94.69 706 MET A N 1
ATOM 5322 C CA . MET A 1 706 ? -19.061 -22.816 -26.862 1.00 94.69 706 MET A CA 1
ATOM 5323 C C . MET A 1 706 ? -19.049 -21.287 -26.909 1.00 94.69 706 MET A C 1
ATOM 5325 O O . MET A 1 706 ? -20.094 -20.680 -27.107 1.00 94.69 706 MET A O 1
ATOM 5329 N N . VAL A 1 707 ? -17.861 -20.695 -26.792 1.00 95.50 707 VAL A N 1
ATOM 5330 C CA . VAL A 1 707 ? -17.637 -19.240 -26.861 1.00 95.50 707 VAL A CA 1
ATOM 5331 C C . VAL A 1 707 ? -17.456 -18.790 -28.313 1.00 95.50 707 VAL A C 1
ATOM 5333 O O . VAL A 1 707 ? -17.975 -17.762 -28.739 1.00 95.50 707 VAL A O 1
ATOM 5336 N N . GLY A 1 708 ? -16.720 -19.582 -29.096 1.00 93.94 708 GLY A N 1
ATOM 5337 C CA . GLY A 1 708 ? -16.387 -19.243 -30.473 1.00 93.94 708 GLY A CA 1
ATOM 5338 C C . GLY A 1 708 ? -15.384 -20.201 -31.097 1.00 93.94 708 GLY A C 1
ATOM 5339 O O . GLY A 1 708 ? -15.199 -21.328 -30.632 1.00 93.94 708 GLY A O 1
ATOM 5340 N N . LYS A 1 709 ? -14.733 -19.756 -32.171 1.00 94.75 709 LYS A N 1
ATOM 5341 C CA . LYS A 1 709 ? -13.763 -20.558 -32.917 1.00 94.75 709 LYS A CA 1
ATOM 5342 C C . LYS A 1 709 ? -12.570 -19.731 -33.392 1.00 94.75 709 LYS A C 1
ATOM 5344 O O . LYS A 1 709 ? -12.754 -18.721 -34.068 1.00 94.75 709 LYS A O 1
ATOM 5349 N N . LEU A 1 710 ? -11.359 -20.198 -33.101 1.00 95.06 710 LEU A N 1
ATOM 5350 C CA . LEU A 1 710 ? -10.137 -19.704 -33.727 1.00 95.06 710 LEU A CA 1
ATOM 5351 C C . LEU A 1 710 ? -10.084 -20.116 -35.205 1.00 95.06 710 LEU A C 1
ATOM 5353 O O . LEU A 1 710 ? -10.350 -21.266 -35.566 1.00 95.06 710 LEU A O 1
ATOM 5357 N N . ASN A 1 711 ? -9.726 -19.159 -36.053 1.00 91.69 711 ASN A N 1
ATOM 5358 C CA . ASN A 1 711 ? -9.614 -19.303 -37.495 1.00 91.69 711 ASN A CA 1
ATOM 5359 C C . ASN A 1 711 ? -8.246 -18.763 -37.956 1.00 91.69 711 ASN A C 1
ATOM 5361 O O . ASN A 1 711 ? -8.141 -17.571 -38.262 1.00 91.69 711 ASN A O 1
ATOM 5365 N N . PRO A 1 712 ? -7.192 -19.601 -37.964 1.00 92.25 712 PRO A N 1
ATOM 5366 C CA . PRO A 1 712 ? -5.906 -19.236 -38.543 1.00 92.25 712 PRO A CA 1
ATOM 5367 C C . PRO A 1 712 ? -5.977 -19.124 -40.072 1.00 92.25 712 PRO A C 1
ATOM 5369 O O . PRO A 1 712 ? -6.794 -19.793 -40.709 1.00 92.25 712 PRO A O 1
ATOM 5372 N N . THR A 1 713 ? -5.073 -18.332 -40.644 1.00 89.88 713 THR A N 1
ATOM 5373 C CA . THR A 1 713 ? -4.745 -18.337 -42.076 1.00 89.88 713 THR A CA 1
ATOM 5374 C C . THR A 1 713 ? -3.233 -18.346 -42.230 1.00 89.88 713 THR A C 1
ATOM 5376 O O . THR A 1 713 ? -2.530 -17.612 -41.531 1.00 89.88 713 THR A O 1
ATOM 5379 N N . ASP A 1 714 ? -2.764 -19.151 -43.171 1.00 88.75 714 ASP A N 1
ATOM 5380 C CA . ASP A 1 714 ? -1.357 -19.366 -43.467 1.00 88.75 714 ASP A CA 1
ATOM 5381 C C . ASP A 1 714 ? -1.060 -19.015 -44.938 1.00 88.75 714 ASP A C 1
ATOM 5383 O O . ASP A 1 714 ? -1.958 -19.206 -45.772 1.00 88.75 714 ASP A O 1
ATOM 5387 N N . PRO A 1 715 ? 0.119 -18.459 -45.280 1.00 83.69 715 PRO A N 1
ATOM 5388 C CA . PRO A 1 715 ? 0.513 -18.256 -46.674 1.00 83.69 715 PRO A CA 1
ATOM 5389 C C . PRO A 1 715 ? 0.758 -19.566 -47.432 1.00 83.69 715 PRO A C 1
ATOM 5391 O O . PRO A 1 715 ? 0.478 -19.624 -48.635 1.00 83.69 715 PRO A O 1
ATOM 5394 N N . ASP A 1 716 ? 1.248 -20.607 -46.754 1.00 81.19 716 ASP A N 1
ATOM 5395 C CA . ASP A 1 716 ? 1.793 -21.787 -47.414 1.00 81.19 716 ASP A CA 1
ATOM 5396 C C . ASP A 1 716 ? 0.704 -22.769 -47.863 1.00 81.19 716 ASP A C 1
ATOM 5398 O O . ASP A 1 716 ? -0.283 -23.095 -47.186 1.00 81.19 716 ASP A O 1
ATOM 5402 N N . ALA A 1 717 ? 0.851 -23.225 -49.107 1.00 74.62 717 ALA A N 1
ATOM 5403 C CA . ALA A 1 717 ? -0.217 -23.901 -49.821 1.00 74.62 717 ALA A CA 1
ATOM 5404 C C . ALA A 1 717 ? -0.478 -25.306 -49.250 1.00 74.62 717 ALA A C 1
ATOM 5406 O O . ALA A 1 717 ? 0.217 -26.267 -49.581 1.00 74.62 717 ALA A O 1
ATOM 5407 N N . ASN A 1 718 ? -1.595 -25.434 -48.523 1.00 76.19 718 ASN A N 1
ATOM 5408 C CA . ASN A 1 718 ? -2.060 -26.621 -47.783 1.00 76.19 718 ASN A CA 1
ATOM 5409 C C . ASN A 1 718 ? -1.408 -26.840 -46.397 1.00 76.19 718 ASN A C 1
ATOM 5411 O O . ASN A 1 718 ? -1.467 -27.967 -45.907 1.00 76.19 718 ASN A O 1
ATOM 5415 N N . ALA A 1 719 ? -0.864 -25.794 -45.760 1.00 80.38 719 ALA A N 1
ATOM 5416 C CA . ALA A 1 719 ? -0.316 -25.859 -44.399 1.00 80.38 719 ALA A CA 1
ATOM 5417 C C . ALA A 1 719 ? -1.292 -26.443 -43.347 1.00 80.38 719 ALA A C 1
ATOM 5419 O O . ALA A 1 719 ? -2.516 -26.254 -43.395 1.00 80.38 719 ALA A O 1
ATOM 5420 N N . THR A 1 720 ? -0.735 -27.140 -42.358 1.00 86.81 720 THR A N 1
ATOM 5421 C CA . THR A 1 720 ? -1.416 -27.972 -41.357 1.00 86.81 720 THR A CA 1
ATOM 5422 C C . THR A 1 720 ? -1.328 -27.348 -39.962 1.00 86.81 720 THR A C 1
ATOM 5424 O O . THR A 1 720 ? -0.572 -27.787 -39.092 1.00 86.81 720 THR A O 1
ATOM 5427 N N . ILE A 1 721 ? -2.151 -26.328 -39.713 1.00 89.06 721 ILE A N 1
ATOM 5428 C CA . ILE A 1 721 ? -2.065 -25.547 -38.471 1.00 89.06 721 ILE A CA 1
ATOM 5429 C C . ILE A 1 721 ? -2.533 -26.319 -37.231 1.00 89.06 721 ILE A C 1
ATOM 5431 O O . ILE A 1 721 ? -3.695 -26.713 -37.106 1.00 89.06 721 ILE A O 1
ATOM 5435 N N . THR A 1 722 ? -1.636 -26.425 -36.252 1.00 92.38 722 THR A N 1
ATOM 5436 C CA . THR A 1 722 ? -1.924 -26.829 -34.872 1.00 92.38 722 THR A CA 1
ATOM 5437 C C . THR A 1 722 ? -2.251 -25.601 -34.018 1.00 92.38 722 THR A C 1
ATOM 5439 O O . THR A 1 722 ? -1.534 -24.600 -34.044 1.00 92.38 722 THR A O 1
ATOM 5442 N N . LEU A 1 723 ? -3.326 -25.684 -33.229 1.00 94.25 723 LEU A N 1
ATOM 5443 C CA . LEU A 1 723 ? -3.779 -24.626 -32.319 1.00 94.25 723 LEU A CA 1
ATOM 5444 C C . LEU A 1 723 ? -3.602 -25.042 -30.854 1.00 94.25 723 LEU A C 1
ATOM 5446 O O . LEU A 1 723 ? -3.969 -26.153 -30.472 1.00 94.25 723 LEU A O 1
ATOM 5450 N N . ALA A 1 724 ? -3.081 -24.133 -30.031 1.00 93.94 724 ALA A N 1
ATOM 5451 C CA . ALA A 1 724 ? -2.907 -24.318 -28.590 1.00 93.94 724 ALA A CA 1
ATOM 5452 C C . ALA A 1 724 ? -3.091 -22.995 -27.826 1.00 93.94 724 ALA A C 1
ATOM 5454 O O . ALA A 1 724 ? -3.010 -21.913 -28.408 1.00 93.94 724 ALA A O 1
ATOM 5455 N N . PHE A 1 725 ? -3.294 -23.068 -26.511 1.00 96.56 725 PHE A N 1
ATOM 5456 C CA . PHE A 1 725 ? -3.036 -21.928 -25.627 1.00 96.56 725 PHE A CA 1
ATOM 5457 C C . PHE A 1 725 ? -1.525 -21.729 -25.447 1.00 96.56 725 PHE A C 1
ATOM 5459 O O . PHE A 1 725 ? -0.764 -22.695 -25.527 1.00 96.56 725 PHE A O 1
ATOM 5466 N N . SER A 1 726 ? -1.091 -20.498 -25.175 1.00 94.50 726 SER A N 1
ATOM 5467 C CA . SER A 1 726 ? 0.289 -20.210 -24.773 1.00 94.50 726 SER A CA 1
ATOM 5468 C C . SER A 1 726 ? 0.366 -19.178 -23.650 1.00 94.50 726 SER A C 1
ATOM 5470 O O . SER A 1 726 ? -0.509 -18.323 -23.500 1.00 94.50 726 SER A O 1
ATOM 5472 N N . ASP A 1 727 ? 1.412 -19.286 -22.836 1.00 88.94 727 ASP A N 1
ATOM 5473 C CA . ASP A 1 727 ? 1.606 -18.460 -21.645 1.00 88.94 727 ASP A CA 1
ATOM 5474 C C . ASP A 1 727 ? 2.153 -17.066 -22.000 1.00 88.94 727 ASP A C 1
ATOM 5476 O O . ASP A 1 727 ? 2.810 -16.879 -23.028 1.00 88.94 727 ASP A O 1
ATOM 5480 N N . GLY A 1 728 ? 1.901 -16.069 -21.150 1.00 89.25 728 GLY A N 1
ATOM 5481 C CA . GLY A 1 728 ? 2.475 -14.724 -21.261 1.00 89.25 728 GLY A CA 1
ATOM 5482 C C . GLY A 1 728 ? 1.459 -13.610 -21.015 1.00 89.25 728 GLY A C 1
ATOM 5483 O O . GLY A 1 728 ? 0.379 -13.834 -20.484 1.00 89.25 728 GLY A O 1
ATOM 5484 N N . ASN A 1 729 ? 1.795 -12.384 -21.419 1.00 85.81 729 ASN A N 1
ATOM 5485 C CA . ASN A 1 729 ? 0.887 -11.241 -21.289 1.00 85.81 729 ASN A CA 1
ATOM 5486 C C . ASN A 1 729 ? -0.412 -11.484 -22.085 1.00 85.81 729 ASN A C 1
ATOM 5488 O O . ASN A 1 729 ? -0.362 -11.719 -23.297 1.00 85.81 729 ASN A O 1
ATOM 5492 N N . GLY A 1 730 ? -1.564 -11.429 -21.416 1.00 86.81 730 GLY A N 1
ATOM 5493 C CA . GLY A 1 730 ? -2.864 -11.768 -21.985 1.00 86.81 730 GLY A CA 1
ATOM 5494 C C . GLY A 1 730 ? -3.267 -13.241 -21.855 1.00 86.81 730 GLY A C 1
ATOM 5495 O O . GLY A 1 730 ? -4.232 -13.627 -22.507 1.00 86.81 730 GLY A O 1
ATOM 5496 N N . SER A 1 731 ? -2.528 -14.074 -21.110 1.00 93.69 731 SER A N 1
ATOM 5497 C CA . SER A 1 731 ? -2.834 -15.503 -20.904 1.00 93.69 731 SER A CA 1
ATOM 5498 C C . SER A 1 731 ? -3.559 -15.797 -19.584 1.00 93.69 731 SER A C 1
ATOM 5500 O O . SER A 1 731 ? -3.678 -16.963 -19.203 1.00 93.69 731 SER A O 1
ATOM 5502 N N . GLU A 1 732 ? -3.993 -14.768 -18.853 1.00 93.94 732 GLU A N 1
ATOM 5503 C CA . GLU A 1 732 ? -4.367 -14.853 -17.434 1.00 93.94 732 GLU A CA 1
ATOM 5504 C C . GLU A 1 732 ? -5.517 -15.845 -17.205 1.00 93.94 732 GLU A C 1
ATOM 5506 O O . GLU A 1 732 ? -5.481 -16.654 -16.276 1.00 93.94 732 GLU A O 1
ATOM 5511 N N . TYR A 1 733 ? -6.497 -15.847 -18.111 1.00 96.06 733 TYR A N 1
ATOM 5512 C CA . TYR A 1 733 ? -7.709 -16.657 -18.004 1.00 96.06 733 TYR A CA 1
ATOM 5513 C C . TYR A 1 733 ? -7.663 -17.946 -18.839 1.00 96.06 733 TYR A C 1
ATOM 5515 O O . TYR A 1 733 ? -8.652 -18.673 -18.860 1.00 96.06 733 TYR A O 1
ATOM 5523 N N . ASN A 1 734 ? -6.534 -18.295 -19.481 1.00 95.75 734 ASN A N 1
ATOM 5524 C CA . ASN A 1 734 ? -6.410 -19.500 -20.330 1.00 95.75 734 ASN A CA 1
ATOM 5525 C C . ASN A 1 734 ? -6.897 -20.790 -19.636 1.00 95.75 734 ASN A C 1
ATOM 5527 O O . ASN A 1 734 ? -7.442 -21.677 -20.284 1.00 95.75 734 ASN A O 1
ATOM 5531 N N . HIS A 1 735 ? -6.730 -20.885 -18.314 1.00 94.62 735 HIS A N 1
ATOM 5532 C CA . HIS A 1 735 ? -7.135 -22.031 -17.497 1.00 94.62 735 HIS A CA 1
ATOM 5533 C C . HIS A 1 735 ? -8.665 -22.185 -17.322 1.00 94.62 735 HIS A C 1
ATOM 5535 O O . HIS A 1 735 ? -9.149 -23.289 -17.050 1.00 94.62 735 HIS A O 1
ATOM 5541 N N . LEU A 1 736 ? -9.432 -21.103 -17.510 1.00 96.00 736 LEU A N 1
ATOM 5542 C CA . LEU A 1 736 ? -10.901 -21.082 -17.453 1.00 96.00 736 LEU A CA 1
ATOM 5543 C C . LEU A 1 736 ? -11.564 -21.451 -18.788 1.00 96.00 736 LEU A C 1
ATOM 5545 O O . LEU A 1 736 ? -12.792 -21.523 -18.865 1.00 96.00 736 LEU A O 1
ATOM 5549 N N . PHE A 1 737 ? -10.773 -21.738 -19.823 1.00 95.81 737 PHE A N 1
ATOM 5550 C CA . PHE A 1 737 ? -11.251 -22.148 -21.138 1.00 95.81 737 PHE A CA 1
ATOM 5551 C C . PHE A 1 737 ? -10.595 -23.457 -21.590 1.00 95.81 737 PHE A C 1
ATOM 5553 O O . PHE A 1 737 ? -9.584 -23.910 -21.059 1.00 95.81 737 PHE A O 1
ATOM 5560 N N . SER A 1 738 ? -11.193 -24.089 -22.593 1.00 94.31 738 SER A N 1
ATOM 5561 C CA . SER A 1 738 ? -10.623 -25.222 -23.316 1.00 94.31 738 SER A CA 1
ATOM 5562 C C . SER A 1 738 ? -10.661 -24.946 -24.817 1.00 94.31 738 SER A C 1
ATOM 5564 O O . SER A 1 738 ? -11.570 -24.283 -25.320 1.00 94.31 738 SER A O 1
ATOM 5566 N N . LEU A 1 739 ? -9.646 -25.430 -25.529 1.00 95.25 739 LEU A N 1
ATOM 5567 C CA . LEU A 1 739 ? -9.476 -25.250 -26.967 1.00 95.25 739 LEU A CA 1
ATOM 5568 C C . LEU A 1 739 ? -9.319 -26.629 -27.609 1.00 95.25 739 LEU A C 1
ATOM 5570 O O . LEU A 1 739 ? -8.421 -27.382 -27.234 1.00 95.25 739 LEU A O 1
ATOM 5574 N N . ASP A 1 740 ? -10.208 -26.983 -28.540 1.00 90.12 740 ASP A N 1
ATOM 5575 C CA . ASP A 1 740 ? -10.112 -28.257 -29.262 1.00 90.12 740 ASP A CA 1
ATOM 5576 C C . ASP A 1 740 ? -9.211 -28.170 -30.506 1.00 90.12 740 ASP A C 1
ATOM 5578 O O . ASP A 1 740 ? -8.907 -27.091 -31.015 1.00 90.12 740 ASP A O 1
ATOM 5582 N N . ALA A 1 741 ? -8.798 -29.330 -31.026 1.00 82.75 741 ALA A N 1
ATOM 5583 C CA . ALA A 1 741 ? -7.911 -29.429 -32.188 1.00 82.75 741 ALA A CA 1
ATOM 5584 C C . ALA A 1 741 ? -8.522 -28.908 -33.509 1.00 82.75 741 ALA A C 1
ATOM 5586 O O . ALA A 1 741 ? -7.818 -28.827 -34.510 1.00 82.75 741 ALA A O 1
ATOM 5587 N N . ASN A 1 742 ? -9.813 -28.553 -33.536 1.00 85.69 742 ASN A N 1
ATOM 5588 C CA . ASN A 1 742 ? -10.442 -27.869 -34.669 1.00 85.69 742 ASN A CA 1
ATOM 5589 C C . ASN A 1 742 ? -10.480 -26.344 -34.470 1.00 85.69 742 ASN A C 1
ATOM 5591 O O . ASN A 1 742 ? -11.015 -25.646 -35.332 1.00 85.69 742 ASN A O 1
ATOM 5595 N N . GLY A 1 743 ? -9.966 -25.832 -33.348 1.00 89.94 743 GLY A N 1
ATOM 5596 C CA . GLY A 1 743 ? -9.982 -24.424 -32.963 1.00 89.94 743 GLY A CA 1
ATOM 5597 C C . GLY A 1 743 ? -11.222 -23.978 -32.189 1.00 89.94 743 GLY A C 1
ATOM 5598 O O . GLY A 1 743 ? -11.398 -22.776 -32.009 1.00 89.94 743 GLY A O 1
ATOM 5599 N N . THR A 1 744 ? -12.108 -24.877 -31.742 1.00 95.06 744 THR A N 1
ATOM 5600 C CA . THR A 1 744 ? -13.303 -24.461 -30.981 1.00 95.06 744 THR A CA 1
ATOM 5601 C C . THR A 1 744 ? -12.926 -24.068 -29.557 1.00 95.06 744 THR A C 1
ATOM 5603 O O . THR A 1 744 ? -12.389 -24.889 -28.813 1.00 95.06 744 THR A O 1
ATOM 5606 N N . LEU A 1 745 ? -13.255 -22.835 -29.171 1.00 96.56 745 LEU A N 1
ATOM 5607 C CA . LEU A 1 745 ? -13.078 -22.296 -27.827 1.00 96.56 745 LEU A CA 1
ATOM 5608 C C . LEU A 1 745 ? -14.331 -22.569 -26.984 1.00 96.56 745 LEU A C 1
ATOM 5610 O O . LEU A 1 745 ? -15.456 -22.264 -27.398 1.00 96.56 745 LEU A O 1
ATOM 5614 N N . ARG A 1 746 ? -14.138 -23.126 -25.789 1.00 95.69 746 ARG A N 1
ATOM 5615 C CA . ARG A 1 746 ? -15.203 -23.464 -24.837 1.00 95.69 746 ARG A CA 1
ATOM 5616 C C . ARG A 1 746 ? -14.873 -22.987 -23.433 1.00 95.69 746 ARG A C 1
ATOM 5618 O O . ARG A 1 746 ? -13.702 -22.933 -23.069 1.00 95.69 746 ARG A O 1
ATOM 5625 N N . THR A 1 747 ? -15.892 -22.710 -22.628 1.00 95.94 747 THR A N 1
ATOM 5626 C CA . THR A 1 747 ? -15.725 -22.510 -21.184 1.00 95.94 747 THR A CA 1
ATOM 5627 C C . THR A 1 747 ? -15.229 -23.805 -20.528 1.00 95.94 747 THR A C 1
ATOM 5629 O O . THR A 1 747 ? -15.533 -24.907 -20.991 1.00 95.94 747 THR A O 1
ATOM 5632 N N . ASN A 1 748 ? -14.435 -23.684 -19.469 1.00 95.12 748 ASN A N 1
ATOM 5633 C CA . ASN A 1 748 ? -14.010 -24.783 -18.591 1.00 95.12 748 ASN A CA 1
ATOM 5634 C C . ASN A 1 748 ? -14.602 -24.624 -17.172 1.00 95.12 748 ASN A C 1
ATOM 5636 O O . ASN A 1 748 ? -14.678 -25.593 -16.418 1.00 95.12 748 ASN A O 1
ATOM 5640 N N . ALA A 1 749 ? -15.099 -23.428 -16.847 1.00 92.81 749 ALA A N 1
ATOM 5641 C CA . ALA A 1 749 ? -15.899 -23.115 -15.667 1.00 92.81 749 ALA A CA 1
ATOM 5642 C C . ALA A 1 749 ? -17.335 -22.703 -16.061 1.00 92.81 749 ALA A C 1
ATOM 5644 O O . ALA A 1 749 ? -17.644 -22.535 -17.244 1.00 92.81 749 ALA A O 1
ATOM 5645 N N . THR A 1 750 ? -18.204 -22.564 -15.061 1.00 93.88 750 THR A N 1
ATOM 5646 C CA . THR A 1 750 ? -19.352 -21.642 -15.094 1.00 93.88 750 THR A CA 1
ATOM 5647 C C . THR A 1 750 ? -18.846 -20.234 -14.772 1.00 93.88 750 THR A C 1
ATOM 5649 O O . THR A 1 750 ? -17.876 -20.110 -14.024 1.00 93.88 750 THR A O 1
ATOM 5652 N N . PHE A 1 751 ? -19.490 -19.199 -15.303 1.00 92.88 751 PHE A N 1
ATOM 5653 C CA . PHE A 1 751 ? -19.192 -17.800 -14.981 1.00 92.88 751 PHE A CA 1
ATOM 5654 C C . PHE A 1 751 ? -20.452 -17.129 -14.436 1.00 92.88 751 PHE A C 1
ATOM 5656 O O . PHE A 1 751 ? -21.524 -17.422 -14.962 1.00 92.88 751 PHE A O 1
ATOM 5663 N N . ASP A 1 752 ? -20.302 -16.248 -13.447 1.00 89.81 752 ASP A N 1
ATOM 5664 C CA . ASP A 1 752 ? -21.299 -15.232 -13.073 1.00 89.81 752 ASP A CA 1
ATOM 5665 C C . ASP A 1 752 ? -20.687 -13.843 -13.329 1.00 89.81 752 ASP A C 1
ATOM 5667 O O . ASP A 1 752 ? -19.465 -13.684 -13.231 1.00 89.81 752 ASP A O 1
ATOM 5671 N N . TYR A 1 753 ? -21.469 -12.880 -13.804 1.00 91.25 753 TYR A N 1
ATOM 5672 C CA . TYR A 1 753 ? -20.962 -11.621 -14.357 1.00 91.25 753 TYR A CA 1
ATOM 5673 C C . TYR A 1 753 ? -20.566 -10.628 -13.259 1.00 91.25 753 TYR A C 1
ATOM 5675 O O . TYR A 1 753 ? -19.615 -9.862 -13.438 1.00 91.25 753 TYR A O 1
ATOM 5683 N N . GLU A 1 754 ? -21.252 -10.665 -12.122 1.00 87.19 754 GLU A N 1
ATOM 5684 C CA . GLU A 1 754 ? -21.127 -9.708 -11.025 1.00 87.19 754 GLU A CA 1
ATOM 5685 C C . GLU A 1 754 ? -19.900 -9.999 -10.150 1.00 87.19 754 GLU A C 1
ATOM 5687 O O . GLU A 1 754 ? -19.231 -9.066 -9.695 1.00 87.19 754 GLU A O 1
ATOM 5692 N N . THR A 1 755 ? -19.534 -11.274 -9.957 1.00 86.69 755 THR A N 1
ATOM 5693 C CA . THR A 1 755 ? -18.337 -11.669 -9.191 1.00 86.69 755 THR A CA 1
ATOM 5694 C C . THR A 1 755 ? -17.120 -11.994 -10.059 1.00 86.69 755 THR A C 1
ATOM 5696 O O . THR A 1 755 ? -15.990 -11.941 -9.560 1.00 86.69 755 THR A O 1
ATOM 5699 N N . ASN A 1 756 ? -17.292 -12.355 -11.339 1.00 90.31 756 ASN A N 1
ATOM 5700 C CA . ASN A 1 756 ? -16.167 -12.710 -12.216 1.00 90.31 756 ASN A CA 1
ATOM 5701 C C . ASN A 1 756 ? -15.700 -11.511 -13.069 1.00 90.31 756 ASN A C 1
ATOM 5703 O O . ASN A 1 756 ? -16.310 -10.450 -13.142 1.00 90.31 756 ASN A O 1
ATOM 5707 N N . ALA A 1 757 ? -14.577 -11.678 -13.771 1.00 88.50 757 ALA A N 1
ATOM 5708 C CA . ALA A 1 757 ? -14.106 -10.671 -14.716 1.00 88.50 757 ALA A CA 1
ATOM 5709 C C . ALA A 1 757 ? -14.974 -10.655 -15.989 1.00 88.50 757 ALA A C 1
ATOM 5711 O O . ALA A 1 757 ? -14.833 -11.524 -16.850 1.00 88.50 757 ALA A O 1
ATOM 5712 N N . THR A 1 758 ? -15.796 -9.614 -16.150 1.00 90.44 758 THR A N 1
ATOM 5713 C CA . THR A 1 758 ? -16.665 -9.386 -17.326 1.00 90.44 758 THR A CA 1
ATOM 5714 C C . THR A 1 758 ? -15.917 -9.348 -18.666 1.00 90.44 758 THR A C 1
ATOM 5716 O O . THR A 1 758 ? -16.511 -9.566 -19.721 1.00 90.44 758 THR A O 1
ATOM 5719 N N . THR A 1 759 ? -14.597 -9.124 -18.652 1.00 92.69 759 THR A N 1
ATOM 5720 C CA . THR A 1 759 ? -13.718 -9.308 -19.815 1.00 92.69 759 THR A CA 1
ATOM 5721 C C . THR A 1 759 ? -12.511 -10.179 -19.454 1.00 92.69 759 THR A C 1
ATOM 5723 O O . THR A 1 759 ? -11.707 -9.840 -18.587 1.00 92.69 759 THR A O 1
ATOM 5726 N N . MET A 1 760 ? -12.367 -11.315 -20.138 1.00 93.56 760 MET A N 1
ATOM 5727 C CA . MET A 1 760 ? -11.327 -12.314 -19.891 1.00 93.56 760 MET A CA 1
ATOM 5728 C C . MET A 1 760 ? -10.337 -12.365 -21.053 1.00 93.56 760 MET A C 1
ATOM 5730 O O . MET A 1 760 ? -10.704 -12.635 -22.198 1.00 93.56 760 MET A O 1
ATOM 5734 N N . ARG A 1 761 ? -9.058 -12.115 -20.766 1.00 96.06 761 ARG A N 1
ATOM 5735 C CA . ARG A 1 761 ? -7.971 -12.204 -21.750 1.00 96.06 761 ARG A CA 1
ATOM 5736 C C . ARG A 1 761 ? -7.455 -13.641 -21.862 1.00 96.06 761 ARG A C 1
ATOM 5738 O O . ARG A 1 761 ? -7.120 -14.271 -20.859 1.00 96.06 761 ARG A O 1
ATOM 5745 N N . ILE A 1 762 ? -7.390 -14.139 -23.093 1.00 95.44 762 ILE A N 1
ATOM 5746 C CA . ILE A 1 762 ? -6.803 -15.441 -23.430 1.00 95.44 762 ILE A CA 1
ATOM 5747 C C . ILE A 1 762 ? -5.738 -15.282 -24.513 1.00 95.44 762 ILE A C 1
ATOM 5749 O O . ILE A 1 762 ? -5.876 -14.456 -25.417 1.00 95.44 762 ILE A O 1
ATOM 5753 N N . ARG A 1 763 ? -4.686 -16.096 -24.458 1.00 96.94 763 ARG A N 1
ATOM 5754 C CA . ARG A 1 763 ? -3.543 -16.060 -25.377 1.00 96.94 763 ARG A CA 1
ATOM 5755 C C . ARG A 1 763 ? -3.402 -17.412 -26.059 1.00 96.94 763 ARG A C 1
ATOM 5757 O O . ARG A 1 763 ? -3.218 -18.432 -25.394 1.00 96.94 763 ARG A O 1
ATOM 5764 N N . ALA A 1 764 ? -3.523 -17.410 -27.382 1.00 95.56 764 ALA A N 1
ATOM 5765 C CA . ALA A 1 764 ? -3.478 -18.613 -28.201 1.00 95.56 764 ALA A CA 1
ATOM 5766 C C . ALA A 1 764 ? -2.417 -18.510 -29.299 1.00 95.56 764 ALA A C 1
ATOM 5768 O O . ALA A 1 764 ? -2.091 -17.421 -29.782 1.00 95.56 764 ALA A O 1
ATOM 5769 N N . LYS A 1 765 ? -1.908 -19.677 -29.687 1.00 95.12 765 LYS A N 1
ATOM 5770 C CA . LYS A 1 765 ? -0.832 -19.886 -30.647 1.00 95.12 765 LYS A CA 1
ATOM 5771 C C . LYS A 1 765 ? -1.316 -20.768 -31.798 1.00 95.12 765 LYS A C 1
ATOM 5773 O O . LYS A 1 765 ? -1.829 -21.864 -31.568 1.00 95.12 765 LYS A O 1
ATOM 5778 N N . ALA A 1 766 ? -1.105 -20.300 -33.023 1.00 94.31 766 ALA A N 1
ATOM 5779 C CA . ALA A 1 766 ? -1.133 -21.099 -34.244 1.00 94.31 766 ALA A CA 1
ATOM 5780 C C . ALA A 1 766 ? 0.300 -21.499 -34.607 1.00 94.31 766 ALA A C 1
ATOM 5782 O O . ALA A 1 766 ? 1.195 -20.661 -34.533 1.00 94.31 766 ALA A O 1
ATOM 5783 N N . THR A 1 767 ? 0.521 -22.762 -34.965 1.00 91.88 767 THR A N 1
ATOM 5784 C CA . THR A 1 767 ? 1.832 -23.305 -35.366 1.00 91.88 767 THR A CA 1
ATOM 5785 C C . THR A 1 767 ? 1.655 -24.181 -36.603 1.00 91.88 767 THR A C 1
ATOM 5787 O O . THR A 1 767 ? 0.746 -25.011 -36.605 1.00 91.88 767 THR A O 1
ATOM 5790 N N . ASP A 1 768 ? 2.486 -24.000 -37.624 1.00 89.50 768 ASP A N 1
ATOM 5791 C CA . ASP A 1 768 ? 2.513 -24.831 -38.838 1.00 89.50 768 ASP A CA 1
ATOM 5792 C C . ASP A 1 768 ? 3.225 -26.189 -38.616 1.00 89.50 768 ASP A C 1
ATOM 5794 O O . ASP A 1 768 ? 3.660 -26.518 -37.505 1.00 89.50 768 ASP A O 1
ATOM 5798 N N . GLU A 1 769 ? 3.337 -27.011 -39.663 1.00 83.31 769 GLU A N 1
ATOM 5799 C CA . GLU A 1 769 ? 4.066 -28.289 -39.629 1.00 83.31 769 GLU A CA 1
ATOM 5800 C C . GLU A 1 769 ? 5.600 -28.155 -39.545 1.00 83.31 769 GLU A C 1
ATOM 5802 O O . GLU A 1 769 ? 6.275 -29.125 -39.184 1.00 83.31 769 GLU A O 1
ATOM 5807 N N . HIS A 1 770 ? 6.154 -26.971 -39.815 1.00 81.56 770 HIS A N 1
ATOM 5808 C CA . HIS A 1 770 ? 7.585 -26.657 -39.736 1.00 81.56 770 HIS A CA 1
ATOM 5809 C C . HIS A 1 770 ? 7.994 -25.991 -38.405 1.00 81.56 770 HIS A C 1
ATOM 5811 O O . HIS A 1 770 ? 9.185 -25.896 -38.103 1.00 81.56 770 HIS A O 1
ATOM 5817 N N . ASN A 1 771 ? 7.026 -25.708 -37.527 1.00 80.00 771 ASN A N 1
ATOM 5818 C CA . ASN A 1 771 ? 7.116 -25.052 -36.216 1.00 80.00 771 ASN A CA 1
ATOM 5819 C C . ASN A 1 771 ? 7.220 -23.514 -36.232 1.00 80.00 771 ASN A C 1
ATOM 5821 O O . ASN A 1 771 ? 7.429 -22.933 -35.158 1.00 80.00 771 ASN A O 1
ATOM 5825 N N . ALA A 1 772 ? 7.032 -22.837 -37.371 1.00 84.56 772 ALA A N 1
ATOM 5826 C CA . ALA A 1 772 ? 6.836 -21.387 -37.349 1.00 84.56 772 ALA A CA 1
ATOM 5827 C C . ALA A 1 772 ? 5.402 -21.064 -36.879 1.00 84.56 772 ALA A C 1
ATOM 5829 O O . ALA A 1 772 ? 4.511 -21.921 -36.844 1.00 84.56 772 ALA A O 1
ATOM 5830 N N . SER A 1 773 ? 5.201 -19.871 -36.308 1.00 91.75 773 SER A N 1
ATOM 5831 C CA . SER A 1 773 ? 4.029 -19.659 -35.450 1.00 91.75 773 SER A CA 1
ATOM 5832 C C . SER A 1 773 ? 3.647 -18.213 -35.175 1.00 91.75 773 SER A C 1
ATOM 5834 O O . SER A 1 773 ? 4.517 -17.370 -34.967 1.00 91.75 773 SER A O 1
ATOM 5836 N N . LEU A 1 774 ? 2.342 -17.988 -35.013 1.00 94.06 774 LEU A N 1
ATOM 5837 C CA . LEU A 1 774 ? 1.737 -16.721 -34.609 1.00 94.06 774 LEU A CA 1
ATOM 5838 C C . LEU A 1 774 ? 1.036 -16.858 -33.255 1.00 94.06 774 LEU A C 1
ATOM 5840 O O . LEU A 1 774 ? 0.215 -17.754 -33.056 1.00 94.06 774 LEU A O 1
ATOM 5844 N N . GLU A 1 775 ? 1.311 -15.929 -32.343 1.00 95.00 775 GLU A N 1
ATOM 5845 C CA . GLU A 1 775 ? 0.623 -15.810 -31.054 1.00 95.00 775 GLU A CA 1
ATOM 5846 C C . GLU A 1 775 ? -0.227 -14.541 -31.010 1.00 95.00 775 GLU A C 1
ATOM 5848 O O . GLU A 1 775 ? 0.216 -13.475 -31.443 1.00 95.00 775 GLU A O 1
ATOM 5853 N N . LYS A 1 776 ? -1.434 -14.623 -30.442 1.00 95.06 776 LYS A N 1
ATOM 5854 C CA . LYS A 1 776 ? -2.323 -13.464 -30.294 1.00 95.06 776 LYS A CA 1
ATOM 5855 C C . LYS A 1 776 ? -3.177 -13.561 -29.034 1.00 95.06 776 LYS A C 1
ATOM 5857 O O . LYS A 1 776 ? -3.585 -14.647 -28.619 1.00 95.06 776 LYS A O 1
ATOM 5862 N N . THR A 1 777 ? -3.443 -12.403 -28.436 1.00 96.50 777 THR A N 1
ATOM 5863 C CA . THR A 1 777 ? -4.383 -12.255 -27.322 1.00 96.50 777 THR A CA 1
ATOM 5864 C C . THR A 1 777 ? -5.776 -11.931 -27.852 1.00 96.50 777 THR A C 1
ATOM 5866 O O . THR A 1 777 ? -5.931 -11.065 -28.714 1.00 96.50 777 THR A O 1
ATOM 5869 N N . PHE A 1 778 ? -6.786 -12.580 -27.287 1.00 95.06 778 PHE A N 1
ATOM 5870 C CA . PHE A 1 778 ? -8.202 -12.322 -27.518 1.00 95.06 778 PHE A CA 1
ATOM 5871 C C . PHE A 1 778 ? -8.867 -11.901 -26.210 1.00 95.06 778 PHE A C 1
ATOM 5873 O O . PHE A 1 778 ? -8.387 -12.237 -25.128 1.00 95.06 778 PHE A O 1
ATOM 5880 N N . VAL A 1 779 ? -9.977 -11.176 -26.319 1.00 94.94 779 VAL A N 1
ATOM 5881 C CA . VAL A 1 779 ? -10.857 -10.874 -25.188 1.00 94.94 779 VAL A CA 1
ATOM 5882 C C . VAL A 1 779 ? -12.138 -11.676 -25.378 1.00 94.94 779 VAL A C 1
ATOM 5884 O O . VAL A 1 779 ? -12.742 -11.620 -26.448 1.00 94.94 779 VAL A O 1
ATOM 5887 N N . VAL A 1 780 ? -12.525 -12.429 -24.354 1.00 95.56 780 VAL A N 1
ATOM 5888 C CA . VAL A 1 780 ? -13.849 -13.034 -24.218 1.00 95.56 780 VAL A CA 1
ATOM 5889 C C . VAL A 1 780 ? -14.650 -12.157 -23.269 1.00 95.56 780 VAL A C 1
ATOM 5891 O O . VAL A 1 780 ? -14.229 -11.940 -22.136 1.00 95.56 780 VAL A O 1
ATOM 5894 N N . ASN A 1 781 ? -15.793 -11.656 -23.719 1.00 94.81 781 ASN A N 1
ATOM 5895 C CA . ASN A 1 781 ? -16.709 -10.906 -22.867 1.00 94.81 781 ASN A CA 1
ATOM 5896 C C . ASN A 1 781 ? -17.690 -11.881 -22.205 1.00 94.81 781 ASN A C 1
ATOM 5898 O O . ASN A 1 781 ? -18.318 -12.677 -22.905 1.00 94.81 781 ASN A O 1
ATOM 5902 N N . ILE A 1 782 ? -17.862 -11.800 -20.890 1.00 95.56 782 ILE A N 1
ATOM 5903 C CA . ILE A 1 782 ? -19.060 -12.350 -20.250 1.00 95.56 782 ILE A CA 1
ATOM 5904 C C . ILE A 1 782 ? -20.181 -11.332 -20.481 1.00 95.56 782 ILE A C 1
ATOM 5906 O O . ILE A 1 782 ? -19.929 -10.126 -20.460 1.00 95.56 782 ILE A O 1
ATOM 5910 N N . THR A 1 783 ? -21.398 -11.788 -20.759 1.00 91.75 783 THR A N 1
ATOM 5911 C CA . THR A 1 783 ? -22.567 -10.908 -20.894 1.00 91.75 783 THR A CA 1
ATOM 5912 C C . THR A 1 783 ? -23.611 -11.258 -19.850 1.00 91.75 783 THR A C 1
ATOM 5914 O O . THR A 1 783 ? -24.065 -12.403 -19.824 1.00 91.75 783 THR A O 1
ATOM 5917 N N . ASN A 1 784 ? -23.968 -10.250 -19.054 1.00 91.38 784 ASN A N 1
ATOM 5918 C CA . ASN A 1 784 ? -24.944 -10.323 -17.976 1.00 91.38 784 ASN A CA 1
ATOM 5919 C C . ASN A 1 784 ? -26.292 -10.915 -18.433 1.00 91.38 784 ASN A C 1
ATOM 5921 O O . ASN A 1 784 ? -26.765 -10.625 -19.543 1.00 91.38 784 ASN A O 1
ATOM 5925 N N . ILE A 1 785 ? -26.896 -11.724 -17.566 1.00 88.88 785 ILE A N 1
ATOM 5926 C CA . ILE A 1 785 ? -28.301 -12.120 -17.600 1.00 88.88 785 ILE A CA 1
ATOM 5927 C C . ILE A 1 785 ? -28.954 -11.483 -16.374 1.00 88.88 785 ILE A C 1
ATOM 5929 O O . ILE A 1 785 ? -28.787 -11.976 -15.271 1.00 88.88 785 ILE A O 1
ATOM 5933 N N . PHE A 1 786 ? -29.740 -10.427 -16.591 1.00 83.88 786 PHE A N 1
ATOM 5934 C CA . PHE A 1 786 ? -30.485 -9.771 -15.517 1.00 83.88 786 PHE A CA 1
ATOM 5935 C C . PHE A 1 786 ? -31.433 -10.760 -14.822 1.00 83.88 786 PHE A C 1
ATOM 5937 O O . PHE A 1 786 ? -32.431 -11.202 -15.410 1.00 83.88 786 PHE A O 1
ATOM 5944 N N . GLU A 1 787 ? -31.077 -11.124 -13.596 1.00 84.94 787 GLU A N 1
ATOM 5945 C CA . GLU A 1 787 ? -31.748 -12.103 -12.746 1.00 84.94 787 GLU A CA 1
ATOM 5946 C C . GLU A 1 787 ? -32.483 -11.344 -11.633 1.00 84.94 787 GLU A C 1
ATOM 5948 O O . GLU A 1 787 ? -31.886 -10.529 -10.943 1.00 84.94 787 GLU A O 1
ATOM 5953 N N . ASP A 1 788 ? -33.804 -11.535 -11.573 1.00 84.12 788 ASP A N 1
ATOM 5954 C CA . ASP A 1 788 ? -34.779 -10.739 -10.808 1.00 84.12 788 ASP A CA 1
ATOM 5955 C C . ASP A 1 788 ? -35.861 -11.713 -10.304 1.00 84.12 788 ASP A C 1
ATOM 5957 O O . ASP A 1 788 ? -36.763 -12.124 -11.054 1.00 84.12 788 ASP A O 1
ATOM 5961 N N . LEU A 1 789 ? -35.670 -12.227 -9.084 1.00 84.88 789 LEU A N 1
ATOM 5962 C CA . LEU A 1 789 ? -36.419 -13.359 -8.529 1.00 84.88 789 LEU A CA 1
ATOM 5963 C C . LEU A 1 789 ? -37.797 -12.965 -7.963 1.00 84.88 789 LEU A C 1
ATOM 5965 O O . LEU A 1 789 ? -38.760 -13.718 -8.168 1.00 84.88 789 LEU A O 1
ATOM 5969 N N . ASP A 1 790 ? -37.928 -11.810 -7.304 1.00 81.12 790 ASP A N 1
ATOM 5970 C CA . ASP A 1 790 ? -39.199 -11.331 -6.730 1.00 81.12 790 ASP A CA 1
ATOM 5971 C C . ASP A 1 790 ? -40.037 -10.465 -7.713 1.00 81.12 790 ASP A C 1
ATOM 5973 O O . ASP A 1 790 ? -41.273 -10.448 -7.620 1.00 81.12 790 ASP A O 1
ATOM 5977 N N . SER A 1 791 ? -39.401 -9.871 -8.740 1.00 85.19 791 SER A N 1
ATOM 5978 C CA . SER A 1 791 ? -39.972 -8.927 -9.724 1.00 85.19 791 SER A CA 1
ATOM 5979 C C . SER A 1 791 ? -40.186 -7.468 -9.260 1.00 85.19 791 SER A C 1
ATOM 5981 O O . SER A 1 791 ? -41.057 -6.777 -9.813 1.00 85.19 791 SER A O 1
ATOM 5983 N N . ASP A 1 792 ? -39.400 -6.976 -8.299 1.00 83.25 792 ASP A N 1
ATOM 5984 C CA . ASP A 1 792 ? -39.211 -5.556 -7.941 1.00 83.25 792 ASP A CA 1
ATOM 5985 C C . ASP A 1 792 ? -38.541 -4.757 -9.082 1.00 83.25 792 ASP A C 1
ATOM 5987 O O . ASP A 1 792 ? -38.986 -3.644 -9.413 1.00 83.25 792 ASP A O 1
ATOM 5991 N N . GLY A 1 793 ? -37.545 -5.356 -9.748 1.00 84.56 793 GLY A N 1
ATOM 5992 C CA . GLY A 1 793 ? -36.742 -4.734 -10.806 1.00 84.56 793 GLY A CA 1
ATOM 5993 C C . GLY A 1 793 ? -35.340 -4.265 -10.387 1.00 84.56 793 GLY A C 1
ATOM 5994 O O . GLY A 1 793 ? -34.687 -3.563 -11.171 1.00 84.56 793 GLY A O 1
ATOM 5995 N N . ILE A 1 794 ? -34.882 -4.626 -9.189 1.00 81.81 794 ILE A N 1
ATOM 5996 C CA . ILE A 1 794 ? -33.467 -4.812 -8.841 1.00 81.81 794 ILE A CA 1
ATOM 5997 C C . ILE A 1 794 ? -32.992 -6.168 -9.417 1.00 81.81 794 ILE A C 1
ATOM 5999 O O . ILE A 1 794 ? -33.762 -6.921 -10.009 1.00 81.81 794 ILE A O 1
ATOM 6003 N N . GLU A 1 795 ? -31.686 -6.407 -9.373 1.00 85.69 795 GLU A N 1
ATOM 6004 C CA . GLU A 1 795 ? -31.027 -7.633 -9.821 1.00 85.69 795 GLU A CA 1
ATOM 6005 C C . GLU A 1 795 ? -30.507 -8.372 -8.591 1.00 85.69 795 GLU A C 1
ATOM 6007 O O . GLU A 1 795 ? -29.811 -7.748 -7.795 1.00 85.69 795 GLU A O 1
ATOM 6012 N N . ASP A 1 796 ? -30.819 -9.661 -8.458 1.00 82.88 796 ASP A N 1
ATOM 6013 C CA . ASP A 1 796 ? -30.585 -10.536 -7.296 1.00 82.88 796 ASP A CA 1
ATOM 6014 C C . ASP A 1 796 ? -29.269 -10.251 -6.534 1.00 82.88 796 ASP A C 1
ATOM 6016 O O . ASP A 1 796 ? -29.256 -10.024 -5.329 1.00 82.88 796 ASP A O 1
ATOM 6020 N N . HIS A 1 797 ? -28.129 -10.172 -7.235 1.00 83.75 797 HIS A N 1
ATOM 6021 C CA . HIS A 1 797 ? -26.812 -9.903 -6.629 1.00 83.75 797 HIS A CA 1
ATOM 6022 C C . HIS A 1 797 ? -26.719 -8.557 -5.874 1.00 83.75 797 HIS A C 1
ATOM 6024 O O . HIS A 1 797 ? -25.886 -8.376 -4.980 1.00 83.75 797 HIS A O 1
ATOM 6030 N N . PHE A 1 798 ? -27.530 -7.587 -6.283 1.00 83.44 798 PHE A N 1
ATOM 6031 C CA . PHE A 1 798 ? -27.634 -6.244 -5.722 1.00 83.44 798 PHE A CA 1
ATOM 6032 C C . PHE A 1 798 ? -28.905 -6.045 -4.886 1.00 83.44 798 PHE A C 1
ATOM 6034 O O . PHE A 1 798 ? -29.039 -4.979 -4.272 1.00 83.44 798 PHE A O 1
ATOM 6041 N N . ASP A 1 799 ? -29.809 -7.027 -4.845 1.00 84.06 799 ASP A N 1
ATOM 6042 C CA . ASP A 1 799 ? -30.968 -7.011 -3.963 1.00 84.06 799 ASP A CA 1
ATOM 6043 C C . ASP A 1 799 ? -30.549 -7.390 -2.533 1.00 84.06 799 ASP A C 1
ATOM 6045 O O . ASP A 1 799 ? -29.784 -8.334 -2.324 1.00 84.06 799 ASP A O 1
ATOM 6049 N N . PRO A 1 800 ? -30.976 -6.638 -1.507 1.00 86.12 800 PRO A N 1
ATOM 6050 C CA . PRO A 1 800 ? -30.845 -7.084 -0.132 1.00 86.12 800 PRO A CA 1
ATOM 6051 C C . PRO A 1 800 ? -31.822 -8.194 0.292 1.00 86.12 800 PRO A C 1
ATOM 6053 O O . PRO A 1 800 ? -31.589 -8.702 1.382 1.00 86.12 800 PRO A O 1
ATOM 6056 N N . ASP A 1 801 ? -32.904 -8.485 -0.441 1.00 86.19 801 ASP A N 1
ATOM 6057 C CA . ASP A 1 801 ? -34.071 -9.316 -0.049 1.00 86.19 801 ASP A CA 1
ATOM 6058 C C . ASP A 1 801 ? -34.507 -10.203 -1.248 1.00 86.19 801 ASP A C 1
ATOM 6060 O O . ASP A 1 801 ? -35.576 -9.998 -1.821 1.00 86.19 801 ASP A O 1
ATOM 6064 N N . ASP A 1 802 ? -33.657 -11.169 -1.651 1.00 85.88 802 ASP A N 1
ATOM 6065 C CA . ASP A 1 802 ? -33.718 -11.968 -2.910 1.00 85.88 802 ASP A CA 1
ATOM 6066 C C . ASP A 1 802 ? -35.101 -12.610 -3.236 1.00 85.88 802 ASP A C 1
ATOM 6068 O O . ASP A 1 802 ? -35.339 -13.035 -4.368 1.00 85.88 802 ASP A O 1
ATOM 6072 N N . ASP A 1 803 ? -36.022 -12.757 -2.272 1.00 82.81 803 ASP A N 1
ATOM 6073 C CA . ASP A 1 803 ? -37.360 -13.339 -2.483 1.00 82.81 803 ASP A CA 1
ATOM 6074 C C . ASP A 1 803 ? -38.562 -12.489 -2.025 1.00 82.81 803 ASP A C 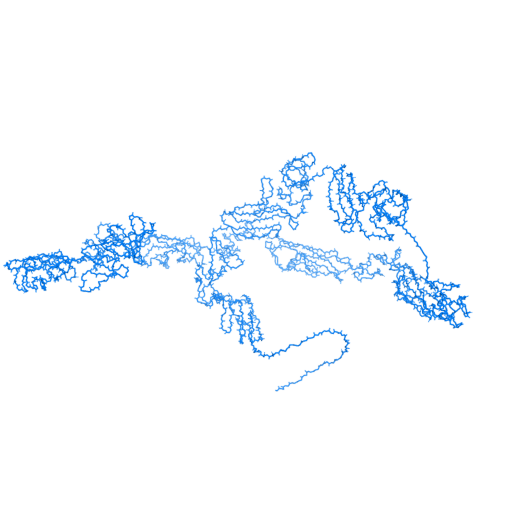1
ATOM 6076 O O . ASP A 1 803 ? -39.718 -12.916 -2.204 1.00 82.81 803 ASP A O 1
ATOM 6080 N N . GLY A 1 804 ? -38.306 -11.284 -1.508 1.00 84.44 804 GLY A N 1
ATOM 6081 C CA . GLY A 1 804 ? -39.313 -10.281 -1.170 1.00 84.44 804 GLY A CA 1
ATOM 6082 C C . GLY A 1 804 ? -40.193 -10.607 0.045 1.00 84.44 804 GLY A C 1
ATOM 6083 O O . GLY A 1 804 ? -41.305 -10.065 0.149 1.00 84.44 804 GLY A O 1
ATOM 6084 N N . ASP A 1 805 ? -39.773 -11.497 0.959 1.00 79.94 805 ASP A N 1
ATOM 6085 C CA . ASP A 1 805 ? -40.538 -11.805 2.182 1.00 79.94 805 ASP A CA 1
ATOM 6086 C C . ASP A 1 805 ? -40.383 -10.763 3.310 1.00 79.94 805 ASP A C 1
ATOM 6088 O O . ASP A 1 805 ? -41.230 -10.697 4.218 1.00 79.94 805 ASP A O 1
ATOM 6092 N N . GLY A 1 806 ? -39.420 -9.841 3.172 1.00 80.94 806 GLY A N 1
ATOM 6093 C CA . GLY A 1 806 ? -39.208 -8.697 4.064 1.00 80.94 806 GLY A CA 1
ATOM 6094 C C . GLY A 1 806 ? -38.064 -8.881 5.063 1.00 80.94 806 GLY A C 1
ATOM 6095 O O . GLY A 1 806 ? -37.933 -8.076 5.997 1.00 80.94 806 GLY A O 1
ATOM 6096 N N . PHE A 1 807 ? -37.269 -9.938 4.904 1.00 77.62 807 PHE A N 1
ATOM 6097 C CA . PHE A 1 807 ? -36.010 -10.168 5.599 1.00 77.62 807 PHE A CA 1
ATOM 6098 C C . PHE A 1 807 ? -34.864 -10.127 4.591 1.00 77.62 807 PHE A C 1
ATOM 6100 O O . PHE A 1 807 ? -34.958 -10.693 3.515 1.00 77.62 807 PHE A O 1
ATOM 6107 N N . SER A 1 808 ? -33.742 -9.504 4.956 1.00 83.94 808 SER A N 1
ATOM 6108 C CA . SER A 1 808 ? -32.606 -9.447 4.041 1.00 83.94 808 SER A CA 1
ATOM 6109 C C . SER A 1 808 ? -31.745 -10.712 4.048 1.00 83.94 808 SER A C 1
ATOM 6111 O O . SER A 1 808 ? -31.565 -11.340 5.095 1.00 83.94 808 SER A O 1
ATOM 6113 N N . ASP A 1 809 ? -31.098 -11.009 2.921 1.00 80.94 809 ASP A N 1
ATOM 6114 C CA . ASP A 1 809 ? -30.165 -12.121 2.701 1.00 80.94 809 ASP A CA 1
ATOM 6115 C C . ASP A 1 809 ? -29.201 -12.359 3.864 1.00 80.94 809 ASP A C 1
ATOM 6117 O O . ASP A 1 809 ? -29.026 -13.466 4.380 1.00 80.94 809 ASP A O 1
ATOM 6121 N N . ILE A 1 810 ? -28.569 -11.271 4.303 1.00 80.94 810 ILE A N 1
ATOM 6122 C CA . ILE A 1 810 ? -27.578 -11.265 5.378 1.00 80.94 810 ILE A CA 1
ATOM 6123 C C . ILE A 1 810 ? -28.191 -11.596 6.748 1.00 80.94 810 ILE A C 1
ATOM 6125 O O . ILE A 1 810 ? -27.503 -12.146 7.610 1.00 80.94 810 ILE A O 1
ATOM 6129 N N . VAL A 1 811 ? -29.475 -11.291 6.953 1.00 80.12 811 VAL A N 1
ATOM 6130 C CA . VAL A 1 811 ? -30.240 -11.695 8.137 1.00 80.12 811 VAL A CA 1
ATOM 6131 C C . VAL A 1 811 ? -30.607 -13.174 8.028 1.00 80.12 811 VAL A C 1
ATOM 6133 O O . VAL A 1 811 ? -30.344 -13.924 8.967 1.00 80.12 811 VAL A O 1
ATOM 6136 N N . GLU A 1 812 ? -31.131 -13.638 6.893 1.00 79.75 812 GLU A N 1
ATOM 6137 C CA . GLU A 1 812 ? -31.514 -15.046 6.741 1.00 79.75 812 GLU A CA 1
ATOM 6138 C C . GLU A 1 812 ? -30.327 -16.013 6.833 1.00 79.75 812 GLU A C 1
ATOM 6140 O O . GLU A 1 812 ? -30.377 -17.006 7.569 1.00 79.75 812 GLU A O 1
ATOM 6145 N N . ILE A 1 813 ? -29.208 -15.703 6.175 1.00 78.12 813 ILE A N 1
ATOM 6146 C CA . ILE A 1 813 ? -27.978 -16.503 6.269 1.00 78.12 813 ILE A CA 1
ATOM 6147 C C . ILE A 1 813 ? -27.480 -16.568 7.724 1.00 78.12 813 ILE A C 1
ATOM 6149 O O . ILE A 1 813 ? -27.028 -17.627 8.167 1.00 78.12 813 ILE A O 1
ATOM 6153 N N . ALA A 1 814 ? -27.610 -15.482 8.496 1.00 72.31 814 ALA A N 1
ATOM 6154 C CA . ALA A 1 814 ? -27.217 -15.449 9.906 1.00 72.31 814 ALA A CA 1
ATOM 6155 C C . ALA A 1 814 ? -28.113 -16.316 10.815 1.00 72.31 814 ALA A C 1
ATOM 6157 O O . ALA A 1 814 ? -27.620 -16.851 11.810 1.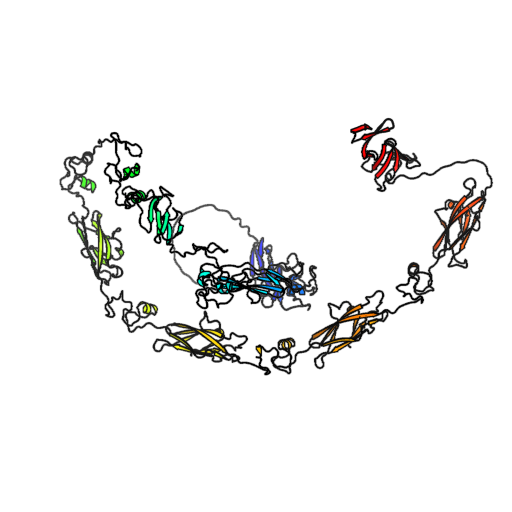00 72.31 814 ALA A O 1
ATOM 6158 N N . TYR A 1 815 ? -29.392 -16.500 10.470 1.00 70.69 815 TYR A N 1
ATOM 6159 C CA . TYR A 1 815 ? -30.344 -17.323 11.232 1.00 70.69 815 TYR A CA 1
ATOM 6160 C C . TYR A 1 815 ? -30.597 -18.721 10.629 1.00 70.69 815 TYR A C 1
ATOM 6162 O O . TYR A 1 815 ? -31.425 -19.473 11.144 1.00 70.69 815 TYR A O 1
ATOM 6170 N N . GLY A 1 816 ? -29.871 -19.113 9.575 1.00 67.94 816 GLY A N 1
ATOM 6171 C CA . GLY A 1 816 ? -29.973 -20.441 8.946 1.00 67.94 816 GLY A CA 1
ATOM 6172 C C . GLY A 1 816 ? -31.230 -20.650 8.092 1.00 67.94 816 GLY A C 1
ATOM 6173 O O . GLY A 1 816 ? -31.615 -21.791 7.815 1.00 67.94 816 GLY A O 1
ATOM 6174 N N . SER A 1 817 ? -31.861 -19.546 7.707 1.00 78.25 817 SER A N 1
ATOM 6175 C CA . SER A 1 817 ? -33.006 -19.444 6.803 1.00 78.25 817 SER A CA 1
ATOM 6176 C C . SER A 1 817 ? -32.503 -19.416 5.339 1.00 78.25 817 SER A C 1
ATOM 6178 O O . SER A 1 817 ? -31.409 -19.936 5.077 1.00 78.25 817 SER A O 1
ATOM 6180 N N . LYS A 1 818 ? -33.299 -19.011 4.341 1.00 82.12 818 LYS A N 1
ATOM 6181 C CA . LYS A 1 818 ? -32.971 -19.210 2.915 1.00 82.12 818 LYS A CA 1
ATOM 6182 C C . LYS A 1 818 ? -33.462 -18.057 2.018 1.00 82.12 818 LYS A C 1
ATOM 6184 O O . LYS A 1 818 ? -34.569 -18.202 1.503 1.00 82.12 818 LYS A O 1
ATOM 6189 N N . PRO A 1 819 ? -32.565 -17.128 1.630 1.00 84.50 819 PRO A N 1
ATOM 6190 C CA . PRO A 1 819 ? -32.883 -15.913 0.859 1.00 84.50 819 PRO A CA 1
ATOM 6191 C C . PRO A 1 819 ? -33.697 -16.051 -0.429 1.00 84.50 819 PRO A C 1
ATOM 6193 O O . PRO A 1 819 ? -34.208 -15.079 -0.947 1.00 84.50 819 PRO A O 1
ATOM 6196 N N . ARG A 1 820 ? -33.787 -17.261 -0.994 1.00 84.88 820 ARG A N 1
ATOM 6197 C CA . ARG A 1 820 ? -34.389 -17.541 -2.310 1.00 84.88 820 ARG A CA 1
ATOM 6198 C C . ARG A 1 820 ? -35.623 -18.439 -2.207 1.00 84.88 820 ARG A C 1
ATOM 6200 O O . ARG A 1 820 ? -35.848 -19.316 -3.051 1.00 84.88 820 ARG A O 1
ATOM 6207 N N . ASN A 1 821 ? -36.354 -18.340 -1.102 1.00 82.44 821 ASN A N 1
ATOM 6208 C CA . ASN A 1 821 ? -37.559 -19.092 -0.774 1.00 82.44 821 ASN A CA 1
ATOM 6209 C C . ASN A 1 821 ? -38.377 -18.409 0.353 1.00 82.44 821 ASN A C 1
ATOM 6211 O O . ASN A 1 821 ? -38.275 -18.842 1.504 1.00 82.44 821 ASN A O 1
ATOM 6215 N N . SER A 1 822 ? -39.318 -17.526 -0.025 1.00 81.50 822 SER A N 1
ATOM 6216 C CA . SER A 1 822 ? -40.243 -16.689 0.794 1.00 81.50 822 SER A CA 1
ATOM 6217 C C . SER A 1 822 ? -41.254 -17.434 1.691 1.00 81.50 822 SER A C 1
ATOM 6219 O O . SER A 1 822 ? -42.376 -17.015 1.984 1.00 81.50 822 SER A O 1
ATOM 6221 N N . ASN A 1 823 ? -40.891 -18.652 2.069 1.00 79.25 823 ASN A N 1
ATOM 6222 C CA . ASN A 1 823 ? -41.533 -19.523 3.039 1.00 79.25 823 ASN A CA 1
ATOM 6223 C C . ASN A 1 823 ? -40.513 -19.914 4.134 1.00 79.25 823 ASN A C 1
ATOM 6225 O O . ASN A 1 823 ? -40.728 -20.920 4.819 1.00 79.25 823 ASN A O 1
ATOM 6229 N N . SER A 1 824 ? -39.378 -19.204 4.230 1.00 77.94 824 SER A N 1
ATOM 6230 C CA . SER A 1 824 ? -38.197 -19.602 5.005 1.00 77.94 824 SER A CA 1
ATOM 6231 C C . SER A 1 824 ? -37.730 -18.603 6.062 1.00 77.94 824 SER A C 1
ATOM 6233 O O . SER A 1 824 ? -36.736 -18.941 6.697 1.00 77.94 824 SER A O 1
ATOM 6235 N N . VAL A 1 825 ? -38.449 -17.487 6.261 1.00 68.38 825 VAL A N 1
ATOM 6236 C CA . VAL A 1 825 ? -38.297 -16.434 7.294 1.00 68.38 825 VAL A CA 1
ATOM 6237 C C . VAL A 1 825 ? -37.254 -16.659 8.400 1.00 68.38 825 VAL A C 1
ATOM 6239 O O . VAL A 1 825 ? -37.233 -17.685 9.091 1.00 68.38 825 VAL A O 1
ATOM 6242 N N . ALA A 1 826 ? -36.450 -15.628 8.658 1.00 72.44 826 ALA A N 1
ATOM 6243 C CA . ALA A 1 826 ? -35.482 -15.634 9.749 1.00 72.44 826 ALA A CA 1
ATOM 6244 C C . ALA A 1 826 ? -36.123 -15.545 11.144 1.00 72.44 826 ALA A C 1
ATOM 6246 O O . ALA A 1 826 ? -37.098 -14.825 11.361 1.00 72.44 826 ALA A O 1
ATOM 6247 N N . ASN A 1 827 ? -35.494 -16.214 12.116 1.00 79.12 827 ASN A N 1
ATOM 6248 C CA . ASN A 1 827 ? -35.861 -16.141 13.530 1.00 79.12 827 ASN A CA 1
ATOM 6249 C C . ASN A 1 827 ? -35.676 -14.712 14.075 1.00 79.12 827 ASN A C 1
ATOM 6251 O O . ASN A 1 827 ? -34.571 -14.163 14.023 1.00 79.12 827 ASN A O 1
ATOM 6255 N N . GLN A 1 828 ? -36.716 -14.131 14.669 1.00 81.44 828 GLN A N 1
ATOM 6256 C CA . GLN A 1 828 ? -36.667 -12.805 15.282 1.00 81.44 828 GLN A CA 1
ATOM 6257 C C . GLN A 1 828 ? -36.492 -12.890 16.799 1.00 81.44 828 GLN A C 1
ATOM 6259 O O . GLN A 1 828 ? -37.277 -13.515 17.495 1.00 81.44 828 GLN A O 1
ATOM 6264 N N . ALA A 1 829 ? -35.499 -12.176 17.335 1.00 84.94 829 ALA A N 1
ATOM 6265 C CA . ALA A 1 829 ? -35.251 -12.144 18.776 1.00 84.94 829 ALA A CA 1
ATOM 6266 C C . ALA A 1 829 ? -36.450 -11.589 19.591 1.00 84.94 829 ALA A C 1
ATOM 6268 O O . ALA A 1 829 ? -37.173 -10.708 19.102 1.00 84.94 829 ALA A O 1
ATOM 6269 N N . PRO A 1 830 ? -36.598 -11.981 20.877 1.00 91.56 830 PRO A N 1
ATOM 6270 C CA . PRO A 1 830 ? -37.653 -11.485 21.758 1.00 91.56 830 PRO A CA 1
ATOM 6271 C C . PRO A 1 830 ? -37.767 -9.952 21.761 1.00 91.56 830 PRO A C 1
ATOM 6273 O O . PRO A 1 830 ? -36.817 -9.242 22.080 1.00 91.56 830 PRO A O 1
ATOM 6276 N N . THR A 1 831 ? -38.947 -9.407 21.460 1.00 90.12 831 THR A N 1
ATOM 6277 C CA . THR A 1 831 ? -39.150 -7.950 21.298 1.00 90.12 831 THR A CA 1
ATOM 6278 C C . THR A 1 831 ? -39.613 -7.236 22.565 1.00 90.12 831 THR A C 1
ATOM 6280 O O . THR A 1 831 ? -39.572 -6.005 22.635 1.00 90.12 831 THR A O 1
ATOM 6283 N N . LEU A 1 832 ? -40.032 -7.980 23.591 1.00 91.62 832 LEU A N 1
ATOM 6284 C CA . LEU A 1 832 ? -40.416 -7.426 24.888 1.00 91.62 832 LEU A CA 1
ATOM 6285 C C . LEU A 1 832 ? -39.758 -8.190 26.033 1.00 91.62 832 LEU A C 1
ATOM 6287 O O . LEU A 1 832 ? -39.800 -9.418 26.087 1.00 91.62 832 LEU A O 1
ATOM 6291 N N . LEU A 1 833 ? -39.254 -7.434 27.004 1.00 94.31 833 LEU A N 1
ATOM 6292 C CA . LEU A 1 833 ? -38.907 -7.905 28.336 1.00 94.31 833 LEU A CA 1
ATOM 6293 C C . LEU A 1 833 ? -39.279 -6.800 29.332 1.00 94.31 833 LEU A C 1
ATOM 6295 O O . LEU A 1 833 ? -38.725 -5.701 29.293 1.00 94.31 833 LEU A O 1
ATOM 6299 N N . ASP A 1 834 ? -40.249 -7.074 30.198 1.00 94.06 834 ASP A N 1
ATOM 6300 C CA . ASP A 1 834 ? -40.728 -6.167 31.245 1.00 94.06 834 ASP A CA 1
ATOM 6301 C C . ASP A 1 834 ? -40.991 -6.919 32.550 1.00 94.06 834 ASP A C 1
ATOM 6303 O O . ASP A 1 834 ? -41.241 -8.122 32.544 1.00 94.06 834 ASP A O 1
ATOM 6307 N N . LEU A 1 835 ? -40.967 -6.204 33.676 1.00 95.56 835 LEU A N 1
ATOM 6308 C CA . LEU A 1 835 ? -41.207 -6.747 35.013 1.00 95.56 835 LEU A CA 1
ATOM 6309 C C . LEU A 1 835 ? -42.401 -6.035 35.651 1.00 95.56 835 LEU A C 1
ATOM 6311 O O . LEU A 1 835 ? -42.362 -4.831 35.891 1.00 95.56 835 LEU A O 1
ATOM 6315 N N . ASN A 1 836 ? -43.457 -6.782 35.973 1.00 92.75 836 ASN A N 1
ATOM 6316 C CA . ASN A 1 836 ? -44.629 -6.248 36.670 1.00 92.75 836 ASN A CA 1
ATOM 6317 C C . ASN A 1 836 ? -44.393 -6.210 38.194 1.00 92.75 836 ASN A C 1
ATOM 6319 O O . ASN A 1 836 ? -45.061 -6.912 38.954 1.00 92.75 836 ASN A O 1
ATOM 6323 N N . GLY A 1 837 ? -43.367 -5.467 38.612 1.00 87.50 837 GLY A N 1
ATOM 6324 C CA . GLY A 1 837 ? -42.924 -5.317 39.998 1.00 87.50 837 GLY A CA 1
ATOM 6325 C C . GLY A 1 837 ? -41.739 -4.356 40.095 1.00 87.50 837 GLY A C 1
ATOM 6326 O O . GLY A 1 837 ? -40.812 -4.435 39.295 1.00 87.50 837 GLY A O 1
ATOM 6327 N N . SER A 1 838 ? -41.786 -3.425 41.047 1.00 90.56 838 SER A N 1
ATOM 6328 C CA . SER A 1 838 ? -40.841 -2.298 41.151 1.00 90.56 838 SER A CA 1
ATOM 6329 C C . SER A 1 838 ? -40.234 -2.115 42.543 1.00 90.56 838 SER A C 1
ATOM 6331 O O . SER A 1 838 ? -39.397 -1.234 42.738 1.00 90.56 838 SER A O 1
ATOM 6333 N N . SER A 1 839 ? -40.682 -2.890 43.529 1.00 92.19 839 SER A N 1
ATOM 6334 C CA . SER A 1 839 ? -40.303 -2.713 44.928 1.00 92.19 839 SER A CA 1
ATOM 6335 C C . SER A 1 839 ? -40.538 -3.972 45.754 1.00 92.19 839 SER A C 1
ATOM 6337 O O . SER A 1 839 ? -41.376 -4.802 45.401 1.00 92.19 839 SER A O 1
ATOM 6339 N N . VAL A 1 840 ? -39.840 -4.069 46.879 1.00 93.62 840 VAL A N 1
ATOM 6340 C CA . VAL A 1 840 ? -40.043 -5.070 47.928 1.00 93.62 840 VAL A CA 1
ATOM 6341 C C . VAL A 1 840 ? -39.961 -4.371 49.287 1.00 93.62 840 VAL A C 1
ATOM 6343 O O . VAL A 1 840 ? -39.161 -3.452 49.456 1.00 93.62 840 VAL A O 1
ATOM 6346 N N . ALA A 1 841 ? -40.812 -4.768 50.230 1.00 91.44 841 ALA A N 1
ATOM 6347 C CA . ALA A 1 841 ? -40.705 -4.300 51.606 1.00 91.44 841 ALA A CA 1
ATOM 6348 C C . ALA A 1 841 ? -39.492 -4.942 52.291 1.00 91.44 841 ALA A C 1
ATOM 6350 O O . ALA A 1 841 ? -39.091 -6.054 51.935 1.00 91.44 841 ALA A O 1
ATOM 6351 N N . GLU A 1 842 ? -38.916 -4.247 53.262 1.00 89.06 842 GLU A N 1
ATOM 6352 C CA . GLU A 1 842 ? -37.968 -4.864 54.187 1.00 89.06 842 GLU A CA 1
ATOM 6353 C C . GLU A 1 842 ? -38.652 -5.847 55.150 1.00 89.06 842 GLU A C 1
ATOM 6355 O O . GLU A 1 842 ? -39.879 -5.975 55.150 1.00 89.06 842 GLU A O 1
ATOM 6360 N N . ASN A 1 843 ? -37.849 -6.596 55.911 1.00 88.75 843 ASN A N 1
ATOM 6361 C CA . ASN A 1 843 ? -38.249 -7.610 56.900 1.00 88.75 843 ASN A CA 1
ATOM 6362 C C . ASN A 1 843 ? -39.149 -8.761 56.377 1.00 88.75 843 ASN A C 1
ATOM 6364 O O . ASN A 1 843 ? -39.392 -9.753 57.067 1.00 88.75 843 ASN A O 1
ATOM 6368 N N . GLU A 1 844 ? -39.537 -8.714 55.102 1.00 91.56 844 GLU A N 1
ATOM 6369 C CA . GLU A 1 844 ? -40.131 -9.799 54.324 1.00 91.56 844 GLU A CA 1
ATOM 6370 C C . GLU A 1 844 ? -39.180 -10.996 54.162 1.00 91.56 844 GLU A C 1
ATOM 6372 O O . GLU A 1 844 ? -37.966 -10.861 53.999 1.00 91.56 844 GLU A O 1
ATOM 6377 N N . ALA A 1 845 ? -39.737 -12.207 54.171 1.00 90.12 845 ALA A N 1
ATOM 6378 C CA . ALA A 1 845 ? -38.952 -13.439 54.155 1.00 90.12 845 ALA A CA 1
ATOM 6379 C C . ALA A 1 845 ? -38.223 -13.697 52.817 1.00 90.12 845 ALA A C 1
ATOM 6381 O O . ALA A 1 845 ? -38.716 -13.393 51.729 1.00 90.12 845 ALA A O 1
ATOM 6382 N N . SER A 1 846 ? -37.073 -14.377 52.891 1.00 90.94 846 SER A N 1
ATOM 6383 C CA . SER A 1 846 ? -36.411 -14.977 51.721 1.00 90.94 846 SER A CA 1
ATOM 6384 C C . SER A 1 846 ? -37.394 -15.817 50.885 1.00 90.94 846 SER A C 1
ATOM 6386 O O . SER A 1 846 ? -38.133 -16.654 51.414 1.00 90.94 846 SER A O 1
ATOM 6388 N N . GLY A 1 847 ? -37.411 -15.589 49.569 1.00 90.12 847 GLY A N 1
ATOM 6389 C CA . GLY A 1 847 ? -38.349 -16.196 48.619 1.00 90.12 847 GLY A CA 1
ATOM 6390 C C . GLY A 1 847 ? -39.596 -15.352 48.314 1.00 90.12 847 GLY A C 1
ATOM 6391 O O . GLY A 1 847 ? -40.385 -15.743 47.435 1.00 90.12 847 GLY A O 1
ATOM 6392 N N . THR A 1 848 ? -39.775 -14.203 48.984 1.00 93.94 848 THR A N 1
ATOM 6393 C CA . THR A 1 848 ? -40.870 -13.254 48.727 1.00 93.94 848 THR A CA 1
ATOM 6394 C C . THR A 1 848 ? -40.864 -12.776 47.273 1.00 93.94 848 THR A C 1
ATOM 6396 O O . THR A 1 848 ? -39.826 -12.625 46.628 1.00 93.94 848 THR A O 1
ATOM 6399 N N . THR A 1 849 ? -42.068 -12.616 46.718 1.00 95.12 849 THR A N 1
ATOM 6400 C CA . THR A 1 849 ? -42.287 -12.334 45.292 1.00 95.12 849 THR A CA 1
ATOM 6401 C C . THR A 1 849 ? -42.189 -10.837 45.026 1.00 95.12 849 THR A C 1
ATOM 6403 O O . THR A 1 849 ? -43.033 -10.088 45.505 1.00 95.12 849 THR A O 1
ATOM 6406 N N . VAL A 1 850 ? -41.221 -10.414 44.212 1.00 94.88 850 VAL A N 1
ATOM 6407 C CA . VAL A 1 850 ? -41.032 -8.996 43.846 1.00 94.88 850 VAL A CA 1
ATOM 6408 C C . VAL A 1 850 ? -41.886 -8.613 42.636 1.00 94.88 850 VAL A C 1
ATOM 6410 O O . VAL A 1 850 ? -42.413 -7.508 42.546 1.00 94.88 850 VAL A O 1
ATOM 6413 N N . GLY A 1 851 ? -42.040 -9.537 41.687 1.00 93.88 851 GLY A N 1
ATOM 6414 C CA . GLY A 1 851 ? -42.798 -9.313 40.462 1.00 93.88 851 GLY A CA 1
ATOM 6415 C C . GLY A 1 851 ? -42.743 -10.516 39.531 1.00 93.88 851 GLY A C 1
ATOM 6416 O O . GLY A 1 851 ? -42.116 -11.533 39.834 1.00 93.88 851 GLY A O 1
ATOM 6417 N N . LYS A 1 852 ? -43.389 -10.401 38.371 1.00 94.88 852 LYS A N 1
ATOM 6418 C CA . LYS A 1 852 ? -43.295 -11.400 37.302 1.00 94.88 852 LYS A CA 1
ATOM 6419 C C . LYS A 1 852 ? -42.828 -10.750 36.007 1.00 94.88 852 LYS A C 1
ATOM 6421 O O . LYS A 1 852 ? -43.365 -9.707 35.630 1.00 94.88 852 LYS A O 1
ATOM 6426 N N . PHE A 1 853 ? -41.874 -11.381 35.331 1.00 95.31 853 PHE A N 1
ATOM 6427 C CA . PHE A 1 853 ? -41.494 -10.997 33.983 1.00 95.31 853 PHE A CA 1
ATOM 6428 C C . PHE A 1 853 ? -42.615 -11.316 32.989 1.00 95.31 853 PHE A C 1
ATOM 6430 O O . PHE A 1 853 ? -43.308 -12.338 33.086 1.00 95.31 853 PHE A O 1
ATOM 6437 N N . ASN A 1 854 ? -42.781 -10.410 32.034 1.00 91.94 854 ASN A N 1
ATOM 6438 C CA . ASN A 1 854 ? -43.577 -10.577 30.837 1.00 91.94 854 ASN A CA 1
ATOM 6439 C C . ASN A 1 854 ? -42.664 -10.338 29.638 1.00 91.94 854 ASN A C 1
ATOM 6441 O O . ASN A 1 854 ? -42.029 -9.288 29.537 1.00 91.94 854 ASN A O 1
ATOM 6445 N N . SER A 1 855 ? -42.621 -11.308 28.739 1.00 90.75 855 SER A N 1
ATOM 6446 C CA . SER A 1 855 ? -41.827 -11.258 27.523 1.00 90.75 855 SER A CA 1
ATOM 6447 C C . SER A 1 855 ? -42.657 -11.768 26.355 1.00 90.75 855 SER A C 1
ATOM 6449 O O . SER A 1 855 ? -43.546 -12.604 26.537 1.00 90.75 855 SER A O 1
ATOM 6451 N N . THR A 1 856 ? -42.409 -11.216 25.173 1.00 88.88 856 THR A N 1
ATOM 6452 C CA . THR A 1 856 ? -43.086 -11.608 23.934 1.00 88.88 856 THR A CA 1
ATOM 6453 C C . THR A 1 856 ? -42.081 -11.686 22.813 1.00 88.88 856 THR A C 1
ATOM 6455 O O . THR A 1 856 ? -41.177 -10.856 22.717 1.00 88.88 856 THR A O 1
ATOM 6458 N N . ASP A 1 857 ? -42.313 -12.665 21.963 1.00 89.12 857 ASP A N 1
ATOM 6459 C CA . ASP A 1 857 ? -41.528 -12.962 20.788 1.00 89.12 857 ASP A CA 1
ATOM 6460 C C . ASP A 1 857 ? -42.368 -12.679 19.533 1.00 89.12 857 ASP A C 1
ATOM 6462 O O . ASP A 1 857 ? -43.596 -12.841 19.608 1.00 89.12 857 ASP A O 1
ATOM 6466 N N . PRO A 1 858 ? -41.781 -12.222 18.414 1.00 84.62 858 PRO A N 1
ATOM 6467 C CA . PRO A 1 858 ? -42.491 -12.176 17.141 1.00 84.62 858 PRO A CA 1
ATOM 6468 C C . PRO A 1 858 ? -42.845 -13.573 16.616 1.00 84.62 858 PRO A C 1
ATOM 6470 O O . PRO A 1 858 ? -43.897 -13.723 15.985 1.00 84.62 858 PRO A O 1
ATOM 6473 N N . ASP A 1 859 ? -42.023 -14.589 16.901 1.00 82.50 859 ASP A N 1
ATOM 6474 C CA . ASP A 1 859 ? -42.152 -15.898 16.276 1.00 82.50 859 ASP A CA 1
ATOM 6475 C C . ASP A 1 859 ? -43.265 -16.768 16.866 1.00 82.50 859 ASP A C 1
ATOM 6477 O O . ASP A 1 859 ? -43.559 -16.838 18.069 1.00 82.50 859 ASP A O 1
ATOM 6481 N N . ALA A 1 860 ? -43.959 -17.446 15.953 1.00 75.50 860 ALA A N 1
ATOM 6482 C CA . ALA A 1 860 ? -45.215 -18.104 16.249 1.00 75.50 860 ALA A CA 1
ATOM 6483 C C . ALA A 1 860 ? -45.007 -19.358 17.117 1.00 75.50 860 ALA A C 1
ATOM 6485 O O . ALA A 1 860 ? -44.750 -20.449 16.608 1.00 75.50 860 ALA A O 1
ATOM 6486 N N . ASN A 1 861 ? -45.300 -19.208 18.414 1.00 76.31 861 ASN A N 1
ATOM 6487 C CA . ASN A 1 861 ? -45.164 -20.197 19.498 1.00 76.31 861 ASN A CA 1
ATOM 6488 C C . ASN A 1 861 ? -43.750 -20.331 20.106 1.00 76.31 861 ASN A C 1
ATOM 6490 O O . ASN A 1 861 ? -43.501 -21.346 20.756 1.00 76.31 861 ASN A O 1
ATOM 6494 N N . ALA A 1 862 ? -42.882 -19.322 19.958 1.00 81.75 862 ALA A N 1
ATOM 6495 C CA . ALA A 1 862 ? -41.540 -19.316 20.546 1.00 81.75 862 ALA A CA 1
ATOM 6496 C C . ALA A 1 862 ? -41.515 -19.537 22.080 1.00 81.75 862 ALA A C 1
ATOM 6498 O O . ALA A 1 862 ? -42.444 -19.187 22.824 1.00 81.75 862 ALA A O 1
ATOM 6499 N N . THR A 1 863 ? -40.417 -20.115 22.563 1.00 86.94 863 THR A N 1
ATOM 6500 C CA . THR A 1 863 ? -40.230 -20.691 23.900 1.00 86.94 863 THR A CA 1
ATOM 6501 C C . THR A 1 863 ? -39.205 -19.895 24.713 1.00 86.94 863 THR A C 1
ATOM 6503 O O . THR A 1 863 ? -38.068 -20.317 24.909 1.00 86.94 863 THR A O 1
ATOM 6506 N N . ILE A 1 864 ? -39.623 -18.745 25.249 1.00 89.50 864 ILE A N 1
ATOM 6507 C CA . ILE A 1 864 ? -38.710 -17.824 25.947 1.00 89.50 864 ILE A CA 1
ATOM 6508 C C . ILE A 1 864 ? -38.209 -18.392 27.292 1.00 89.50 864 ILE A C 1
ATOM 6510 O O . ILE A 1 864 ? -38.985 -18.621 28.227 1.00 89.50 864 ILE A O 1
ATOM 6514 N N . ILE A 1 865 ? -36.889 -18.514 27.422 1.00 91.31 865 ILE A N 1
ATOM 6515 C CA . ILE A 1 865 ? -36.141 -18.787 28.655 1.00 91.31 865 ILE A CA 1
ATOM 6516 C C . ILE A 1 865 ? -35.696 -17.456 29.283 1.00 91.31 865 ILE A C 1
ATOM 6518 O O . ILE A 1 865 ? -35.251 -16.544 28.588 1.00 91.31 865 ILE A O 1
ATOM 6522 N N . LEU A 1 866 ? -35.796 -17.339 30.612 1.00 94.88 866 LEU A N 1
ATOM 6523 C CA . LEU A 1 866 ? -35.389 -16.150 31.371 1.00 94.88 866 LEU A CA 1
ATOM 6524 C C . LEU A 1 866 ? -34.219 -16.471 32.306 1.00 94.88 866 LEU A C 1
ATOM 6526 O O . LEU A 1 866 ? -34.348 -17.332 33.179 1.00 94.88 866 LEU A O 1
ATOM 6530 N N . THR A 1 867 ? -33.108 -15.748 32.168 1.00 94.38 867 THR A N 1
ATOM 6531 C CA . THR A 1 867 ? -31.915 -15.879 33.024 1.00 94.38 867 THR A CA 1
ATOM 6532 C C . THR A 1 867 ? -31.446 -14.518 33.526 1.00 94.38 867 THR A C 1
ATOM 6534 O O . THR A 1 867 ? -31.745 -13.482 32.935 1.00 94.38 867 THR A O 1
ATOM 6537 N N . PHE A 1 868 ? -30.658 -14.497 34.601 1.00 97.06 868 PHE A N 1
ATOM 6538 C CA . PHE A 1 868 ? -29.810 -13.336 34.872 1.00 97.06 868 PHE A CA 1
ATOM 6539 C C . PHE A 1 868 ? -28.699 -13.226 33.816 1.00 97.06 868 PHE A C 1
ATOM 6541 O O . PHE A 1 868 ? -28.368 -14.213 33.155 1.00 97.06 868 PHE A O 1
ATOM 6548 N N . SER A 1 869 ? -28.158 -12.022 33.652 1.00 94.81 869 SER A N 1
ATOM 6549 C CA . SER A 1 869 ? -27.010 -11.736 32.786 1.00 94.81 869 SER A CA 1
ATOM 6550 C C . SER A 1 869 ? -26.134 -10.643 33.397 1.00 94.81 869 SER A C 1
ATOM 6552 O O . SER A 1 869 ? -26.621 -9.827 34.187 1.00 94.81 869 SER A O 1
ATOM 6554 N N . ASP A 1 870 ? -24.852 -10.633 33.042 1.00 89.06 870 ASP A N 1
ATOM 6555 C CA . ASP A 1 870 ? -23.832 -9.772 33.637 1.00 89.06 870 ASP A CA 1
ATOM 6556 C C . ASP A 1 870 ? -23.544 -8.490 32.840 1.00 89.06 870 ASP A C 1
ATOM 6558 O O . ASP A 1 870 ? -24.035 -8.275 31.732 1.00 89.06 870 ASP A O 1
ATOM 6562 N N . GLY A 1 871 ? -22.787 -7.578 33.454 1.00 87.56 871 GLY A N 1
ATOM 6563 C CA . GLY A 1 871 ? -22.465 -6.261 32.906 1.00 87.56 871 GLY A CA 1
ATOM 6564 C C . GLY A 1 871 ? -23.287 -5.136 33.538 1.00 87.56 871 GLY A C 1
ATOM 6565 O O . GLY A 1 871 ? -23.779 -5.246 34.661 1.00 87.56 871 GLY A O 1
ATOM 6566 N N . ASN A 1 872 ? -23.424 -4.004 32.840 1.00 82.50 872 ASN A N 1
ATOM 6567 C CA . ASN A 1 872 ? -24.052 -2.814 33.424 1.00 82.50 872 ASN A CA 1
ATOM 6568 C C . ASN A 1 872 ? -25.494 -3.104 33.896 1.00 82.50 872 ASN A C 1
ATOM 6570 O O . ASN A 1 872 ? -26.340 -3.513 33.096 1.00 82.50 872 ASN A O 1
ATOM 6574 N N . GLY A 1 873 ? -25.751 -2.898 35.190 1.00 87.12 873 GLY A N 1
ATOM 6575 C CA . GLY A 1 873 ? -27.011 -3.219 35.866 1.00 87.12 873 GLY A CA 1
ATOM 6576 C C . GLY A 1 873 ? -27.100 -4.605 36.525 1.00 87.12 873 GLY A C 1
ATOM 6577 O O . GLY A 1 873 ? -28.111 -4.869 37.159 1.00 87.12 873 GLY A O 1
ATOM 6578 N N . SER A 1 874 ? -26.093 -5.487 36.438 1.00 94.38 874 SER A N 1
ATOM 6579 C CA . SER A 1 874 ? -26.154 -6.844 37.034 1.00 94.38 874 SER A CA 1
ATOM 6580 C C . SER A 1 874 ? -25.866 -6.916 38.542 1.00 94.38 874 SER A C 1
ATOM 6582 O O . SER A 1 874 ? -26.006 -7.976 39.153 1.00 94.38 874 SER A O 1
ATOM 6584 N N . GLN A 1 875 ? -25.484 -5.785 39.145 1.00 94.19 875 GLN A N 1
ATOM 6585 C CA . GLN A 1 875 ? -24.900 -5.646 40.489 1.00 94.19 875 GLN A CA 1
ATOM 6586 C C . GLN A 1 875 ? -25.560 -6.498 41.588 1.00 94.19 875 GLN A C 1
ATOM 6588 O O . GLN A 1 875 ? -24.860 -7.054 42.431 1.00 94.19 875 GLN A O 1
ATOM 6593 N N . HIS A 1 876 ? -26.890 -6.621 41.580 1.00 96.19 876 HIS A N 1
ATOM 6594 C CA . HIS A 1 876 ? -27.663 -7.271 42.643 1.00 96.19 876 HIS A CA 1
ATOM 6595 C C . HIS A 1 876 ? -28.329 -8.579 42.198 1.00 96.19 876 HIS A C 1
ATOM 6597 O O . HIS A 1 876 ? -29.157 -9.105 42.936 1.00 96.19 876 HIS A O 1
ATOM 6603 N N . ASN A 1 877 ? -27.977 -9.137 41.030 1.00 96.12 877 ASN A N 1
ATOM 6604 C CA . ASN A 1 877 ? -28.547 -10.395 40.513 1.00 96.12 877 ASN A CA 1
ATOM 6605 C C . ASN A 1 877 ? -28.517 -11.528 41.561 1.00 96.12 877 ASN A C 1
ATOM 6607 O O . ASN A 1 877 ? -29.479 -12.276 41.700 1.00 96.12 877 ASN A O 1
ATOM 6611 N N . HIS A 1 878 ? -27.437 -11.609 42.345 1.00 94.56 878 HIS A N 1
ATOM 6612 C CA . HIS A 1 878 ? -27.223 -12.607 43.399 1.00 94.56 878 HIS A CA 1
ATOM 6613 C C . HIS A 1 878 ? -28.206 -12.513 44.590 1.00 94.56 878 HIS A C 1
ATOM 6615 O O . HIS A 1 878 ? -28.351 -13.472 45.352 1.00 94.56 878 HIS A O 1
ATOM 6621 N N . LEU A 1 879 ? -28.911 -11.387 44.742 1.00 95.38 879 LEU A N 1
ATOM 6622 C CA . LEU A 1 879 ? -29.921 -11.158 45.786 1.00 95.38 879 LEU A CA 1
ATOM 6623 C C . LEU A 1 879 ? -31.322 -11.651 45.377 1.00 95.38 879 LEU A C 1
ATOM 6625 O O . LEU A 1 879 ? -32.287 -11.515 46.136 1.00 95.38 879 LEU A O 1
ATOM 6629 N N . PHE A 1 880 ? -31.442 -12.245 44.183 1.00 96.25 880 PHE A N 1
ATOM 6630 C CA . PHE A 1 880 ? -32.705 -12.704 43.620 1.00 96.25 880 PHE A CA 1
ATOM 6631 C C . PHE A 1 880 ? -32.599 -14.064 42.910 1.00 96.25 880 PHE A C 1
ATOM 6633 O O . PHE A 1 880 ? -31.528 -14.561 42.577 1.00 96.25 880 PHE A O 1
ATOM 6640 N N . THR A 1 881 ? -33.753 -14.679 42.663 1.00 95.75 881 THR A N 1
ATOM 6641 C CA . THR A 1 881 ? -33.930 -15.858 41.802 1.00 95.75 881 THR A CA 1
ATOM 6642 C C . THR A 1 881 ? -35.094 -15.638 40.842 1.00 95.75 881 THR A C 1
ATOM 6644 O O . THR A 1 881 ? -36.043 -14.918 41.157 1.00 95.75 881 THR A O 1
ATOM 6647 N N . ILE A 1 882 ? -35.036 -16.276 39.672 1.00 95.94 882 ILE A N 1
ATOM 6648 C CA . ILE A 1 882 ? -36.155 -16.355 38.727 1.00 95.94 882 ILE A CA 1
ATOM 6649 C C . ILE A 1 882 ? -36.686 -17.790 38.780 1.00 95.94 882 ILE A C 1
ATOM 6651 O O . ILE A 1 882 ? -35.939 -18.734 38.524 1.00 95.94 882 ILE A O 1
ATOM 6655 N N . ASP A 1 883 ? -37.956 -17.980 39.150 1.00 90.88 883 ASP A N 1
ATOM 6656 C CA . ASP A 1 883 ? -38.571 -19.314 39.121 1.00 90.88 883 ASP A CA 1
ATOM 6657 C C . ASP A 1 883 ? -38.969 -19.736 37.696 1.00 90.88 883 ASP A C 1
ATOM 6659 O O . ASP A 1 883 ? -39.086 -18.909 36.791 1.00 90.88 883 ASP A O 1
ATOM 6663 N N . SER A 1 884 ? -39.221 -21.033 37.485 1.00 86.12 884 SER A N 1
ATOM 6664 C CA . SER A 1 884 ? -39.530 -21.629 36.170 1.00 86.12 884 SER A CA 1
ATOM 6665 C C . SER A 1 884 ? -40.859 -21.181 35.534 1.00 86.12 884 SER A C 1
ATOM 6667 O O . SER A 1 884 ? -41.342 -21.795 34.585 1.00 86.12 884 SER A O 1
ATOM 6669 N N . LYS A 1 885 ? -41.476 -20.116 36.056 1.00 87.44 885 LYS A N 1
ATOM 6670 C CA . LYS A 1 885 ? -42.628 -19.417 35.473 1.00 87.44 885 LYS A CA 1
ATOM 6671 C C . LYS A 1 885 ? -42.305 -17.961 35.116 1.00 87.44 885 LYS A C 1
ATOM 6673 O O . LYS A 1 885 ? -43.221 -17.245 34.714 1.00 87.44 885 LYS A O 1
ATOM 6678 N N . GLY A 1 886 ? -41.056 -17.518 35.280 1.00 90.69 886 GLY A N 1
ATOM 6679 C CA . GLY A 1 886 ? -40.622 -16.133 35.093 1.00 90.69 886 GLY A CA 1
ATOM 6680 C C . GLY A 1 886 ? -40.920 -15.223 36.288 1.00 90.69 886 GLY A C 1
ATOM 6681 O O . GLY A 1 886 ? -41.092 -14.020 36.102 1.00 90.69 886 GLY A O 1
ATOM 6682 N N . THR A 1 887 ? -41.055 -15.760 37.505 1.00 94.75 887 THR A N 1
ATOM 6683 C CA . THR A 1 887 ? -41.343 -14.948 38.704 1.00 94.75 887 THR A CA 1
ATOM 6684 C C . THR A 1 887 ? -40.054 -14.575 39.430 1.00 94.75 887 THR A C 1
ATOM 6686 O O . THR A 1 887 ? -39.281 -15.465 39.779 1.00 94.75 887 THR A O 1
ATOM 6689 N N . LEU A 1 888 ? -39.843 -13.283 39.696 1.00 96.94 888 LEU A N 1
ATOM 6690 C CA . LEU A 1 888 ? -38.696 -12.773 40.449 1.00 96.94 888 LEU A CA 1
ATOM 6691 C C . LEU A 1 888 ? -38.945 -12.894 41.961 1.00 96.94 888 LEU A C 1
ATOM 6693 O O . LEU A 1 888 ? -39.989 -12.460 42.464 1.00 96.94 888 LEU A O 1
ATOM 6697 N N . ARG A 1 889 ? -37.977 -13.460 42.684 1.00 95.56 889 ARG A N 1
ATOM 6698 C CA . ARG A 1 889 ? -38.024 -13.708 44.135 1.00 95.56 889 ARG A CA 1
ATOM 6699 C C . ARG A 1 889 ? -36.750 -13.254 44.823 1.00 95.56 889 ARG A C 1
ATOM 6701 O O . ARG A 1 889 ? -35.688 -13.356 44.222 1.00 95.56 889 ARG A O 1
ATOM 6708 N N . THR A 1 890 ? -36.837 -12.823 46.076 1.00 95.81 890 THR A N 1
ATOM 6709 C CA . THR A 1 890 ? -35.657 -12.528 46.908 1.00 95.81 890 THR A CA 1
ATOM 6710 C C . THR A 1 890 ? -34.902 -13.813 47.287 1.00 95.81 890 THR A C 1
ATOM 6712 O O . THR A 1 890 ? -35.516 -14.876 47.405 1.00 95.81 890 THR A O 1
ATOM 6715 N N . THR A 1 891 ? -33.582 -13.745 47.494 1.00 94.50 891 THR A N 1
ATOM 6716 C CA . THR A 1 891 ? -32.795 -14.834 48.126 1.00 94.50 891 THR A CA 1
ATOM 6717 C C . THR A 1 891 ? -32.536 -14.596 49.613 1.00 94.50 891 THR A C 1
ATOM 6719 O O . THR A 1 891 ? -32.270 -15.549 50.347 1.00 94.50 891 THR A O 1
ATOM 6722 N N . MET A 1 892 ? -32.693 -13.360 50.083 1.00 91.06 892 MET A N 1
ATOM 6723 C CA . MET A 1 892 ? -32.583 -12.958 51.486 1.00 91.06 892 MET A CA 1
ATOM 6724 C C . MET A 1 892 ? -33.786 -12.112 51.923 1.00 91.06 892 MET A C 1
ATOM 6726 O O . MET A 1 892 ? -34.647 -11.767 51.112 1.00 91.06 892 MET A O 1
ATOM 6730 N N . THR A 1 893 ? -33.836 -11.807 53.215 1.00 93.25 893 THR A N 1
ATOM 6731 C CA . THR A 1 893 ? -34.620 -10.696 53.765 1.00 93.25 893 THR A CA 1
ATOM 6732 C C . THR A 1 893 ? -33.799 -9.418 53.622 1.00 93.25 893 THR A C 1
ATOM 6734 O O . THR A 1 893 ? -32.585 -9.468 53.813 1.00 93.25 893 THR A O 1
ATOM 6737 N N . PHE A 1 894 ? -34.441 -8.311 53.254 1.00 92.00 894 PHE A N 1
ATOM 6738 C CA . PHE A 1 894 ? -33.807 -6.991 53.195 1.00 92.00 894 PHE A CA 1
ATOM 6739 C C . PHE A 1 894 ? -34.067 -6.215 54.487 1.00 92.00 894 PHE A C 1
ATOM 6741 O O . PHE A 1 894 ? -35.115 -6.412 55.097 1.00 92.00 894 PHE A O 1
ATOM 6748 N N . ASP A 1 895 ? -33.143 -5.324 54.836 1.00 87.38 895 ASP A N 1
ATOM 6749 C CA . ASP A 1 895 ? -33.290 -4.274 55.855 1.00 87.38 895 ASP A CA 1
ATOM 6750 C C . ASP A 1 895 ? -32.918 -2.941 55.176 1.00 87.38 895 ASP A C 1
ATOM 6752 O O . ASP A 1 895 ? -31.929 -2.871 54.441 1.00 87.38 895 ASP A O 1
ATOM 6756 N N . TYR A 1 896 ? -33.770 -1.926 55.270 1.00 89.50 896 TYR A N 1
ATOM 6757 C CA . TYR A 1 896 ? -33.674 -0.692 54.488 1.00 89.50 896 TYR A CA 1
ATOM 6758 C C . TYR A 1 896 ? -32.581 0.229 55.044 1.00 89.50 896 TYR A C 1
ATOM 6760 O O . TYR A 1 896 ? -31.914 0.912 54.268 1.00 89.50 896 TYR A O 1
ATOM 6768 N N . GLU A 1 897 ? -32.332 0.210 56.347 1.00 84.00 897 GLU A N 1
ATOM 6769 C CA . GLU A 1 897 ? -31.365 1.068 57.038 1.00 84.00 897 GLU A CA 1
ATOM 6770 C C . GLU A 1 897 ? -29.919 0.700 56.695 1.00 84.00 897 GLU A C 1
ATOM 6772 O O . GLU A 1 897 ? -29.090 1.593 56.482 1.00 84.00 897 GLU A O 1
ATOM 6777 N N . THR A 1 898 ? -29.620 -0.595 56.557 1.00 82.44 898 THR A N 1
ATOM 6778 C CA . THR A 1 898 ? -28.277 -1.099 56.241 1.00 82.44 898 THR A CA 1
ATOM 6779 C C . THR A 1 898 ? -28.092 -1.519 54.781 1.00 82.44 898 THR A C 1
ATOM 6781 O O . THR A 1 898 ? -26.958 -1.494 54.290 1.00 82.44 898 THR A O 1
ATOM 6784 N N . ASN A 1 899 ? -29.148 -1.916 54.055 1.00 85.88 899 ASN A N 1
ATOM 6785 C CA . ASN A 1 899 ? -29.020 -2.362 52.659 1.00 85.88 899 ASN A CA 1
ATOM 6786 C C . ASN A 1 899 ? -29.171 -1.189 51.668 1.00 85.88 899 ASN A C 1
ATOM 6788 O O . ASN A 1 899 ? -29.640 -0.096 51.985 1.00 85.88 899 ASN A O 1
ATOM 6792 N N . VAL A 1 900 ? -28.778 -1.401 50.406 1.00 85.38 900 VAL A N 1
ATOM 6793 C CA . VAL A 1 900 ? -28.902 -0.352 49.383 1.00 85.38 900 VAL A CA 1
ATOM 6794 C C . VAL A 1 900 ? -30.346 -0.217 48.889 1.00 85.38 900 VAL A C 1
ATOM 6796 O O . VAL A 1 900 ? -30.952 -1.153 48.371 1.00 85.38 900 VAL A O 1
ATOM 6799 N N . LYS A 1 901 ? -30.887 0.999 49.014 1.00 90.12 901 LYS A N 1
ATOM 6800 C CA . LYS A 1 901 ? -32.313 1.324 48.811 1.00 90.12 901 LYS A CA 1
ATOM 6801 C C . LYS A 1 901 ? -32.794 1.158 47.356 1.00 90.12 901 LYS A C 1
ATOM 6803 O O . LYS A 1 901 ? -33.996 1.080 47.108 1.00 90.12 901 LYS A O 1
ATOM 6808 N N . VAL A 1 902 ? -31.867 1.058 46.394 1.00 92.62 902 VAL A N 1
ATOM 6809 C CA . VAL A 1 902 ? -32.140 0.795 44.971 1.00 92.62 902 VAL A CA 1
ATOM 6810 C C . VAL A 1 902 ? -31.280 -0.368 44.476 1.00 92.62 902 VAL A C 1
ATOM 6812 O O . VAL A 1 902 ? -30.070 -0.233 44.309 1.00 92.62 902 VAL A O 1
ATOM 6815 N N . LEU A 1 903 ? -31.922 -1.498 44.193 1.00 93.56 903 LEU A N 1
ATOM 6816 C CA . LEU A 1 903 ? -31.294 -2.731 43.731 1.00 93.56 903 LEU A CA 1
ATOM 6817 C C . LEU A 1 903 ? -31.414 -2.829 42.207 1.00 93.56 903 LEU A C 1
ATOM 6819 O O . LEU A 1 903 ? -32.516 -2.938 41.668 1.00 93.56 903 LEU A O 1
ATOM 6823 N N . SER A 1 904 ? -30.282 -2.784 41.505 1.00 95.38 904 SER A N 1
ATOM 6824 C CA . SER A 1 904 ? -30.228 -3.007 40.055 1.00 95.38 904 SER A CA 1
ATOM 6825 C C . SER A 1 904 ? -29.930 -4.470 39.719 1.00 95.38 904 SER A C 1
ATOM 6827 O O . SER A 1 904 ? -28.931 -5.014 40.199 1.00 95.38 904 SER A O 1
ATOM 6829 N N . ILE A 1 905 ? -30.796 -5.074 38.898 1.00 95.75 905 ILE A N 1
ATOM 6830 C CA . ILE A 1 905 ? -30.631 -6.411 38.301 1.00 95.75 905 ILE A CA 1
ATOM 6831 C C . ILE A 1 905 ? -30.645 -6.329 36.770 1.00 95.75 905 ILE A C 1
ATOM 6833 O O . ILE A 1 905 ? -31.243 -5.412 36.202 1.00 95.75 905 ILE A O 1
ATOM 6837 N N . ARG A 1 906 ? -30.058 -7.320 36.092 1.00 96.75 906 ARG A N 1
ATOM 6838 C CA . ARG A 1 906 ? -30.037 -7.452 34.627 1.00 96.75 906 ARG A CA 1
ATOM 6839 C C . ARG A 1 906 ? -30.469 -8.857 34.217 1.00 96.75 906 ARG A C 1
ATOM 6841 O O . ARG A 1 906 ? -29.926 -9.849 34.699 1.00 96.75 906 ARG A O 1
ATOM 6848 N N . VAL A 1 907 ? -31.464 -8.929 33.336 1.00 96.38 907 VAL A N 1
ATOM 6849 C CA . VAL A 1 907 ? -32.130 -10.174 32.923 1.00 96.38 907 VAL A CA 1
ATOM 6850 C C . VAL A 1 907 ? -32.112 -10.288 31.404 1.00 96.38 907 VAL A C 1
ATOM 6852 O O . VAL A 1 907 ? -32.310 -9.290 30.709 1.00 96.38 907 VAL A O 1
ATOM 6855 N N . ARG A 1 908 ? -31.888 -11.509 30.912 1.00 95.50 908 ARG A N 1
ATOM 6856 C CA . ARG A 1 908 ? -31.974 -11.913 29.507 1.00 95.50 908 ARG A CA 1
ATOM 6857 C C . ARG A 1 908 ? -33.241 -12.739 29.287 1.00 95.50 908 ARG A C 1
ATOM 6859 O O . ARG A 1 908 ? -33.511 -13.671 30.043 1.00 95.50 908 ARG A O 1
ATOM 6866 N N . ALA A 1 909 ? -33.985 -12.411 28.239 1.00 94.81 909 ALA A N 1
ATOM 6867 C CA . ALA A 1 909 ? -34.956 -13.281 27.586 1.00 94.81 909 ALA A CA 1
ATOM 6868 C C . ALA A 1 909 ? -34.277 -13.899 26.358 1.00 94.81 909 ALA A C 1
ATOM 6870 O O . ALA A 1 909 ? -33.693 -13.157 25.576 1.00 94.81 909 ALA A O 1
ATOM 6871 N N . THR A 1 910 ? -34.328 -15.221 26.209 1.00 91.94 910 THR A N 1
ATOM 6872 C CA . THR A 1 910 ? -33.704 -15.977 25.104 1.00 91.94 910 THR A CA 1
ATOM 6873 C C . THR A 1 910 ? -34.743 -16.909 24.488 1.00 91.94 910 THR A C 1
ATOM 6875 O O . THR A 1 910 ? -35.459 -17.556 25.250 1.00 91.94 910 THR A O 1
ATOM 6878 N N . ASP A 1 911 ? -34.843 -16.981 23.165 1.00 90.06 911 ASP A N 1
ATOM 6879 C CA . ASP A 1 911 ? -35.717 -17.927 22.447 1.00 90.06 911 ASP A CA 1
ATOM 6880 C C . ASP A 1 911 ? -35.110 -19.352 22.355 1.00 90.06 911 ASP A C 1
ATOM 6882 O O . ASP A 1 911 ? -34.059 -19.641 22.939 1.00 90.06 911 ASP A O 1
ATOM 6886 N N . GLU A 1 912 ? -35.766 -20.276 21.642 1.00 82.56 912 GLU A N 1
ATOM 6887 C CA . GLU A 1 912 ? -35.240 -21.630 21.386 1.00 82.56 912 GLU A CA 1
ATOM 6888 C C . GLU A 1 912 ? -34.091 -21.700 20.362 1.00 82.56 912 GLU A C 1
ATOM 6890 O O . GLU A 1 912 ? -33.412 -22.728 20.283 1.00 82.56 912 GLU A O 1
ATOM 6895 N N . HIS A 1 913 ? -33.844 -20.627 19.609 1.00 82.25 913 HIS A N 1
ATOM 6896 C CA . HIS A 1 913 ? -32.768 -20.505 18.621 1.00 82.25 913 HIS A CA 1
ATOM 6897 C C . HIS A 1 913 ? -31.528 -19.763 19.158 1.00 82.25 913 HIS A C 1
ATOM 6899 O O . HIS A 1 913 ? -30.478 -19.767 18.513 1.00 82.25 913 HIS A O 1
ATOM 6905 N N . ASN A 1 914 ? -31.589 -19.286 20.405 1.00 80.81 914 ASN A N 1
ATOM 6906 C CA . ASN A 1 914 ? -30.584 -18.524 21.150 1.00 80.81 914 ASN A CA 1
ATOM 6907 C C . ASN A 1 914 ? -30.464 -17.034 20.777 1.00 80.81 914 ASN A C 1
ATOM 6909 O O . ASN A 1 914 ? -29.497 -16.399 21.208 1.00 80.81 914 ASN A O 1
ATOM 6913 N N . ALA A 1 915 ? -31.422 -16.443 20.054 1.00 85.50 915 ALA A N 1
ATOM 6914 C CA . ALA A 1 915 ? -31.498 -14.984 19.956 1.00 85.50 915 ALA A CA 1
ATOM 6915 C C . ALA A 1 915 ? -32.155 -14.409 21.227 1.00 85.50 915 ALA A C 1
ATOM 6917 O O . ALA A 1 915 ? -32.876 -15.097 21.958 1.00 85.50 915 ALA A O 1
ATOM 6918 N N . TRP A 1 916 ? -31.807 -13.170 21.591 1.00 92.75 916 TRP A N 1
ATOM 6919 C CA . TRP A 1 916 ? -32.080 -12.670 22.941 1.00 92.75 916 TRP A CA 1
ATOM 6920 C C . TRP A 1 916 ? -32.270 -11.158 23.055 1.00 92.75 916 TRP A C 1
ATOM 6922 O O . TRP A 1 916 ? -31.738 -10.369 22.278 1.00 92.75 916 TRP A O 1
ATOM 6932 N N . LEU A 1 917 ? -32.976 -10.766 24.117 1.00 93.81 917 LEU A N 1
ATOM 6933 C CA . LEU A 1 917 ? -33.142 -9.390 24.578 1.00 93.81 917 LEU A CA 1
ATOM 6934 C C . LEU A 1 917 ? -32.736 -9.282 26.048 1.00 93.81 917 LEU A C 1
ATOM 6936 O O . LEU A 1 917 ? -33.191 -10.054 26.892 1.00 93.81 917 LEU A O 1
ATOM 6940 N N . GLU A 1 918 ? -31.919 -8.284 26.371 1.00 94.81 918 GLU A N 1
ATOM 6941 C CA . GLU A 1 918 ? -31.543 -7.961 27.747 1.00 94.81 918 GLU A CA 1
ATOM 6942 C C . GLU A 1 918 ? -32.117 -6.629 28.211 1.00 94.81 918 GLU A C 1
ATOM 6944 O O . GLU A 1 918 ? -32.218 -5.666 27.450 1.00 94.81 918 GLU A O 1
ATOM 6949 N N . LYS A 1 919 ? -32.442 -6.560 29.503 1.00 94.25 919 LYS A N 1
ATOM 6950 C CA . LYS A 1 919 ? -32.884 -5.327 30.152 1.00 94.25 919 LYS A CA 1
ATOM 6951 C C . LYS A 1 919 ? -32.430 -5.281 31.604 1.00 94.25 919 LYS A C 1
ATOM 6953 O O . LYS A 1 919 ? -32.461 -6.291 32.312 1.00 94.25 919 LYS A O 1
ATOM 6958 N N . SER A 1 920 ? -32.023 -4.097 32.047 1.00 95.00 920 SER A N 1
ATOM 6959 C CA . SER A 1 920 ? -31.790 -3.808 33.457 1.00 95.00 920 SER A CA 1
ATOM 6960 C C . SER A 1 920 ? -33.050 -3.241 34.113 1.00 95.00 920 SER A C 1
ATOM 6962 O O . SER A 1 920 ? -33.807 -2.475 33.515 1.00 95.00 920 SER A O 1
ATOM 6964 N N . PHE A 1 921 ? -33.276 -3.635 35.362 1.00 95.06 921 PHE A N 1
ATOM 6965 C CA . PHE A 1 921 ? -34.401 -3.214 36.188 1.00 95.06 921 PHE A CA 1
ATOM 6966 C C . PHE A 1 921 ? -33.872 -2.621 37.491 1.00 95.06 921 PHE A C 1
ATOM 6968 O O . PHE A 1 921 ? -32.864 -3.086 38.025 1.00 95.06 921 PHE A O 1
ATOM 6975 N N . ALA A 1 922 ? -34.559 -1.599 38.000 1.00 94.06 922 ALA A N 1
ATOM 6976 C CA . ALA A 1 922 ? -34.281 -0.985 39.292 1.00 94.06 922 ALA A CA 1
ATOM 6977 C C . ALA A 1 922 ? -35.450 -1.267 40.240 1.00 94.06 922 ALA A C 1
ATOM 6979 O O . ALA A 1 922 ? -36.600 -0.961 39.926 1.00 94.06 922 ALA A O 1
ATOM 6980 N N . LEU A 1 923 ? -35.144 -1.854 41.392 1.00 95.31 923 LEU A N 1
ATOM 6981 C CA . LEU A 1 923 ? -36.101 -2.293 42.402 1.00 95.31 923 LEU A CA 1
ATOM 6982 C C . LEU A 1 923 ? -35.872 -1.468 43.668 1.00 95.31 923 LEU A C 1
ATOM 6984 O O . LEU A 1 923 ? -34.732 -1.320 44.099 1.00 95.31 923 LEU A O 1
ATOM 6988 N N . GLN A 1 924 ? -36.925 -0.901 44.250 1.00 93.69 924 GLN A N 1
ATOM 6989 C CA . GLN A 1 924 ? -36.810 -0.189 45.527 1.00 93.69 924 GLN A CA 1
ATOM 6990 C C . GLN A 1 924 ? -36.920 -1.176 46.694 1.00 93.69 924 GLN A C 1
ATOM 6992 O O . GLN A 1 924 ? -37.877 -1.950 46.737 1.00 93.69 924 GLN A O 1
ATOM 6997 N N . VAL A 1 925 ? -36.011 -1.108 47.664 1.00 93.88 925 VAL A N 1
ATOM 6998 C CA . VAL A 1 925 ? -36.349 -1.556 49.025 1.00 93.88 925 VAL A CA 1
ATOM 6999 C C . VAL A 1 925 ? -37.192 -0.440 49.640 1.00 93.88 925 VAL A C 1
ATOM 7001 O O . VAL A 1 925 ? -36.839 0.733 49.502 1.00 93.88 925 VAL A O 1
ATOM 7004 N N . THR A 1 926 ? -38.326 -0.765 50.255 1.00 90.88 926 THR A N 1
ATOM 7005 C CA . THR A 1 926 ? -39.201 0.226 50.901 1.00 90.88 926 THR A CA 1
ATOM 7006 C C . THR A 1 926 ? -39.262 -0.003 52.400 1.00 90.88 926 THR A C 1
ATOM 7008 O O . THR A 1 926 ? -39.600 -1.113 52.814 1.00 90.88 926 THR A O 1
ATOM 7011 N N . ASN A 1 927 ? -39.003 1.065 53.159 1.00 88.88 927 ASN A N 1
ATOM 7012 C CA . ASN A 1 927 ? -39.051 1.077 54.617 1.00 88.88 927 ASN A CA 1
ATOM 7013 C C . ASN A 1 927 ? -40.376 0.546 55.183 1.00 88.88 927 ASN A C 1
ATOM 7015 O O . ASN A 1 927 ? -41.453 0.834 54.640 1.00 88.88 927 ASN A O 1
ATOM 7019 N N . VAL A 1 928 ? -40.277 -0.167 56.299 1.00 86.81 928 VAL A N 1
ATOM 7020 C CA . VAL A 1 928 ? -41.369 -0.578 57.177 1.00 86.81 928 VAL A CA 1
ATOM 7021 C C . VAL A 1 928 ? -40.968 -0.184 58.593 1.00 86.81 928 VAL A C 1
ATOM 7023 O O . VAL A 1 928 ? -40.371 -0.971 59.304 1.00 86.81 928 VAL A O 1
ATOM 7026 N N . SER A 1 929 ? -41.289 1.049 58.982 1.00 81.75 929 SER A N 1
ATOM 7027 C CA . SER A 1 929 ? -40.793 1.616 60.237 1.00 81.75 929 SER A CA 1
ATOM 7028 C C . SER A 1 929 ? -41.094 0.758 61.473 1.00 81.75 929 SER A C 1
ATOM 7030 O O . SER A 1 929 ? -42.262 0.530 61.816 1.00 81.75 929 SER A O 1
ATOM 7032 N N . GLU A 1 930 ? -40.025 0.298 62.123 1.00 83.56 930 GLU A N 1
ATOM 7033 C CA . GLU A 1 930 ? -40.039 -0.327 63.440 1.00 83.56 930 GLU A CA 1
ATOM 7034 C C . GLU A 1 930 ? -39.858 0.743 64.530 1.00 83.56 930 GLU A C 1
ATOM 7036 O O . GLU A 1 930 ? -38.850 1.443 64.565 1.00 83.56 930 GLU A O 1
ATOM 7041 N N . ASP A 1 931 ? -40.868 0.862 65.393 1.00 81.38 931 ASP A N 1
ATOM 7042 C CA . ASP A 1 931 ? -41.004 1.820 66.498 1.00 81.38 931 ASP A CA 1
ATOM 7043 C C . ASP A 1 931 ? -41.604 1.028 67.680 1.00 81.38 931 ASP A C 1
ATOM 7045 O O . ASP A 1 931 ? -42.782 0.639 67.648 1.00 81.38 931 ASP A O 1
ATOM 7049 N N . LEU A 1 932 ? -40.752 0.636 68.638 1.00 82.81 932 LEU A N 1
ATOM 7050 C CA . LEU A 1 932 ? -41.067 -0.349 69.685 1.00 82.81 932 LEU A CA 1
ATOM 7051 C C . LEU A 1 932 ? -41.727 0.267 70.930 1.00 82.81 932 LEU A C 1
ATOM 7053 O O . LEU A 1 932 ? -42.672 -0.331 71.462 1.00 82.81 932 LEU A O 1
ATOM 7057 N N . ASP A 1 933 ? -41.270 1.438 71.385 1.00 78.88 933 ASP A N 1
ATOM 7058 C CA . ASP A 1 933 ? -41.811 2.132 72.566 1.00 78.88 933 ASP A CA 1
ATOM 7059 C C . ASP A 1 933 ? -42.995 3.078 72.229 1.00 78.88 933 ASP A C 1
ATOM 7061 O O . ASP A 1 933 ? -43.853 3.331 73.087 1.00 78.88 933 ASP A O 1
ATOM 7065 N N . ALA A 1 934 ? -43.116 3.495 70.958 1.00 82.31 934 ALA A N 1
ATOM 7066 C CA . ALA A 1 934 ? -44.080 4.456 70.411 1.00 82.31 934 ALA A CA 1
ATOM 7067 C C . ALA A 1 934 ? -43.820 5.954 70.719 1.00 82.31 934 ALA A C 1
ATOM 7069 O O . ALA A 1 934 ? -44.775 6.748 70.734 1.00 82.31 934 ALA A O 1
ATOM 7070 N N . ASP A 1 935 ? -42.562 6.365 70.921 1.00 81.62 935 ASP A N 1
ATOM 7071 C CA . ASP A 1 935 ? -42.089 7.764 70.891 1.00 81.62 935 ASP A CA 1
ATOM 7072 C C . ASP A 1 935 ? -42.291 8.409 69.500 1.00 81.62 935 ASP A C 1
ATOM 7074 O O . ASP A 1 935 ? -42.739 9.564 69.399 1.00 81.62 935 ASP A O 1
ATOM 7078 N N . GLY A 1 936 ? -42.051 7.641 68.431 1.00 81.81 936 GLY A N 1
ATOM 7079 C CA . GLY A 1 936 ? -42.082 8.095 67.037 1.00 81.81 936 GLY A CA 1
ATOM 7080 C C . GLY A 1 936 ? -40.707 8.297 66.386 1.00 81.81 936 GLY A C 1
ATOM 7081 O O . GLY A 1 936 ? -40.642 8.817 65.263 1.00 81.81 936 GLY A O 1
ATOM 7082 N N . ILE A 1 937 ? -39.629 7.909 67.067 1.00 78.56 937 ILE A N 1
ATOM 7083 C CA . ILE A 1 937 ? -38.342 7.531 66.481 1.00 78.56 937 ILE A CA 1
ATOM 7084 C C . ILE A 1 937 ? -38.409 6.049 66.057 1.00 78.56 937 ILE A C 1
ATOM 7086 O O . ILE A 1 937 ? -39.224 5.267 66.529 1.00 78.56 937 ILE A O 1
ATOM 7090 N N . GLU A 1 938 ? -37.598 5.692 65.069 1.00 84.12 938 GLU A N 1
ATOM 7091 C CA . GLU A 1 938 ? -37.479 4.338 64.527 1.00 84.12 938 GLU A CA 1
ATOM 7092 C C . GLU A 1 938 ? -36.264 3.669 65.173 1.00 84.12 938 GLU A C 1
ATOM 7094 O O . GLU A 1 938 ? -35.210 4.299 65.204 1.00 84.12 938 GLU A O 1
ATOM 7099 N N . ASN A 1 939 ? -36.387 2.428 65.659 1.00 82.31 939 ASN A N 1
ATOM 7100 C CA . ASN A 1 939 ? -35.414 1.744 66.532 1.00 82.31 939 ASN A CA 1
ATOM 7101 C C . ASN A 1 939 ? -33.936 1.921 66.100 1.00 82.31 939 ASN A C 1
ATOM 7103 O O . ASN A 1 939 ? -33.084 2.314 66.887 1.00 82.31 939 ASN A O 1
ATOM 7107 N N . HIS A 1 940 ? -33.618 1.775 64.806 1.00 82.56 940 HIS A N 1
ATOM 7108 C CA . HIS A 1 940 ? -32.254 1.980 64.273 1.00 82.56 940 HIS A CA 1
ATOM 7109 C C . HIS A 1 940 ? -31.652 3.386 64.532 1.00 82.56 940 HIS A C 1
ATOM 7111 O O . HIS A 1 940 ? -30.436 3.584 64.439 1.00 82.56 940 HIS A O 1
ATOM 7117 N N . TYR A 1 941 ? -32.498 4.377 64.801 1.00 82.19 941 TYR A N 1
ATOM 7118 C CA . TYR A 1 941 ? -32.161 5.772 65.075 1.00 82.19 941 TYR A CA 1
ATOM 7119 C C . TYR A 1 941 ? -32.454 6.207 66.517 1.00 82.19 941 TYR A C 1
ATOM 7121 O O . TYR A 1 941 ? -32.143 7.358 66.850 1.00 82.19 941 TYR A O 1
ATOM 7129 N N . ASP A 1 942 ? -33.021 5.330 67.346 1.00 82.88 942 ASP A N 1
ATOM 7130 C CA . ASP A 1 942 ? -33.124 5.556 68.783 1.00 82.88 942 ASP A CA 1
ATOM 7131 C C . ASP A 1 942 ? -31.782 5.262 69.483 1.00 82.88 942 ASP A C 1
ATOM 7133 O O . ASP A 1 942 ? -30.752 4.989 68.855 1.00 82.88 942 ASP A O 1
ATOM 7137 N N . ALA A 1 943 ? -31.771 5.430 70.799 1.00 85.12 943 ALA A N 1
ATOM 7138 C CA . ALA A 1 943 ? -30.699 5.047 71.699 1.00 85.12 943 ALA A CA 1
ATOM 7139 C C . ALA A 1 943 ? -31.231 4.541 73.057 1.00 85.12 943 ALA A C 1
ATOM 7141 O O . ALA A 1 943 ? -30.447 4.503 74.004 1.00 85.12 943 ALA A O 1
ATOM 7142 N N . ASP A 1 944 ? -32.536 4.270 73.173 1.00 85.94 944 ASP A N 1
ATOM 7143 C CA . ASP A 1 944 ? -33.277 3.733 74.329 1.00 85.94 944 ASP A CA 1
ATOM 7144 C C . ASP A 1 944 ? -34.411 2.849 73.750 1.00 85.94 944 ASP A C 1
ATOM 7146 O O . ASP A 1 944 ? -35.592 3.151 73.900 1.00 85.94 944 ASP A O 1
ATOM 7150 N N . ASP A 1 945 ? -34.032 1.818 72.971 1.00 85.50 945 ASP A N 1
ATOM 7151 C CA . ASP A 1 945 ? -34.885 1.044 72.033 1.00 85.50 945 ASP A CA 1
ATOM 7152 C C . ASP A 1 945 ? -36.239 0.528 72.596 1.00 85.50 945 ASP A C 1
ATOM 7154 O O . ASP A 1 945 ? -37.154 0.247 71.813 1.00 85.50 945 ASP A O 1
ATOM 7158 N N . ASP A 1 946 ? -36.394 0.387 73.920 1.00 82.56 946 ASP A N 1
ATOM 7159 C CA . ASP A 1 946 ? -37.646 -0.011 74.589 1.00 82.56 946 ASP A CA 1
ATOM 7160 C C . ASP A 1 946 ? -38.201 0.985 75.636 1.00 82.56 946 ASP A C 1
ATOM 7162 O O . ASP A 1 946 ? -39.298 0.767 76.172 1.00 82.56 946 ASP A O 1
ATOM 7166 N N . GLY A 1 947 ? -37.506 2.103 75.872 1.00 84.38 947 GLY A N 1
ATOM 7167 C CA . GLY A 1 947 ? -37.963 3.230 76.688 1.00 84.38 947 GLY A CA 1
ATOM 7168 C C . GLY A 1 947 ? -37.825 3.071 78.210 1.00 84.38 947 GLY A C 1
ATOM 7169 O O . GLY A 1 947 ? -38.525 3.779 78.953 1.00 84.38 947 GLY A O 1
ATOM 7170 N N . ASP A 1 948 ? -36.994 2.151 78.719 1.00 81.31 948 ASP A N 1
ATOM 7171 C CA . ASP A 1 948 ? -36.799 1.952 80.168 1.00 81.31 948 ASP A CA 1
ATOM 7172 C C . ASP A 1 948 ? -35.962 3.055 80.855 1.00 81.31 948 ASP A C 1
ATOM 7174 O O . ASP A 1 948 ? -36.084 3.262 82.075 1.00 81.31 948 ASP A O 1
ATOM 7178 N N . GLY A 1 949 ? -35.207 3.843 80.080 1.00 81.44 949 GLY A N 1
ATOM 7179 C CA . GLY A 1 949 ? -34.359 4.938 80.559 1.00 81.44 949 GLY A CA 1
ATOM 7180 C C . GLY A 1 949 ? -32.866 4.602 80.661 1.00 81.44 949 GLY A C 1
ATOM 7181 O O . GLY A 1 949 ? -32.078 5.458 81.096 1.00 81.44 949 GLY A O 1
ATOM 7182 N N . PHE A 1 950 ? -32.462 3.386 80.295 1.00 79.69 950 PHE A N 1
ATOM 7183 C CA . PHE A 1 950 ? -31.092 3.033 79.940 1.00 79.69 950 PHE A CA 1
ATOM 7184 C C . PHE A 1 950 ? -30.924 3.060 78.422 1.00 79.69 950 PHE A C 1
ATOM 7186 O O . PHE A 1 950 ? -31.860 2.839 77.674 1.00 79.69 950 PHE A O 1
ATOM 7193 N N . SER A 1 951 ? -29.703 3.317 77.948 1.00 86.12 951 SER A N 1
ATOM 7194 C CA . SER A 1 951 ? -29.438 3.192 76.516 1.00 86.12 951 SER A CA 1
ATOM 7195 C C . SER A 1 951 ? -29.053 1.775 76.123 1.00 86.12 951 SER A C 1
ATOM 7197 O O . SER A 1 951 ? -28.344 1.102 76.878 1.00 86.12 951 SER A O 1
ATOM 7199 N N . ASP A 1 952 ? -29.372 1.368 74.895 1.00 83.06 952 ASP A N 1
ATOM 7200 C CA . ASP A 1 952 ? -28.953 0.087 74.295 1.00 83.06 952 ASP A CA 1
ATOM 7201 C C . ASP A 1 952 ? -27.446 -0.142 74.463 1.00 83.06 952 ASP A C 1
ATOM 7203 O O . ASP A 1 952 ? -26.975 -1.233 74.788 1.00 83.06 952 ASP A O 1
ATOM 7207 N N . MET A 1 953 ? -26.659 0.926 74.318 1.00 85.44 953 MET A N 1
ATOM 7208 C CA . MET A 1 953 ? -25.221 0.909 74.575 1.00 85.44 953 MET A CA 1
ATOM 7209 C C . MET A 1 953 ? -24.868 0.645 76.051 1.00 85.44 953 MET A C 1
ATOM 7211 O O . MET A 1 953 ? -23.882 -0.040 76.319 1.00 85.44 953 MET A O 1
ATOM 7215 N N . ALA A 1 954 ? -25.608 1.178 77.024 1.00 83.75 954 ALA A N 1
ATOM 7216 C CA . ALA A 1 954 ? -25.396 0.873 78.443 1.00 83.75 954 ALA A CA 1
ATOM 7217 C C . ALA A 1 954 ? -25.749 -0.591 78.759 1.00 83.75 954 ALA A C 1
ATOM 7219 O O . ALA A 1 954 ? -24.998 -1.269 79.463 1.00 83.75 954 ALA A O 1
ATOM 7220 N N . GLU A 1 955 ? -26.832 -1.088 78.174 1.00 83.88 955 GLU A N 1
ATOM 7221 C CA . GLU A 1 955 ? -27.346 -2.444 78.346 1.00 83.88 955 GLU A CA 1
ATOM 7222 C C . GLU A 1 955 ? -26.487 -3.531 77.702 1.00 83.88 955 GLU A C 1
ATOM 7224 O O . GLU A 1 955 ? -26.092 -4.492 78.365 1.00 83.88 955 GLU A O 1
ATOM 7229 N N . VAL A 1 956 ? -26.076 -3.353 76.446 1.00 83.56 956 VAL A N 1
ATOM 7230 C CA . VAL A 1 956 ? -25.136 -4.262 75.767 1.00 83.56 956 VAL A CA 1
ATOM 7231 C C . VAL A 1 956 ? -23.799 -4.337 76.520 1.00 83.56 956 VAL A C 1
ATOM 7233 O O . VAL A 1 956 ? -23.163 -5.392 76.547 1.00 83.56 956 VAL A O 1
ATOM 7236 N N . ASN A 1 957 ? -23.384 -3.256 77.196 1.00 83.06 957 ASN A N 1
ATOM 7237 C CA . ASN A 1 957 ? -22.222 -3.269 78.095 1.00 83.06 957 ASN A CA 1
ATOM 7238 C C . ASN A 1 957 ? -22.497 -3.942 79.458 1.00 83.06 957 ASN A C 1
ATOM 7240 O O . ASN A 1 957 ? -21.557 -4.453 80.072 1.00 83.06 957 ASN A O 1
ATOM 7244 N N . ALA A 1 958 ? -23.745 -3.967 79.932 1.00 76.31 958 ALA A N 1
ATOM 7245 C CA . ALA A 1 958 ? -24.170 -4.691 81.134 1.00 76.31 958 ALA A CA 1
ATOM 7246 C C . ALA A 1 958 ? -24.445 -6.189 80.879 1.00 76.31 958 ALA A C 1
ATOM 7248 O O . ALA A 1 958 ? -24.397 -6.993 81.811 1.00 76.31 958 ALA A O 1
ATOM 7249 N N . GLY A 1 959 ? -24.690 -6.572 79.622 1.00 79.62 959 GLY A N 1
ATOM 7250 C CA . GLY A 1 959 ? -25.130 -7.912 79.227 1.00 79.62 959 GLY A CA 1
ATOM 7251 C C . GLY A 1 959 ? -26.646 -8.111 79.311 1.00 79.62 959 GLY A C 1
ATOM 7252 O O . GLY A 1 959 ? -27.093 -9.252 79.444 1.00 79.62 959 GLY A O 1
ATOM 7253 N N . THR A 1 960 ? -27.411 -7.020 79.265 1.00 82.56 960 THR A N 1
ATOM 7254 C CA . THR A 1 960 ? -28.879 -6.995 79.270 1.00 82.56 960 THR A CA 1
ATOM 7255 C C . THR A 1 960 ? -29.425 -6.783 77.843 1.00 82.56 960 THR A C 1
ATOM 7257 O O . THR A 1 960 ? -28.660 -6.923 76.883 1.00 82.56 960 THR A O 1
ATOM 7260 N N . ASN A 1 961 ? -30.737 -6.597 77.661 1.00 81.31 961 ASN A N 1
ATOM 7261 C CA . ASN A 1 961 ? -31.401 -6.697 76.354 1.00 81.31 961 ASN A CA 1
ATOM 7262 C C . ASN A 1 961 ? -32.239 -5.442 76.027 1.00 81.31 961 ASN A C 1
ATOM 7264 O O . ASN A 1 961 ? -33.367 -5.386 76.512 1.00 81.31 961 ASN A O 1
ATOM 7268 N N . PRO A 1 962 ? -31.783 -4.577 75.095 1.00 84.94 962 PRO A N 1
ATOM 7269 C CA . PRO A 1 962 ? -32.440 -3.305 74.730 1.00 84.94 962 PRO A CA 1
ATOM 7270 C C . PRO A 1 962 ? -33.813 -3.367 74.057 1.00 84.94 962 PRO A C 1
ATOM 7272 O O . PRO A 1 962 ? -34.270 -2.402 73.469 1.00 84.94 962 PRO A O 1
ATOM 7275 N N . MET A 1 963 ? -34.432 -4.539 74.023 1.00 82.81 963 MET A N 1
ATOM 7276 C CA . MET A 1 963 ? -35.700 -4.797 73.334 1.00 82.81 963 MET A CA 1
ATOM 7277 C C . MET A 1 963 ? -36.690 -5.482 74.298 1.00 82.81 963 MET A C 1
ATOM 7279 O O . MET A 1 963 ? -37.533 -6.279 73.878 1.00 82.81 963 MET A O 1
ATOM 7283 N N . ASP A 1 964 ? -36.502 -5.292 75.607 1.00 82.81 964 ASP A N 1
ATOM 7284 C CA . ASP A 1 964 ? -37.288 -5.859 76.705 1.00 82.81 964 ASP A CA 1
ATOM 7285 C C . ASP A 1 964 ? -37.123 -5.013 77.984 1.00 82.81 964 ASP A C 1
ATOM 7287 O O . ASP A 1 964 ? -36.334 -5.376 78.855 1.00 82.81 964 ASP A O 1
ATOM 7291 N N . PHE A 1 965 ? -37.963 -3.979 78.132 1.00 80.94 965 PHE A N 1
ATOM 7292 C CA . PHE A 1 965 ? -38.124 -3.011 79.246 1.00 80.94 965 PHE A CA 1
ATOM 7293 C C . PHE A 1 965 ? -38.068 -3.583 80.688 1.00 80.94 965 PHE A C 1
ATOM 7295 O O . PHE A 1 965 ? -38.106 -2.867 81.690 1.00 80.94 965 PHE A O 1
ATOM 7302 N N . ALA A 1 966 ? -38.036 -4.905 80.846 1.00 79.94 966 ALA A N 1
ATOM 7303 C CA . ALA A 1 966 ? -37.746 -5.594 82.098 1.00 79.94 966 ALA A CA 1
ATOM 7304 C C . ALA A 1 966 ? -36.239 -5.868 82.350 1.00 79.94 966 ALA A C 1
ATOM 7306 O O . ALA A 1 966 ? -35.929 -6.534 83.345 1.00 79.94 966 ALA A O 1
ATOM 7307 N N . SER A 1 967 ? -35.322 -5.411 81.483 1.00 82.31 967 SER A N 1
ATOM 7308 C CA . SER A 1 967 ? -33.897 -5.801 81.445 1.00 82.31 967 SER A CA 1
ATOM 7309 C C . SER A 1 967 ? -32.888 -4.867 82.135 1.00 82.31 967 SER A C 1
ATOM 7311 O O . SER A 1 967 ? -31.698 -5.140 82.057 1.00 82.31 967 SER A O 1
ATOM 7313 N N . THR A 1 968 ? -33.303 -3.844 82.882 1.00 78.38 968 THR A N 1
ATOM 7314 C CA . THR A 1 968 ? -32.423 -2.845 83.541 1.00 78.38 968 THR A CA 1
ATOM 7315 C C . THR A 1 968 ? -31.039 -3.336 84.063 1.00 78.38 968 THR A C 1
ATOM 7317 O O . THR A 1 968 ? -30.981 -4.271 84.876 1.00 78.38 968 THR A O 1
ATOM 7320 N N . PRO A 1 969 ? -29.925 -2.642 83.744 1.00 81.88 969 PRO A N 1
ATOM 7321 C CA . PRO A 1 969 ? -28.610 -2.798 84.381 1.00 81.88 969 PRO A CA 1
ATOM 7322 C C . PRO A 1 969 ? -28.565 -2.533 85.903 1.00 81.88 969 PRO A C 1
ATOM 7324 O O . PRO A 1 969 ? -29.334 -1.743 86.442 1.00 81.88 969 PRO A O 1
ATOM 7327 N N . ASN A 1 970 ? -27.584 -3.134 86.594 1.00 80.69 970 ASN A N 1
ATOM 7328 C CA . ASN A 1 970 ? -27.381 -3.015 88.052 1.00 80.69 970 ASN A CA 1
ATOM 7329 C C . ASN A 1 970 ? -26.639 -1.723 88.464 1.00 80.69 970 ASN A C 1
ATOM 7331 O O . ASN A 1 970 ? -25.536 -1.437 87.981 1.00 80.69 970 ASN A O 1
ATOM 7335 N N . HIS A 1 971 ? -27.173 -0.997 89.444 1.00 79.38 971 HIS A N 1
ATOM 7336 C CA . HIS A 1 971 ? -26.609 0.238 89.995 1.00 79.38 971 HIS A CA 1
ATOM 7337 C C . HIS A 1 971 ? -25.545 0.001 91.088 1.00 79.38 971 HIS A C 1
ATOM 7339 O O . HIS A 1 971 ? -25.564 -1.005 91.785 1.00 79.38 971 HIS A O 1
ATOM 7345 N N . PRO A 1 972 ? -24.613 0.948 91.317 1.00 80.56 972 PRO A N 1
ATOM 7346 C CA . PRO A 1 972 ? -23.733 0.919 92.484 1.00 80.56 972 PRO A CA 1
ATOM 7347 C C . PRO A 1 972 ? -24.404 1.483 93.757 1.00 80.56 972 PRO A C 1
ATOM 7349 O O . PRO A 1 972 ? -25.228 2.402 93.663 1.00 80.56 972 PRO A O 1
ATOM 7352 N N . PRO A 1 973 ? -23.936 1.083 94.961 1.00 85.56 973 PRO A N 1
ATOM 7353 C CA . PRO A 1 973 ? -24.390 1.646 96.230 1.00 85.56 973 PRO A CA 1
ATOM 7354 C C . PRO A 1 973 ? -24.337 3.179 96.259 1.00 85.56 973 PRO A C 1
ATOM 7356 O O . PRO A 1 973 ? -23.279 3.793 96.128 1.00 85.56 973 PRO A O 1
ATOM 7359 N N . SER A 1 974 ? -25.480 3.826 96.485 1.00 85.62 974 SER A N 1
ATOM 7360 C CA . SER A 1 974 ? -25.635 5.287 96.393 1.00 85.62 974 SER A CA 1
ATOM 7361 C C . SER A 1 974 ? -25.038 6.067 97.575 1.00 85.62 974 SER A C 1
ATOM 7363 O O . SER A 1 974 ? -24.734 7.260 97.459 1.00 85.62 974 SER A O 1
ATOM 7365 N N . ALA A 1 975 ? -24.871 5.426 98.738 1.00 84.88 975 ALA A N 1
ATOM 7366 C CA . ALA A 1 975 ? -24.404 6.094 99.951 1.00 84.88 975 ALA A CA 1
ATOM 7367 C C . ALA A 1 975 ? -23.582 5.194 100.884 1.00 84.88 975 ALA A C 1
ATOM 7369 O O . ALA A 1 975 ? -23.839 4.005 101.032 1.00 84.88 975 ALA A O 1
ATOM 7370 N N . ILE A 1 976 ? -22.649 5.815 101.613 1.00 89.75 976 ILE A N 1
ATOM 7371 C CA . ILE A 1 976 ? -21.991 5.236 102.795 1.00 89.75 976 ILE A CA 1
ATOM 7372 C C . ILE A 1 976 ? -22.111 6.235 103.953 1.00 89.75 976 ILE A C 1
ATOM 7374 O O . ILE A 1 976 ? -21.858 7.438 103.778 1.00 89.75 976 ILE A O 1
ATOM 7378 N N . THR A 1 977 ? -22.453 5.762 105.146 1.00 90.19 977 THR A N 1
ATOM 7379 C CA . THR A 1 977 ? -22.424 6.528 106.402 1.00 90.19 977 THR A CA 1
ATOM 7380 C C . THR A 1 977 ? -21.819 5.698 107.538 1.00 90.19 977 THR A C 1
ATOM 7382 O O . THR A 1 977 ? -21.733 4.474 107.464 1.00 90.19 977 THR A O 1
ATOM 7385 N N . LEU A 1 978 ? -21.375 6.380 108.596 1.00 91.62 978 LEU A N 1
ATOM 7386 C CA . LEU A 1 978 ? -20.962 5.776 109.862 1.00 91.62 978 LEU A CA 1
ATOM 7387 C C . LEU A 1 978 ? -21.872 6.313 110.967 1.00 91.62 978 LEU A C 1
ATOM 7389 O O . LEU A 1 978 ? -22.097 7.522 111.046 1.00 91.62 978 LEU A O 1
ATOM 7393 N N . ASN A 1 979 ? -22.374 5.433 111.834 1.00 90.12 979 ASN A N 1
ATOM 7394 C CA . ASN A 1 979 ? -23.269 5.824 112.933 1.00 90.12 979 ASN A CA 1
ATOM 7395 C C . ASN A 1 979 ? -22.568 6.578 114.088 1.00 90.12 979 ASN A C 1
ATOM 7397 O O . ASN A 1 979 ? -23.238 7.143 114.952 1.00 90.12 979 ASN A O 1
ATOM 7401 N N . ASN A 1 980 ? -21.233 6.611 114.095 1.00 90.12 980 ASN A N 1
ATOM 7402 C CA . ASN A 1 980 ? -20.393 7.375 115.013 1.00 90.12 980 ASN A CA 1
ATOM 7403 C C . ASN A 1 980 ? -19.069 7.750 114.314 1.00 90.12 980 ASN A C 1
ATOM 7405 O O . ASN A 1 980 ? -18.630 7.066 113.394 1.00 90.12 980 ASN A O 1
ATOM 7409 N N . LEU A 1 981 ? -18.429 8.835 114.756 1.00 92.56 981 LEU A N 1
ATOM 7410 C CA . LEU A 1 981 ? -17.152 9.345 114.230 1.00 92.56 981 LEU A CA 1
ATOM 7411 C C . LEU A 1 981 ? -16.139 9.665 115.348 1.00 92.56 981 LEU A C 1
ATOM 7413 O O . LEU A 1 981 ? -15.174 10.391 115.124 1.00 92.56 981 LEU A O 1
ATOM 7417 N N . ARG A 1 982 ? -16.366 9.167 116.572 1.00 90.69 982 ARG A N 1
ATOM 7418 C CA . ARG A 1 982 ? -15.571 9.500 117.766 1.00 90.69 982 ARG A CA 1
ATOM 7419 C C . ARG A 1 982 ? -15.135 8.262 118.537 1.00 90.69 982 ARG A C 1
ATOM 7421 O O . ARG A 1 982 ? -15.956 7.391 118.818 1.00 90.69 982 ARG A O 1
ATOM 7428 N N . VAL A 1 983 ? -13.871 8.223 118.944 1.00 90.56 983 VAL A N 1
ATOM 7429 C CA . VAL A 1 983 ? -13.270 7.143 119.745 1.00 90.56 983 VAL A CA 1
ATOM 7430 C C . VAL A 1 983 ? -12.437 7.746 120.875 1.00 90.56 983 VAL A C 1
ATOM 7432 O O . VAL A 1 983 ? -11.812 8.782 120.691 1.00 90.56 983 VAL A O 1
ATOM 7435 N N . VAL A 1 984 ? -12.439 7.136 122.060 1.00 86.75 984 VAL A N 1
ATOM 7436 C CA . VAL A 1 984 ? -11.634 7.615 123.200 1.00 86.75 984 VAL A CA 1
ATOM 7437 C C . VAL A 1 984 ? -10.278 6.916 123.189 1.00 86.75 984 VAL A C 1
ATOM 7439 O O . VAL A 1 984 ? -10.216 5.713 122.930 1.00 86.75 984 VAL A O 1
ATOM 7442 N N . GLU A 1 985 ? -9.208 7.659 123.461 1.00 82.81 985 GLU A N 1
ATOM 7443 C CA . GLU A 1 985 ? -7.847 7.121 123.484 1.00 82.81 985 GLU A CA 1
ATOM 7444 C C . GLU A 1 985 ? -7.564 6.183 124.674 1.00 82.81 985 GLU A C 1
ATOM 7446 O O . GLU A 1 985 ? -8.436 5.921 125.508 1.00 82.81 985 GLU A O 1
ATOM 7451 N N . GLY A 1 986 ? -6.354 5.612 124.729 1.00 79.25 986 GLY A N 1
ATOM 7452 C CA . GLY A 1 986 ? -5.889 4.744 125.824 1.00 79.25 986 GLY A CA 1
ATOM 7453 C C . GLY A 1 986 ? -6.612 3.392 125.942 1.00 79.25 986 GLY A C 1
ATOM 7454 O O . GLY A 1 986 ? -6.221 2.528 126.729 1.00 79.25 986 GLY A O 1
ATOM 7455 N N . ARG A 1 987 ? -7.667 3.176 125.150 1.00 84.56 987 ARG A N 1
ATOM 7456 C CA . ARG A 1 987 ? -8.428 1.926 125.078 1.00 84.56 987 ARG A CA 1
ATOM 7457 C C . ARG A 1 987 ? -7.660 0.834 124.322 1.00 84.56 987 ARG A C 1
ATOM 7459 O O . ARG A 1 987 ? -6.892 1.148 123.413 1.00 84.56 987 ARG A O 1
ATOM 7466 N N . PRO A 1 988 ? -7.865 -0.453 124.662 1.00 83.25 988 PRO A N 1
ATOM 7467 C CA . PRO A 1 988 ? -7.229 -1.562 123.956 1.00 83.25 988 PRO A CA 1
ATOM 7468 C C . PRO A 1 988 ? -7.653 -1.642 122.481 1.00 83.25 988 PRO A C 1
ATOM 7470 O O . PRO A 1 988 ? -8.687 -1.113 122.073 1.00 83.25 988 PRO A O 1
ATOM 7473 N N . ALA A 1 989 ? -6.863 -2.378 121.697 1.00 85.50 989 ALA A N 1
ATOM 7474 C CA . ALA A 1 989 ? -7.262 -2.838 120.370 1.00 85.50 989 ALA A CA 1
ATOM 7475 C C . ALA A 1 989 ? -8.583 -3.635 120.417 1.00 85.50 989 ALA A C 1
ATOM 7477 O O . ALA A 1 989 ? -8.902 -4.259 121.434 1.00 85.50 989 ALA A O 1
ATOM 7478 N N . ASN A 1 990 ? -9.293 -3.675 119.287 1.00 89.62 990 ASN A N 1
ATOM 7479 C CA . ASN A 1 990 ? -10.622 -4.268 119.098 1.00 89.62 990 ASN A CA 1
ATOM 7480 C C . ASN A 1 990 ? -11.768 -3.536 119.837 1.00 89.62 990 ASN A C 1
ATOM 7482 O O . ASN A 1 990 ? -12.859 -4.092 119.994 1.00 89.62 990 ASN A O 1
ATOM 7486 N N . ASP A 1 991 ? -11.562 -2.287 120.272 1.00 91.12 991 ASP A N 1
ATOM 7487 C CA . ASP A 1 991 ? -12.664 -1.466 120.785 1.00 91.12 991 ASP A CA 1
ATOM 7488 C C . ASP A 1 991 ? -13.581 -0.991 119.647 1.00 91.12 991 ASP A C 1
ATOM 7490 O O . ASP A 1 991 ? -13.148 -0.811 118.505 1.00 91.12 991 ASP A O 1
ATOM 7494 N N . TRP A 1 992 ? -14.865 -0.817 119.958 1.00 91.81 992 TRP A N 1
ATOM 7495 C CA . TRP A 1 992 ? -15.893 -0.446 118.986 1.00 91.81 992 TRP A CA 1
ATOM 7496 C C . TRP A 1 992 ? -15.852 1.053 118.672 1.00 91.81 992 TRP A C 1
ATOM 7498 O O . TRP A 1 992 ? -15.890 1.882 119.582 1.00 91.81 992 TRP A O 1
ATOM 7508 N N . VAL A 1 993 ? -15.836 1.397 117.382 1.00 91.44 993 VAL A N 1
ATOM 7509 C CA . VAL A 1 993 ? -15.852 2.789 116.909 1.00 91.44 993 VAL A CA 1
ATOM 7510 C C . VAL A 1 993 ? -17.198 3.135 116.289 1.00 91.44 993 VAL A C 1
ATOM 7512 O O . VAL A 1 993 ? -17.817 4.112 116.699 1.00 91.44 993 VAL A O 1
ATOM 7515 N N . ALA A 1 994 ? -17.647 2.363 115.301 1.00 92.50 994 ALA A N 1
ATOM 7516 C CA . ALA A 1 994 ? -18.865 2.633 114.539 1.00 92.50 994 ALA A CA 1
ATOM 7517 C C . ALA A 1 994 ? -19.344 1.372 113.808 1.00 92.50 994 ALA A C 1
ATOM 7519 O O . ALA A 1 994 ? -18.617 0.386 113.725 1.00 92.50 994 ALA A O 1
ATOM 7520 N N . SER A 1 995 ? -20.523 1.427 113.198 1.00 90.88 995 SER A N 1
ATOM 7521 C CA . SER A 1 995 ? -20.926 0.502 112.132 1.00 90.88 995 SER A CA 1
ATOM 7522 C C . SER A 1 995 ? -21.214 1.286 110.856 1.00 90.88 995 SER A C 1
ATOM 7524 O O . SER A 1 995 ? -21.768 2.392 110.917 1.00 90.88 995 SER A O 1
ATOM 7526 N N . VAL A 1 996 ? -20.814 0.718 109.718 1.00 90.69 996 VAL A N 1
ATOM 7527 C CA . VAL A 1 996 ? -21.138 1.224 108.383 1.00 90.69 996 VAL A CA 1
ATOM 7528 C C . VAL A 1 996 ? -22.623 1.003 108.106 1.00 90.69 996 VAL A C 1
ATOM 7530 O O . VAL A 1 996 ? -23.209 0.006 108.524 1.00 90.69 996 VAL A O 1
ATOM 7533 N N . GLN A 1 997 ? -23.234 1.954 107.410 1.00 87.94 997 GLN A N 1
ATOM 7534 C CA . GLN A 1 997 ? -24.551 1.814 106.801 1.00 87.94 997 GLN A CA 1
ATOM 7535 C C . GLN A 1 997 ? -24.455 2.250 105.337 1.00 87.94 997 GLN A C 1
ATOM 7537 O O . GLN A 1 997 ? -23.669 3.141 104.999 1.00 87.94 997 GLN A O 1
ATOM 7542 N N . THR A 1 998 ? -25.248 1.621 104.477 1.00 86.06 998 THR A N 1
ATOM 7543 C CA . THR A 1 998 ? -25.311 1.916 103.044 1.00 86.06 998 THR A CA 1
ATOM 7544 C C . THR A 1 998 ? -26.764 2.026 102.581 1.00 86.06 998 THR A C 1
ATOM 7546 O O . THR A 1 998 ? -27.682 1.709 103.339 1.00 86.06 998 THR A O 1
ATOM 7549 N N . ILE A 1 999 ? -26.962 2.571 101.383 1.00 82.75 999 ILE A N 1
ATOM 7550 C CA . ILE A 1 999 ? -28.251 2.682 100.698 1.00 82.75 999 ILE A CA 1
ATOM 7551 C C . ILE A 1 999 ? -27.965 2.376 99.237 1.00 82.75 999 ILE A C 1
ATOM 7553 O O . ILE A 1 999 ? -27.129 3.053 98.633 1.00 82.75 999 ILE A O 1
ATOM 7557 N N . ASP A 1 1000 ? -28.671 1.409 98.681 1.00 83.50 1000 ASP A N 1
ATOM 7558 C CA . ASP A 1 1000 ? -28.512 0.950 97.310 1.00 83.50 1000 ASP A CA 1
ATOM 7559 C C . ASP A 1 1000 ? -29.812 1.202 96.521 1.00 83.50 1000 ASP A C 1
ATOM 7561 O O . ASP A 1 1000 ? -30.887 1.065 97.119 1.00 83.50 1000 ASP A O 1
ATOM 7565 N N . PRO A 1 1001 ? -29.761 1.640 95.247 1.00 79.88 1001 PRO A N 1
ATOM 7566 C CA . PRO A 1 1001 ? -30.962 1.781 94.424 1.00 79.88 1001 PRO A CA 1
ATOM 7567 C C . PRO A 1 1001 ? -31.717 0.459 94.229 1.00 79.88 1001 PRO A C 1
ATOM 7569 O O . PRO A 1 1001 ? -32.948 0.459 94.305 1.00 79.88 1001 PRO A O 1
ATOM 7572 N N . ASP A 1 1002 ? -30.995 -0.651 94.058 1.00 76.38 1002 ASP A N 1
ATOM 7573 C CA . ASP A 1 1002 ? -31.576 -1.933 93.637 1.00 76.38 1002 ASP A CA 1
ATOM 7574 C C . ASP A 1 1002 ? -32.050 -2.758 94.850 1.00 76.38 1002 ASP A C 1
ATOM 7576 O O . ASP A 1 1002 ? -33.066 -3.455 94.799 1.00 76.38 1002 ASP A O 1
ATOM 7580 N N . ASP A 1 1003 ? -31.401 -2.581 96.007 1.00 75.94 1003 ASP A N 1
ATOM 7581 C CA . ASP A 1 1003 ? -31.838 -3.100 97.311 1.00 75.94 1003 ASP A CA 1
ATOM 7582 C C . ASP A 1 1003 ? -32.463 -1.999 98.193 1.00 75.94 1003 ASP A C 1
ATOM 7584 O O . ASP A 1 1003 ? -32.070 -1.740 99.336 1.00 75.94 1003 ASP A O 1
ATOM 7588 N N . ALA A 1 1004 ? -33.539 -1.387 97.696 1.00 66.38 1004 ALA A N 1
ATOM 7589 C CA . ALA A 1 1004 ? -34.320 -0.376 98.421 1.00 66.38 1004 ALA A CA 1
ATOM 7590 C C . ALA A 1 1004 ? -34.916 -0.852 99.777 1.00 66.38 1004 ALA A C 1
ATOM 7592 O O . ALA A 1 1004 ? -35.468 -0.044 100.530 1.00 66.38 1004 ALA A O 1
ATOM 7593 N N . ASN A 1 1005 ? -34.818 -2.149 100.107 1.00 70.81 1005 ASN A N 1
ATOM 7594 C CA . ASN A 1 1005 ? -35.241 -2.728 101.388 1.00 70.81 1005 ASN A CA 1
ATOM 7595 C C . ASN A 1 1005 ? -34.095 -2.919 102.406 1.00 70.81 1005 ASN A C 1
ATOM 7597 O O . ASN A 1 1005 ? -34.385 -3.193 103.574 1.00 70.81 1005 ASN A O 1
ATOM 7601 N N . GLY A 1 1006 ? -32.824 -2.764 102.014 1.00 63.50 1006 GLY A N 1
ATOM 7602 C CA . GLY A 1 1006 ? -31.665 -2.971 102.896 1.00 63.50 1006 GLY A CA 1
ATOM 7603 C C . GLY A 1 1006 ? -31.475 -4.434 103.320 1.00 63.50 1006 GLY A C 1
ATOM 7604 O O . GLY A 1 1006 ? -31.186 -4.715 104.486 1.00 63.50 1006 GLY A O 1
ATOM 7605 N N . THR A 1 1007 ? -31.714 -5.358 102.392 1.00 72.38 1007 THR A N 1
ATOM 7606 C CA . THR A 1 1007 ? -31.704 -6.818 102.560 1.00 72.38 1007 THR A CA 1
ATOM 7607 C C . THR A 1 1007 ? -30.557 -7.541 101.843 1.00 72.38 1007 THR A C 1
ATOM 7609 O O . THR A 1 1007 ? -30.352 -8.726 102.111 1.00 72.38 1007 THR A O 1
ATOM 7612 N N . GLY A 1 1008 ? -29.818 -6.852 100.973 1.00 70.44 1008 GLY A N 1
ATOM 7613 C CA . GLY A 1 1008 ? -28.721 -7.385 100.166 1.00 70.44 1008 GLY A CA 1
ATOM 7614 C C . GLY A 1 1008 ? -27.443 -7.687 100.954 1.00 70.44 1008 GLY A C 1
ATOM 7615 O O . GLY A 1 1008 ? -27.262 -7.270 102.105 1.00 70.44 1008 GLY A O 1
ATOM 7616 N N . SER A 1 1009 ? -26.533 -8.431 100.319 1.00 78.44 1009 SER A N 1
ATOM 7617 C CA . SER A 1 1009 ? -25.237 -8.796 100.900 1.00 78.44 1009 SER A CA 1
ATOM 7618 C C . SER A 1 1009 ? -24.143 -7.826 100.457 1.00 78.44 1009 SER A C 1
ATOM 7620 O O . SER A 1 1009 ? -23.745 -7.826 99.299 1.00 78.44 1009 SER A O 1
ATOM 7622 N N . TYR A 1 1010 ? -23.606 -7.038 101.392 1.00 86.56 1010 TYR A N 1
ATOM 7623 C CA . TYR A 1 1010 ? -22.583 -6.028 101.097 1.00 86.56 1010 TYR A CA 1
ATOM 7624 C C . TYR A 1 1010 ? -21.206 -6.415 101.643 1.00 86.56 1010 TYR A C 1
ATOM 7626 O O . TYR A 1 1010 ? -21.075 -6.897 102.771 1.00 86.56 1010 TYR A O 1
ATOM 7634 N N . SER A 1 1011 ? -20.161 -6.135 100.866 1.00 88.25 1011 SER A N 1
ATOM 7635 C CA . SER A 1 1011 ? -18.758 -6.282 101.261 1.00 88.25 1011 SER A CA 1
ATOM 7636 C C . SER A 1 1011 ? -18.178 -4.955 101.763 1.00 88.25 1011 SER A C 1
ATOM 7638 O O . SER A 1 1011 ? -18.377 -3.903 101.157 1.00 88.25 1011 SER A O 1
ATOM 7640 N N . TYR A 1 1012 ? -17.432 -4.999 102.871 1.00 91.19 1012 TYR A N 1
ATOM 7641 C CA . TYR A 1 1012 ? -16.888 -3.819 103.554 1.00 91.19 1012 TYR A CA 1
ATOM 7642 C C . TYR A 1 1012 ? -15.361 -3.888 103.628 1.00 91.19 1012 TYR A C 1
ATOM 7644 O O . TYR A 1 1012 ? -14.808 -4.882 104.098 1.00 91.19 1012 TYR A O 1
ATOM 7652 N N . SER A 1 1013 ? -14.656 -2.834 103.209 1.00 92.06 1013 SER A N 1
ATOM 7653 C CA . SER A 1 1013 ? -13.186 -2.796 103.284 1.00 92.06 1013 SER A CA 1
ATOM 7654 C C . SER A 1 1013 ? -12.621 -1.394 103.523 1.00 92.06 1013 SER A C 1
ATOM 7656 O O . SER A 1 1013 ? -13.246 -0.386 103.199 1.00 92.06 1013 SER A O 1
ATOM 7658 N N . LEU A 1 1014 ? -11.422 -1.333 104.111 1.00 93.38 1014 LEU A N 1
ATOM 7659 C CA . LEU A 1 1014 ? -10.603 -0.121 104.166 1.00 93.38 1014 LEU A CA 1
ATOM 7660 C C . LEU A 1 1014 ? -9.677 -0.109 102.945 1.00 93.38 1014 LEU A C 1
ATOM 7662 O O . LEU A 1 1014 ? -8.957 -1.078 102.714 1.00 93.38 1014 LEU A O 1
ATOM 7666 N N . VAL A 1 1015 ? -9.703 0.979 102.177 1.00 93.19 1015 VAL A N 1
ATOM 7667 C CA . VAL A 1 1015 ? -9.009 1.111 100.884 1.00 93.19 1015 VAL A CA 1
ATOM 7668 C C . VAL A 1 1015 ? -8.103 2.338 100.862 1.00 93.19 1015 VAL A C 1
ATOM 7670 O O . VAL A 1 1015 ? -8.358 3.322 101.558 1.00 93.19 1015 VAL A O 1
ATOM 7673 N N . ASP A 1 1016 ? -7.030 2.293 100.080 1.00 89.38 1016 ASP A N 1
ATOM 7674 C CA . ASP A 1 1016 ? -6.043 3.373 100.039 1.00 89.38 1016 ASP A CA 1
ATOM 7675 C C . ASP A 1 1016 ? -6.480 4.579 99.194 1.00 89.38 1016 ASP A C 1
ATOM 7677 O O . ASP A 1 1016 ? -7.394 4.508 98.370 1.00 89.38 1016 ASP A O 1
ATOM 7681 N N . GLY A 1 1017 ? -5.831 5.725 99.414 1.00 88.62 1017 GLY A N 1
ATOM 7682 C CA . GLY A 1 1017 ? -6.003 6.942 98.622 1.00 88.62 1017 GLY A CA 1
ATOM 7683 C C . GLY A 1 1017 ? -6.286 8.180 99.470 1.00 88.62 1017 GLY A C 1
ATOM 7684 O O . GLY A 1 1017 ? -5.874 8.291 100.625 1.00 88.62 1017 GLY A O 1
ATOM 7685 N N . ASN A 1 1018 ? -6.977 9.162 98.887 1.00 86.19 1018 ASN A N 1
ATOM 7686 C CA . ASN A 1 1018 ? -7.164 10.450 99.550 1.00 86.19 1018 ASN A CA 1
ATOM 7687 C C . ASN A 1 1018 ? -8.047 10.322 100.807 1.00 86.19 1018 ASN A C 1
ATOM 7689 O O . ASN A 1 1018 ? -9.225 9.965 100.733 1.00 86.19 1018 ASN A O 1
ATOM 7693 N N . GLY A 1 1019 ? -7.467 10.623 101.970 1.00 85.69 1019 GLY A N 1
ATOM 7694 C CA . GLY A 1 1019 ? -8.113 10.444 103.269 1.00 85.69 1019 GLY A CA 1
ATOM 7695 C C . GLY A 1 1019 ? -8.048 9.022 103.839 1.00 85.69 1019 GLY A C 1
ATOM 7696 O O . GLY A 1 1019 ? -8.899 8.701 104.658 1.00 85.69 1019 GLY A O 1
ATOM 7697 N N . SER A 1 1020 ? -7.079 8.186 103.436 1.00 90.94 1020 SER A N 1
ATOM 7698 C CA . SER A 1 1020 ? -6.857 6.839 104.001 1.00 90.94 1020 SER A CA 1
ATOM 7699 C C . SER A 1 1020 ? -5.745 6.751 105.064 1.00 90.94 1020 SER A C 1
ATOM 7701 O O . SER A 1 1020 ? -5.441 5.658 105.540 1.00 90.94 1020 SER A O 1
ATOM 7703 N N . SER A 1 1021 ? -5.101 7.861 105.455 1.00 88.44 1021 SER A N 1
ATOM 7704 C CA . SER A 1 1021 ? -3.864 7.832 106.269 1.00 88.44 1021 SER A CA 1
ATOM 7705 C C . SER A 1 1021 ? -4.043 7.308 107.702 1.00 88.44 1021 SER A C 1
ATOM 7707 O O . SER A 1 1021 ? -3.073 6.968 108.378 1.00 88.44 1021 SER A O 1
ATOM 7709 N N . GLY A 1 1022 ? -5.285 7.219 108.165 1.00 88.62 1022 GLY A N 1
ATOM 7710 C CA . GLY A 1 1022 ? -5.709 6.581 109.402 1.00 88.62 1022 GLY A CA 1
ATOM 7711 C C . GLY A 1 1022 ? -6.093 5.104 109.270 1.00 88.62 1022 GLY A C 1
ATOM 7712 O O . GLY A 1 1022 ? -6.290 4.484 110.311 1.00 88.62 1022 GLY A O 1
ATOM 7713 N N . ASN A 1 1023 ? -6.190 4.519 108.065 1.00 92.88 1023 ASN A N 1
ATOM 7714 C CA . ASN A 1 1023 ? -6.695 3.149 107.851 1.00 92.88 1023 ASN A CA 1
ATOM 7715 C C . ASN A 1 1023 ? -6.016 2.122 108.771 1.00 92.88 1023 ASN A C 1
ATOM 7717 O O . ASN A 1 1023 ? -6.701 1.356 109.438 1.00 92.88 1023 ASN A O 1
ATOM 7721 N N . GLY A 1 1024 ? -4.682 2.154 108.880 1.00 90.31 1024 GLY A N 1
ATOM 7722 C CA . GLY A 1 1024 ? -3.911 1.209 109.702 1.00 90.31 1024 GLY A CA 1
ATOM 7723 C C . GLY A 1 1024 ? -4.183 1.262 111.214 1.00 90.31 1024 GLY A C 1
ATOM 7724 O O . GLY A 1 1024 ? -3.747 0.367 111.935 1.00 90.31 1024 GLY A O 1
ATOM 7725 N N . TYR A 1 1025 ? -4.909 2.272 111.712 1.00 92.12 1025 TYR A N 1
ATOM 7726 C CA . TYR A 1 1025 ? -5.369 2.367 113.106 1.00 92.12 1025 TYR A CA 1
ATOM 7727 C C . TYR A 1 1025 ? -6.703 1.644 113.362 1.00 92.12 1025 TYR A C 1
ATOM 7729 O O . TYR A 1 1025 ? -7.140 1.560 114.514 1.00 92.12 1025 TYR A O 1
ATOM 7737 N N . PHE A 1 1026 ? -7.343 1.104 112.320 1.00 94.12 1026 PHE A N 1
ATOM 7738 C CA . PHE A 1 1026 ? -8.646 0.451 112.399 1.00 94.12 1026 PHE A CA 1
ATOM 7739 C C . PHE A 1 1026 ? -8.709 -0.827 111.555 1.00 94.12 1026 PHE A C 1
ATOM 7741 O O . PHE A 1 1026 ? -7.815 -1.133 110.770 1.00 94.12 1026 PHE A O 1
ATOM 7748 N N . PHE A 1 1027 ? -9.796 -1.573 111.716 1.00 93.00 1027 PHE A N 1
ATOM 7749 C CA . PHE A 1 1027 ? -10.251 -2.587 110.770 1.00 93.00 1027 PHE A CA 1
ATOM 7750 C C . PHE A 1 1027 ? -11.784 -2.611 110.735 1.00 93.00 1027 PHE A C 1
ATOM 7752 O O . PHE A 1 1027 ? -12.443 -2.073 111.629 1.00 93.00 1027 PHE A O 1
ATOM 7759 N N . LEU A 1 1028 ? -12.342 -3.226 109.694 1.00 92.62 1028 LEU A N 1
ATOM 7760 C CA . LEU A 1 1028 ? -13.760 -3.569 109.591 1.00 92.62 1028 LEU A CA 1
ATOM 7761 C C . LEU A 1 1028 ? -13.901 -5.081 109.794 1.00 92.62 1028 LEU A C 1
ATOM 7763 O O . LEU A 1 1028 ? -13.059 -5.839 109.310 1.00 92.62 1028 LEU A O 1
ATOM 7767 N N . ASP A 1 1029 ? -14.928 -5.516 110.522 1.00 86.38 1029 ASP A N 1
ATOM 7768 C CA . ASP A 1 1029 ? -15.345 -6.922 110.533 1.00 86.38 1029 ASP A CA 1
ATOM 7769 C C . ASP A 1 1029 ? -16.357 -7.228 109.410 1.00 86.38 1029 ASP A C 1
ATOM 7771 O O . ASP A 1 1029 ? -16.842 -6.326 108.724 1.00 86.38 1029 ASP A O 1
ATOM 7775 N N . GLU A 1 1030 ? -16.668 -8.513 109.212 1.00 82.44 1030 GLU A N 1
ATOM 7776 C CA . GLU A 1 1030 ? -17.575 -9.021 108.162 1.00 82.44 1030 GLU A CA 1
ATOM 7777 C C . GLU A 1 1030 ? -18.997 -8.426 108.231 1.00 82.44 1030 GLU A C 1
ATOM 7779 O O . GLU A 1 1030 ? -19.749 -8.514 107.267 1.00 82.44 1030 GLU A O 1
ATOM 7784 N N . LEU A 1 1031 ? -19.366 -7.792 109.352 1.00 83.00 1031 LEU A N 1
ATOM 7785 C CA . LEU A 1 1031 ? -20.650 -7.116 109.566 1.00 83.00 1031 LEU A CA 1
ATOM 7786 C C . LEU A 1 1031 ? -20.541 -5.588 109.403 1.00 83.00 1031 LEU A C 1
ATOM 7788 O O . LEU A 1 1031 ? -21.372 -4.844 109.929 1.00 83.00 1031 LEU A O 1
ATOM 7792 N N . GLY A 1 1032 ? -19.483 -5.098 108.749 1.00 86.62 1032 GLY A N 1
ATOM 7793 C CA . GLY A 1 1032 ? -19.253 -3.672 108.514 1.00 86.62 1032 GLY A CA 1
ATOM 7794 C C . GLY A 1 1032 ? -18.992 -2.866 109.791 1.00 86.62 1032 GLY A C 1
ATOM 7795 O O . GLY A 1 1032 ? -19.189 -1.649 109.800 1.00 86.62 1032 GLY A O 1
ATOM 7796 N N . THR A 1 1033 ? -18.579 -3.499 110.895 1.00 91.38 1033 THR A N 1
ATOM 7797 C CA . THR A 1 1033 ? -18.323 -2.789 112.157 1.00 91.38 1033 THR A CA 1
ATOM 7798 C C . THR A 1 1033 ? -16.861 -2.359 112.262 1.00 91.38 1033 THR A C 1
ATOM 7800 O O . THR A 1 1033 ? -15.942 -3.175 112.237 1.00 91.38 1033 THR A O 1
ATOM 7803 N N . LEU A 1 1034 ? -16.657 -1.046 112.390 1.00 94.19 1034 LEU A N 1
ATOM 7804 C CA . LEU A 1 1034 ? -15.364 -0.379 112.484 1.00 94.19 1034 LEU A CA 1
ATOM 7805 C C . LEU A 1 1034 ? -14.821 -0.465 113.915 1.00 94.19 1034 LEU A C 1
ATOM 7807 O O . LEU A 1 1034 ? -15.495 -0.089 114.882 1.00 94.19 1034 LEU A O 1
ATOM 7811 N N . ARG A 1 1035 ? -13.581 -0.938 114.041 1.00 93.00 1035 ARG A N 1
ATOM 7812 C CA . ARG A 1 1035 ? -12.913 -1.255 115.311 1.00 93.00 1035 ARG A CA 1
ATOM 7813 C C . ARG A 1 1035 ? -11.472 -0.770 115.317 1.00 93.00 1035 ARG A C 1
ATOM 7815 O O . ARG A 1 1035 ? -10.860 -0.669 114.258 1.00 93.00 1035 ARG A O 1
ATOM 7822 N N . THR A 1 1036 ? -10.905 -0.493 116.488 1.00 92.12 1036 THR A N 1
ATOM 7823 C CA . THR A 1 1036 ? -9.485 -0.107 116.607 1.00 92.12 1036 THR A CA 1
ATOM 7824 C C . THR A 1 1036 ? -8.555 -1.298 116.336 1.00 92.12 1036 THR A C 1
ATOM 7826 O O . THR A 1 1036 ? -8.754 -2.381 116.882 1.00 92.12 1036 THR A O 1
ATOM 7829 N N . SER A 1 1037 ? -7.508 -1.128 115.523 1.00 90.31 1037 SER A N 1
ATOM 7830 C CA . SER A 1 1037 ? -6.477 -2.167 115.315 1.00 90.31 1037 SER A CA 1
ATOM 7831 C C . SER A 1 1037 ? -5.438 -2.194 116.444 1.00 90.31 1037 SER A C 1
ATOM 7833 O O . SER A 1 1037 ? -4.829 -3.226 116.720 1.00 90.31 1037 SER A O 1
ATOM 7835 N N . GLN A 1 1038 ? -5.252 -1.054 117.110 1.00 89.06 1038 GLN A N 1
ATOM 7836 C CA . GLN A 1 1038 ? -4.251 -0.802 118.143 1.00 89.06 1038 GLN A CA 1
ATOM 7837 C C . GLN A 1 1038 ? -4.771 0.213 119.170 1.00 89.06 1038 GLN A C 1
ATOM 7839 O O . GLN A 1 1038 ? -5.830 0.812 118.978 1.00 89.06 1038 GLN A O 1
ATOM 7844 N N . VAL A 1 1039 ? -4.029 0.407 120.265 1.00 87.50 1039 VAL A N 1
ATOM 7845 C CA . VAL A 1 1039 ? -4.301 1.499 121.215 1.00 87.50 1039 VAL A CA 1
ATOM 7846 C C . VAL A 1 1039 ? -4.150 2.831 120.481 1.00 87.50 1039 VAL A C 1
ATOM 7848 O O . VAL A 1 1039 ? -3.205 3.010 119.711 1.00 87.50 1039 VAL A O 1
ATOM 7851 N N . LEU A 1 1040 ? -5.091 3.749 120.698 1.00 88.38 1040 LEU A N 1
ATOM 7852 C CA . LEU A 1 1040 ? -5.033 5.100 120.143 1.00 88.38 1040 LEU A CA 1
ATOM 7853 C C . LEU A 1 1040 ? -4.470 6.085 121.170 1.00 88.38 1040 LEU A C 1
ATOM 7855 O O . LEU A 1 1040 ? -4.611 5.878 122.373 1.00 88.38 1040 LEU A O 1
ATOM 7859 N N . ASP A 1 1041 ? -3.855 7.134 120.635 1.00 81.56 1041 ASP A N 1
ATOM 7860 C CA . ASP A 1 1041 ? -3.097 8.192 121.306 1.00 81.56 1041 ASP A CA 1
ATOM 7861 C C . ASP A 1 1041 ? -3.466 9.509 120.586 1.00 81.56 1041 ASP A C 1
ATOM 7863 O O . ASP A 1 1041 ? -3.408 9.576 119.342 1.00 81.56 1041 ASP A O 1
ATOM 7867 N N . HIS A 1 1042 ? -3.948 10.493 121.351 1.00 85.56 1042 HIS A N 1
ATOM 7868 C CA . HIS A 1 1042 ? -4.435 11.789 120.878 1.00 85.56 1042 HIS A CA 1
ATOM 7869 C C . HIS A 1 1042 ? -3.279 12.736 120.544 1.00 85.56 1042 HIS A C 1
ATOM 7871 O O . HIS A 1 1042 ? -3.249 13.284 119.436 1.00 85.56 1042 HIS A O 1
ATOM 7877 N N . GLU A 1 1043 ? -2.306 12.890 121.445 1.00 79.69 1043 GLU A N 1
ATOM 7878 C CA . GLU A 1 1043 ? -1.095 13.695 121.255 1.00 79.69 1043 GLU A CA 1
ATOM 7879 C C . GLU A 1 1043 ? -0.308 13.288 119.995 1.00 79.69 1043 GLU A C 1
ATOM 7881 O O . GLU A 1 1043 ? 0.242 14.154 119.309 1.00 79.69 1043 GLU A O 1
ATOM 7886 N N . SER A 1 1044 ? -0.302 12.000 119.637 1.00 79.31 1044 SER A N 1
ATOM 7887 C CA . SER A 1 1044 ? 0.285 11.486 118.394 1.00 79.31 1044 SER A CA 1
ATOM 7888 C C . SER A 1 1044 ? -0.455 11.963 117.141 1.00 79.31 1044 SER A C 1
ATOM 7890 O O . SER A 1 1044 ? 0.197 12.301 116.154 1.00 79.31 1044 SER A O 1
ATOM 7892 N N . ASN A 1 1045 ? -1.799 11.944 117.134 1.00 79.25 1045 ASN A N 1
ATOM 7893 C CA . ASN A 1 1045 ? -2.654 12.659 116.167 1.00 79.25 1045 ASN A CA 1
ATOM 7894 C C . ASN A 1 1045 ? -4.149 12.467 116.505 1.00 79.25 1045 ASN A C 1
ATOM 7896 O O . ASN A 1 1045 ? -4.689 11.373 116.299 1.00 79.25 1045 ASN A O 1
ATOM 7900 N N . ALA A 1 1046 ? -4.812 13.562 116.881 1.00 85.38 1046 ALA A N 1
ATOM 7901 C CA . ALA A 1 1046 ? -6.232 13.673 117.216 1.00 85.38 1046 ALA A CA 1
ATOM 7902 C C . ALA A 1 1046 ? -7.231 13.284 116.105 1.00 85.38 1046 ALA A C 1
ATOM 7904 O O . ALA A 1 1046 ? -8.376 12.957 116.411 1.00 85.38 1046 ALA A O 1
ATOM 7905 N N . LEU A 1 1047 ? -6.854 13.337 114.821 1.00 90.00 1047 LEU A N 1
ATOM 7906 C CA . LEU A 1 1047 ? -7.760 13.097 113.688 1.00 90.00 1047 LEU A CA 1
ATOM 7907 C C . LEU A 1 1047 ? -7.210 12.006 112.762 1.00 90.00 1047 LEU A C 1
ATOM 7909 O O . LEU A 1 1047 ? -6.224 12.210 112.050 1.00 90.00 1047 LEU A O 1
ATOM 7913 N N . LYS A 1 1048 ? -7.871 10.847 112.722 1.00 91.31 1048 LYS A N 1
ATOM 7914 C CA . LYS A 1 1048 ? -7.532 9.754 111.801 1.00 91.31 1048 LYS A CA 1
ATOM 7915 C C . LYS A 1 1048 ? -8.501 9.775 110.616 1.00 91.31 1048 LYS A C 1
ATOM 7917 O O . LYS A 1 1048 ? -9.702 9.601 110.806 1.00 91.31 1048 LYS A O 1
ATOM 7922 N N . THR A 1 1049 ? -8.007 9.982 109.398 1.00 94.12 1049 THR A N 1
ATOM 7923 C CA . THR A 1 1049 ? -8.844 9.906 108.190 1.00 94.12 1049 THR A CA 1
ATOM 7924 C C . THR A 1 1049 ? -8.853 8.476 107.658 1.00 94.12 1049 THR A C 1
ATOM 7926 O O . THR A 1 1049 ? -7.797 7.892 107.441 1.00 94.12 1049 THR A O 1
ATOM 7929 N N . ILE A 1 1050 ? -10.030 7.880 107.496 1.00 93.56 1050 ILE A N 1
ATOM 7930 C CA . ILE A 1 1050 ? -10.180 6.523 106.956 1.00 93.56 1050 ILE A CA 1
ATOM 7931 C C . ILE A 1 1050 ? -10.973 6.561 105.660 1.00 93.56 1050 ILE A C 1
ATOM 7933 O O . ILE A 1 1050 ? -11.886 7.374 105.527 1.00 93.56 1050 ILE A O 1
ATOM 7937 N N . ARG A 1 1051 ? -10.680 5.652 104.732 1.00 95.00 1051 ARG A N 1
ATOM 7938 C CA . ARG A 1 1051 ? -11.404 5.526 103.465 1.00 95.00 1051 ARG A CA 1
ATOM 7939 C C . ARG A 1 1051 ? -11.994 4.126 103.353 1.00 95.00 1051 ARG A C 1
ATOM 7941 O O . ARG A 1 1051 ? -11.266 3.138 103.375 1.00 95.00 1051 ARG A O 1
ATOM 7948 N N . ILE A 1 1052 ? -13.320 4.064 103.285 1.00 93.69 1052 ILE A N 1
ATOM 7949 C CA . ILE A 1 1052 ? -14.106 2.827 103.273 1.00 93.69 1052 ILE A CA 1
ATOM 7950 C C . ILE A 1 1052 ? -14.651 2.610 101.862 1.00 93.69 1052 ILE A C 1
ATOM 7952 O O . ILE A 1 1052 ? -15.207 3.546 101.284 1.00 93.69 1052 ILE A O 1
ATOM 7956 N N . ARG A 1 1053 ? -14.531 1.385 101.342 1.00 92.94 1053 ARG A N 1
ATOM 7957 C CA . ARG A 1 1053 ? -15.308 0.897 100.196 1.00 92.94 1053 ARG A CA 1
ATOM 7958 C C . ARG A 1 1053 ? -16.452 0.017 100.697 1.00 92.94 1053 ARG A C 1
ATOM 7960 O O . ARG A 1 1053 ? -16.242 -0.818 101.581 1.00 92.94 1053 ARG A O 1
ATOM 7967 N N . VAL A 1 1054 ? -17.626 0.200 100.102 1.00 91.56 1054 VAL A N 1
ATOM 7968 C CA . VAL A 1 1054 ? -18.752 -0.739 100.160 1.00 91.56 1054 VAL A CA 1
ATOM 7969 C C . VAL A 1 1054 ? -19.010 -1.237 98.742 1.00 91.56 1054 VAL A C 1
ATOM 7971 O O . VAL A 1 1054 ? -19.039 -0.417 97.825 1.00 91.56 1054 VAL A O 1
ATOM 7974 N N . SER A 1 1055 ? -19.188 -2.545 98.570 1.00 88.19 1055 SER A N 1
ATOM 7975 C CA . SER A 1 1055 ? -19.623 -3.154 97.302 1.00 88.19 1055 SER A CA 1
ATOM 7976 C C . SER A 1 1055 ? -20.848 -4.031 97.537 1.00 88.19 1055 SER A C 1
ATOM 7978 O O . SER A 1 1055 ? -20.935 -4.655 98.596 1.00 88.19 1055 SER A O 1
ATOM 7980 N N . ASP A 1 1056 ? -21.753 -4.081 96.567 1.00 86.06 1056 ASP A N 1
ATOM 7981 C CA . ASP A 1 1056 ? -22.918 -4.975 96.537 1.00 86.06 1056 ASP A CA 1
ATOM 7982 C C . ASP A 1 1056 ? -22.522 -6.445 96.239 1.00 86.06 1056 ASP A C 1
ATOM 7984 O O . ASP A 1 1056 ? -21.342 -6.817 96.296 1.00 86.06 1056 ASP A O 1
ATOM 7988 N N . GLU A 1 1057 ? -23.508 -7.290 95.918 1.00 79.88 1057 GLU A N 1
ATOM 7989 C CA . GLU A 1 1057 ? -23.290 -8.691 95.529 1.00 79.88 1057 GLU A CA 1
ATOM 7990 C C . GLU A 1 1057 ? -22.869 -8.886 94.057 1.00 79.88 1057 GLU A C 1
ATOM 7992 O O . GLU A 1 1057 ? -22.313 -9.934 93.718 1.00 79.88 1057 GLU A O 1
ATOM 7997 N N . HIS A 1 1058 ? -23.019 -7.860 93.211 1.00 78.12 1058 HIS A N 1
ATOM 7998 C CA . HIS A 1 1058 ? -22.560 -7.843 91.815 1.00 78.12 1058 HIS A CA 1
ATOM 7999 C C . HIS A 1 1058 ? -21.173 -7.188 91.628 1.00 78.12 1058 HIS A C 1
ATOM 8001 O O . HIS A 1 1058 ? -20.582 -7.273 90.551 1.00 78.12 1058 HIS A O 1
ATOM 8007 N N . ASN A 1 1059 ? -20.563 -6.698 92.714 1.00 73.69 1059 ASN A N 1
ATOM 8008 C CA . ASN A 1 1059 ? -19.280 -5.984 92.821 1.00 73.69 1059 ASN A CA 1
ATOM 8009 C C . ASN A 1 1059 ? -19.297 -4.514 92.350 1.00 73.69 1059 ASN A C 1
ATOM 8011 O O . ASN A 1 1059 ? -18.232 -3.886 92.281 1.00 73.69 1059 ASN A O 1
ATOM 8015 N N . ALA A 1 1060 ? -20.468 -3.928 92.097 1.00 82.12 1060 ALA A N 1
ATOM 8016 C CA . ALA A 1 1060 ? -20.607 -2.483 91.964 1.00 82.12 1060 ALA A CA 1
ATOM 8017 C C . ALA A 1 1060 ? -20.302 -1.828 93.326 1.00 82.12 1060 ALA A C 1
ATOM 8019 O O . ALA A 1 1060 ? -20.672 -2.344 94.382 1.00 82.12 1060 ALA A O 1
ATOM 8020 N N . SER A 1 1061 ? -19.535 -0.730 93.346 1.00 87.44 1061 SER A N 1
ATOM 8021 C CA . SER A 1 1061 ? -18.964 -0.223 94.604 1.00 87.44 1061 SER A CA 1
ATOM 8022 C C . SER A 1 1061 ? -18.841 1.293 94.695 1.00 87.44 1061 SER A C 1
ATOM 8024 O O . SER A 1 1061 ? -18.597 1.986 93.708 1.00 87.44 1061 SER A O 1
ATOM 8026 N N . LEU A 1 1062 ? -18.953 1.793 95.927 1.00 91.12 1062 LEU A N 1
ATOM 8027 C CA . LEU A 1 1062 ? -18.753 3.190 96.298 1.00 91.12 1062 LEU A CA 1
ATOM 8028 C C . LEU A 1 1062 ? -17.623 3.306 97.327 1.00 91.12 1062 LEU A C 1
ATOM 8030 O O . LEU A 1 1062 ? -17.468 2.462 98.210 1.00 91.12 1062 LEU A O 1
ATOM 8034 N N . GLU A 1 1063 ? -16.853 4.392 97.251 1.00 93.38 1063 GLU A N 1
ATOM 8035 C CA . GLU A 1 1063 ? -15.785 4.716 98.202 1.00 93.38 1063 GLU A CA 1
ATOM 8036 C C . GLU A 1 1063 ? -16.034 6.063 98.880 1.00 93.38 1063 GLU A C 1
ATOM 8038 O O . GLU A 1 1063 ? -16.377 7.050 98.227 1.00 93.38 1063 GLU A O 1
ATOM 8043 N N . LYS A 1 1064 ? -15.803 6.142 100.195 1.00 93.00 1064 LYS A N 1
ATOM 8044 C CA . LYS A 1 1064 ? -15.983 7.384 100.956 1.00 93.00 1064 LYS A CA 1
ATOM 8045 C C . LYS A 1 1064 ? -14.982 7.524 102.095 1.00 93.00 1064 LYS A C 1
ATOM 8047 O O . LYS A 1 1064 ? -14.742 6.583 102.852 1.00 93.00 1064 LYS A O 1
ATOM 8052 N N . SER A 1 1065 ? -14.428 8.727 102.225 1.00 94.06 1065 SER A N 1
ATOM 8053 C CA . SER A 1 1065 ? -13.488 9.073 103.291 1.00 94.06 1065 SER A CA 1
ATOM 8054 C C . SER A 1 1065 ? -14.208 9.741 104.467 1.00 94.06 1065 SER A C 1
ATOM 8056 O O . SER A 1 1065 ? -15.056 10.615 104.280 1.00 94.06 1065 SER A O 1
ATOM 8058 N N . PHE A 1 1066 ? -13.854 9.338 105.683 1.00 93.38 1066 PHE A N 1
ATOM 8059 C CA . PHE A 1 1066 ? -14.404 9.808 106.953 1.00 93.38 1066 PHE A CA 1
ATOM 8060 C C . PHE A 1 1066 ? -13.276 10.298 107.863 1.00 93.38 1066 PHE A C 1
ATOM 8062 O O . PHE A 1 1066 ? -12.147 9.818 107.779 1.00 93.38 1066 PHE A O 1
ATOM 8069 N N . ILE A 1 1067 ? -13.579 11.234 108.763 1.00 93.06 1067 ILE A N 1
ATOM 8070 C CA . ILE A 1 1067 ? -12.636 11.695 109.789 1.00 93.06 1067 ILE A CA 1
ATOM 8071 C C . ILE A 1 1067 ? -13.101 11.139 111.133 1.00 93.06 1067 ILE A C 1
ATOM 8073 O O . ILE A 1 1067 ? -14.191 11.479 111.589 1.00 93.06 1067 ILE A O 1
ATOM 8077 N N . ILE A 1 1068 ? -12.280 10.288 111.748 1.00 92.31 1068 ILE A N 1
ATOM 8078 C CA . ILE A 1 1068 ? -12.485 9.781 113.104 1.00 92.31 1068 ILE A CA 1
ATOM 8079 C C . ILE A 1 1068 ? -11.706 10.666 114.076 1.00 92.31 1068 ILE A C 1
ATOM 8081 O O . ILE A 1 1068 ? -10.485 10.809 113.977 1.00 92.31 1068 ILE A O 1
ATOM 8085 N N . GLU A 1 1069 ? -12.425 11.260 115.018 1.00 90.69 1069 GLU A N 1
ATOM 8086 C CA . GLU A 1 1069 ? -11.887 12.117 116.070 1.00 90.69 1069 GLU A CA 1
ATOM 8087 C C . GLU A 1 1069 ? -11.533 11.264 117.296 1.00 90.69 1069 GLU A C 1
ATOM 8089 O O . GLU A 1 1069 ? -12.393 10.627 117.913 1.00 90.69 1069 GLU A O 1
ATOM 8094 N N . VAL A 1 1070 ? -10.243 11.235 117.628 1.00 89.12 1070 VAL A N 1
ATOM 8095 C CA . VAL A 1 1070 ? -9.705 10.630 118.849 1.00 89.12 1070 VAL A CA 1
ATOM 8096 C C . VAL A 1 1070 ? -9.884 11.635 119.983 1.00 89.12 1070 VAL A C 1
ATOM 8098 O O . VAL A 1 1070 ? -9.470 12.785 119.857 1.00 89.12 1070 VAL A O 1
ATOM 8101 N N . ILE A 1 1071 ? -10.500 11.223 121.087 1.00 86.06 1071 ILE A N 1
ATOM 8102 C CA . ILE A 1 1071 ? -10.823 12.092 122.224 1.00 86.06 1071 ILE A CA 1
ATOM 8103 C C . ILE A 1 1071 ? -9.741 11.987 123.309 1.00 86.06 1071 ILE A C 1
ATOM 8105 O O . ILE A 1 1071 ? -9.494 10.892 123.816 1.00 86.06 1071 ILE A O 1
ATOM 8109 N N . ASP A 1 1072 ? -9.184 13.157 123.639 1.00 79.50 1072 ASP A N 1
ATOM 8110 C CA . ASP A 1 1072 ? -8.151 13.482 124.641 1.00 79.50 1072 ASP A CA 1
ATOM 8111 C C . ASP A 1 1072 ? -8.480 12.966 126.066 1.00 79.50 1072 ASP A C 1
ATOM 8113 O O . ASP A 1 1072 ? -9.598 13.150 126.570 1.00 79.50 1072 ASP A O 1
ATOM 8117 N N . LEU A 1 1073 ? -7.492 12.337 126.715 1.00 74.44 1073 LEU A N 1
ATOM 8118 C CA . LEU A 1 1073 ? -7.455 11.914 128.125 1.00 74.44 1073 LEU A CA 1
ATOM 8119 C C . LEU A 1 1073 ? -6.264 12.509 128.918 1.00 74.44 1073 LEU A C 1
ATOM 8121 O O . LEU A 1 1073 ? -5.955 12.037 130.013 1.00 74.44 1073 LEU A O 1
ATOM 8125 N N . GLN A 1 1074 ? -5.672 13.594 128.418 1.00 55.03 1074 GLN A N 1
ATOM 8126 C CA . GLN A 1 1074 ? -4.709 14.497 129.056 1.00 55.03 1074 GLN A CA 1
ATOM 8127 C C . GLN A 1 1074 ? -3.548 13.823 129.808 1.00 55.03 1074 GLN A C 1
ATOM 8129 O O . GLN A 1 1074 ? -3.480 13.851 131.044 1.00 55.03 1074 GLN A O 1
ATOM 8134 N N . GLU A 1 1075 ? -2.571 13.321 129.053 1.00 53.72 1075 GLU A N 1
ATOM 8135 C CA . GLU A 1 1075 ? -1.316 12.788 129.592 1.00 53.72 1075 GLU A CA 1
ATOM 8136 C C . GLU A 1 1075 ? -0.143 13.792 129.432 1.00 53.72 1075 GLU A C 1
ATOM 8138 O O . GLU A 1 1075 ? -0.322 14.943 129.026 1.00 53.72 1075 GLU A O 1
ATOM 8143 N N . TRP A 1 1076 ? 1.068 13.449 129.899 1.00 37.00 1076 TRP A N 1
ATOM 8144 C CA . TRP A 1 1076 ? 2.153 14.426 130.132 1.00 37.00 1076 TRP A CA 1
ATOM 8145 C C . TRP A 1 1076 ? 3.489 14.071 129.426 1.00 37.00 1076 TRP A C 1
ATOM 8147 O O . TRP A 1 1076 ? 4.202 13.189 129.897 1.00 37.00 1076 TRP A O 1
ATOM 8157 N N . VAL A 1 1077 ? 3.896 14.924 128.456 1.00 34.25 1077 VAL A N 1
ATOM 8158 C CA . VAL A 1 1077 ? 5.290 15.345 128.078 1.00 34.25 1077 VAL A CA 1
ATOM 8159 C C . VAL A 1 1077 ? 5.974 14.804 126.778 1.00 34.25 1077 VAL A C 1
ATOM 8161 O O . VAL A 1 1077 ? 6.478 13.690 126.738 1.00 34.25 1077 VAL A O 1
ATOM 8164 N N . GLN A 1 1078 ? 6.218 15.752 125.841 1.00 29.89 1078 GLN A N 1
ATOM 8165 C CA . GLN A 1 1078 ? 7.295 15.885 124.806 1.00 29.89 1078 GLN A CA 1
ATOM 8166 C C . GLN A 1 1078 ? 7.263 15.154 123.428 1.00 29.89 1078 GLN A C 1
ATOM 8168 O O . GLN A 1 1078 ? 6.742 14.064 123.262 1.00 29.89 1078 GLN A O 1
ATOM 8173 N N . ALA A 1 1079 ? 7.868 15.832 122.428 1.00 33.88 1079 ALA A N 1
ATOM 8174 C CA . ALA A 1 1079 ? 7.972 15.518 120.977 1.00 33.88 1079 ALA A CA 1
ATOM 8175 C C . ALA A 1 1079 ? 9.414 15.017 120.592 1.00 33.88 1079 ALA A C 1
ATOM 8177 O O . ALA A 1 1079 ? 10.200 14.941 121.544 1.00 33.88 1079 ALA A O 1
ATOM 8178 N N . PRO A 1 1080 ? 9.863 14.729 119.318 1.00 43.12 1080 PRO A N 1
ATOM 8179 C CA . PRO A 1 1080 ? 9.583 15.467 118.050 1.00 43.12 1080 PRO A CA 1
ATOM 8180 C C . PRO A 1 1080 ? 9.627 14.742 116.648 1.00 43.12 1080 PRO A C 1
ATOM 8182 O O . PRO A 1 1080 ? 10.223 13.689 116.471 1.00 43.12 1080 PRO A O 1
ATOM 8185 N N . LEU A 1 1081 ? 9.079 15.436 115.629 1.00 34.09 1081 LEU A N 1
ATOM 8186 C CA . LEU A 1 1081 ? 9.453 15.585 114.185 1.00 34.09 1081 LEU A CA 1
ATOM 8187 C C . LEU A 1 1081 ? 10.205 14.504 113.349 1.00 34.09 1081 LEU A C 1
ATOM 8189 O O . LEU A 1 1081 ? 11.334 14.147 113.666 1.00 34.09 1081 LEU A O 1
ATOM 8193 N N . THR A 1 1082 ? 9.731 14.298 112.099 1.00 32.91 1082 THR A N 1
ATOM 8194 C CA . THR A 1 1082 ? 10.561 14.247 110.851 1.00 32.91 1082 THR A CA 1
ATOM 8195 C C . THR A 1 1082 ? 9.728 14.573 109.578 1.00 32.91 1082 THR A C 1
ATOM 8197 O O . THR A 1 1082 ? 8.569 14.167 109.541 1.00 32.91 1082 THR A O 1
ATOM 8200 N N . PRO A 1 1083 ? 10.264 15.274 108.544 1.00 41.72 1083 PRO A N 1
ATOM 8201 C CA . PRO A 1 1083 ? 9.549 15.625 107.296 1.00 41.72 1083 PRO A CA 1
ATOM 8202 C C . PRO A 1 1083 ? 9.980 14.821 106.038 1.00 41.72 1083 PRO A C 1
ATOM 8204 O O . PRO A 1 1083 ? 10.964 14.085 106.076 1.00 41.72 1083 PRO A O 1
ATOM 8207 N N . THR A 1 1084 ? 9.272 15.010 104.913 1.00 42.47 1084 THR A N 1
ATOM 8208 C CA . THR A 1 1084 ? 9.523 14.406 103.577 1.00 42.47 1084 THR A CA 1
ATOM 8209 C C . THR A 1 1084 ? 9.949 15.443 102.513 1.00 42.47 1084 THR A C 1
ATOM 8211 O O . THR A 1 1084 ? 9.766 16.644 102.717 1.00 42.47 1084 THR A O 1
ATOM 8214 N N . PHE A 1 1085 ? 10.532 15.000 101.384 1.00 50.16 1085 PHE A N 1
ATOM 8215 C CA . PHE A 1 1085 ? 11.178 15.853 100.359 1.00 50.16 1085 PHE A CA 1
ATOM 8216 C C . PHE A 1 1085 ? 10.729 15.534 98.905 1.00 50.16 1085 PHE A C 1
ATOM 8218 O O . PHE A 1 1085 ? 10.337 14.397 98.658 1.00 50.16 1085 PHE A O 1
ATOM 8225 N N . PRO A 1 1086 ? 10.806 16.494 97.950 1.00 57.91 1086 PRO A N 1
ATOM 8226 C CA . PRO A 1 1086 ? 10.414 16.327 96.536 1.00 57.91 1086 PRO A CA 1
ATOM 8227 C C . PRO A 1 1086 ? 11.552 15.826 95.618 1.00 57.91 1086 PRO A C 1
ATOM 8229 O O . PRO A 1 1086 ? 12.724 15.877 96.005 1.00 57.91 1086 PRO A O 1
ATOM 8232 N N . ASP A 1 1087 ? 11.205 15.358 94.411 1.00 66.06 1087 ASP A N 1
ATOM 8233 C CA . ASP A 1 1087 ? 12.080 14.626 93.471 1.00 66.06 1087 ASP A CA 1
ATOM 8234 C C . ASP A 1 1087 ? 12.902 15.457 92.464 1.00 66.06 1087 ASP A C 1
ATOM 8236 O O . ASP A 1 1087 ? 12.871 16.687 92.471 1.00 66.06 1087 ASP A O 1
ATOM 8240 N N . LEU A 1 1088 ? 13.757 14.757 91.702 1.00 73.88 1088 LEU A N 1
ATOM 8241 C CA . LEU A 1 1088 ? 14.738 15.312 90.756 1.00 73.88 1088 LEU A CA 1
ATOM 8242 C C . LEU A 1 1088 ? 14.151 15.505 89.340 1.00 73.88 1088 LEU A C 1
ATOM 8244 O O . LEU A 1 1088 ? 13.188 14.819 89.007 1.00 73.88 1088 LEU A O 1
ATOM 8248 N N . PRO A 1 1089 ? 14.757 16.377 88.504 1.00 75.31 1089 PRO A N 1
ATOM 8249 C CA . PRO A 1 1089 ? 14.437 16.506 87.076 1.00 75.31 1089 PRO A CA 1
ATOM 8250 C C . PRO A 1 1089 ? 14.643 15.203 86.291 1.00 75.31 1089 PRO A C 1
ATOM 8252 O O . PRO A 1 1089 ? 15.574 14.443 86.584 1.00 75.31 1089 PRO A O 1
ATOM 8255 N N . ASP A 1 1090 ? 13.857 14.997 85.234 1.00 79.75 1090 ASP A N 1
ATOM 8256 C CA . ASP A 1 1090 ? 13.894 13.796 84.387 1.00 79.75 1090 ASP A CA 1
ATOM 8257 C C . ASP A 1 1090 ? 15.243 13.647 83.669 1.00 79.75 1090 ASP A C 1
ATOM 8259 O O . ASP A 1 1090 ? 15.783 12.542 83.581 1.00 79.75 1090 ASP A O 1
ATOM 8263 N N . TRP A 1 1091 ? 15.860 14.757 83.243 1.00 79.50 1091 TRP A N 1
ATOM 8264 C CA . TRP A 1 1091 ? 17.197 14.734 82.624 1.00 79.50 1091 TRP A CA 1
ATOM 8265 C C . TRP A 1 1091 ? 18.341 14.427 83.604 1.00 79.50 1091 TRP A C 1
ATOM 8267 O O . TRP A 1 1091 ? 19.485 14.296 83.178 1.00 79.50 1091 TRP A O 1
ATOM 8277 N N . LEU A 1 1092 ? 18.056 14.271 84.902 1.00 80.50 1092 LEU A N 1
ATOM 8278 C CA . LEU A 1 1092 ? 18.986 13.740 85.908 1.00 80.50 1092 LEU A CA 1
ATOM 8279 C C . LEU A 1 1092 ? 18.531 12.381 86.472 1.00 80.50 1092 LEU A C 1
ATOM 8281 O O . LEU A 1 1092 ? 19.055 11.935 87.493 1.00 80.50 1092 LEU A O 1
ATOM 8285 N N . SER A 1 1093 ? 17.604 11.689 85.799 1.00 77.88 1093 SER A N 1
ATOM 8286 C CA . SER A 1 1093 ? 17.134 10.342 86.173 1.00 77.88 1093 SER A CA 1
ATOM 8287 C C . SER A 1 1093 ? 18.230 9.265 86.167 1.00 77.88 1093 SER A C 1
ATOM 8289 O O . SER A 1 1093 ? 18.073 8.230 86.817 1.00 77.88 1093 SER A O 1
ATOM 8291 N N . ASP A 1 1094 ? 19.374 9.504 85.511 1.00 78.50 1094 ASP A N 1
ATOM 8292 C CA . ASP A 1 1094 ? 20.542 8.620 85.598 1.00 78.50 1094 ASP A CA 1
ATOM 8293 C C . ASP A 1 1094 ? 21.249 8.678 86.966 1.00 78.50 1094 ASP A C 1
ATOM 8295 O O . ASP A 1 1094 ? 21.942 7.731 87.351 1.00 78.50 1094 ASP A O 1
ATOM 8299 N N . ALA A 1 1095 ? 21.067 9.767 87.720 1.00 83.06 1095 ALA A N 1
ATOM 8300 C CA . ALA A 1 1095 ? 21.864 10.070 88.899 1.00 83.06 1095 ALA A CA 1
ATOM 8301 C C . ALA A 1 1095 ? 21.597 9.106 90.068 1.00 83.06 1095 ALA A C 1
ATOM 8303 O O . ALA A 1 1095 ? 20.494 9.031 90.609 1.00 83.06 1095 ALA A O 1
ATOM 8304 N N . GLN A 1 1096 ? 22.644 8.414 90.520 1.00 78.94 1096 GLN A N 1
ATOM 8305 C CA . GLN A 1 1096 ? 22.581 7.470 91.642 1.00 78.94 1096 GLN A CA 1
ATOM 8306 C C . GLN A 1 1096 ? 23.148 8.091 92.930 1.00 78.94 1096 GLN A C 1
ATOM 8308 O O . GLN A 1 1096 ? 24.090 8.885 92.850 1.00 78.94 1096 GLN A O 1
ATOM 8313 N N . PRO A 1 1097 ? 22.633 7.750 94.127 1.00 79.69 1097 PRO A N 1
ATOM 8314 C CA . PRO A 1 1097 ? 23.199 8.226 95.388 1.00 79.69 1097 PRO A CA 1
ATOM 8315 C C . PRO A 1 1097 ? 24.631 7.700 95.584 1.00 79.69 1097 PRO A C 1
ATOM 8317 O O . PRO A 1 1097 ? 24.903 6.519 95.371 1.00 79.69 1097 PRO A O 1
ATOM 8320 N N . VAL A 1 1098 ? 25.554 8.573 96.001 1.00 76.44 1098 VAL A N 1
ATOM 8321 C CA . VAL A 1 1098 ? 27.003 8.265 96.053 1.00 76.44 1098 VAL A CA 1
ATOM 8322 C C . VAL A 1 1098 ? 27.364 7.310 97.199 1.00 76.44 1098 VAL A C 1
ATOM 8324 O O . VAL A 1 1098 ? 28.311 6.535 97.090 1.00 76.44 1098 VAL A O 1
ATOM 8327 N N . ASP A 1 1099 ? 26.599 7.346 98.290 1.00 69.50 1099 ASP A N 1
ATOM 8328 C CA . ASP A 1 1099 ? 26.691 6.423 99.424 1.00 69.50 1099 ASP A CA 1
ATOM 8329 C C . ASP A 1 1099 ? 25.268 6.201 99.983 1.00 69.50 1099 ASP A C 1
ATOM 8331 O O . ASP A 1 1099 ? 24.614 7.182 100.347 1.00 69.50 1099 ASP A O 1
ATOM 8335 N N . PRO A 1 1100 ? 24.773 4.950 100.095 1.00 58.59 1100 PRO A N 1
ATOM 8336 C CA . PRO A 1 1100 ? 23.456 4.638 100.665 1.00 58.59 1100 PRO A CA 1
ATOM 8337 C C . PRO A 1 1100 ? 23.196 5.147 102.096 1.00 58.59 1100 PRO A C 1
ATOM 8339 O O . PRO A 1 1100 ? 22.052 5.109 102.548 1.00 58.59 1100 PRO A O 1
ATOM 8342 N N . GLN A 1 1101 ? 24.220 5.591 102.834 1.00 59.94 1101 GLN A N 1
ATOM 8343 C CA . GLN A 1 1101 ? 24.081 6.204 104.162 1.00 59.94 1101 GLN A CA 1
ATOM 8344 C C . GLN A 1 1101 ? 24.245 7.735 104.152 1.00 59.94 1101 GLN A C 1
ATOM 8346 O O . GLN A 1 1101 ? 23.785 8.397 105.087 1.00 59.94 1101 GLN A O 1
ATOM 8351 N N . ALA A 1 1102 ? 24.837 8.321 103.105 1.00 57.41 1102 ALA A N 1
ATOM 8352 C CA . ALA A 1 1102 ? 24.988 9.768 102.964 1.00 57.41 1102 ALA A CA 1
ATOM 8353 C C . ALA A 1 1102 ? 23.757 10.370 102.273 1.00 57.41 1102 ALA A C 1
ATOM 8355 O O . ALA A 1 1102 ? 23.703 10.509 101.051 1.00 57.41 1102 ALA A O 1
ATOM 8356 N N . ARG A 1 1103 ? 22.753 10.738 103.076 1.00 60.53 1103 ARG A N 1
ATOM 8357 C CA . ARG A 1 1103 ? 21.527 11.373 102.575 1.00 60.53 1103 ARG A CA 1
ATOM 8358 C C . ARG A 1 1103 ? 21.867 12.643 101.777 1.00 60.53 1103 ARG A C 1
ATOM 8360 O O . ARG A 1 1103 ? 22.474 13.563 102.317 1.00 60.53 1103 ARG A O 1
ATOM 8367 N N . ASP A 1 1104 ? 21.433 12.642 100.516 1.00 73.94 1104 ASP A N 1
ATOM 8368 C CA . ASP A 1 1104 ? 21.324 13.766 99.572 1.00 73.94 1104 ASP A CA 1
ATOM 8369 C C . ASP A 1 1104 ? 22.500 14.072 98.609 1.00 73.94 1104 ASP A C 1
ATOM 8371 O O . ASP A 1 1104 ? 22.336 14.945 97.754 1.00 73.94 1104 ASP A O 1
ATOM 8375 N N . TRP A 1 1105 ? 23.618 13.325 98.611 1.00 86.00 1105 TRP A N 1
ATOM 8376 C CA . TRP A 1 1105 ? 24.621 13.391 97.518 1.00 86.00 1105 TRP A CA 1
ATOM 8377 C C . TRP A 1 1105 ? 24.374 12.342 96.422 1.00 86.00 1105 TRP A C 1
ATOM 8379 O O . TRP A 1 1105 ? 24.322 11.143 96.697 1.00 86.00 1105 TRP A O 1
ATOM 8389 N N . TYR A 1 1106 ? 24.322 12.795 95.168 1.00 86.12 1106 TYR A N 1
ATOM 8390 C CA . TYR A 1 1106 ? 24.099 12.000 93.957 1.00 86.12 1106 TYR A CA 1
ATOM 8391 C C . TYR A 1 1106 ? 25.243 12.181 92.944 1.00 86.12 1106 TYR A C 1
ATOM 8393 O O . TYR A 1 1106 ? 25.988 13.162 92.994 1.00 86.12 1106 TYR A O 1
ATOM 8401 N N . PHE A 1 1107 ? 25.389 11.228 92.024 1.00 85.56 1107 PHE A N 1
ATOM 8402 C CA . PHE A 1 1107 ? 26.311 11.261 90.890 1.00 85.56 1107 PHE A CA 1
ATOM 8403 C C . PHE A 1 1107 ? 25.599 10.792 89.618 1.00 85.56 1107 PHE A C 1
ATOM 8405 O O . PHE A 1 1107 ? 25.151 9.648 89.541 1.00 85.56 1107 PHE A O 1
ATOM 8412 N N . SER A 1 1108 ? 25.532 11.679 88.626 1.00 84.38 1108 SER A N 1
ATOM 8413 C CA . SER A 1 1108 ? 25.216 11.348 87.233 1.00 84.38 1108 SER A CA 1
ATOM 8414 C C . SER A 1 1108 ? 26.511 11.022 86.488 1.00 84.38 1108 SER A C 1
ATOM 8416 O O . SER A 1 1108 ? 27.537 11.673 86.711 1.00 84.38 1108 SER A O 1
ATOM 8418 N N . PHE A 1 1109 ? 26.479 10.043 85.582 1.00 83.62 1109 PHE A N 1
ATOM 8419 C CA . PHE A 1 1109 ? 27.685 9.586 84.876 1.00 83.62 1109 PHE A CA 1
ATOM 8420 C C . PHE A 1 1109 ? 28.238 10.616 83.880 1.00 83.62 1109 PHE A C 1
ATOM 8422 O O . PHE A 1 1109 ? 29.401 10.516 83.482 1.00 83.62 1109 PHE A O 1
ATOM 8429 N N . TRP A 1 1110 ? 27.419 11.587 83.467 1.00 84.81 1110 TRP A N 1
ATOM 8430 C CA . TRP A 1 1110 ? 27.772 12.605 82.475 1.00 84.81 1110 TRP A CA 1
ATOM 8431 C C . TRP A 1 1110 ? 27.760 14.028 83.045 1.00 84.81 1110 TRP A C 1
ATOM 8433 O O . TRP A 1 1110 ? 28.607 14.830 82.652 1.00 84.81 1110 TRP A O 1
ATOM 8443 N N . PHE A 1 1111 ? 26.847 14.334 83.973 1.00 86.38 1111 PHE A N 1
ATOM 8444 C CA . PHE A 1 1111 ? 26.759 15.644 84.624 1.00 86.38 1111 PHE A CA 1
ATOM 8445 C C . PHE A 1 1111 ? 27.757 15.755 85.790 1.00 86.38 1111 PHE A C 1
ATOM 8447 O O . PHE A 1 1111 ? 28.466 16.751 85.905 1.00 86.38 1111 PHE A O 1
ATOM 8454 N N . GLY A 1 1112 ? 27.908 14.692 86.591 1.00 84.50 1112 GLY A N 1
ATOM 8455 C CA . GLY A 1 1112 ? 28.833 14.626 87.726 1.00 84.50 1112 GLY A CA 1
ATOM 8456 C C . GLY A 1 1112 ? 28.141 14.588 89.092 1.00 84.50 1112 GLY A C 1
ATOM 8457 O O . GLY A 1 1112 ? 26.974 14.209 89.210 1.00 84.50 1112 GLY A O 1
ATOM 8458 N N . SER A 1 1113 ? 28.888 14.926 90.151 1.00 87.19 1113 SER A N 1
ATOM 8459 C CA . SER A 1 1113 ? 28.417 14.855 91.543 1.00 87.19 1113 SER A CA 1
ATOM 8460 C C . SER A 1 1113 ? 27.672 16.120 91.981 1.00 87.19 1113 SER A C 1
ATOM 8462 O O . SER A 1 1113 ? 28.199 17.230 91.858 1.00 87.19 1113 SER A O 1
ATOM 8464 N N . PHE A 1 1114 ? 26.506 15.965 92.610 1.00 88.56 1114 PHE A N 1
ATOM 8465 C CA . PHE A 1 1114 ? 25.733 17.071 93.180 1.00 88.56 1114 PHE A CA 1
ATOM 8466 C C . PHE A 1 1114 ? 24.994 16.713 94.474 1.00 88.56 1114 PHE A C 1
ATOM 8468 O O . PHE A 1 1114 ? 24.622 15.565 94.705 1.00 88.56 1114 PHE A O 1
ATOM 8475 N N . HIS A 1 1115 ? 24.747 17.722 95.308 1.00 86.12 1115 HIS A N 1
ATOM 8476 C CA . HIS A 1 1115 ? 23.901 17.628 96.496 1.00 86.12 1115 HIS A CA 1
ATOM 8477 C C . HIS A 1 1115 ? 22.483 18.103 96.148 1.00 86.12 1115 HIS A C 1
ATOM 8479 O O . HIS A 1 1115 ? 22.287 19.272 95.803 1.00 86.12 1115 HIS A O 1
ATOM 8485 N N . ARG A 1 1116 ? 21.494 17.210 96.244 1.00 79.75 1116 ARG A N 1
ATOM 8486 C CA . ARG A 1 1116 ? 20.053 17.506 96.112 1.00 79.75 1116 ARG A CA 1
ATOM 8487 C C . ARG A 1 1116 ? 19.591 18.351 97.305 1.00 79.75 1116 ARG A C 1
ATOM 8489 O O . ARG A 1 1116 ? 20.153 18.229 98.389 1.00 79.75 1116 ARG A O 1
ATOM 8496 N N . THR A 1 1117 ? 18.575 19.197 97.144 1.00 73.12 1117 THR A N 1
ATOM 8497 C CA . THR A 1 1117 ? 17.930 19.874 98.287 1.00 73.12 1117 THR A CA 1
ATOM 8498 C C . THR A 1 1117 ? 16.421 19.649 98.282 1.00 73.12 1117 THR A C 1
ATOM 8500 O O . THR A 1 1117 ? 15.887 18.932 97.441 1.00 73.12 1117 THR A O 1
ATOM 8503 N N . THR A 1 1118 ? 15.708 20.265 99.226 1.00 66.06 1118 THR A N 1
ATOM 8504 C CA . THR A 1 1118 ? 14.246 20.175 99.366 1.00 66.06 1118 THR A CA 1
ATOM 8505 C C . THR A 1 1118 ? 13.496 21.062 98.349 1.00 66.06 1118 THR A C 1
ATOM 8507 O O . THR A 1 1118 ? 12.420 21.581 98.642 1.00 66.06 1118 THR A O 1
ATOM 8510 N N . SER A 1 1119 ? 14.120 21.348 97.206 1.00 70.88 1119 SER A N 1
ATOM 8511 C CA . SER A 1 1119 ? 13.765 22.375 96.221 1.00 70.88 1119 SER A CA 1
ATOM 8512 C C . SER A 1 1119 ? 14.506 22.069 94.904 1.00 70.88 1119 SER A C 1
ATOM 8514 O O . SER A 1 1119 ? 15.544 21.412 94.975 1.00 70.88 1119 SER A O 1
ATOM 8516 N N . PRO A 1 1120 ? 14.094 22.587 93.727 1.00 76.50 1120 PRO A N 1
ATOM 8517 C CA . PRO A 1 1120 ? 14.831 22.402 92.462 1.00 76.50 1120 PRO A CA 1
ATOM 8518 C C . PRO A 1 1120 ? 16.209 23.099 92.395 1.00 76.50 1120 PRO A C 1
ATOM 8520 O O . PRO A 1 1120 ? 16.814 23.196 91.329 1.00 76.50 1120 PRO A O 1
ATOM 8523 N N . TRP A 1 1121 ? 16.713 23.604 93.525 1.00 84.62 1121 TRP A N 1
ATOM 8524 C CA . TRP A 1 1121 ? 18.113 23.977 93.705 1.00 84.62 1121 TRP A CA 1
ATOM 8525 C C . TRP A 1 1121 ? 18.947 22.751 94.079 1.00 84.62 1121 TRP A C 1
ATOM 8527 O O . TRP A 1 1121 ? 18.626 22.031 95.027 1.00 84.62 1121 TRP A O 1
ATOM 8537 N N . LEU A 1 1122 ? 20.080 22.573 93.409 1.00 87.50 1122 LEU A N 1
ATOM 8538 C CA . LEU A 1 1122 ? 21.095 21.588 93.767 1.00 87.50 1122 LEU A CA 1
ATOM 8539 C C . LEU A 1 1122 ? 22.490 22.224 93.759 1.00 87.50 1122 LEU A C 1
ATOM 8541 O O . LEU A 1 1122 ? 22.759 23.182 93.031 1.00 87.50 1122 LEU A O 1
ATOM 8545 N N . TYR A 1 1123 ? 23.379 21.716 94.611 1.00 87.12 1123 TYR A N 1
ATOM 8546 C CA . TYR A 1 1123 ? 24.770 22.164 94.666 1.00 87.12 1123 TYR A CA 1
ATOM 8547 C C . TYR A 1 1123 ? 25.641 21.195 93.873 1.00 87.12 1123 TYR A C 1
ATOM 8549 O O . TYR A 1 1123 ? 25.974 20.110 94.350 1.00 87.12 1123 TYR A O 1
ATOM 8557 N N . HIS A 1 1124 ? 26.005 21.576 92.654 1.00 88.62 1124 HIS A N 1
ATOM 8558 C CA . HIS A 1 1124 ? 26.906 20.800 91.815 1.00 88.62 1124 HIS A CA 1
ATOM 8559 C C . HIS A 1 1124 ? 28.355 20.995 92.279 1.00 88.62 1124 HIS A C 1
ATOM 8561 O O . HIS A 1 1124 ? 28.810 22.132 92.410 1.00 88.62 1124 HIS A O 1
ATOM 8567 N N . ALA A 1 1125 ? 29.110 19.911 92.484 1.00 84.50 1125 ALA A N 1
ATOM 8568 C CA . ALA A 1 1125 ? 30.460 19.965 93.066 1.00 84.50 1125 ALA A CA 1
ATOM 8569 C C . ALA A 1 1125 ? 31.441 20.863 92.282 1.00 84.50 1125 ALA A C 1
ATOM 8571 O O . ALA A 1 1125 ? 32.351 21.457 92.866 1.00 84.50 1125 ALA A O 1
ATOM 8572 N N . ASP A 1 1126 ? 31.222 20.976 90.969 1.00 85.50 1126 ASP A N 1
ATOM 8573 C CA . ASP A 1 1126 ? 32.047 21.750 90.038 1.00 85.50 1126 ASP A CA 1
ATOM 8574 C C . ASP A 1 1126 ? 31.417 23.079 89.564 1.00 85.50 1126 ASP A C 1
ATOM 8576 O O . ASP A 1 1126 ? 32.134 23.946 89.070 1.00 85.50 1126 ASP A O 1
ATOM 8580 N N . LEU A 1 1127 ? 30.094 23.262 89.691 1.00 83.81 1127 LEU A N 1
ATOM 8581 C CA . LEU A 1 1127 ? 29.387 24.463 89.191 1.00 83.81 1127 LEU A CA 1
ATOM 8582 C C . LEU A 1 1127 ? 28.778 25.329 90.307 1.00 83.81 1127 LEU A C 1
ATOM 8584 O O . LEU A 1 1127 ? 28.345 26.449 90.045 1.00 83.81 1127 LEU A O 1
ATOM 8588 N N . GLY A 1 1128 ? 28.779 24.851 91.553 1.00 85.94 1128 GLY A N 1
ATOM 8589 C CA . GLY A 1 1128 ? 28.169 25.532 92.688 1.00 85.94 1128 GLY A CA 1
ATOM 8590 C C . GLY A 1 1128 ? 26.645 25.390 92.717 1.00 85.94 1128 GLY A C 1
ATOM 8591 O O . GLY A 1 1128 ? 26.086 24.396 92.256 1.00 85.94 1128 GLY A O 1
ATOM 8592 N N . TRP A 1 1129 ? 25.969 26.384 93.297 1.00 88.00 1129 TRP A N 1
ATOM 8593 C CA . TRP A 1 1129 ? 24.508 26.418 93.377 1.00 88.00 1129 TRP A CA 1
ATOM 8594 C C . TRP A 1 1129 ? 23.879 26.676 92.010 1.00 88.00 1129 TRP A C 1
ATOM 8596 O O . TRP A 1 1129 ? 24.096 27.736 91.416 1.00 88.00 1129 TRP A O 1
ATOM 8606 N N . ILE A 1 1130 ? 23.061 25.728 91.556 1.00 89.12 1130 ILE A N 1
ATOM 8607 C CA . ILE A 1 1130 ? 22.284 25.840 90.325 1.00 89.12 1130 ILE A CA 1
ATOM 8608 C C . ILE A 1 1130 ? 20.822 25.448 90.553 1.00 89.12 1130 ILE A C 1
ATOM 8610 O O . ILE A 1 1130 ? 20.520 24.562 91.352 1.00 89.12 1130 ILE A O 1
ATOM 8614 N N . PHE A 1 1131 ? 19.916 26.130 89.857 1.00 88.19 1131 PHE A N 1
ATOM 8615 C CA . PHE A 1 1131 ? 18.485 25.824 89.829 1.00 88.19 1131 PHE A CA 1
ATOM 8616 C C . PHE A 1 1131 ? 18.158 25.112 88.519 1.00 88.19 1131 PHE A C 1
ATOM 8618 O O . PHE A 1 1131 ? 18.453 25.654 87.455 1.00 88.19 1131 PHE A O 1
ATOM 8625 N N . THR A 1 1132 ? 17.584 23.914 88.583 1.00 85.06 1132 THR A N 1
ATOM 8626 C CA . THR A 1 1132 ? 17.355 23.048 87.415 1.00 85.06 1132 THR A CA 1
ATOM 8627 C C . THR A 1 1132 ? 15.889 22.988 87.008 1.00 85.06 1132 THR A C 1
ATOM 8629 O O . THR A 1 1132 ? 15.011 22.909 87.866 1.00 85.06 1132 THR A O 1
ATOM 8632 N N . VAL A 1 1133 ? 15.640 22.987 85.697 1.00 81.69 1133 VAL A N 1
ATOM 8633 C CA . VAL A 1 1133 ? 14.313 22.877 85.075 1.00 81.69 1133 VAL A CA 1
ATOM 8634 C C . VAL A 1 1133 ? 14.410 21.967 83.848 1.00 81.69 1133 VAL A C 1
ATOM 8636 O O . VAL A 1 1133 ? 15.339 22.096 83.046 1.00 81.69 1133 VAL A O 1
ATOM 8639 N N . ASP A 1 1134 ? 13.463 21.049 83.694 1.00 75.06 1134 ASP A N 1
ATOM 8640 C CA . ASP A 1 1134 ? 13.305 20.227 82.492 1.00 75.06 1134 ASP A CA 1
ATOM 8641 C C . ASP A 1 1134 ? 12.878 21.071 81.284 1.00 75.06 1134 ASP A C 1
ATOM 8643 O O . ASP A 1 1134 ? 12.045 21.970 81.401 1.00 75.06 1134 ASP A O 1
ATOM 8647 N N . ASP A 1 1135 ? 13.419 20.774 80.100 1.00 74.44 1135 ASP A N 1
ATOM 8648 C CA . ASP A 1 1135 ? 12.986 21.413 78.847 1.00 74.44 1135 ASP A CA 1
ATOM 8649 C C . ASP A 1 1135 ? 11.883 20.631 78.105 1.00 74.44 1135 ASP A C 1
ATOM 8651 O O . ASP A 1 1135 ? 11.453 21.034 77.024 1.00 74.44 1135 ASP A O 1
ATOM 8655 N N . GLY A 1 1136 ? 11.415 19.525 78.693 1.00 71.94 1136 GLY A N 1
ATOM 8656 C CA . GLY A 1 1136 ? 10.415 18.624 78.116 1.00 71.94 1136 GLY A CA 1
ATOM 8657 C C . GLY A 1 1136 ? 10.966 17.595 77.120 1.00 71.94 1136 GLY A C 1
ATOM 8658 O O . GLY A 1 1136 ? 10.186 16.805 76.596 1.00 71.94 1136 GLY A O 1
ATOM 8659 N N . THR A 1 1137 ? 12.281 17.563 76.856 1.00 67.25 1137 THR A N 1
ATOM 8660 C CA . THR A 1 1137 ? 12.913 16.610 75.913 1.00 67.25 1137 THR A CA 1
ATOM 8661 C C . THR A 1 1137 ? 13.570 15.393 76.580 1.00 67.25 1137 THR A C 1
ATOM 8663 O O . THR A 1 1137 ? 14.125 14.532 75.894 1.00 67.25 1137 THR A O 1
ATOM 8666 N N . GLY A 1 1138 ? 13.525 15.305 77.914 1.00 65.44 1138 GLY A N 1
ATOM 8667 C CA . GLY A 1 1138 ? 13.940 14.147 78.721 1.00 65.44 1138 GLY A CA 1
ATOM 8668 C C . GLY A 1 1138 ? 15.451 13.927 78.889 1.00 65.44 1138 GLY A C 1
ATOM 8669 O O . GLY A 1 1138 ? 15.861 13.410 79.917 1.00 65.44 1138 GLY A O 1
ATOM 8670 N N . ASN A 1 1139 ? 16.290 14.340 77.931 1.00 73.81 1139 ASN A N 1
ATOM 8671 C CA . ASN A 1 1139 ? 17.752 14.112 77.958 1.00 73.81 1139 ASN A CA 1
ATOM 8672 C C . ASN A 1 1139 ? 18.597 15.405 78.020 1.00 73.81 1139 ASN A C 1
ATOM 8674 O O . ASN A 1 1139 ? 19.832 15.358 77.997 1.00 73.81 1139 ASN A O 1
ATOM 8678 N N . ASN A 1 1140 ? 17.940 16.565 78.064 1.00 82.25 1140 ASN A N 1
ATOM 8679 C CA . ASN A 1 1140 ? 18.560 17.888 78.122 1.00 82.25 1140 ASN A CA 1
ATOM 8680 C C . ASN A 1 1140 ? 17.782 18.777 79.101 1.00 82.25 1140 ASN A C 1
ATOM 8682 O O . ASN A 1 1140 ? 16.659 18.450 79.489 1.00 82.25 1140 ASN A O 1
ATOM 8686 N N . GLY A 1 1141 ? 18.357 19.916 79.488 1.00 83.38 1141 GLY A N 1
ATOM 8687 C CA . GLY A 1 1141 ? 17.660 20.825 80.386 1.00 83.38 1141 GLY A CA 1
ATOM 8688 C C . GLY A 1 1141 ? 18.308 22.186 80.582 1.00 83.38 1141 GLY A C 1
ATOM 8689 O O . GLY A 1 1141 ? 19.439 22.462 80.168 1.00 83.38 1141 GLY A O 1
ATOM 8690 N N . TRP A 1 1142 ? 17.547 23.050 81.249 1.00 87.50 1142 TRP A N 1
ATOM 8691 C CA . TRP A 1 1142 ? 17.978 24.385 81.637 1.00 87.50 1142 TRP A CA 1
ATOM 8692 C C . TRP A 1 1142 ? 18.447 24.389 83.089 1.00 87.50 1142 TRP A C 1
ATOM 8694 O O . TRP A 1 1142 ? 17.756 23.924 83.995 1.00 87.50 1142 TRP A O 1
ATOM 8704 N N . LEU A 1 1143 ? 19.614 24.983 83.319 1.00 90.25 1143 LEU A N 1
ATOM 8705 C CA . LEU A 1 1143 ? 20.138 25.265 84.648 1.00 90.25 1143 LEU A CA 1
ATOM 8706 C C . LEU A 1 1143 ? 20.468 26.754 84.774 1.00 90.25 1143 LEU A C 1
ATOM 8708 O O . LEU A 1 1143 ? 21.058 27.353 83.877 1.00 90.25 1143 LEU A O 1
ATOM 8712 N N . TRP A 1 1144 ? 20.082 27.377 85.882 1.00 89.50 1144 TRP A N 1
ATOM 8713 C CA . TRP A 1 1144 ? 20.439 28.760 86.197 1.00 89.50 1144 TRP A CA 1
ATOM 8714 C C . TRP A 1 1144 ? 21.550 28.774 87.240 1.00 89.50 1144 TRP A C 1
ATOM 8716 O O . TRP A 1 1144 ? 21.391 28.152 88.289 1.00 89.50 1144 TRP A O 1
ATOM 8726 N N . SER A 1 1145 ? 22.638 29.510 86.998 1.00 86.06 1145 SER A N 1
ATOM 8727 C CA . SER A 1 1145 ? 23.634 29.821 88.036 1.00 86.06 1145 SER A CA 1
ATOM 8728 C C . SER A 1 1145 ? 23.703 31.320 88.296 1.00 86.06 1145 SER A C 1
ATOM 8730 O O . SER A 1 1145 ? 23.567 32.142 87.382 1.00 86.06 1145 SER A O 1
ATOM 8732 N N . GLU A 1 1146 ? 24.017 31.691 89.537 1.00 81.19 1146 GLU A N 1
ATOM 8733 C CA . GLU A 1 1146 ? 24.345 33.079 89.852 1.00 81.19 1146 GLU A CA 1
ATOM 8734 C C . GLU A 1 1146 ? 25.585 33.516 89.046 1.00 81.19 1146 GLU A C 1
ATOM 8736 O O . GLU A 1 1146 ? 26.469 32.712 88.735 1.00 81.19 1146 GLU A O 1
ATOM 8741 N N . GLY A 1 1147 ? 25.611 34.778 88.611 1.00 81.69 1147 GLY A N 1
ATOM 8742 C CA . GLY A 1 1147 ? 26.662 35.332 87.748 1.00 81.69 1147 GLY A CA 1
ATOM 8743 C C . GLY A 1 1147 ? 26.588 34.935 86.264 1.00 81.69 1147 GLY A C 1
ATOM 8744 O O . GLY A 1 1147 ? 26.933 35.758 85.414 1.00 81.69 1147 GLY A O 1
ATOM 8745 N N . GLN A 1 1148 ? 26.092 33.741 85.915 1.00 83.81 1148 GLN A N 1
ATOM 8746 C CA . GLN A 1 1148 ? 25.978 33.282 84.517 1.00 83.81 1148 GLN A CA 1
ATOM 8747 C C . GLN A 1 1148 ? 24.565 33.454 83.935 1.00 83.81 1148 GLN A C 1
ATOM 8749 O O . GLN A 1 1148 ? 24.423 33.828 82.769 1.00 83.81 1148 GLN A O 1
ATOM 8754 N N . GLY A 1 1149 ? 23.522 33.275 84.746 1.00 87.38 1149 GLY A N 1
ATOM 8755 C CA . GLY A 1 1149 ? 22.130 33.249 84.296 1.00 87.38 1149 GLY A CA 1
ATOM 8756 C C . GLY A 1 1149 ? 21.720 31.867 83.779 1.00 87.38 1149 GLY A C 1
ATOM 8757 O O . GLY A 1 1149 ? 22.268 30.857 84.215 1.00 87.38 1149 GLY A O 1
ATOM 8758 N N . TRP A 1 1150 ? 20.755 31.825 82.854 1.00 91.19 1150 TRP A N 1
ATOM 8759 C CA . TRP A 1 1150 ? 20.290 30.579 82.237 1.00 91.19 1150 TRP A CA 1
ATOM 8760 C C . TRP A 1 1150 ? 21.325 29.992 81.272 1.00 91.19 1150 TRP A C 1
ATOM 8762 O O . TRP A 1 1150 ? 21.766 30.651 80.323 1.00 91.19 1150 TRP A O 1
ATOM 8772 N N . LEU A 1 1151 ? 21.660 28.729 81.516 1.00 89.56 1151 LEU A N 1
ATOM 8773 C CA . LEU A 1 1151 ? 22.551 27.878 80.743 1.00 89.56 1151 LEU A CA 1
ATOM 8774 C C . LEU A 1 1151 ? 21.766 26.639 80.281 1.00 89.56 1151 LEU A C 1
ATOM 8776 O O . LEU A 1 1151 ? 21.068 26.030 81.088 1.00 89.56 1151 LEU A O 1
ATOM 8780 N N . TRP A 1 1152 ? 21.887 26.246 79.013 1.00 89.06 1152 TRP A N 1
ATOM 8781 C CA . TRP A 1 1152 ? 21.347 24.972 78.511 1.00 89.06 1152 TRP A CA 1
ATOM 8782 C C . TRP A 1 1152 ? 22.468 23.976 78.224 1.00 89.06 1152 TRP A C 1
ATOM 8784 O O . TRP A 1 1152 ? 23.540 24.358 77.740 1.00 89.06 1152 TRP A O 1
ATOM 8794 N N . THR A 1 1153 ? 22.229 22.705 78.532 1.00 88.19 1153 THR A N 1
ATOM 8795 C CA . THR A 1 1153 ? 23.143 21.590 78.252 1.00 88.19 1153 THR A CA 1
ATOM 8796 C C . THR A 1 1153 ? 22.373 20.265 78.269 1.00 88.19 1153 THR A C 1
ATOM 8798 O O . THR A 1 1153 ? 21.184 20.233 78.583 1.00 88.19 1153 THR A O 1
ATOM 8801 N N . GLY A 1 1154 ? 23.045 19.165 77.941 1.00 85.00 1154 GLY A N 1
ATOM 8802 C CA . GLY A 1 1154 ? 22.426 17.845 77.897 1.00 85.00 1154 GLY A CA 1
ATOM 8803 C C . GLY A 1 1154 ? 23.435 16.712 77.773 1.00 85.00 1154 GLY A C 1
ATOM 8804 O O . GLY A 1 1154 ? 24.652 16.939 77.675 1.00 85.00 1154 GLY A O 1
ATOM 8805 N N . GLN A 1 1155 ? 22.921 15.485 77.786 1.00 80.88 1155 GLN A N 1
ATOM 8806 C CA . GLN A 1 1155 ? 23.729 14.272 77.792 1.00 80.88 1155 GLN A CA 1
ATOM 8807 C C . GLN A 1 1155 ? 24.634 14.200 76.548 1.00 80.88 1155 GLN A C 1
ATOM 8809 O O . GLN A 1 1155 ? 24.176 14.126 75.412 1.00 80.88 1155 GLN A O 1
ATOM 8814 N N . GLY A 1 1156 ? 25.953 14.224 76.770 1.00 80.88 1156 GLY A N 1
ATOM 8815 C CA . GLY A 1 1156 ? 26.972 14.229 75.709 1.00 80.88 1156 GLY A CA 1
ATOM 8816 C C . GLY A 1 1156 ? 27.471 15.615 75.272 1.00 80.88 1156 GLY A C 1
ATOM 8817 O O . GLY A 1 1156 ? 28.516 15.689 74.628 1.00 80.88 1156 GLY A O 1
ATOM 8818 N N . LEU A 1 1157 ? 26.805 16.708 75.666 1.00 84.06 1157 LEU A N 1
ATOM 8819 C CA . LEU A 1 1157 ? 27.284 18.086 75.455 1.00 84.06 1157 LEU A CA 1
ATOM 8820 C C . LEU A 1 1157 ? 27.991 18.682 76.679 1.00 84.06 1157 LEU A C 1
ATOM 8822 O O . LEU A 1 1157 ? 28.692 19.684 76.546 1.00 84.06 1157 LEU A O 1
ATOM 8826 N N . PHE A 1 1158 ? 27.809 18.095 77.865 1.00 82.75 1158 PHE A N 1
ATOM 8827 C CA . PHE A 1 1158 ? 28.247 18.693 79.126 1.00 82.75 1158 PHE A CA 1
ATOM 8828 C C . PHE A 1 1158 ? 29.726 19.117 79.158 1.00 82.75 1158 PHE A C 1
ATOM 8830 O O . PHE A 1 1158 ? 30.598 18.555 78.495 1.00 82.75 1158 PHE A O 1
ATOM 8837 N N . ARG A 1 1159 ? 29.985 20.152 79.965 1.00 85.56 1159 ARG A N 1
ATOM 8838 C CA . ARG A 1 1159 ? 31.059 21.155 79.850 1.00 85.56 1159 ARG A CA 1
ATOM 8839 C C . ARG A 1 1159 ? 30.846 22.206 78.764 1.00 85.56 1159 ARG A C 1
ATOM 8841 O O . ARG A 1 1159 ? 31.206 23.346 79.034 1.00 85.56 1159 ARG A O 1
ATOM 8848 N N . TYR A 1 1160 ? 30.222 21.917 77.620 1.00 88.31 1160 TYR A N 1
ATOM 8849 C CA . TYR A 1 1160 ? 29.663 22.984 76.779 1.00 88.31 1160 TYR A CA 1
ATOM 8850 C C . TYR A 1 1160 ? 28.285 23.387 77.313 1.00 88.31 1160 TYR A C 1
ATOM 8852 O O . TYR A 1 1160 ? 27.391 22.556 77.481 1.00 88.31 1160 TYR A O 1
ATOM 8860 N N . LEU A 1 1161 ? 28.132 24.680 77.599 1.00 89.88 1161 LEU A N 1
ATOM 8861 C CA . LEU A 1 1161 ? 26.923 25.283 78.157 1.00 89.88 1161 LEU A CA 1
ATOM 8862 C C . LEU A 1 1161 ? 26.502 26.461 77.266 1.00 89.88 1161 LEU A C 1
ATOM 8864 O O . LEU A 1 1161 ? 27.314 27.348 76.985 1.00 89.88 1161 LEU A O 1
ATOM 8868 N N . TYR A 1 1162 ? 25.251 26.493 76.814 1.00 89.75 1162 TYR A N 1
ATOM 8869 C CA . TYR A 1 1162 ? 24.726 27.598 76.007 1.00 89.75 1162 TYR A CA 1
ATOM 8870 C C . TYR A 1 1162 ? 24.172 28.697 76.916 1.00 89.75 1162 TYR A C 1
ATOM 8872 O O . TYR A 1 1162 ? 23.141 28.506 77.561 1.00 89.75 1162 TYR A O 1
ATOM 8880 N N . ARG A 1 1163 ? 24.848 29.850 76.989 1.00 89.81 1163 ARG A N 1
ATOM 8881 C CA . ARG A 1 1163 ? 24.481 30.959 77.881 1.00 89.81 1163 ARG A CA 1
ATOM 8882 C C . ARG A 1 1163 ? 23.460 31.880 77.219 1.00 89.81 1163 ARG A C 1
ATOM 8884 O O . ARG A 1 1163 ? 23.819 32.739 76.413 1.00 89.81 1163 ARG A O 1
ATOM 8891 N N . GLN A 1 1164 ? 22.195 31.733 77.619 1.00 89.88 1164 GLN A N 1
ATOM 8892 C CA . GLN A 1 1164 ? 21.028 32.395 77.019 1.00 89.88 1164 GLN A CA 1
ATOM 8893 C C . GLN A 1 1164 ? 21.215 33.910 76.850 1.00 89.88 1164 GLN A C 1
ATOM 8895 O O . GLN A 1 1164 ? 20.965 34.442 75.771 1.00 89.88 1164 GLN A O 1
ATOM 8900 N N . ARG A 1 1165 ? 21.670 34.600 77.908 1.00 84.94 1165 ARG A N 1
ATOM 8901 C CA . ARG A 1 1165 ? 21.736 36.074 77.957 1.00 84.94 1165 ARG A CA 1
ATOM 8902 C C . ARG A 1 1165 ? 22.637 36.708 76.890 1.00 84.94 1165 ARG A C 1
ATOM 8904 O O . ARG A 1 1165 ? 22.372 37.827 76.470 1.00 84.94 1165 ARG A O 1
ATOM 8911 N N . ASP A 1 1166 ? 23.659 35.973 76.451 1.00 83.00 1166 ASP A N 1
ATOM 8912 C CA . ASP A 1 1166 ? 24.668 36.420 75.484 1.00 83.00 1166 ASP A CA 1
ATOM 8913 C C . ASP A 1 1166 ? 24.602 35.591 74.181 1.00 83.00 1166 ASP A C 1
ATOM 8915 O O . ASP A 1 1166 ? 25.450 35.740 73.304 1.00 83.00 1166 ASP A O 1
ATOM 8919 N N . GLN A 1 1167 ? 23.624 34.677 74.084 1.00 86.81 1167 GLN A N 1
ATOM 8920 C CA . GLN A 1 1167 ? 23.371 33.743 72.979 1.00 86.81 1167 GLN A CA 1
ATOM 8921 C C . GLN A 1 1167 ? 24.602 32.956 72.476 1.00 86.81 1167 GLN A C 1
ATOM 8923 O O . GLN A 1 1167 ? 24.673 32.581 71.305 1.00 86.81 1167 GLN A O 1
ATOM 8928 N N . THR A 1 1168 ? 25.563 32.667 73.361 1.00 85.69 1168 THR A N 1
ATOM 8929 C CA . THR A 1 1168 ? 26.844 32.024 73.016 1.00 85.69 1168 THR A CA 1
ATOM 8930 C C . THR A 1 1168 ? 27.109 30.756 73.821 1.00 85.69 1168 THR A C 1
ATOM 8932 O O . THR A 1 1168 ? 26.687 30.621 74.968 1.00 85.69 1168 THR A O 1
ATOM 8935 N N . TRP A 1 1169 ? 27.889 29.846 73.240 1.00 87.69 1169 TRP A N 1
ATOM 8936 C CA . TRP A 1 1169 ? 28.465 28.712 73.955 1.00 87.69 1169 TRP A CA 1
ATOM 8937 C C . TRP A 1 1169 ? 29.681 29.140 74.785 1.00 87.69 1169 TRP A C 1
ATOM 8939 O O . TRP A 1 1169 ? 30.590 29.817 74.290 1.00 87.69 1169 TRP A O 1
ATOM 8949 N N . ILE A 1 1170 ? 29.702 28.702 76.041 1.00 89.12 1170 ILE A N 1
ATOM 8950 C CA . ILE A 1 1170 ? 30.852 28.775 76.945 1.00 89.12 1170 ILE A CA 1
ATOM 8951 C C . ILE A 1 1170 ? 31.272 27.353 77.334 1.00 89.12 1170 ILE A C 1
ATOM 8953 O O . ILE A 1 1170 ? 30.432 26.459 77.433 1.00 89.12 1170 ILE A O 1
ATOM 8957 N N . TYR A 1 1171 ? 32.569 27.135 77.544 1.00 88.62 1171 TYR A N 1
ATOM 8958 C CA . TYR A 1 1171 ? 33.117 25.831 77.917 1.00 88.62 1171 TYR A CA 1
ATOM 8959 C C . TYR A 1 1171 ? 33.664 25.850 79.345 1.00 88.62 1171 TYR A C 1
ATOM 8961 O O . TYR A 1 1171 ? 34.601 26.587 79.653 1.00 88.62 1171 TYR A O 1
ATOM 8969 N N . PHE A 1 1172 ? 33.091 25.035 80.225 1.00 88.25 1172 PHE A N 1
ATOM 8970 C CA . PHE A 1 1172 ? 33.530 24.888 81.608 1.00 88.25 1172 PHE A CA 1
ATOM 8971 C C . PHE A 1 1172 ? 34.918 24.237 81.684 1.00 88.25 1172 PHE A C 1
ATOM 8973 O O . PHE A 1 1172 ? 35.117 23.094 81.265 1.00 88.25 1172 PHE A O 1
ATOM 8980 N N . LEU A 1 1173 ? 35.882 24.976 82.237 1.00 84.00 1173 LEU A N 1
ATOM 8981 C CA . LEU A 1 1173 ? 37.273 24.538 82.347 1.00 84.00 1173 LEU A CA 1
ATOM 8982 C C . LEU A 1 1173 ? 37.539 23.782 83.651 1.00 84.00 1173 LEU A C 1
ATOM 8984 O O . LEU A 1 1173 ? 38.150 22.714 83.631 1.00 84.00 1173 LEU A O 1
ATOM 8988 N N . SER A 1 1174 ? 37.147 24.376 84.782 1.00 78.69 1174 SER A N 1
ATOM 8989 C CA . SER A 1 1174 ? 37.430 23.863 86.129 1.00 78.69 1174 SER A CA 1
ATOM 8990 C C . SER A 1 1174 ? 36.749 24.701 87.209 1.00 78.69 1174 SER A C 1
ATOM 8992 O O . SER A 1 1174 ? 36.676 25.927 87.078 1.00 78.69 1174 SER A O 1
ATOM 8994 N N . HIS A 1 1175 ? 36.391 24.075 88.328 1.00 73.75 1175 HIS A N 1
ATOM 8995 C CA . HIS A 1 1175 ? 36.074 24.772 89.570 1.00 73.75 1175 HIS A CA 1
ATOM 8996 C C . HIS A 1 1175 ? 37.375 25.195 90.269 1.00 73.75 1175 HIS A C 1
ATOM 8998 O O . HIS A 1 1175 ? 38.268 24.369 90.480 1.00 73.75 1175 HIS A O 1
ATOM 9004 N N . LYS A 1 1176 ? 37.533 26.480 90.616 1.00 68.69 1176 LYS A N 1
ATOM 9005 C CA . LYS A 1 1176 ? 38.754 26.967 91.278 1.00 68.69 1176 LYS A CA 1
ATOM 9006 C C . LYS A 1 1176 ? 38.448 28.084 92.267 1.00 68.69 1176 LYS A C 1
ATOM 9008 O O . LYS A 1 1176 ? 37.668 28.980 91.988 1.00 68.69 1176 LYS A O 1
ATOM 9013 N N . ASN A 1 1177 ? 39.063 28.017 93.449 1.00 67.94 1177 ASN A N 1
ATOM 9014 C CA . ASN A 1 1177 ? 38.854 28.964 94.554 1.00 67.94 1177 ASN A CA 1
ATOM 9015 C C . ASN A 1 1177 ? 37.373 29.177 94.965 1.00 67.94 1177 ASN A C 1
ATOM 9017 O O . ASN A 1 1177 ? 37.063 30.184 95.596 1.00 67.94 1177 ASN A O 1
ATOM 9021 N N . GLY A 1 1178 ? 36.475 28.236 94.647 1.00 66.06 1178 GLY A N 1
ATOM 9022 C CA . GLY A 1 1178 ? 35.045 28.325 94.965 1.00 66.06 1178 GLY A CA 1
ATOM 9023 C C . GLY A 1 1178 ? 34.170 29.011 93.908 1.00 66.06 1178 GLY A C 1
ATOM 9024 O O . GLY A 1 1178 ? 33.025 29.330 94.219 1.00 66.06 1178 GLY A O 1
ATOM 9025 N N . GLN A 1 1179 ? 34.678 29.255 92.691 1.00 71.62 1179 GLN A N 1
ATOM 9026 C CA . GLN A 1 1179 ? 33.862 29.673 91.543 1.00 71.62 1179 GLN A CA 1
ATOM 9027 C C . GLN A 1 1179 ? 34.201 28.866 90.273 1.00 71.62 1179 GLN A C 1
ATOM 9029 O O . GLN A 1 1179 ? 35.357 28.463 90.082 1.00 71.62 1179 GLN A O 1
ATOM 9034 N N . PRO A 1 1180 ? 33.206 28.556 89.421 1.00 80.88 1180 PRO A N 1
ATOM 9035 C CA . PRO A 1 1180 ? 33.431 27.878 88.149 1.00 80.88 1180 PRO A CA 1
ATOM 9036 C C . PRO A 1 1180 ? 33.995 28.847 87.104 1.00 80.88 1180 PRO A C 1
ATOM 9038 O O . PRO A 1 1180 ? 33.423 29.909 86.875 1.00 80.88 1180 PRO A O 1
ATOM 9041 N N . HIS A 1 1181 ? 35.100 28.465 86.458 1.00 84.19 1181 HIS A N 1
ATOM 9042 C CA . HIS A 1 1181 ? 35.710 29.231 85.366 1.00 84.19 1181 HIS A CA 1
ATOM 9043 C C . HIS A 1 1181 ? 35.275 28.685 83.997 1.00 84.19 1181 HIS A C 1
ATOM 9045 O O . HIS A 1 1181 ? 35.345 27.471 83.756 1.00 84.19 1181 HIS A O 1
ATOM 9051 N N . PHE A 1 1182 ? 34.922 29.576 83.070 1.00 87.62 1182 PHE A N 1
ATOM 9052 C CA . PHE A 1 1182 ? 34.433 29.231 81.733 1.00 87.62 1182 PHE A CA 1
ATOM 9053 C C . PHE A 1 1182 ? 35.250 29.915 80.634 1.00 87.62 1182 PHE A C 1
ATOM 9055 O O . PHE A 1 1182 ? 35.514 31.111 80.687 1.00 87.62 1182 PHE A O 1
ATOM 9062 N N . TYR A 1 1183 ? 35.615 29.184 79.583 1.00 86.44 1183 TYR A N 1
ATOM 9063 C CA . TYR A 1 1183 ? 36.143 29.783 78.361 1.00 86.44 1183 TYR A CA 1
ATOM 9064 C C . TYR A 1 1183 ? 34.992 30.234 77.459 1.00 86.44 1183 TYR A C 1
ATOM 9066 O O . TYR A 1 1183 ? 34.204 29.412 76.989 1.00 86.44 1183 TYR A O 1
ATOM 9074 N N . ASN A 1 1184 ? 34.900 31.532 77.187 1.00 84.25 1184 ASN A N 1
ATOM 9075 C CA . ASN A 1 1184 ? 33.942 32.066 76.226 1.00 84.25 1184 ASN A CA 1
ATOM 9076 C C . ASN A 1 1184 ? 34.581 32.072 74.830 1.00 84.25 1184 ASN A C 1
ATOM 9078 O O . ASN A 1 1184 ? 35.531 32.809 74.560 1.00 84.25 1184 ASN A O 1
ATOM 9082 N N . HIS A 1 1185 ? 34.053 31.246 73.924 1.00 77.75 1185 HIS A N 1
ATOM 9083 C CA . HIS A 1 1185 ? 34.637 31.040 72.594 1.00 77.75 1185 HIS A CA 1
ATOM 9084 C C . HIS A 1 1185 ? 34.556 32.273 71.677 1.00 77.75 1185 HIS A C 1
ATOM 9086 O O . HIS A 1 1185 ? 35.343 32.374 70.731 1.00 77.75 1185 HIS A O 1
ATOM 9092 N N . VAL A 1 1186 ? 33.652 33.220 71.959 1.00 81.19 1186 VAL A N 1
ATOM 9093 C CA . VAL A 1 1186 ? 33.478 34.458 71.181 1.00 81.19 1186 VAL A CA 1
ATOM 9094 C C . VAL A 1 1186 ? 34.434 35.552 71.661 1.00 81.19 1186 VAL A C 1
ATOM 9096 O O . VAL A 1 1186 ? 35.143 36.138 70.844 1.00 81.19 1186 VAL A O 1
ATOM 9099 N N . THR A 1 1187 ? 34.521 35.800 72.973 1.00 81.56 1187 THR A N 1
ATOM 9100 C CA . THR A 1 1187 ? 35.471 36.788 73.537 1.00 81.56 1187 THR A CA 1
ATOM 9101 C C . THR A 1 1187 ? 36.909 36.265 73.580 1.00 81.56 1187 THR A C 1
ATOM 9103 O O . THR A 1 1187 ? 37.853 37.054 73.649 1.00 81.56 1187 THR A O 1
ATOM 9106 N N . LYS A 1 1188 ? 37.079 34.937 73.516 1.00 82.06 1188 LYS A N 1
ATOM 9107 C CA . LYS A 1 1188 ? 38.340 34.188 73.636 1.00 82.06 1188 LYS A CA 1
ATOM 9108 C C . LYS A 1 1188 ? 39.065 34.390 74.969 1.00 82.06 1188 LYS A C 1
ATOM 9110 O O . LYS A 1 1188 ? 40.279 34.195 75.045 1.00 82.06 1188 LYS A O 1
ATOM 9115 N N . GLN A 1 1189 ? 38.323 34.748 76.015 1.00 80.75 1189 GLN A N 1
ATOM 9116 C CA . GLN A 1 1189 ? 38.822 34.917 77.380 1.00 80.75 1189 GLN A CA 1
ATOM 9117 C C . GLN A 1 1189 ? 38.258 33.840 78.316 1.00 80.75 1189 GLN A C 1
ATOM 9119 O O . GLN A 1 1189 ? 37.301 33.140 77.982 1.00 80.75 1189 GLN A O 1
ATOM 9124 N N . VAL A 1 1190 ? 38.893 33.699 79.482 1.00 83.88 1190 VAL A N 1
ATOM 9125 C CA . VAL A 1 1190 ? 38.349 32.927 80.603 1.00 83.88 1190 VAL A CA 1
ATOM 9126 C C . VAL A 1 1190 ? 37.614 33.897 81.519 1.00 83.88 1190 VAL A C 1
ATOM 9128 O O . VAL A 1 1190 ? 38.211 34.877 81.967 1.00 83.88 1190 VAL A O 1
ATOM 9131 N N . GLU A 1 1191 ? 36.344 33.599 81.760 1.00 80.88 1191 GLU A N 1
ATOM 9132 C CA . GLU A 1 1191 ? 35.416 34.286 82.666 1.00 80.88 1191 GLU A CA 1
ATOM 9133 C C . GLU A 1 1191 ? 35.267 33.493 83.973 1.00 80.88 1191 GLU A C 1
ATOM 9135 O O . GLU A 1 1191 ? 35.300 32.239 83.909 1.00 80.88 1191 GLU A O 1
#

Foldseek 3Di:
DDDDDDDDDDDDDDDDDDDDDDDDDDDDDDDDDDFDKAKEWEAEVVGDLDDIDMDIDGQFDKDKDDQDDQDGPQKGWAAKDKPRDTDDDPQQAHDSMDIDGHHHHMYIYGYIDGPPDDPVPQQDHPSQCCRQVNDNPAHQLDQQPPQRHGPVVCVVQVAGRRDHWDADVQGTAHPDDDGDGDGPDDWAKEWEAEVVGDQDPTDIDTGHAFDKDKDDQAAADDPQKTFAAKDKPNHFDDDPLQAHGSMDMDTRNHHIYIYGYIDGPQDDDPPQQDHPSHCCGQHNDNPAHQQDQQCPQPHGNNRCNVQVHRSRDHWDADDQGFTDDDDDTGHDPPADWAKEWEAEVVGPQDDTDIDTDHAFDKDKDDQDAADDPQKTFAAKDKPNHFDDDPQQAHGSMDMDTRNYHIHMYTYIDGPPDDPVPLQDHPSVCCRRHNDNPAHQQDQQCPQPHGNNRCVVFVHHSRDHFDADDPQDTPPDTDGDDDDDDDDDDDQQAQQCPLQDHPVVCVVLVADSNDQQRCPLPHGPNQCVVQVFHSNDSVTDRADAFDDKDWPFQEDEFPDAFFAWRTAIDTHGPDDPWDKDKDFDDDPQQQQVVQWDQDPRRTITGRGTDDCVVPQKHKTKMKIATPVGHIDIDMGIHGHDDDFDQQCPPPHGCVPDQQRNPLPHGPVQCVVQVFDSRDSVTDRAWAWPDKDWAAQEDEAPDAFFAWRTFIDIHGPDDPWDKFKDFDDDVQQPCVVQWDADRRGTITGRHGDACPPDPQKHKTKMKIATPSGHIDIDIGIHGYDYDQDQQCPPPHGQVPDQQRNPLPHGPVQQVVQVFDSRDSVTDHFFAWPDWDWPFAEDEAPDAFFDWRTFIDTGGPDDPWDKDKDFDDDDQQVCVVQWDQDPRRTITGRGGDDCVPDDQKHKTKMWIATPSGHIDIDIGIHGHDYDADQQCPPPDGQVPDQQNNPLPHGPVRQVVQVFDSRDSVTDHADAWPDKDWPAQEDEFPDFWFAFGTAIDTDGPVPNVRPFQKDKFWDDDDQQQQVQQWTADSRRTITGRGGDDPVVPQKRKTKMWMGTPVRRIDIDIGIRGYDDPDDDDDDDDDDDADDADLLCVQWDAPDPVPPFWTAHPAQGIWGDDSAQWIQHPWAGIWRWDAPPPRFWTWIQDPPQGIWIDGGPGPQFTQRPVVRFTWGFDTRDPNHTWIQTPVVRDID

Secondary structure (DSSP, 8-state):
----------------------------PPP---PPEEEEEEEEESTTSS--EEEEEETTEEEE-----SEETTEEEEEEEETTEE-B-SSSPBPS--EEEESS-EEEEEEEEETT--SS-SSS-HHHHHHHTSSS---TT--SSSSS--HHHHHHHT--TTS---EETTEE--SSSS-----SS-PEEEEEEEESTTSS--EEEEE-TT-EEE-----SEETTEEEEEEEETTEEEB-TTSPBPSS-EEE-SS-EEEEEEEEETT--SSSSSS-HHHHHHHTSSS---TT--SSSSS--HHHHHHHT--TTS---EETTTEE-SSS-------S--EEEEEEEESTTSS--EEEEE-TT-EEE-----SEETTEEEEEEEETTEEEB-TTSPBPSS-EEE-SS-EEEEEEEEETT--SS-SSS-HHHHHHHTSSS---TT--SSSSS--HHHHHHHT--TTS---EETTTEESSS-------------S----SS-SSS-HHHHHHHT--TT-S-SSSSS--HHHHHHHT--TT-TT-PPPPPP-EEEES--EEETTPPTT-EEEEEEEE-SSTT---EEEE--STT-TTGGGEEE-TTSEEEESS---HHHHSEEEEEEEEE-TT--EEEEEEEEEEEP----SSSSSS-TTT-SSTTSSSS-HHHHHHHT--TT-TT--PPPPP-EEEEE--EEESSPPTT-EEEEEEEE-SSTT---EEEE--STT-TTGGGEEE-TT-EEEESS---TTTS-SEEEEEEEEE-TTS-EEEEEEEEEEE-----SSSSSS-GGG-SSTTSSSS-HHHHHHHT--TT-TT--PPPPP-EEEES--EEESSPPTT-EEEEEEEE-SSTT---EEEE--STT-TTGGGEEE-TTSEEEESS---TTTS-SEEEEEEEEE-TTS-EEEEEEEEEEE-----SSSSSS-GGG-SSTTSSSS-HHHHHHHT--TT-TT--PPPPP-EEEES--EEETTPPTT-EEEEEEEE-STTTTS-S--EEEE--STT-TTGGGEEE-TT-EEEESS---TTT-SEEEEEEEEE-SS--EEEEEEEEEEEP-----------------GGGTTPEESSTTSTTEEEETTTEEEEE-SSSEEEETTTEEEEEEE-SSSSEEEEEETTTEEEEEETTTTTEEEEGGGTEEEEEEEEETTEEEEEETTTTEE-

pLDDT: mean 80.55, std 14.97, range [25.67, 97.06]